Protein AF-M6KET4-F1 (afdb_monomer_lite)

Sequence (802 aa):
MKNKERMIWIGIVSFLSFALIFPIETVKGISKTGESYLQIFHEVLSTIHSDYVESVDEEKLYQGAIRGLISSLGDPHSRFMDKDDFSQLQEETRGSFGGLGMEVSFADGAIVVISPIEDTPAMKAGILPQDRIIEIDGKNTHDLSLSDSIKLMRGKVGTSVSIKLERKNQKEPMVLTLVREMIKIRYVRSSFLEKEKLGYIKLNQFMGKENTLSEFKKELNSLKEKGAEGLILDLRMNPGGLLDLAIALSDLFLKPDLDIVSVRGRGGELVRVFRSTAANDKFINLPLVVLINEGSASASEIFAGAMQDHGRGKILGTVSFGKGSVQNIYSLSHNTGIALTIQKYYTPSGKSIHGKGIQPDVIVKPIEPTEDDRFYIRKMAEKKMLETFLLKNPNYSEANFVLLEKYLSEKGIKLSADVARFLYKSKTRQEGQNSILDLELDPQLRKAIEILSPNKDGEKNLKPMIGMGIETSCDETSIGIVRDGKDLLSLKIFSQIDLHKPYGGIVPEIASRAHLEKINLLLEDAMEESEIQFKDLSYVAVTSSPGLTGSLMVGAQMARCIHMVYETPILPVCHLQSHFAVLHLEGVPTEFPVLGLLLSGGNSAIYILHEFGKMELLGDTMDDALGEAFDKVAGLLELPYPGGPHIEVRAKEYKPSPNEKPILPALLRNLPQEEVSFSFSGLKTAVMVLLEKQKELSKERICWNFQNSAFDLVERNLKRAVSKTGIKRIFAAGGVLANFTLQNRLYTWAEKNSVELFAPKKKIYCTDNGAMVASLGYYLFQKGYQRDIDFTVSPSRQEIFS

pLDDT: mean 87.06, std 11.71, range [35.69, 98.69]

Radius of gyration: 40.56 Å; chains: 1; bounding box: 107×69×144 Å

Foldseek 3Di:
DPPVVVVVVVVVVVVVVVVVPDPPPPPPDDDPVRVVVVVVVVVVVVCCCPPPPDHDDVVVVVQVVVQVVQVVVVDLQKGWFDQVRLVVVVVVLVAKFKFQAFDWDDDPLFIFTLFHFPPGQCVVQVPGGGKGWQDKQNHGRSVPRPSVVRVSRGDDAQDKMWTWTDDPPDPDIDITITGIHIDGHDQWDWDAPLVLLAIEIEGQELGPQVVNLVVVLVRVVVSVVSRRQAYEYELERYAYDDLVSLLVVLLQQDDWFAWLKWKAFPPRHTDDTRTRHNDPNHPNNHAYEYEYEQSRHDSSLSNQLQCVVVVSYFYEEYFYNLHFFDWDWAQDPPSIIMTDGGIGMAGSVRHTSHPGGDGTPYYDYADDWDPLQVVLVVVCVVVVVLVVLCVVVLADDPVSLVVQVVSCVVVVRDHDSLVSSVVNCVRSDDPPPDPVDDCPRGPRVVVRSCVNRVDDDDDDDDLWAWEWFFFQQFFKGWIWIATLLAATLFIDIDGCQVVCQVVLDGDLVSSLVVNLVCNVVNVVVRCVSSVDDLLSHQAYFYAQDAGRQSRSVSRLVVRLVSCVVRVHFYHHAHQLLLQLLLLSNVVDDQDDFAWEQEAAQAWGFIWTDRHLQAIGTQETEPDGGPQVLQSLQCVVVVHGPVRLVVLLVLLVVDDDDPPDDQQADAPPPVPDLLHQYDYRPVLSVSSNVCCVVPVPDDSNSSSNSSVVSRLVSVLSNVVSVCVNPVHQEYRYAALSVLRPVSVVVVVVSSVVVVGHYGYDPDNVSRYGTRSSSRSSVSRCVVVVDGDDSPDHGHNDGDRGDD

Structure (mmCIF, N/CA/C/O backbone):
data_AF-M6KET4-F1
#
_entry.id   AF-M6KET4-F1
#
loop_
_atom_site.group_PDB
_atom_site.id
_atom_site.type_symbol
_atom_site.label_atom_id
_atom_site.label_alt_id
_atom_site.label_comp_id
_atom_site.label_asym_id
_atom_site.label_entity_id
_atom_site.label_seq_id
_atom_site.pdbx_PDB_ins_code
_atom_site.Cartn_x
_atom_site.Cartn_y
_atom_site.Cartn_z
_atom_site.occupancy
_atom_site.B_iso_or_equiv
_atom_site.auth_seq_id
_atom_site.auth_comp_id
_atom_site.auth_asym_id
_atom_site.auth_atom_id
_atom_site.pdbx_PDB_model_num
ATOM 1 N N . MET A 1 1 ? -30.740 31.648 -94.426 1.00 52.59 1 MET A N 1
ATOM 2 C CA . MET A 1 1 ? -29.963 32.202 -93.301 1.00 52.59 1 MET A CA 1
ATOM 3 C C . MET A 1 1 ? -28.579 32.614 -93.790 1.00 52.59 1 MET A C 1
ATOM 5 O O . MET A 1 1 ? -27.906 31.814 -94.433 1.00 52.59 1 MET A O 1
ATOM 9 N N . LYS A 1 2 ? -28.215 33.891 -93.607 1.00 66.75 2 LYS A N 1
ATOM 10 C CA . LYS A 1 2 ? -26.945 34.497 -94.069 1.00 66.75 2 LYS A CA 1
ATOM 11 C C . LYS A 1 2 ? -25.786 33.944 -93.224 1.00 66.75 2 LYS A C 1
ATOM 13 O O . LYS A 1 2 ? -25.993 33.613 -92.063 1.00 66.75 2 LYS A O 1
ATOM 18 N N . ASN A 1 3 ? -24.561 33.897 -93.763 1.00 63.78 3 ASN A N 1
ATOM 19 C CA . ASN A 1 3 ? -23.356 33.314 -93.129 1.00 63.78 3 ASN A CA 1
ATOM 20 C C . ASN A 1 3 ? -23.105 33.698 -91.650 1.00 63.78 3 ASN A C 1
ATOM 22 O O . ASN A 1 3 ? -22.461 32.939 -90.931 1.00 63.78 3 ASN A O 1
ATOM 26 N N . LYS A 1 4 ? -23.647 34.826 -91.168 1.00 64.88 4 LYS A N 1
ATOM 27 C CA . LYS A 1 4 ? -23.599 35.219 -89.749 1.00 64.88 4 LYS A CA 1
ATOM 28 C C . LYS A 1 4 ? -24.397 34.296 -88.823 1.00 64.88 4 LYS A C 1
ATOM 30 O O . LYS A 1 4 ? -23.928 33.995 -87.734 1.00 64.88 4 LYS A O 1
ATOM 35 N N . GLU A 1 5 ? -25.553 33.799 -89.249 1.00 68.88 5 GLU A N 1
ATOM 36 C CA . GLU A 1 5 ? -26.356 32.900 -88.414 1.00 68.88 5 GLU A CA 1
ATOM 37 C C . GLU A 1 5 ? -25.710 31.513 -88.312 1.00 68.88 5 GLU A C 1
ATOM 39 O O . GLU A 1 5 ? -25.786 30.866 -87.274 1.00 68.88 5 GLU A O 1
ATOM 44 N N . ARG A 1 6 ? -24.985 31.083 -89.352 1.00 73.94 6 ARG A N 1
ATOM 45 C CA . ARG A 1 6 ? -24.261 29.803 -89.356 1.00 73.94 6 ARG A CA 1
ATOM 46 C C . ARG A 1 6 ? -23.119 29.780 -88.333 1.00 73.94 6 ARG A C 1
ATOM 48 O O . ARG A 1 6 ? -22.927 28.768 -87.673 1.00 73.94 6 ARG A O 1
ATOM 55 N N . MET A 1 7 ? -22.419 30.901 -88.151 1.00 70.44 7 MET A N 1
ATOM 56 C CA . MET A 1 7 ? -21.366 31.034 -87.133 1.00 70.44 7 MET A CA 1
ATOM 57 C C . MET A 1 7 ? -21.923 31.022 -85.705 1.00 70.44 7 MET A C 1
ATOM 59 O O . MET A 1 7 ? -21.308 30.438 -84.817 1.00 70.44 7 MET A O 1
ATOM 63 N N . ILE A 1 8 ? -23.108 31.605 -85.492 1.00 74.38 8 ILE A N 1
ATOM 64 C CA . ILE A 1 8 ? -23.798 31.572 -84.194 1.00 74.38 8 ILE A CA 1
ATOM 65 C C . ILE A 1 8 ? -24.231 30.139 -83.863 1.00 74.38 8 ILE A C 1
ATOM 67 O O . ILE A 1 8 ? -23.988 29.667 -82.756 1.00 74.38 8 ILE A O 1
ATOM 71 N N . TRP A 1 9 ? -24.781 29.410 -84.838 1.00 73.12 9 TRP A N 1
ATOM 72 C CA . TRP A 1 9 ? -25.149 28.006 -84.647 1.00 73.12 9 TRP A CA 1
ATOM 73 C C . TRP A 1 9 ? -23.941 27.098 -84.397 1.00 73.12 9 TRP A C 1
ATOM 75 O O . TRP A 1 9 ? -24.015 26.232 -83.531 1.00 73.12 9 TRP A O 1
ATOM 85 N N . ILE A 1 10 ? -22.807 27.320 -85.071 1.00 76.25 10 ILE A N 1
ATOM 86 C CA . ILE A 1 10 ? -21.575 26.554 -84.814 1.00 76.25 10 ILE A CA 1
ATOM 87 C C . ILE A 1 10 ? -21.027 26.845 -83.408 1.00 76.25 10 ILE A C 1
ATOM 89 O O . ILE A 1 10 ? -20.610 25.916 -82.719 1.00 76.25 10 ILE A O 1
ATOM 93 N N . GLY A 1 11 ? -21.086 28.099 -82.944 1.00 69.94 11 GLY A N 1
ATOM 94 C CA . GLY A 1 11 ? -20.704 28.463 -81.576 1.00 69.94 11 GLY A CA 1
ATOM 95 C C . GLY A 1 11 ? -21.596 27.816 -80.511 1.00 69.94 11 GLY A C 1
ATOM 96 O O . GLY A 1 11 ? -21.086 27.255 -79.545 1.00 69.94 11 GLY A O 1
ATOM 97 N N . ILE A 1 12 ? -22.917 27.821 -80.719 1.00 71.56 12 ILE A N 1
ATOM 98 C CA . ILE A 1 12 ? -23.893 27.219 -79.795 1.00 71.56 12 ILE A CA 1
ATOM 99 C C . ILE A 1 12 ? -23.745 25.695 -79.744 1.00 71.56 12 ILE A C 1
ATOM 101 O O . ILE A 1 12 ? -23.739 25.119 -78.658 1.00 71.56 12 ILE A O 1
ATOM 105 N N . VAL A 1 13 ? -23.565 25.037 -80.894 1.00 72.38 13 VAL A N 1
ATOM 106 C CA . VAL A 1 13 ? -23.363 23.581 -80.949 1.00 72.38 13 VAL A CA 1
ATOM 107 C C . VAL A 1 13 ? -22.037 23.192 -80.299 1.00 72.38 13 VAL A C 1
ATOM 109 O O . VAL A 1 13 ? -22.013 22.236 -79.533 1.00 72.38 13 VAL A O 1
ATOM 112 N N . SER A 1 14 ? -20.969 23.971 -80.510 1.00 64.75 14 SER A N 1
ATOM 113 C CA . SER A 1 14 ? -19.662 23.717 -79.887 1.00 64.75 14 SER A CA 1
ATOM 114 C C . SER A 1 14 ? -19.709 23.882 -78.362 1.00 64.75 14 SER A C 1
ATOM 116 O O . SER A 1 14 ? -19.143 23.066 -77.635 1.00 64.75 14 SER A O 1
ATOM 118 N N . PHE A 1 15 ? -20.439 24.889 -77.866 1.00 63.06 15 PHE A N 1
ATOM 119 C CA . PHE A 1 15 ? -20.631 25.124 -76.432 1.00 63.06 15 PHE A CA 1
ATOM 120 C C . PHE A 1 15 ? -21.498 24.036 -75.774 1.00 63.06 15 PHE A C 1
ATOM 122 O O . PHE A 1 15 ? -21.152 23.540 -74.703 1.00 63.06 15 PHE A O 1
ATOM 129 N N . LEU A 1 16 ? -22.567 23.585 -76.443 1.00 57.22 16 LEU A N 1
ATOM 130 C CA . LEU A 1 16 ? -23.399 22.467 -75.977 1.00 57.22 16 LEU A CA 1
ATOM 131 C C . LEU A 1 16 ? -22.639 21.136 -75.978 1.00 57.22 16 LEU A C 1
ATOM 133 O O . LEU A 1 16 ? -22.784 20.357 -75.039 1.00 57.22 16 LEU A O 1
ATOM 137 N N . SER A 1 17 ? -21.777 20.891 -76.969 1.00 55.44 17 SER A N 1
ATOM 138 C CA . SER A 1 17 ? -20.935 19.691 -76.984 1.00 55.44 17 SER A CA 1
ATOM 139 C C . SER A 1 17 ? -19.850 19.700 -75.905 1.00 55.44 17 SER A C 1
ATOM 141 O O . SER A 1 17 ? -19.474 18.631 -75.443 1.00 55.44 17 SER A O 1
ATOM 143 N N . PHE A 1 18 ? -19.378 20.870 -75.455 1.00 52.78 18 PHE A N 1
ATOM 144 C CA . PHE A 1 18 ? -18.393 20.961 -74.369 1.00 52.78 18 PHE A CA 1
ATOM 145 C C . PHE A 1 18 ? -19.043 20.857 -72.977 1.00 52.78 18 PHE A C 1
ATOM 147 O O . PHE A 1 18 ? -18.455 20.279 -72.067 1.00 52.78 18 PHE A O 1
ATOM 154 N N . ALA A 1 19 ? -20.283 21.338 -72.818 1.00 51.25 19 ALA A N 1
ATOM 155 C CA . ALA A 1 19 ? -21.056 21.193 -71.580 1.00 51.25 19 ALA A CA 1
ATOM 156 C C . ALA A 1 19 ? -21.488 19.737 -71.293 1.00 51.25 19 ALA A C 1
ATOM 158 O O . ALA A 1 19 ? -21.724 19.384 -70.141 1.00 51.25 19 ALA A O 1
ATOM 159 N N . LEU A 1 20 ? -21.538 18.879 -72.319 1.00 48.88 20 LEU A N 1
ATOM 160 C CA . LEU A 1 20 ? -21.868 17.451 -72.207 1.00 48.88 20 LEU A CA 1
ATOM 161 C C . LEU A 1 20 ? -20.671 16.545 -71.841 1.00 48.88 20 LEU A C 1
ATOM 163 O O . LEU A 1 20 ? -20.852 15.335 -71.737 1.00 48.88 20 LEU A O 1
ATOM 167 N N . ILE A 1 21 ? -19.465 17.099 -71.631 1.00 50.00 21 ILE A N 1
ATOM 168 C CA . ILE A 1 21 ? -18.239 16.336 -71.294 1.00 50.00 21 ILE A CA 1
ATOM 169 C C . ILE A 1 21 ? -17.756 16.633 -69.858 1.00 50.00 21 ILE A C 1
ATOM 171 O O . ILE A 1 21 ? -16.625 16.326 -69.492 1.00 50.00 21 ILE A O 1
ATOM 175 N N . PHE A 1 22 ? -18.609 17.174 -68.985 1.00 46.31 22 PHE A N 1
ATOM 176 C CA . PHE A 1 22 ? -18.379 16.975 -67.553 1.00 46.31 22 PHE A CA 1
ATOM 177 C C . PHE A 1 22 ? -18.862 15.568 -67.194 1.0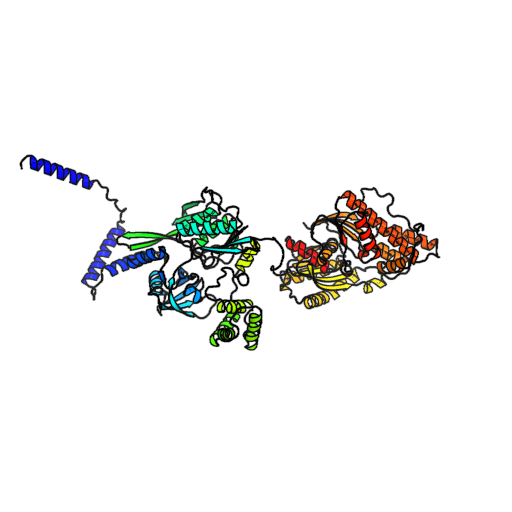0 46.31 22 PHE A C 1
ATOM 179 O O . PHE A 1 22 ? -20.048 15.285 -67.383 1.00 46.31 22 PHE A O 1
ATOM 186 N N . PRO A 1 23 ? -17.994 14.666 -66.696 1.00 42.94 23 PRO A N 1
ATOM 187 C CA . PRO A 1 23 ? -18.477 13.430 -66.118 1.00 42.94 23 PRO A CA 1
ATOM 188 C C . PRO A 1 23 ? -19.333 13.824 -64.915 1.00 42.94 23 PRO A C 1
ATOM 190 O O . PRO A 1 23 ? -18.824 14.294 -63.900 1.00 42.94 23 PRO A O 1
ATOM 193 N N . ILE A 1 24 ? -20.649 13.666 -65.044 1.00 46.22 24 ILE A N 1
ATOM 194 C CA . ILE A 1 24 ? -21.508 13.499 -63.880 1.00 46.22 24 ILE A CA 1
ATOM 195 C C . ILE A 1 24 ? -20.891 12.313 -63.146 1.00 46.22 24 ILE A C 1
ATOM 197 O O . ILE A 1 24 ? -20.792 11.230 -63.728 1.00 46.22 24 ILE A O 1
ATOM 201 N N . GLU A 1 25 ? -20.415 12.517 -61.918 1.00 38.88 25 GLU A N 1
ATOM 202 C CA . GLU A 1 25 ? -20.085 11.399 -61.043 1.00 38.88 25 GLU A CA 1
ATOM 203 C C . GLU A 1 25 ? -21.353 10.555 -60.912 1.00 38.88 25 GLU A C 1
ATOM 205 O O . GLU A 1 25 ? -22.282 10.872 -60.172 1.00 38.88 25 GLU A O 1
ATOM 210 N N . THR A 1 26 ? -21.432 9.497 -61.712 1.00 39.31 26 THR A N 1
ATOM 211 C CA . THR A 1 26 ? -22.488 8.507 -61.618 1.00 39.31 26 THR A CA 1
ATOM 212 C C . THR A 1 26 ? -22.345 7.856 -60.255 1.00 39.31 26 THR A C 1
ATOM 214 O O . THR A 1 26 ? -21.396 7.101 -60.021 1.00 39.31 26 THR A O 1
ATOM 217 N N . VAL A 1 27 ? -23.284 8.159 -59.357 1.00 43.97 27 VAL A N 1
ATOM 218 C CA . VAL A 1 27 ? -23.534 7.381 -58.144 1.00 43.97 27 VAL A CA 1
ATOM 219 C C . VAL A 1 27 ? -23.528 5.911 -58.557 1.00 43.97 27 VAL A C 1
ATOM 221 O O . VAL A 1 27 ? -24.296 5.506 -59.431 1.00 43.97 27 VAL A O 1
ATOM 224 N N . LYS A 1 28 ? -22.598 5.122 -58.008 1.00 43.88 28 LYS A N 1
ATOM 225 C CA . LYS A 1 28 ? -22.464 3.701 -58.345 1.00 43.88 28 LYS A CA 1
ATOM 226 C C . LYS A 1 28 ? -23.812 2.994 -58.142 1.00 43.88 28 LYS A C 1
ATOM 228 O O . LYS A 1 28 ? -24.283 2.890 -57.017 1.00 43.88 28 LYS A O 1
ATOM 233 N N . GLY A 1 29 ? -24.367 2.536 -59.267 1.00 44.34 29 GLY A N 1
ATOM 234 C CA . GLY A 1 29 ? -25.505 1.638 -59.493 1.00 44.34 29 GLY A CA 1
ATOM 235 C C . GLY A 1 29 ? -26.381 1.243 -58.305 1.00 44.34 29 GLY A C 1
ATOM 236 O O . GLY A 1 29 ? -25.998 0.410 -57.485 1.00 44.34 29 GLY A O 1
ATOM 237 N N . ILE A 1 30 ? -27.622 1.731 -58.323 1.00 54.31 30 ILE A N 1
ATOM 238 C CA . ILE A 1 30 ? -28.759 1.070 -57.675 1.00 54.31 30 ILE A CA 1
ATOM 239 C C . ILE A 1 30 ? -28.875 -0.336 -58.297 1.00 54.31 30 ILE A C 1
ATOM 241 O O . ILE A 1 30 ? -28.807 -0.495 -59.513 1.00 54.31 30 ILE A O 1
ATOM 245 N N . SER A 1 31 ? -28.968 -1.385 -57.478 1.00 65.62 31 SER A N 1
ATOM 246 C CA . SER A 1 31 ? -29.134 -2.762 -57.970 1.00 65.62 31 SER A CA 1
ATOM 247 C C . SER A 1 31 ? -30.500 -2.943 -58.660 1.00 65.62 31 SER A C 1
ATOM 249 O O . SER A 1 31 ? -31.429 -2.197 -58.361 1.00 65.62 31 SER A O 1
ATOM 251 N N . LYS A 1 32 ? -30.688 -3.973 -59.509 1.00 69.44 32 LYS A N 1
ATOM 252 C CA . LYS A 1 32 ? -32.025 -4.327 -60.063 1.00 69.44 32 LYS A CA 1
ATOM 253 C C . LYS A 1 32 ? -33.103 -4.438 -58.976 1.00 69.44 32 LYS A C 1
ATOM 255 O O . LYS A 1 32 ? -34.259 -4.093 -59.190 1.00 69.44 32 LYS A O 1
ATOM 260 N N . THR A 1 33 ? -32.709 -4.913 -57.798 1.00 72.94 33 THR A N 1
ATOM 261 C CA . THR A 1 33 ? -33.556 -4.960 -56.606 1.00 72.94 33 THR A CA 1
ATOM 262 C C . THR A 1 33 ? -33.934 -3.555 -56.135 1.00 72.94 33 THR A C 1
ATOM 264 O O . THR A 1 33 ? -35.101 -3.300 -55.864 1.00 72.94 33 THR A O 1
ATOM 267 N N . GLY A 1 34 ? -32.977 -2.626 -56.073 1.00 75.44 34 GLY A N 1
ATOM 268 C CA . GLY A 1 34 ? -33.228 -1.242 -55.674 1.00 75.44 34 GLY A CA 1
ATOM 269 C C . GLY A 1 34 ? -34.176 -0.491 -56.616 1.00 75.44 34 GLY A C 1
ATOM 270 O O . GLY A 1 34 ? -35.038 0.230 -56.128 1.00 75.44 34 GLY A O 1
ATOM 271 N N . GLU A 1 35 ? -34.089 -0.705 -57.933 1.00 78.81 35 GLU A N 1
ATOM 272 C CA . GLU A 1 35 ? -35.026 -0.100 -58.900 1.00 78.81 35 GLU A CA 1
ATOM 273 C C . GLU A 1 35 ? -36.472 -0.569 -58.667 1.00 78.81 35 GLU A C 1
ATOM 275 O O . GLU A 1 35 ? -37.385 0.251 -58.591 1.00 78.81 35 GLU A O 1
ATOM 280 N N . SER A 1 36 ? -36.679 -1.877 -58.467 1.00 82.25 36 SER A N 1
ATOM 281 C CA . SER A 1 36 ? -38.009 -2.435 -58.188 1.00 82.25 36 SER A CA 1
ATOM 282 C C . SER A 1 36 ? -38.608 -1.896 -56.887 1.00 82.25 36 SER A C 1
ATOM 284 O O . SER A 1 36 ? -39.797 -1.588 -56.849 1.00 82.25 36 SER A O 1
ATOM 286 N N . TYR A 1 37 ? -37.810 -1.762 -55.824 1.00 85.62 37 TYR A N 1
ATOM 287 C CA . TYR A 1 37 ? -38.304 -1.226 -54.552 1.00 85.62 37 TYR A CA 1
ATOM 288 C C . TYR A 1 37 ? -38.550 0.282 -54.590 1.00 85.62 37 TYR A C 1
ATOM 290 O O . TYR A 1 37 ? -39.447 0.746 -53.894 1.00 85.62 37 TYR A O 1
ATOM 298 N N . LEU A 1 38 ? -37.821 1.045 -55.409 1.00 86.69 38 LEU A N 1
ATOM 299 C CA . LEU A 1 38 ? -38.132 2.459 -55.631 1.00 86.69 38 LEU A CA 1
ATOM 300 C C . LEU A 1 38 ? -39.470 2.630 -56.351 1.00 86.69 38 LEU A C 1
ATOM 302 O O . LEU A 1 38 ? -40.255 3.493 -55.966 1.00 86.69 38 LEU A O 1
ATOM 306 N N . GLN A 1 39 ? -39.766 1.783 -57.341 1.00 86.56 39 GLN A N 1
ATOM 307 C CA . GLN A 1 39 ? -41.075 1.793 -57.993 1.00 86.56 39 GLN A CA 1
ATOM 308 C C . GLN A 1 39 ? -42.196 1.475 -56.992 1.00 86.56 39 GLN A C 1
ATOM 310 O O . GLN A 1 39 ? -43.147 2.244 -56.887 1.00 86.56 39 GLN A O 1
ATOM 315 N N . ILE A 1 40 ? -42.048 0.404 -56.203 1.00 89.88 40 ILE A N 1
ATOM 316 C CA . ILE A 1 40 ? -43.018 0.044 -55.154 1.00 89.88 40 ILE A CA 1
ATOM 317 C C . ILE A 1 40 ? -43.178 1.188 -54.145 1.00 89.88 40 ILE A C 1
ATOM 319 O O . ILE A 1 40 ? -44.291 1.520 -53.753 1.00 89.88 40 ILE A O 1
ATOM 323 N N . PHE A 1 41 ? -42.080 1.823 -53.734 1.00 90.19 41 PHE A N 1
ATOM 324 C CA . PHE A 1 41 ? -42.114 2.956 -52.814 1.00 90.19 41 PHE A CA 1
ATOM 325 C C . PHE A 1 41 ? -42.920 4.136 -53.380 1.00 90.19 41 PHE A C 1
ATOM 327 O O . PHE A 1 41 ? -43.738 4.710 -52.663 1.00 90.19 41 PHE A O 1
ATOM 334 N N . HIS A 1 42 ? -42.753 4.461 -54.666 1.00 88.75 42 HIS A N 1
ATOM 335 C CA . HIS A 1 42 ? -43.552 5.489 -55.337 1.00 88.75 42 HIS A CA 1
ATOM 336 C C . HIS A 1 42 ? -45.032 5.108 -55.461 1.00 88.75 42 HIS A C 1
ATOM 338 O O . HIS A 1 42 ? -45.889 5.955 -55.217 1.00 88.75 42 HIS A O 1
ATOM 344 N N . GLU A 1 43 ? -45.346 3.854 -55.797 1.00 90.50 43 GLU A N 1
ATOM 345 C CA . GLU A 1 43 ? -46.728 3.354 -55.852 1.00 90.50 43 GLU A CA 1
ATOM 346 C C . GLU A 1 43 ? -47.412 3.464 -54.480 1.00 90.50 43 GLU A C 1
ATOM 348 O O . GLU A 1 43 ? -48.538 3.959 -54.381 1.00 90.50 43 GLU A O 1
ATOM 353 N N . VAL A 1 44 ? -46.708 3.095 -53.404 1.00 91.50 44 VAL A N 1
ATOM 354 C CA . VAL A 1 44 ? -47.197 3.222 -52.023 1.00 91.50 44 VAL A CA 1
ATOM 355 C C . VAL A 1 44 ? -47.413 4.685 -51.643 1.00 91.50 44 VAL A C 1
ATOM 357 O O . VAL A 1 44 ? -48.486 5.023 -51.147 1.00 91.50 44 VAL A O 1
ATOM 360 N N . LEU A 1 45 ? -46.441 5.568 -51.898 1.00 88.25 45 LEU A N 1
ATOM 361 C CA . LEU A 1 45 ? -46.588 6.998 -51.607 1.00 88.25 45 LEU A CA 1
ATOM 362 C C . LEU A 1 45 ? -47.757 7.621 -52.373 1.00 88.25 45 LEU A C 1
ATOM 364 O O . LEU A 1 45 ? -48.535 8.363 -51.777 1.00 88.25 45 LEU A O 1
ATOM 368 N N . SER A 1 46 ? -47.910 7.296 -53.661 1.00 87.69 46 SER A N 1
ATOM 369 C CA . SER A 1 46 ? -49.017 7.793 -54.485 1.00 87.69 46 SER A CA 1
ATOM 370 C C . SER A 1 46 ? -50.368 7.329 -53.947 1.00 87.69 46 SER A C 1
ATOM 372 O O . SER A 1 46 ? -51.292 8.133 -53.878 1.00 87.69 46 SER A O 1
ATOM 374 N N . THR A 1 47 ? -50.471 6.060 -53.543 1.00 91.69 47 THR A N 1
ATOM 375 C CA . THR A 1 47 ? -51.702 5.489 -52.973 1.00 91.69 47 THR A CA 1
ATOM 376 C C . THR A 1 47 ? -52.041 6.138 -51.629 1.00 91.69 47 THR A C 1
ATOM 378 O O . THR A 1 47 ? -53.192 6.472 -51.375 1.00 91.69 47 THR A O 1
ATOM 381 N N . ILE A 1 48 ? -51.044 6.388 -50.768 1.00 89.94 48 ILE A N 1
ATOM 382 C CA . ILE A 1 48 ? -51.250 7.123 -49.509 1.00 89.94 48 ILE A CA 1
ATOM 383 C C . ILE A 1 48 ? -51.747 8.545 -49.795 1.00 89.94 48 ILE A C 1
ATOM 385 O O . ILE A 1 48 ? -52.666 9.013 -49.133 1.00 89.94 48 ILE A O 1
ATOM 389 N N . HIS A 1 49 ? -51.171 9.229 -50.783 1.00 84.12 49 HIS A N 1
ATOM 390 C CA . HIS A 1 49 ? -51.572 10.593 -51.124 1.00 84.12 49 HIS A CA 1
ATOM 391 C C . HIS A 1 49 ? -52.995 10.682 -51.690 1.00 84.12 49 HIS A C 1
ATOM 393 O O . HIS A 1 49 ? -53.669 11.686 -51.464 1.00 84.12 49 HIS A O 1
ATOM 399 N N . SER A 1 50 ? -53.441 9.670 -52.442 1.00 85.75 50 SER A N 1
ATOM 400 C CA . SER A 1 50 ? -54.772 9.664 -53.054 1.00 85.75 50 SER A CA 1
ATOM 401 C C . SER A 1 50 ? -55.867 9.151 -52.119 1.00 85.75 50 SER A C 1
ATOM 403 O O . SER A 1 50 ? -56.972 9.691 -52.145 1.00 85.75 50 SER A O 1
ATOM 405 N N . ASP A 1 51 ? -55.565 8.138 -51.299 1.00 90.38 51 ASP A N 1
ATOM 406 C CA . ASP A 1 51 ? -56.592 7.317 -50.644 1.00 90.38 51 ASP A CA 1
ATOM 407 C C . ASP A 1 51 ? -56.553 7.377 -49.104 1.00 90.38 51 ASP A C 1
ATOM 409 O O . ASP A 1 51 ? -57.469 6.866 -48.452 1.00 90.38 51 ASP A O 1
ATOM 413 N N . TYR A 1 52 ? -55.522 7.973 -48.484 1.00 91.12 52 TYR A N 1
ATOM 414 C CA . TYR A 1 52 ? -55.481 8.111 -47.024 1.00 91.12 52 TYR A CA 1
ATOM 415 C C . TYR A 1 52 ? -56.559 9.087 -46.532 1.00 91.12 52 TYR A C 1
ATOM 417 O O . TYR A 1 52 ? -56.820 10.128 -47.128 1.00 91.12 52 TYR A O 1
ATOM 425 N N . VAL A 1 53 ? -57.196 8.738 -45.414 1.00 88.94 53 VAL A N 1
ATOM 426 C CA . VAL A 1 53 ? -58.400 9.409 -44.891 1.00 88.94 53 VAL A CA 1
ATOM 427 C C . VAL A 1 53 ? -58.167 10.861 -44.437 1.00 88.94 53 VAL A C 1
ATOM 429 O O . VAL A 1 53 ? -59.121 11.627 -44.313 1.00 88.94 53 VAL A O 1
ATOM 432 N N . GLU A 1 54 ? -56.911 11.260 -44.219 1.00 87.62 54 GLU A N 1
ATOM 433 C CA . GLU A 1 54 ? -56.510 12.606 -43.794 1.00 87.62 54 GLU A CA 1
ATOM 434 C C . GLU A 1 54 ? -55.462 13.211 -44.741 1.00 87.62 54 GLU A C 1
ATOM 436 O O . GLU A 1 54 ? -54.775 12.508 -45.478 1.00 87.62 54 GLU A O 1
ATOM 441 N N . SER A 1 55 ? -55.289 14.536 -44.704 1.00 82.00 55 SER A N 1
ATOM 442 C CA . SER A 1 55 ? -54.213 15.195 -45.450 1.00 82.00 55 SER A CA 1
ATOM 443 C C . SER A 1 55 ? -52.844 14.783 -44.906 1.00 82.00 55 SER A C 1
ATOM 445 O O . SER A 1 55 ? -52.573 14.966 -43.716 1.00 82.00 55 SER A O 1
ATOM 447 N N . VAL A 1 56 ? -51.970 14.282 -45.777 1.00 85.69 56 VAL A N 1
ATOM 448 C CA . VAL A 1 56 ? -50.624 13.835 -45.401 1.00 85.69 56 VAL A CA 1
ATOM 449 C C . VAL A 1 56 ? -49.575 14.928 -45.589 1.00 85.69 56 VAL A C 1
ATOM 451 O O . VAL A 1 56 ? -49.600 15.692 -46.549 1.00 85.69 56 VAL A O 1
ATOM 454 N N . ASP A 1 57 ? -48.624 14.978 -44.662 1.00 87.25 57 ASP A N 1
ATOM 455 C CA . ASP A 1 57 ? -47.428 15.813 -44.749 1.00 87.25 57 ASP A CA 1
ATOM 456 C C . ASP A 1 57 ? -46.311 14.995 -45.412 1.00 87.25 57 ASP A C 1
ATOM 458 O O . ASP A 1 57 ? -45.776 14.052 -44.819 1.00 87.25 57 ASP A O 1
ATOM 462 N N . GLU A 1 58 ? -45.998 15.326 -46.666 1.00 83.06 58 GLU A N 1
ATOM 463 C CA . GLU A 1 58 ? -45.043 14.571 -47.481 1.00 83.06 58 GLU A CA 1
ATOM 464 C C . GLU A 1 58 ? -43.641 14.549 -46.850 1.00 83.06 58 GLU A C 1
ATOM 466 O O . GLU A 1 58 ? -42.964 13.519 -46.875 1.00 83.06 58 GLU A O 1
ATOM 471 N N . GLU A 1 59 ? -43.227 15.641 -46.196 1.00 83.31 59 GLU A N 1
ATOM 472 C CA . GLU A 1 59 ? -41.928 15.721 -45.525 1.00 83.31 59 GLU A CA 1
ATOM 473 C C . GLU A 1 59 ? -41.847 14.705 -44.379 1.00 83.31 59 GLU A C 1
ATOM 475 O O . GLU A 1 59 ? -40.863 13.966 -44.265 1.00 83.31 59 GLU A O 1
ATOM 480 N N . LYS A 1 60 ? -42.910 14.587 -43.573 1.00 82.94 60 LYS A N 1
ATOM 481 C CA . LYS A 1 60 ? -42.979 13.589 -42.493 1.00 82.94 60 LYS A CA 1
ATOM 482 C C . LYS A 1 60 ? -42.969 12.158 -43.016 1.00 82.94 60 LYS A C 1
ATOM 484 O O . LYS A 1 60 ? -42.354 11.302 -42.378 1.00 82.94 60 LYS A O 1
ATOM 489 N N . LEU A 1 61 ? -43.609 11.889 -44.157 1.00 87.19 61 LEU A N 1
ATOM 490 C CA . LEU A 1 61 ? -43.593 10.561 -44.776 1.00 87.19 61 LEU A CA 1
ATOM 491 C C . LEU A 1 61 ? -42.179 10.170 -45.227 1.00 87.19 61 LEU A C 1
ATOM 493 O O . LEU A 1 61 ? -41.715 9.081 -44.880 1.00 87.19 61 LEU A O 1
ATOM 497 N N . TYR A 1 62 ? -41.454 11.059 -45.917 1.00 88.69 62 TYR A N 1
ATOM 498 C CA . TYR A 1 62 ? -40.066 10.787 -46.312 1.00 88.69 62 TYR A CA 1
ATOM 499 C C . TYR A 1 62 ? -39.136 10.653 -45.105 1.00 88.69 62 TYR A C 1
ATOM 501 O O . TYR A 1 62 ? -38.342 9.714 -45.050 1.00 88.69 62 TYR A O 1
ATOM 509 N N . GLN A 1 63 ? -39.241 11.539 -44.110 1.00 83.88 63 GLN A N 1
ATOM 510 C CA . GLN A 1 63 ? -38.446 11.426 -42.884 1.00 83.88 63 GLN A CA 1
ATOM 511 C C . GLN A 1 63 ? -38.732 10.109 -42.148 1.00 83.88 63 GLN A C 1
ATOM 513 O O . GLN A 1 63 ? -37.800 9.449 -41.685 1.00 83.88 63 GLN A O 1
ATOM 518 N N . GLY A 1 64 ? -40.001 9.698 -42.068 1.00 84.06 64 GLY A N 1
ATOM 519 C CA . GLY A 1 64 ? -40.416 8.416 -41.498 1.00 84.06 64 GLY A CA 1
ATOM 520 C C . GLY A 1 64 ? -39.824 7.224 -42.251 1.00 84.06 64 GLY A C 1
ATOM 521 O O . GLY A 1 64 ? -39.263 6.325 -41.625 1.00 84.06 64 GLY A O 1
ATOM 522 N N . ALA A 1 65 ? -39.858 7.251 -43.586 1.00 89.25 65 ALA A N 1
ATOM 523 C CA . ALA A 1 65 ? -39.254 6.220 -44.427 1.00 89.25 65 ALA A CA 1
ATOM 524 C C . ALA A 1 65 ? -37.729 6.135 -44.242 1.00 89.25 65 ALA A C 1
ATOM 526 O O . ALA A 1 65 ? -37.189 5.043 -44.071 1.00 89.25 65 ALA A O 1
ATOM 527 N N . ILE A 1 66 ? -37.031 7.277 -44.206 1.00 88.12 66 ILE A N 1
ATOM 528 C CA . ILE A 1 66 ? -35.579 7.340 -43.978 1.00 88.12 66 ILE A CA 1
ATOM 529 C C . ILE A 1 66 ? -35.224 6.814 -42.581 1.00 88.12 66 ILE A C 1
ATOM 531 O O . ILE A 1 66 ? -34.286 6.028 -42.436 1.00 88.12 66 ILE A O 1
ATOM 535 N N . ARG A 1 67 ? -35.977 7.205 -41.543 1.00 83.81 67 ARG A N 1
ATOM 536 C CA . ARG A 1 67 ? -35.783 6.680 -40.182 1.00 83.81 67 ARG A CA 1
ATOM 537 C C . ARG A 1 67 ? -36.000 5.168 -40.145 1.00 83.81 67 ARG A C 1
ATOM 539 O O . ARG A 1 67 ? -35.140 4.467 -39.626 1.00 83.81 67 ARG A O 1
ATOM 546 N N . GLY A 1 68 ? -37.069 4.664 -40.764 1.00 84.00 68 GLY A N 1
ATOM 547 C CA . GLY A 1 68 ? -37.340 3.229 -40.881 1.00 84.00 68 GLY A CA 1
ATOM 548 C C . GLY A 1 68 ? -36.229 2.463 -41.607 1.00 84.00 68 GLY A C 1
ATOM 549 O O . GLY A 1 68 ? -35.815 1.397 -41.147 1.00 84.00 68 GLY A O 1
ATOM 550 N N . LEU A 1 69 ? -35.678 3.035 -42.685 1.00 88.38 69 LEU A N 1
ATOM 551 C CA . LEU A 1 69 ? -34.530 2.476 -43.401 1.00 88.38 69 LEU A CA 1
ATOM 552 C C . LEU A 1 69 ? -33.314 2.329 -42.478 1.00 88.38 69 LEU A C 1
ATOM 554 O O . LEU A 1 69 ? -32.671 1.284 -42.473 1.00 88.38 69 LEU A O 1
ATOM 558 N N . ILE A 1 70 ? -33.008 3.337 -41.664 1.00 83.75 70 ILE A N 1
ATOM 559 C CA . ILE A 1 70 ? -31.874 3.271 -40.734 1.00 83.75 70 ILE A CA 1
ATOM 560 C C . ILE A 1 70 ? -32.155 2.311 -39.580 1.00 83.75 70 ILE A C 1
ATOM 562 O O . ILE A 1 70 ? -31.287 1.515 -39.233 1.00 83.75 70 ILE A O 1
ATOM 566 N N . SER A 1 71 ? -33.366 2.320 -39.020 1.00 78.44 71 SER A N 1
ATOM 567 C CA . SER A 1 71 ? -33.769 1.369 -37.979 1.00 78.44 71 SER A CA 1
ATOM 568 C C . SER A 1 71 ? -33.659 -0.084 -38.450 1.00 78.44 71 SER A C 1
ATOM 570 O O . SER A 1 71 ? -33.328 -0.957 -37.651 1.00 78.44 71 SER A O 1
ATOM 572 N N . SER A 1 72 ? -33.850 -0.348 -39.749 1.00 81.94 72 SER A N 1
ATOM 573 C CA . SER A 1 72 ? -33.677 -1.686 -40.332 1.00 81.94 72 SER A CA 1
ATOM 574 C C . SER A 1 72 ? -32.243 -2.230 -40.242 1.00 81.94 72 SER A C 1
ATOM 576 O O . SER A 1 72 ? -32.045 -3.440 -40.341 1.00 81.94 72 SER A O 1
ATOM 578 N N . LEU A 1 73 ? -31.242 -1.373 -39.988 1.00 79.50 73 LEU A N 1
ATOM 579 C CA . LEU A 1 73 ? -29.865 -1.804 -39.726 1.00 79.50 73 LEU A CA 1
ATOM 580 C C . LEU A 1 73 ? -29.736 -2.580 -38.406 1.00 79.50 73 LEU A C 1
ATOM 582 O O . LEU A 1 73 ? -28.728 -3.256 -38.201 1.00 79.50 73 LEU A O 1
ATOM 586 N N . GLY A 1 74 ? -30.715 -2.460 -37.501 1.00 70.44 74 GLY A N 1
ATOM 587 C CA . GLY A 1 74 ? -30.661 -3.050 -36.162 1.00 70.44 74 GLY A CA 1
ATOM 588 C C . GLY A 1 74 ? -29.560 -2.458 -35.274 1.00 70.44 74 GLY A C 1
ATOM 589 O O . GLY A 1 74 ? -29.269 -3.009 -34.215 1.00 70.44 74 GLY A O 1
ATOM 590 N N . ASP A 1 75 ? -28.935 -1.357 -35.703 1.00 73.00 75 ASP A N 1
ATOM 591 C CA . ASP A 1 75 ? -27.910 -0.646 -34.950 1.00 73.00 75 ASP A CA 1
ATOM 592 C C . ASP A 1 75 ? -28.547 0.512 -34.163 1.00 73.00 75 ASP A C 1
ATOM 594 O O . ASP A 1 75 ? -28.944 1.509 -34.771 1.00 73.00 75 ASP A O 1
ATOM 598 N N . PRO A 1 76 ? -28.609 0.439 -32.822 1.00 67.25 76 PRO A N 1
ATOM 599 C CA . PRO A 1 76 ? -29.210 1.488 -31.996 1.00 67.25 76 PRO A CA 1
ATOM 600 C C . PRO A 1 76 ? -28.413 2.803 -31.991 1.00 67.25 76 PRO A C 1
ATOM 602 O O . PRO A 1 76 ? -28.857 3.807 -31.432 1.00 67.25 76 PRO A O 1
ATOM 605 N N . HIS A 1 77 ? -27.218 2.805 -32.580 1.00 71.44 77 HIS A N 1
ATOM 606 C CA . HIS A 1 77 ? -26.323 3.952 -32.647 1.00 71.44 77 HIS A CA 1
ATOM 607 C C . HIS A 1 77 ? -26.397 4.721 -33.971 1.00 71.44 77 HIS A C 1
ATOM 609 O O . HIS A 1 77 ? -25.909 5.852 -34.037 1.00 71.44 77 HIS A O 1
ATOM 615 N N . SER A 1 78 ? -27.003 4.135 -35.008 1.00 79.19 78 SER A N 1
ATOM 616 C CA . SER A 1 78 ? -27.164 4.775 -36.312 1.00 79.19 78 SER A CA 1
ATOM 617 C C . SER A 1 78 ? -28.474 5.560 -36.375 1.00 79.19 78 SER A C 1
ATOM 619 O O . SER A 1 78 ? -29.526 5.055 -35.989 1.00 79.19 78 SER A O 1
ATOM 621 N N . ARG A 1 79 ? -28.433 6.808 -36.861 1.00 82.50 79 ARG A N 1
ATOM 622 C CA . ARG A 1 79 ? -29.622 7.680 -36.924 1.00 82.50 79 ARG A CA 1
ATOM 623 C C . ARG A 1 79 ? -29.566 8.714 -38.043 1.00 82.50 79 ARG A C 1
ATOM 625 O O . ARG A 1 79 ? -28.496 9.235 -38.363 1.00 82.50 79 ARG A O 1
ATOM 632 N N . PHE A 1 80 ? -30.739 9.051 -38.576 1.00 85.25 80 PHE A N 1
ATOM 633 C CA . PHE A 1 80 ? -30.939 10.235 -39.412 1.00 85.25 80 PHE A CA 1
ATOM 634 C C . PHE A 1 80 ? -31.137 11.459 -38.524 1.00 85.25 80 PHE A C 1
ATOM 636 O O . PHE A 1 80 ? -31.827 11.383 -37.509 1.00 85.25 80 PHE A O 1
ATOM 643 N N . MET A 1 81 ? -30.541 12.573 -38.926 1.00 85.00 81 MET A N 1
ATOM 644 C CA . MET A 1 81 ? -30.676 13.875 -38.292 1.00 85.00 81 MET A CA 1
ATOM 645 C C . MET A 1 81 ? -31.324 14.808 -39.306 1.00 85.00 81 MET A C 1
ATOM 647 O O . MET A 1 81 ? -30.752 15.082 -40.366 1.00 85.00 81 MET A O 1
ATOM 651 N N . ASP A 1 82 ? -32.525 15.268 -38.973 1.00 84.94 82 ASP A N 1
ATOM 652 C CA . ASP A 1 82 ? -33.191 16.323 -39.723 1.00 84.94 82 ASP A CA 1
ATOM 653 C C . ASP A 1 82 ? -32.462 17.669 -39.540 1.00 84.94 82 ASP A C 1
ATOM 655 O O . ASP A 1 82 ? -31.407 17.760 -38.902 1.00 84.94 82 ASP A O 1
ATOM 659 N N . LYS A 1 83 ? -32.996 18.726 -40.155 1.00 84.69 83 LYS A N 1
ATOM 660 C CA . LYS A 1 83 ? -32.368 20.050 -40.155 1.00 84.69 83 LYS A CA 1
ATOM 661 C C . LYS A 1 83 ? -32.148 20.602 -38.746 1.00 84.69 83 LYS A C 1
ATOM 663 O O . LYS A 1 83 ? -31.115 21.233 -38.495 1.00 84.69 83 LYS A O 1
ATOM 668 N N . ASP A 1 84 ? -33.101 20.379 -37.851 1.00 79.94 84 ASP A N 1
ATOM 669 C CA . ASP A 1 84 ? -33.046 20.892 -36.487 1.00 79.94 84 ASP A CA 1
ATOM 670 C C . ASP A 1 84 ? -32.050 20.071 -35.660 1.00 79.94 84 ASP A C 1
ATOM 672 O O . ASP A 1 84 ? -31.176 20.642 -35.001 1.00 79.94 84 ASP A O 1
ATOM 676 N N . ASP A 1 85 ? -32.092 18.742 -35.789 1.00 76.75 85 ASP A N 1
ATOM 677 C CA . ASP A 1 85 ? -31.174 17.816 -35.117 1.00 76.75 85 ASP A CA 1
ATOM 678 C C . ASP A 1 85 ? -29.716 18.051 -35.517 1.00 76.75 85 ASP A C 1
ATOM 680 O O . ASP A 1 85 ? -28.810 18.071 -34.678 1.00 76.75 85 ASP A O 1
ATOM 684 N N . PHE A 1 86 ? -29.475 18.257 -36.811 1.00 80.62 86 PHE A N 1
ATOM 685 C CA . PHE A 1 86 ? -28.136 18.477 -37.336 1.00 80.62 86 PHE A CA 1
ATOM 686 C C . PHE A 1 86 ? -27.584 19.855 -36.946 1.00 80.62 86 PHE A C 1
ATOM 688 O O . PHE A 1 86 ? -26.409 19.973 -36.595 1.00 80.62 86 PHE A O 1
ATOM 695 N N . SER A 1 87 ? -28.431 20.891 -36.930 1.00 78.06 87 SER A N 1
ATOM 696 C CA . SER A 1 87 ? -28.049 22.225 -36.440 1.00 78.06 87 SER A CA 1
ATOM 697 C C . SER A 1 87 ? -27.705 22.193 -34.951 1.00 78.06 87 SER A C 1
ATOM 699 O O . SER A 1 87 ? -26.701 22.765 -34.530 1.00 78.06 87 SER A O 1
ATOM 701 N N . GLN A 1 88 ? -28.487 21.463 -34.154 1.00 71.44 88 GLN A N 1
ATOM 702 C CA . GLN A 1 88 ? -28.239 21.297 -32.726 1.00 71.44 88 GLN A CA 1
ATOM 703 C C . GLN A 1 88 ? -26.913 20.577 -32.446 1.00 71.44 88 GLN A C 1
ATOM 705 O O . GLN A 1 88 ? -26.150 21.011 -31.582 1.00 71.44 88 GLN A O 1
ATOM 710 N N . LEU A 1 89 ? -26.586 19.528 -33.205 1.00 70.88 89 LEU A N 1
ATOM 711 C CA . LEU A 1 89 ? -25.291 18.847 -33.108 1.00 70.88 89 LEU A CA 1
ATOM 712 C C . LEU A 1 89 ? -24.109 19.796 -33.405 1.00 70.88 89 LEU A C 1
ATOM 714 O O . LEU A 1 89 ? -23.054 19.733 -32.763 1.00 70.88 89 LEU A O 1
ATOM 718 N N . GLN A 1 90 ? -24.276 20.709 -34.364 1.00 69.50 90 GLN A N 1
ATOM 719 C CA . GLN A 1 90 ? -23.267 21.729 -34.660 1.00 69.50 90 GLN A CA 1
ATOM 720 C C . GLN A 1 90 ? -23.111 22.740 -33.512 1.00 69.50 90 GLN A C 1
ATOM 722 O O . GLN A 1 90 ? -21.988 23.153 -33.218 1.00 69.50 90 GLN A O 1
ATOM 727 N N . GLU A 1 91 ? -24.198 23.123 -32.838 1.00 68.06 91 GLU A N 1
ATOM 728 C CA . GLU A 1 91 ? -24.156 23.986 -31.648 1.00 68.06 91 GLU A CA 1
ATOM 729 C C . GLU A 1 91 ? -23.492 23.301 -30.443 1.00 68.06 91 GLU A C 1
ATOM 731 O O . GLU A 1 91 ? -22.681 23.925 -29.758 1.00 68.06 91 GLU A O 1
ATOM 736 N N . GLU A 1 92 ? -23.745 22.008 -30.220 1.00 64.44 92 GLU A N 1
ATOM 737 C CA . GLU A 1 92 ? -23.050 21.206 -29.198 1.00 64.44 92 GLU A CA 1
ATOM 738 C C . GLU A 1 92 ? -21.535 21.213 -29.413 1.00 64.44 92 GLU A C 1
ATOM 740 O O . GLU A 1 92 ? -20.761 21.414 -28.476 1.00 64.44 92 GLU A O 1
ATOM 745 N N . THR A 1 93 ? -21.107 21.081 -30.670 1.00 62.53 93 THR A N 1
ATOM 746 C CA . THR A 1 93 ? -19.689 21.126 -31.052 1.00 62.53 93 THR A CA 1
ATOM 747 C C . THR A 1 93 ? -19.047 22.488 -30.736 1.00 62.53 93 THR A C 1
ATOM 749 O O . THR A 1 93 ? -17.833 22.569 -30.547 1.00 62.53 93 THR A O 1
ATOM 752 N N . ARG A 1 94 ? -19.849 23.559 -30.607 1.00 63.94 94 ARG A N 1
ATOM 753 C CA . ARG A 1 94 ? -19.404 24.906 -30.198 1.00 63.94 94 ARG A CA 1
ATOM 754 C C . ARG A 1 94 ? -19.331 25.095 -28.673 1.00 63.94 94 ARG A C 1
ATOM 756 O O . ARG A 1 94 ? -18.857 26.138 -28.229 1.00 63.94 94 ARG A O 1
ATOM 763 N N . GLY A 1 95 ? -19.724 24.097 -27.874 1.00 58.72 95 GLY A N 1
ATOM 764 C CA . GLY A 1 95 ? -19.414 24.017 -26.439 1.00 58.72 95 GLY A CA 1
ATOM 765 C C . GLY A 1 95 ? -20.424 24.652 -25.475 1.00 58.72 95 GLY A C 1
ATOM 766 O O . GLY A 1 95 ? -20.117 24.788 -24.290 1.00 58.72 95 GLY A O 1
ATOM 767 N N . SER A 1 96 ? -21.621 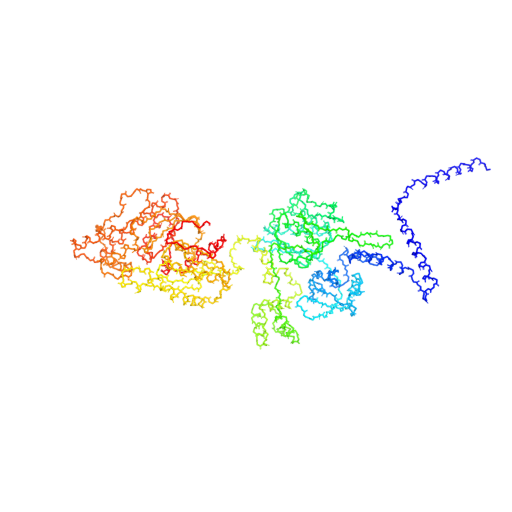25.032 -25.936 1.00 65.44 96 SER A N 1
ATOM 768 C CA . SER A 1 96 ? -22.695 25.509 -25.053 1.00 65.44 96 SER A CA 1
ATOM 769 C C . SER A 1 96 ? -24.068 25.080 -25.549 1.00 65.44 96 SER A C 1
ATOM 771 O O . SER A 1 96 ? -24.428 25.375 -26.686 1.00 65.44 96 SER A O 1
ATOM 773 N N . PHE A 1 97 ? -24.857 24.444 -24.684 1.00 72.25 97 PHE A N 1
ATOM 774 C CA . PHE A 1 97 ? -26.239 24.071 -24.984 1.00 72.25 97 PHE A CA 1
ATOM 775 C C . PHE A 1 97 ? -27.113 24.080 -23.721 1.00 72.25 97 PHE A C 1
ATOM 777 O O . PHE A 1 97 ? -26.616 23.938 -22.604 1.00 72.25 97 PHE A O 1
ATOM 784 N N . GLY A 1 98 ? -28.424 24.270 -23.891 1.00 77.38 98 GLY A N 1
ATOM 785 C CA . GLY A 1 98 ? -29.403 24.168 -22.804 1.00 77.38 98 GLY A CA 1
ATOM 786 C C . GLY A 1 98 ? -29.814 22.716 -22.558 1.00 77.38 98 GLY A C 1
ATOM 787 O O . GLY A 1 98 ? -30.211 22.022 -23.496 1.00 77.38 98 GLY A O 1
ATOM 788 N N . GLY A 1 99 ? -29.733 22.245 -21.314 1.00 86.44 99 GLY A N 1
ATOM 789 C CA . GLY A 1 99 ? -30.096 20.869 -20.977 1.00 86.44 99 GLY A CA 1
ATOM 790 C C . GLY A 1 99 ? -29.792 20.496 -19.531 1.00 86.44 99 GLY A C 1
ATOM 791 O O . GLY A 1 99 ? -29.735 21.353 -18.652 1.00 86.44 99 GLY A O 1
ATOM 792 N N . LEU A 1 100 ? -29.617 19.196 -19.292 1.00 90.00 100 LEU A N 1
ATOM 793 C CA . LEU A 1 100 ? -29.387 18.636 -17.954 1.00 90.00 100 LEU A CA 1
ATOM 794 C C . LEU A 1 100 ? -27.912 18.410 -17.629 1.00 90.00 100 LEU A C 1
ATOM 796 O O . LEU A 1 100 ? -27.568 18.270 -16.461 1.00 90.00 100 LEU A O 1
ATOM 800 N N . GLY A 1 101 ? -27.057 18.393 -18.655 1.00 88.38 101 GLY A N 1
ATOM 801 C CA . GLY A 1 101 ? -25.622 18.183 -18.505 1.00 88.38 101 GLY A CA 1
ATOM 802 C C . GLY A 1 101 ? -25.250 16.732 -18.214 1.00 88.38 101 GLY A C 1
ATOM 803 O O . GLY A 1 101 ? -24.577 16.450 -17.235 1.00 88.38 101 GLY A O 1
ATOM 804 N N . MET A 1 102 ? -25.675 15.792 -19.053 1.00 90.38 102 MET A N 1
ATOM 805 C CA . MET A 1 102 ? -25.219 14.403 -18.981 1.00 90.38 102 MET A CA 1
ATOM 806 C C . MET A 1 102 ? -25.054 13.819 -20.379 1.00 90.38 102 MET A C 1
ATOM 808 O O . MET A 1 102 ? -25.790 14.190 -21.293 1.00 90.38 102 MET A O 1
ATOM 812 N N . GLU A 1 103 ? -24.117 12.890 -20.517 1.00 88.00 103 GLU A N 1
ATOM 813 C CA . GLU A 1 103 ? -23.969 12.042 -21.692 1.00 88.00 103 GLU A CA 1
ATOM 814 C C . GLU A 1 103 ? -24.755 10.742 -21.486 1.00 88.00 103 GLU A C 1
ATOM 816 O O . GLU A 1 103 ? -24.620 10.072 -20.457 1.00 88.00 103 GLU A O 1
ATOM 821 N N . VAL A 1 104 ? -25.530 10.353 -22.496 1.00 89.12 104 VAL A N 1
ATOM 822 C CA . VAL A 1 104 ? -26.318 9.116 -22.517 1.00 89.12 104 VAL A CA 1
ATOM 823 C C . VAL A 1 104 ? -25.989 8.279 -23.749 1.00 89.12 104 VAL A C 1
ATOM 825 O O . VAL A 1 104 ? -25.536 8.787 -24.774 1.00 89.12 104 VAL A O 1
ATOM 828 N N . SER A 1 105 ? -26.244 6.979 -23.669 1.00 84.81 105 SER A N 1
ATOM 829 C CA . SER A 1 105 ? -26.194 6.067 -24.809 1.00 84.81 105 SER A CA 1
ATOM 830 C C . SER A 1 105 ? -27.288 5.024 -24.694 1.00 84.81 105 SER A C 1
ATOM 832 O O . SER A 1 105 ? -27.771 4.737 -23.606 1.00 84.81 105 SER A O 1
ATOM 834 N N . PHE A 1 106 ? -27.665 4.425 -25.817 1.00 82.12 106 PHE A N 1
ATOM 835 C CA . PHE A 1 106 ? -28.482 3.221 -25.791 1.00 82.12 106 PHE A CA 1
ATOM 836 C C . PHE A 1 106 ? -27.580 2.010 -25.515 1.00 82.12 106 PHE A C 1
ATOM 838 O O . PHE A 1 106 ? -26.594 1.816 -26.227 1.00 82.12 106 PHE A O 1
ATOM 845 N N . ALA A 1 107 ? -27.872 1.246 -24.466 1.00 77.75 107 ALA A N 1
ATOM 846 C CA . ALA A 1 107 ? -27.159 0.025 -24.089 1.00 77.75 107 ALA A CA 1
ATOM 847 C C . ALA A 1 107 ? -28.108 -0.908 -23.319 1.00 77.75 107 ALA A C 1
ATOM 849 O O . ALA A 1 107 ? -28.994 -0.441 -22.606 1.00 77.75 107 ALA A O 1
ATOM 850 N N . ASP A 1 108 ? -27.963 -2.225 -23.494 1.00 71.50 108 ASP A N 1
ATOM 851 C CA . ASP A 1 108 ? -28.784 -3.244 -22.814 1.00 71.50 108 ASP A CA 1
ATOM 852 C C . ASP A 1 108 ? -30.305 -2.991 -22.903 1.00 71.50 108 ASP A C 1
ATOM 854 O O . ASP A 1 108 ? -31.061 -3.140 -21.938 1.00 71.50 108 ASP A O 1
ATOM 858 N N . GLY A 1 109 ? -30.756 -2.555 -24.085 1.00 76.44 109 GLY A N 1
ATOM 859 C CA . GLY A 1 109 ? -32.168 -2.305 -24.386 1.00 76.44 109 GLY A CA 1
ATOM 860 C C . GLY A 1 109 ? -32.776 -1.077 -23.699 1.00 76.44 109 GLY A C 1
ATOM 861 O O . GLY A 1 109 ? -33.997 -0.944 -23.709 1.00 76.44 109 GLY A O 1
ATOM 862 N N . ALA A 1 110 ? -31.965 -0.203 -23.098 1.00 84.56 110 ALA A N 1
ATOM 863 C CA . ALA A 1 110 ? -32.421 1.006 -22.420 1.00 84.56 110 ALA A CA 1
ATOM 864 C C . ALA A 1 110 ? -31.494 2.200 -22.688 1.00 84.56 110 ALA A C 1
ATOM 866 O O . ALA A 1 110 ? -30.383 2.068 -23.205 1.00 84.56 110 ALA A O 1
ATOM 867 N N . ILE A 1 111 ? -31.951 3.390 -22.301 1.00 90.19 111 ILE A N 1
ATOM 868 C CA . ILE A 1 111 ? -31.110 4.586 -22.272 1.00 90.19 111 ILE A CA 1
ATOM 869 C C . ILE A 1 111 ? -30.301 4.556 -20.986 1.00 90.19 111 ILE A C 1
ATOM 871 O O . ILE A 1 111 ? -30.854 4.621 -19.893 1.00 90.19 111 ILE A O 1
ATOM 875 N N . VAL A 1 112 ? -28.988 4.457 -21.128 1.00 91.12 112 VAL A N 1
ATOM 876 C CA . VAL A 1 112 ? -28.034 4.360 -20.031 1.00 91.12 112 VAL A CA 1
ATOM 877 C C . VAL A 1 112 ? -27.226 5.646 -19.959 1.00 91.12 112 VAL A C 1
ATOM 879 O O . VAL A 1 112 ? -26.720 6.145 -20.968 1.00 91.12 112 VAL A O 1
ATOM 882 N N . VAL A 1 113 ? -27.087 6.187 -18.756 1.00 93.12 113 VAL A N 1
ATOM 883 C CA . VAL A 1 113 ? -26.205 7.320 -18.493 1.00 93.12 113 VAL A CA 1
ATOM 884 C C . VAL A 1 113 ? -24.760 6.846 -18.598 1.00 93.12 113 VAL A C 1
ATOM 886 O O . VAL A 1 113 ? -24.328 5.967 -17.854 1.00 93.12 113 VAL A O 1
ATOM 889 N N . ILE A 1 114 ? -24.000 7.445 -19.515 1.00 89.69 114 ILE A N 1
ATOM 890 C CA . ILE A 1 114 ? -22.548 7.255 -19.566 1.00 89.69 114 ILE A CA 1
ATOM 891 C C . ILE A 1 114 ? -21.940 8.065 -18.434 1.00 89.69 114 ILE A C 1
ATOM 893 O O . ILE A 1 114 ? -21.294 7.518 -17.549 1.00 89.69 114 ILE A O 1
ATOM 897 N N . SER A 1 115 ? -22.161 9.380 -18.441 1.00 91.12 115 SER A N 1
ATOM 898 C CA . SER A 1 115 ? -21.602 10.238 -17.408 1.00 91.12 115 SER A CA 1
ATOM 899 C C . SER A 1 115 ? -22.364 11.557 -17.263 1.00 91.12 115 SER A C 1
ATOM 901 O O . SER A 1 115 ? -22.558 12.252 -18.262 1.00 91.12 115 SER A O 1
ATOM 903 N N . PRO A 1 116 ? -22.788 11.953 -16.050 1.00 90.50 116 PRO A N 1
ATOM 904 C CA . PRO A 1 116 ? -23.148 13.337 -15.770 1.00 90.50 116 PRO A CA 1
ATOM 905 C C . PRO A 1 116 ? -21.919 14.250 -15.868 1.00 90.50 116 PRO A C 1
ATOM 907 O O . PRO A 1 116 ? -20.821 13.910 -15.432 1.00 90.50 116 PRO A O 1
ATOM 910 N N . ILE A 1 117 ? -22.124 15.447 -16.401 1.00 85.81 117 ILE A N 1
ATOM 911 C CA . ILE A 1 117 ? -21.096 16.475 -16.537 1.00 85.81 117 ILE A CA 1
ATOM 912 C C . ILE A 1 117 ? -20.948 17.204 -15.195 1.00 85.81 117 ILE A C 1
ATOM 914 O O . ILE A 1 117 ? -21.933 17.493 -14.513 1.00 85.81 117 ILE A O 1
ATOM 918 N N . GLU A 1 118 ? -19.711 17.511 -14.812 1.00 80.44 118 GLU A N 1
ATOM 919 C CA . GLU A 1 118 ? -19.390 18.234 -13.576 1.00 80.44 118 GLU A CA 1
ATOM 920 C C . GLU A 1 118 ? -20.126 19.588 -13.480 1.00 80.44 118 GLU A C 1
ATOM 922 O O . GLU A 1 118 ? -20.301 20.282 -14.479 1.00 80.44 118 GLU A O 1
ATOM 927 N N . ASP A 1 119 ? -20.558 19.960 -12.269 1.00 77.88 119 ASP A N 1
ATOM 928 C CA . ASP A 1 119 ? -21.262 21.216 -11.948 1.00 77.88 119 ASP A CA 1
ATOM 929 C C . ASP A 1 119 ? -22.613 21.446 -12.665 1.00 77.88 119 ASP A C 1
ATOM 931 O O . ASP A 1 119 ? -23.164 22.547 -12.624 1.00 77.88 119 ASP A O 1
ATOM 935 N N . THR A 1 120 ? -23.205 20.407 -13.260 1.00 86.94 120 THR A N 1
ATOM 936 C CA . THR A 1 120 ? -24.494 20.490 -13.975 1.00 86.94 120 THR A CA 1
ATOM 937 C C . THR A 1 120 ? -25.687 19.967 -13.161 1.00 86.94 120 THR A C 1
ATOM 939 O O . THR A 1 120 ? -25.486 19.261 -12.164 1.00 86.94 120 THR A O 1
ATOM 942 N N . PRO A 1 121 ? -26.943 20.256 -13.577 1.00 90.62 121 PRO A N 1
ATOM 943 C CA . PRO A 1 121 ? -28.140 19.726 -12.921 1.00 90.62 121 PRO A CA 1
ATOM 944 C C . PRO A 1 121 ? -28.117 18.210 -12.708 1.00 90.62 121 PRO A C 1
ATOM 946 O O . PRO A 1 121 ? -28.505 17.747 -11.639 1.00 90.62 121 PRO A O 1
ATOM 949 N N . ALA A 1 122 ? -27.634 17.436 -13.685 1.00 90.56 122 ALA A N 1
ATOM 950 C CA . ALA A 1 122 ? -27.567 15.979 -13.601 1.00 90.56 122 ALA A CA 1
ATOM 951 C C . ALA A 1 122 ? -26.686 15.492 -12.443 1.00 90.56 122 ALA A C 1
ATOM 953 O O . ALA A 1 122 ? -27.117 14.667 -11.637 1.00 90.56 122 ALA A O 1
ATOM 954 N N . MET A 1 123 ? -25.470 16.038 -12.331 1.00 84.62 123 MET A N 1
ATOM 955 C CA . MET A 1 123 ? -24.539 15.694 -11.254 1.00 84.62 123 MET A CA 1
ATOM 956 C C . MET A 1 123 ? -25.090 16.130 -9.892 1.00 84.62 123 MET A C 1
ATOM 958 O O . MET A 1 123 ? -25.071 15.356 -8.937 1.00 84.62 123 MET A O 1
ATOM 962 N N . LYS A 1 124 ? -25.637 17.352 -9.807 1.00 82.50 124 LYS A N 1
ATOM 963 C CA . LYS A 1 124 ? -26.243 17.892 -8.575 1.00 82.50 124 LYS A CA 1
ATOM 964 C C . LYS A 1 124 ? -27.447 17.066 -8.110 1.00 82.50 124 LYS A C 1
ATOM 966 O O . LYS A 1 124 ? -27.669 16.935 -6.910 1.00 82.50 124 LYS A O 1
ATOM 971 N N . ALA A 1 125 ? -28.197 16.486 -9.048 1.00 83.25 125 ALA A N 1
ATOM 972 C CA . ALA A 1 125 ? -29.311 15.584 -8.767 1.00 83.25 125 ALA A CA 1
ATOM 973 C C . ALA A 1 125 ? -28.865 14.173 -8.326 1.00 83.25 125 ALA A C 1
ATOM 975 O O . ALA A 1 125 ? -29.710 13.360 -7.959 1.00 83.25 125 ALA A O 1
ATOM 976 N N . GLY A 1 126 ? -27.559 13.877 -8.334 1.00 82.56 126 GLY A N 1
ATOM 977 C CA . GLY A 1 126 ? -27.009 12.595 -7.892 1.00 82.56 126 GLY A CA 1
ATOM 978 C C . GLY A 1 126 ? -27.163 11.464 -8.908 1.00 82.56 126 GLY A C 1
ATOM 979 O O . GLY A 1 126 ? -27.170 10.294 -8.514 1.00 82.56 126 GLY A O 1
ATOM 980 N N . ILE A 1 127 ? -27.307 11.795 -10.195 1.00 88.50 127 ILE A N 1
ATOM 981 C CA . ILE A 1 127 ? -27.256 10.823 -11.295 1.00 88.50 127 ILE A CA 1
ATOM 982 C C . ILE A 1 127 ? -25.840 10.243 -11.365 1.00 88.50 127 ILE A C 1
ATOM 984 O O . ILE A 1 127 ? -24.867 10.964 -11.160 1.00 88.50 127 ILE A O 1
ATOM 988 N N . LEU A 1 128 ? -25.721 8.944 -11.630 1.00 89.12 128 LEU A N 1
ATOM 989 C CA . LEU A 1 128 ? -24.455 8.216 -11.689 1.00 89.12 128 LEU A CA 1
ATOM 990 C C . LEU A 1 128 ? -24.287 7.512 -13.046 1.00 89.12 128 LEU A C 1
ATOM 992 O O . LEU A 1 128 ? -25.271 7.294 -13.758 1.00 89.12 128 LEU A O 1
ATOM 996 N N . PRO A 1 129 ? -23.051 7.136 -13.423 1.00 89.75 129 PRO A N 1
ATOM 997 C CA . PRO A 1 129 ? -22.827 6.245 -14.554 1.00 89.75 129 PRO A CA 1
ATOM 998 C C . PRO A 1 129 ? -23.610 4.940 -14.385 1.00 89.75 129 PRO A C 1
ATOM 1000 O O . PRO A 1 129 ? -23.765 4.443 -13.270 1.00 89.75 129 PRO A O 1
ATOM 1003 N N . GLN A 1 130 ? -24.063 4.374 -15.500 1.00 89.75 130 GLN A N 1
ATOM 1004 C CA . GLN A 1 130 ? -24.892 3.163 -15.581 1.00 89.75 130 GLN A CA 1
ATOM 1005 C C . GLN A 1 130 ? -26.332 3.279 -15.058 1.00 89.75 130 GLN A C 1
ATOM 1007 O O . GLN A 1 130 ? -27.060 2.284 -15.083 1.00 89.75 130 GLN A O 1
ATOM 1012 N N . ASP A 1 131 ? -26.793 4.460 -14.642 1.00 92.12 131 ASP A N 1
ATOM 1013 C CA . ASP A 1 131 ? -28.222 4.666 -14.399 1.00 92.12 131 ASP A CA 1
ATOM 1014 C C . ASP A 1 131 ? -29.021 4.434 -15.689 1.00 92.12 131 ASP A C 1
ATOM 1016 O O . ASP A 1 131 ? -28.685 4.975 -16.746 1.00 92.12 131 ASP A O 1
ATOM 1020 N N . ARG A 1 132 ? -30.097 3.647 -15.606 1.00 93.56 132 ARG A N 1
ATOM 1021 C CA . ARG A 1 132 ? -31.012 3.388 -16.725 1.00 93.56 132 ARG A CA 1
ATOM 1022 C C . ARG A 1 132 ? -32.187 4.347 -16.633 1.00 93.56 132 ARG A C 1
ATOM 1024 O O . ARG A 1 132 ? -32.950 4.291 -15.674 1.00 93.56 132 ARG A O 1
ATOM 1031 N N . ILE A 1 133 ? -32.357 5.219 -17.617 1.00 94.19 133 ILE A N 1
ATOM 1032 C CA . ILE A 1 133 ? -33.504 6.124 -17.695 1.00 94.19 133 ILE A CA 1
ATOM 1033 C C . ILE A 1 133 ? -34.682 5.346 -18.278 1.00 94.19 133 ILE A C 1
ATOM 1035 O O . ILE A 1 133 ? -34.624 4.929 -19.435 1.00 94.19 133 ILE A O 1
ATOM 1039 N N . ILE A 1 134 ? -35.740 5.168 -17.485 1.00 93.25 134 ILE A N 1
ATOM 1040 C CA . ILE A 1 134 ? -36.938 4.400 -17.863 1.00 93.25 134 ILE A CA 1
ATOM 1041 C C . ILE A 1 134 ? -38.128 5.292 -18.238 1.00 93.25 134 ILE A C 1
ATOM 1043 O O . ILE A 1 134 ? -38.955 4.886 -19.049 1.00 93.25 134 ILE A O 1
ATOM 1047 N N . GLU A 1 135 ? -38.216 6.516 -17.699 1.00 94.25 135 GLU A N 1
ATOM 1048 C CA . GLU A 1 135 ? -39.232 7.497 -18.110 1.00 94.25 135 GLU A CA 1
ATOM 1049 C C . GLU A 1 135 ? -38.670 8.926 -18.140 1.00 94.25 135 GLU A C 1
ATOM 1051 O O . GLU A 1 135 ? -37.860 9.302 -17.286 1.00 94.25 135 GLU A O 1
ATOM 1056 N N . ILE A 1 136 ? -39.142 9.734 -19.096 1.00 94.75 136 ILE A N 1
ATOM 1057 C CA . ILE A 1 136 ? -38.881 11.180 -19.189 1.00 94.75 136 ILE A CA 1
ATOM 1058 C C . ILE A 1 136 ? -40.228 11.898 -19.334 1.00 94.75 136 ILE A C 1
ATOM 1060 O O . ILE A 1 136 ? -40.968 11.635 -20.280 1.00 94.75 136 ILE A O 1
ATOM 1064 N N . ASP A 1 137 ? -40.572 12.774 -18.386 1.00 91.88 137 ASP A N 1
ATOM 1065 C CA . ASP A 1 137 ? -41.883 13.444 -18.287 1.00 91.88 137 ASP A CA 1
ATOM 1066 C C . ASP A 1 137 ? -43.073 12.466 -18.415 1.00 91.88 137 ASP A C 1
ATOM 1068 O O . ASP A 1 137 ? -44.059 12.724 -19.104 1.00 91.88 137 ASP A O 1
ATOM 1072 N N . GLY A 1 138 ? -42.958 11.300 -17.765 1.00 88.06 138 GLY A N 1
ATOM 1073 C CA . GLY A 1 138 ? -43.978 10.244 -17.764 1.00 88.06 138 GLY A CA 1
ATOM 1074 C C . GLY A 1 138 ? -44.067 9.419 -19.054 1.00 88.06 138 GLY A C 1
ATOM 1075 O O . GLY A 1 138 ? -44.902 8.520 -19.136 1.00 88.06 138 GLY A O 1
ATOM 1076 N N . LYS A 1 139 ? -43.222 9.686 -20.059 1.00 90.75 139 LYS A N 1
ATOM 1077 C CA . LYS A 1 139 ? -43.118 8.871 -21.279 1.00 90.75 139 LYS A CA 1
ATOM 1078 C C . LYS A 1 139 ? -42.082 7.770 -21.095 1.00 90.75 139 LYS A C 1
ATOM 1080 O O . LYS A 1 139 ? -40.951 8.067 -20.717 1.00 90.75 139 LYS A O 1
ATOM 1085 N N . ASN A 1 140 ? -42.456 6.529 -21.398 1.00 90.69 140 ASN A N 1
ATOM 1086 C CA . ASN A 1 140 ? -41.561 5.378 -21.321 1.00 90.69 140 ASN A CA 1
ATOM 1087 C C . ASN A 1 140 ? -40.453 5.485 -22.378 1.00 90.69 140 ASN A C 1
ATOM 1089 O O . ASN A 1 140 ? -40.733 5.722 -23.552 1.00 90.69 140 ASN A O 1
ATOM 1093 N N . THR A 1 141 ? -39.196 5.316 -21.972 1.00 88.06 141 THR A N 1
ATOM 1094 C CA . THR A 1 141 ? -38.050 5.393 -22.887 1.00 88.06 141 THR A CA 1
ATOM 1095 C C . THR A 1 141 ? -37.906 4.176 -23.795 1.00 88.06 141 THR A C 1
ATOM 1097 O O . THR A 1 141 ? -37.228 4.287 -24.812 1.00 88.06 141 THR A O 1
ATOM 1100 N N . HIS A 1 142 ? -38.559 3.046 -23.497 1.00 83.19 142 HIS A N 1
ATOM 1101 C CA . HIS A 1 142 ? -38.597 1.891 -24.402 1.00 83.19 142 HIS A CA 1
ATOM 1102 C C . HIS A 1 142 ? -39.264 2.206 -25.745 1.00 83.19 142 HIS A C 1
ATOM 1104 O O . HIS A 1 142 ? -38.873 1.636 -26.761 1.00 83.19 142 HIS A O 1
ATOM 1110 N N . ASP A 1 143 ? -40.226 3.131 -25.753 1.00 79.50 143 ASP A N 1
ATOM 1111 C CA . ASP A 1 143 ? -40.965 3.526 -26.956 1.00 79.50 143 ASP A CA 1
ATOM 1112 C C . ASP A 1 143 ? -40.281 4.678 -27.714 1.00 79.50 143 ASP A C 1
ATOM 1114 O O . ASP A 1 143 ? -40.788 5.151 -28.732 1.00 79.50 143 ASP A O 1
ATOM 1118 N N . LEU A 1 144 ? -39.142 5.169 -27.212 1.00 78.81 144 LEU A N 1
ATOM 1119 C CA . LEU A 1 144 ? -38.463 6.352 -27.727 1.00 78.81 144 LEU A CA 1
ATOM 1120 C C . LEU A 1 144 ? -37.114 5.997 -28.345 1.00 78.81 144 LEU A C 1
ATOM 1122 O O . LEU A 1 144 ? -36.333 5.212 -27.807 1.00 78.81 144 LEU A O 1
ATOM 1126 N N . SER A 1 145 ? -36.780 6.667 -29.448 1.00 76.12 145 SER A N 1
ATOM 1127 C CA . SER A 1 145 ? -35.405 6.653 -29.942 1.00 76.12 145 SER A CA 1
ATOM 1128 C C . SER A 1 145 ? -34.476 7.425 -28.991 1.00 76.12 145 SER A C 1
ATOM 1130 O O . SER A 1 145 ? -34.907 8.281 -28.205 1.00 76.12 145 SER A O 1
ATOM 1132 N N . LEU A 1 146 ? -33.164 7.180 -29.096 1.00 77.88 146 LEU A N 1
ATOM 1133 C CA . LEU A 1 146 ? -32.157 7.967 -28.375 1.00 77.88 146 LEU A CA 1
ATOM 1134 C C . LEU A 1 146 ? -32.280 9.466 -28.704 1.00 77.88 146 LEU A C 1
ATOM 1136 O O . LEU A 1 146 ? -32.188 10.305 -27.811 1.00 77.88 146 LEU A O 1
ATOM 1140 N N . SER A 1 147 ? -32.530 9.807 -29.973 1.00 74.75 147 SER A N 1
ATOM 1141 C CA . SER A 1 147 ? -32.771 11.186 -30.420 1.00 74.75 147 SER A CA 1
ATOM 1142 C C . SER A 1 147 ? -33.987 11.817 -29.747 1.00 74.75 147 SER A C 1
ATOM 1144 O O . SER A 1 147 ? -33.872 12.922 -29.222 1.00 74.75 147 SER A O 1
ATOM 1146 N N . ASP A 1 148 ? -35.124 11.122 -29.709 1.00 81.44 148 ASP A N 1
ATOM 1147 C CA . ASP A 1 148 ? -36.356 11.671 -29.124 1.00 81.44 148 ASP A CA 1
ATOM 1148 C C . ASP A 1 148 ? -36.205 11.890 -27.621 1.00 81.44 148 ASP A C 1
ATOM 1150 O O . ASP A 1 148 ? -36.629 12.907 -27.074 1.00 81.44 148 ASP A O 1
ATOM 1154 N N . SER A 1 149 ? -35.510 10.976 -26.953 1.00 86.56 149 SER A N 1
ATOM 1155 C CA . SER A 1 149 ? -35.222 11.095 -25.528 1.00 86.56 149 SER A CA 1
ATOM 1156 C C . SER A 1 149 ? -34.292 12.269 -25.223 1.00 86.56 149 SER A C 1
ATOM 1158 O O . SER A 1 149 ? -34.519 13.005 -24.263 1.00 86.56 149 SER A O 1
ATOM 1160 N N . ILE A 1 150 ? -33.283 12.515 -26.070 1.00 84.38 150 ILE A N 1
ATOM 1161 C CA . ILE A 1 150 ? -32.436 13.713 -25.972 1.00 84.38 150 ILE A CA 1
ATOM 1162 C C . ILE A 1 150 ? -33.274 14.985 -26.161 1.00 84.38 150 ILE A C 1
ATOM 1164 O O . ILE A 1 150 ? -33.103 15.928 -25.386 1.00 84.38 150 ILE A O 1
ATOM 1168 N N . LYS A 1 151 ? -34.215 15.014 -27.119 1.00 83.50 151 LYS A N 1
ATOM 1169 C CA . LYS A 1 151 ? -35.132 16.155 -27.317 1.00 83.50 151 LYS A CA 1
ATOM 1170 C C . LYS A 1 151 ? -35.961 16.445 -26.067 1.00 83.50 151 LYS A C 1
ATOM 1172 O O . LYS A 1 151 ? -36.097 17.609 -25.706 1.00 83.50 151 LYS A O 1
ATOM 1177 N N . LEU A 1 152 ? -36.458 15.408 -25.387 1.00 88.50 152 LEU A N 1
ATOM 1178 C CA . LEU A 1 152 ? -37.216 15.560 -24.140 1.00 88.50 152 LEU A CA 1
ATOM 1179 C C . LEU A 1 152 ? -36.346 16.044 -22.974 1.00 88.50 152 LEU A C 1
ATOM 1181 O O . LEU A 1 152 ? -36.788 16.871 -22.183 1.00 88.50 152 LEU A O 1
ATOM 1185 N N . MET A 1 153 ? -35.101 15.579 -22.855 1.00 89.38 153 MET A N 1
ATOM 1186 C CA . MET A 1 153 ? -34.185 16.055 -21.807 1.00 89.38 153 MET A CA 1
ATOM 1187 C C . MET A 1 153 ? -33.731 17.502 -22.046 1.00 89.38 153 MET A C 1
ATOM 1189 O O . MET A 1 153 ? -33.469 18.253 -21.103 1.00 89.38 153 MET A O 1
ATOM 1193 N N . ARG A 1 154 ? -33.674 17.929 -23.308 1.00 85.25 154 ARG A N 1
ATOM 1194 C CA . ARG A 1 154 ? -33.383 19.309 -23.712 1.00 85.25 154 ARG A CA 1
ATOM 1195 C C . ARG A 1 154 ? -34.620 20.197 -23.628 1.00 85.25 154 ARG A C 1
ATOM 1197 O O . ARG A 1 154 ? -35.736 19.737 -23.417 1.00 85.25 154 ARG A O 1
ATOM 1204 N N . GLY A 1 155 ? -34.404 21.506 -23.709 1.00 82.50 155 GLY A N 1
ATOM 1205 C CA . GLY A 1 155 ? -35.479 22.490 -23.629 1.00 82.50 155 GLY A CA 1
ATOM 1206 C C . GLY A 1 155 ? -34.999 23.859 -23.168 1.00 82.50 155 GLY A C 1
ATOM 1207 O O . GLY A 1 155 ? -33.808 24.089 -22.946 1.00 82.50 155 GLY A O 1
ATOM 1208 N N . LYS A 1 156 ? -35.951 24.782 -23.016 1.00 82.88 156 LYS A N 1
ATOM 1209 C CA . LYS A 1 156 ? -35.674 26.158 -22.597 1.00 82.88 156 LYS A CA 1
ATOM 1210 C C . LYS A 1 156 ? -35.069 26.176 -21.189 1.00 82.88 156 LYS A C 1
ATOM 1212 O O . LYS A 1 156 ? -35.607 25.556 -20.272 1.00 82.88 156 LYS A O 1
ATOM 1217 N N . VAL A 1 157 ? -33.974 26.915 -21.018 1.00 88.50 157 VAL A N 1
ATOM 1218 C CA . VAL A 1 157 ? -33.331 27.130 -19.712 1.00 88.50 157 VAL A CA 1
ATOM 1219 C C . VAL A 1 157 ? -34.358 27.647 -18.695 1.00 88.50 157 VAL A C 1
ATOM 1221 O O . VAL A 1 157 ? -35.179 28.505 -19.022 1.00 88.50 157 VAL A O 1
ATOM 1224 N N . GLY A 1 158 ? -34.331 27.096 -17.481 1.00 88.94 158 GLY A N 1
ATOM 1225 C CA . GLY A 1 158 ? -35.259 27.399 -16.388 1.00 88.94 158 GLY A CA 1
ATOM 1226 C C . GLY A 1 158 ? -36.523 26.532 -16.347 1.00 88.94 158 GLY A C 1
ATOM 1227 O O . GLY A 1 158 ? -37.254 26.585 -15.364 1.00 88.94 158 GLY A O 1
ATOM 1228 N N . THR A 1 159 ? -36.789 25.715 -17.371 1.00 92.31 159 THR A N 1
ATOM 1229 C CA . THR A 1 159 ? -37.897 24.739 -17.338 1.00 92.31 159 THR A CA 1
ATOM 1230 C C . THR A 1 159 ? -37.479 23.448 -16.636 1.00 92.31 159 THR A C 1
ATOM 1232 O O . THR A 1 159 ? -36.308 23.070 -16.690 1.00 92.31 159 THR A O 1
ATOM 1235 N N . SER A 1 160 ? -38.424 22.755 -16.000 1.00 92.38 160 SER A N 1
ATOM 1236 C CA . SER A 1 160 ? -38.180 21.469 -15.340 1.00 92.38 160 SER A CA 1
ATOM 1237 C C . SER A 1 160 ? -38.463 20.267 -16.247 1.00 92.38 160 SER A C 1
ATOM 1239 O O . SER A 1 160 ? -39.179 20.376 -17.244 1.00 92.38 160 SER A O 1
ATOM 1241 N N . VAL A 1 161 ? -37.878 19.124 -15.897 1.00 93.69 161 VAL A N 1
ATOM 1242 C CA . VAL A 1 161 ? -38.130 17.806 -16.495 1.00 93.69 161 VAL A CA 1
ATOM 1243 C C . VAL A 1 161 ? -38.045 16.735 -15.420 1.00 93.69 161 VAL A C 1
ATOM 1245 O O . VAL A 1 161 ? -37.177 16.790 -14.543 1.00 93.69 161 VAL A O 1
ATOM 1248 N N . SER A 1 162 ? -38.962 15.777 -15.473 1.00 94.81 162 SER A N 1
ATOM 1249 C CA . SER A 1 162 ? -38.978 14.613 -14.597 1.00 94.81 162 SER A CA 1
ATOM 1250 C C . SER A 1 162 ? -38.258 13.448 -15.268 1.00 94.81 162 SER A C 1
ATOM 1252 O O . SER A 1 162 ? -38.583 13.081 -16.394 1.00 94.81 162 SER A O 1
ATOM 1254 N N . ILE A 1 163 ? -37.278 12.866 -14.582 1.00 94.69 163 ILE A N 1
ATOM 1255 C CA . ILE A 1 163 ? -36.545 11.678 -15.021 1.00 94.69 163 ILE A CA 1
ATOM 1256 C C . ILE A 1 163 ? -36.757 10.577 -13.996 1.00 94.69 163 ILE A C 1
ATOM 1258 O O . ILE A 1 163 ? -36.418 10.739 -12.823 1.00 94.69 163 ILE A O 1
ATOM 1262 N N . LYS A 1 164 ? -37.275 9.438 -14.449 1.00 94.00 164 LYS A N 1
ATOM 1263 C CA . LYS A 1 164 ? -37.340 8.215 -13.654 1.00 94.00 164 LYS A CA 1
ATOM 1264 C C . LYS A 1 164 ? -36.212 7.290 -14.074 1.00 94.00 164 LYS A C 1
ATOM 1266 O O . LYS A 1 164 ? -36.082 6.978 -15.259 1.00 94.00 164 LYS A O 1
ATOM 1271 N N . LEU A 1 165 ? -35.413 6.847 -13.111 1.00 93.06 165 LEU A N 1
ATOM 1272 C CA . LEU A 1 165 ? -34.254 6.003 -13.370 1.00 93.06 165 LEU A CA 1
ATOM 1273 C C . LEU A 1 165 ? -34.211 4.763 -12.478 1.00 93.06 165 LEU A C 1
ATOM 1275 O O . LEU A 1 165 ? -34.651 4.778 -11.328 1.00 93.06 165 LEU A O 1
ATOM 1279 N N . GLU A 1 166 ? -33.656 3.694 -13.031 1.00 92.12 166 GLU A N 1
ATOM 1280 C CA . GLU A 1 166 ? -33.327 2.445 -12.360 1.00 92.12 166 GLU A CA 1
ATOM 1281 C C . GLU A 1 166 ? -31.808 2.374 -12.173 1.00 92.12 166 GLU A C 1
ATOM 1283 O O . GLU A 1 166 ? -31.037 2.568 -13.115 1.00 92.12 166 GLU A O 1
ATOM 1288 N N . ARG A 1 167 ? -31.376 2.097 -10.941 1.00 88.62 167 ARG A N 1
ATOM 1289 C CA . ARG A 1 167 ? -29.964 2.011 -10.570 1.00 88.62 167 ARG A CA 1
ATOM 1290 C C . ARG A 1 167 ? -29.637 0.599 -10.113 1.00 88.62 167 ARG A C 1
ATOM 1292 O O . ARG A 1 167 ? -30.366 0.008 -9.316 1.00 88.62 167 ARG A O 1
ATOM 1299 N N . LYS A 1 168 ? -28.499 0.077 -10.568 1.00 80.00 168 LYS A N 1
ATOM 1300 C CA . LYS A 1 168 ? -27.985 -1.223 -10.127 1.00 80.00 168 LYS A CA 1
ATOM 1301 C C . LYS A 1 168 ? -27.855 -1.256 -8.597 1.00 80.00 168 LYS A C 1
ATOM 1303 O O . LYS A 1 168 ? -27.379 -0.298 -7.992 1.00 80.00 168 LYS A O 1
ATOM 1308 N N . ASN A 1 169 ? -28.269 -2.362 -7.978 1.00 71.50 169 ASN A N 1
ATOM 1309 C CA . ASN A 1 169 ? -28.310 -2.547 -6.517 1.00 71.50 169 ASN A CA 1
ATOM 1310 C C . ASN A 1 169 ? -29.305 -1.623 -5.783 1.00 71.50 169 ASN A C 1
ATOM 1312 O O . ASN A 1 169 ? -29.156 -1.363 -4.590 1.00 71.50 169 ASN A O 1
ATOM 1316 N N . GLN A 1 170 ? -30.335 -1.127 -6.476 1.00 76.44 170 GLN A N 1
ATOM 1317 C CA . GLN A 1 170 ? -31.452 -0.416 -5.863 1.00 76.44 170 GLN A CA 1
ATOM 1318 C C . GLN A 1 170 ? -32.781 -1.019 -6.328 1.00 76.44 170 GLN A C 1
ATOM 1320 O O . GLN A 1 170 ? -33.072 -1.052 -7.516 1.00 76.44 170 GLN A O 1
ATOM 1325 N N . LYS A 1 171 ? -33.595 -1.502 -5.377 1.00 73.88 171 LYS A N 1
ATOM 1326 C CA . LYS A 1 171 ? -34.835 -2.247 -5.675 1.00 73.88 171 LYS A CA 1
ATOM 1327 C C . LYS A 1 171 ? -35.950 -1.407 -6.304 1.00 73.88 171 LYS A C 1
ATOM 1329 O O . LYS A 1 171 ? -36.795 -1.960 -6.994 1.00 73.88 171 LYS A O 1
ATOM 1334 N N . GLU A 1 172 ? -35.975 -0.103 -6.044 1.00 84.19 172 GLU A N 1
ATOM 1335 C CA . GLU A 1 172 ? -37.044 0.789 -6.505 1.00 84.19 172 GLU A CA 1
ATOM 1336 C C . GLU A 1 172 ? -36.484 1.905 -7.396 1.00 84.19 172 GLU A C 1
ATOM 1338 O O . GLU A 1 172 ? -35.494 2.542 -7.000 1.00 84.19 172 GLU A O 1
ATOM 1343 N N . PRO A 1 173 ? -37.117 2.177 -8.555 1.00 87.75 173 PRO A N 1
ATOM 1344 C CA . PRO A 1 173 ? -36.775 3.317 -9.394 1.00 87.75 173 PRO A CA 1
ATOM 1345 C C . PRO A 1 173 ? -36.915 4.644 -8.646 1.00 87.75 173 PRO A C 1
ATOM 1347 O O . PRO A 1 173 ? -37.825 4.820 -7.835 1.00 87.75 173 PRO A O 1
ATOM 1350 N N . MET A 1 174 ? -36.044 5.603 -8.949 1.00 88.12 174 MET A N 1
ATOM 1351 C CA . MET A 1 174 ? -36.098 6.949 -8.377 1.00 88.12 174 MET A CA 1
ATOM 1352 C C . MET A 1 174 ? -36.602 7.957 -9.404 1.00 88.12 174 MET A C 1
ATOM 1354 O O . MET A 1 174 ? -36.231 7.893 -10.573 1.00 88.12 174 MET A O 1
ATOM 1358 N N . VAL A 1 175 ? -37.433 8.897 -8.955 1.00 90.44 175 VAL A N 1
ATOM 1359 C CA . VAL A 1 175 ? -37.916 10.017 -9.768 1.00 90.44 175 VAL A CA 1
ATOM 1360 C C . VAL A 1 175 ? -37.181 11.277 -9.335 1.00 90.44 175 VAL A C 1
ATOM 1362 O O . VAL A 1 175 ? -37.257 11.682 -8.176 1.00 90.44 175 VAL A O 1
ATOM 1365 N N . LEU A 1 176 ? -36.477 11.901 -10.271 1.00 90.12 176 LEU A N 1
ATOM 1366 C CA . LEU A 1 176 ? -35.740 13.142 -10.080 1.00 90.12 176 LEU A CA 1
ATOM 1367 C C . LEU A 1 176 ? -36.388 14.239 -10.921 1.00 90.12 176 LEU A C 1
ATOM 1369 O O . LEU A 1 176 ? -36.704 14.029 -12.087 1.00 90.12 176 LEU A O 1
ATOM 1373 N N . THR A 1 177 ? -36.579 15.421 -10.339 1.00 92.00 177 THR A N 1
ATOM 1374 C CA . THR A 1 177 ? -37.001 16.611 -11.092 1.00 92.00 177 THR A CA 1
ATOM 1375 C C . THR A 1 177 ? -35.804 17.531 -11.242 1.00 92.00 177 THR A C 1
ATOM 1377 O O . THR A 1 177 ? -35.260 18.000 -10.244 1.00 92.00 177 THR A O 1
ATOM 1380 N N . LEU A 1 178 ? -35.390 17.776 -12.482 1.00 92.31 178 LEU A N 1
ATOM 1381 C CA . LEU A 1 178 ? -34.231 18.600 -12.804 1.00 92.31 178 LEU A CA 1
ATOM 1382 C C . LEU A 1 178 ? -34.677 19.877 -13.506 1.00 92.31 178 LEU A C 1
ATOM 1384 O O . LEU A 1 178 ? -35.627 19.862 -14.285 1.00 92.31 178 LEU A O 1
ATOM 1388 N N . VAL A 1 179 ? -33.971 20.977 -13.256 1.00 92.06 179 VAL A N 1
ATOM 1389 C CA . VAL A 1 179 ? -34.170 22.247 -13.963 1.00 92.06 179 VAL A CA 1
ATOM 1390 C C . VAL A 1 179 ? -33.107 22.366 -15.046 1.00 92.06 179 VAL A C 1
ATOM 1392 O O . VAL A 1 179 ? -31.926 22.152 -14.787 1.00 92.06 179 VAL A O 1
ATOM 1395 N N . ARG A 1 180 ? -33.522 22.686 -16.273 1.00 92.19 180 ARG A N 1
ATOM 1396 C CA . ARG A 1 180 ? -32.611 22.841 -17.409 1.00 92.19 180 ARG A CA 1
ATOM 1397 C C . ARG A 1 180 ? -31.763 24.093 -17.238 1.00 92.19 180 ARG A C 1
ATOM 1399 O O . ARG A 1 180 ? -32.297 25.188 -17.058 1.00 92.19 180 ARG A O 1
ATOM 1406 N N . GLU A 1 181 ? -30.455 23.944 -17.382 1.00 90.56 181 GLU A N 1
ATOM 1407 C CA . GLU A 1 181 ? -29.481 25.029 -17.265 1.00 90.56 181 GLU A CA 1
ATOM 1408 C C . GLU A 1 181 ? -28.681 25.185 -18.563 1.00 90.56 181 GLU A C 1
ATOM 1410 O O . GLU A 1 181 ? -28.678 24.312 -19.435 1.00 90.56 181 GLU A O 1
ATOM 1415 N N . MET A 1 182 ? -28.014 26.331 -18.714 1.00 85.31 182 MET A N 1
ATOM 1416 C CA . MET A 1 182 ? -27.020 26.508 -19.769 1.00 85.31 182 MET A CA 1
ATOM 1417 C C . MET A 1 182 ? -25.742 25.781 -19.358 1.00 85.31 182 MET A C 1
ATOM 1419 O O . MET A 1 182 ? -25.060 26.201 -18.425 1.00 85.31 182 MET A O 1
ATOM 1423 N N . ILE A 1 183 ? -25.406 24.712 -20.073 1.00 82.38 183 ILE A N 1
ATOM 1424 C CA . ILE A 1 183 ? -24.237 23.897 -19.764 1.00 82.38 183 ILE A CA 1
ATOM 1425 C C . ILE A 1 183 ? -22.997 24.550 -20.375 1.00 82.38 183 ILE A C 1
ATOM 1427 O O . ILE A 1 183 ? -22.939 24.785 -21.583 1.00 82.38 183 ILE A O 1
ATOM 1431 N N . LYS A 1 184 ? -22.007 24.848 -19.530 1.00 78.00 184 LYS A N 1
ATOM 1432 C CA . LYS A 1 184 ? -20.681 25.332 -19.930 1.00 78.00 184 LYS A CA 1
ATOM 1433 C C . LYS A 1 184 ? -19.629 24.386 -19.379 1.00 78.00 184 LYS A C 1
ATOM 1435 O O . LYS A 1 184 ? -19.464 24.288 -18.167 1.00 78.00 184 LYS A O 1
ATOM 1440 N N . ILE A 1 185 ? -18.914 23.709 -20.268 1.00 74.19 185 ILE A N 1
ATOM 1441 C CA . ILE A 1 185 ? -17.931 22.700 -19.880 1.00 74.19 185 ILE A CA 1
ATOM 1442 C C . ILE A 1 185 ? -16.561 23.363 -19.758 1.00 74.19 185 ILE A C 1
ATOM 1444 O O . ILE A 1 185 ? -16.084 24.006 -20.693 1.00 74.19 185 ILE A O 1
ATOM 1448 N N . ARG A 1 186 ? -15.912 23.199 -18.603 1.00 81.62 186 ARG A N 1
ATOM 1449 C CA . ARG A 1 186 ? -14.478 23.476 -18.446 1.00 81.62 186 ARG A CA 1
ATOM 1450 C C . ARG A 1 186 ? -13.724 22.191 -18.752 1.00 81.62 186 ARG A C 1
ATOM 1452 O O . ARG A 1 186 ? -13.851 21.228 -17.997 1.00 81.62 186 ARG A O 1
ATOM 1459 N N . TYR A 1 187 ? -12.998 22.164 -19.867 1.00 86.38 187 TYR A N 1
ATOM 1460 C CA . TYR A 1 187 ? -12.396 20.929 -20.369 1.00 86.38 187 TYR A CA 1
ATOM 1461 C C . TYR A 1 187 ? -11.188 20.482 -19.548 1.00 86.38 187 TYR A C 1
ATOM 1463 O O . TYR A 1 187 ? -11.107 19.303 -19.213 1.00 86.38 187 TYR A O 1
ATOM 1471 N N . VAL A 1 188 ? -10.285 21.402 -19.196 1.00 90.94 188 VAL A N 1
ATOM 1472 C CA . VAL A 1 188 ? -9.055 21.101 -18.453 1.00 90.94 188 VAL A CA 1
ATOM 1473 C C . VAL A 1 188 ? -9.074 21.831 -17.117 1.00 90.94 188 VAL A C 1
ATOM 1475 O O . VAL A 1 188 ? -9.359 23.023 -17.040 1.00 90.94 188 VAL A O 1
ATOM 1478 N N . ARG A 1 189 ? -8.763 21.112 -16.041 1.00 90.94 189 ARG A N 1
ATOM 1479 C CA . ARG A 1 189 ? -8.499 21.692 -14.722 1.00 90.94 189 ARG A CA 1
ATOM 1480 C C . ARG A 1 189 ? -7.227 21.075 -14.171 1.00 90.94 189 ARG A C 1
ATOM 1482 O O . ARG A 1 189 ? -7.039 19.868 -14.292 1.00 90.94 189 ARG A O 1
ATOM 1489 N N . SER A 1 190 ? -6.379 21.881 -13.549 1.00 93.19 190 SER A N 1
ATOM 1490 C CA . SER A 1 190 ? -5.106 21.428 -12.996 1.00 93.19 190 SER A CA 1
ATOM 1491 C C . SER A 1 190 ? -4.991 21.773 -11.512 1.00 93.19 190 SER A C 1
ATOM 1493 O O . SER A 1 190 ? -5.634 22.699 -11.013 1.00 93.19 190 SER A O 1
ATOM 1495 N N . SER A 1 191 ? -4.180 21.005 -10.793 1.00 93.31 191 SER A N 1
ATOM 1496 C CA . SER A 1 191 ? -3.755 21.313 -9.431 1.00 93.31 191 SER A CA 1
ATOM 1497 C C . SER A 1 191 ? -2.350 20.770 -9.203 1.00 93.31 191 SER A C 1
ATOM 1499 O O . SER A 1 191 ? -1.976 19.752 -9.785 1.00 93.31 191 SER A O 1
ATOM 1501 N N . PHE A 1 192 ? -1.572 21.440 -8.355 1.00 92.12 192 PHE A N 1
ATOM 1502 C CA . PHE A 1 192 ? -0.250 20.973 -7.948 1.00 92.12 192 PHE A CA 1
ATOM 1503 C C . PHE A 1 192 ? -0.307 20.451 -6.512 1.00 92.12 192 PHE A C 1
ATOM 1505 O O . PHE A 1 192 ? -0.755 21.154 -5.609 1.00 92.12 192 PHE A O 1
ATOM 1512 N N . LEU A 1 193 ? 0.110 19.204 -6.324 1.00 88.56 193 LEU A N 1
ATOM 1513 C CA . LEU A 1 193 ? 0.280 18.562 -5.027 1.00 88.56 193 LEU A CA 1
ATOM 1514 C C . LEU A 1 193 ? 1.702 18.866 -4.547 1.00 88.56 193 LEU A C 1
ATOM 1516 O O . LEU A 1 193 ? 2.640 18.149 -4.887 1.00 88.56 193 LEU A O 1
ATOM 1520 N N . GLU A 1 194 ? 1.867 19.977 -3.826 1.00 84.50 194 GLU A N 1
ATOM 1521 C CA . GLU A 1 194 ? 3.186 20.504 -3.439 1.00 84.50 194 GLU A CA 1
ATOM 1522 C C . GLU A 1 194 ? 4.006 19.519 -2.599 1.00 84.50 194 GLU A C 1
ATOM 1524 O O . GLU A 1 194 ? 5.205 19.374 -2.832 1.00 84.50 194 GLU A O 1
ATOM 1529 N N . LYS A 1 195 ? 3.367 18.823 -1.648 1.00 82.62 195 LYS A N 1
ATOM 1530 C CA . LYS A 1 195 ? 4.046 17.892 -0.732 1.00 82.62 195 LYS A CA 1
ATOM 1531 C C . LYS A 1 195 ? 4.605 16.683 -1.473 1.00 82.62 195 LYS A C 1
ATOM 1533 O O . LYS A 1 195 ? 5.747 16.297 -1.267 1.00 82.62 195 LYS A O 1
ATOM 1538 N N . GLU A 1 196 ? 3.800 16.108 -2.355 1.00 85.19 196 GLU A N 1
ATOM 1539 C CA . GLU A 1 196 ? 4.132 14.903 -3.108 1.00 85.19 196 GLU A CA 1
ATOM 1540 C C . GLU A 1 196 ? 4.879 15.216 -4.410 1.00 85.19 196 GLU A C 1
ATOM 1542 O O . GLU A 1 196 ? 5.344 14.299 -5.086 1.00 85.19 196 GLU A O 1
ATOM 1547 N N . LYS A 1 197 ? 4.980 16.507 -4.760 1.00 91.56 197 LYS A N 1
ATOM 1548 C CA . LYS A 1 197 ? 5.487 17.032 -6.032 1.00 91.56 197 LYS A CA 1
ATOM 1549 C C . LYS A 1 197 ? 4.813 16.390 -7.240 1.00 91.56 197 LYS A C 1
ATOM 1551 O O . LYS A 1 197 ? 5.465 16.039 -8.222 1.00 91.56 197 LYS A O 1
ATOM 1556 N N . LEU A 1 198 ? 3.493 16.246 -7.197 1.00 94.31 198 LEU A N 1
ATOM 1557 C CA . LEU A 1 198 ? 2.723 15.655 -8.290 1.00 94.31 198 LEU A CA 1
ATOM 1558 C C . LEU A 1 198 ? 1.855 16.700 -8.986 1.00 94.31 198 LEU A C 1
ATOM 1560 O O . LEU A 1 198 ? 1.204 17.538 -8.363 1.00 94.31 198 LEU A O 1
ATOM 1564 N N . GLY A 1 199 ? 1.819 16.630 -10.310 1.00 95.31 199 GLY A N 1
ATOM 1565 C CA . GLY A 1 199 ? 0.814 17.310 -11.105 1.00 95.31 199 GLY A CA 1
ATOM 1566 C C . GLY A 1 199 ? -0.482 16.509 -11.105 1.00 95.31 199 GLY A C 1
ATOM 1567 O O . GLY A 1 199 ? -0.461 15.289 -11.251 1.00 95.31 199 GLY A O 1
ATOM 1568 N N . TYR A 1 200 ? -1.615 17.187 -10.991 1.00 96.62 200 TYR A N 1
ATOM 1569 C CA . TYR A 1 200 ? -2.929 16.602 -11.210 1.00 96.62 200 TYR A CA 1
ATOM 1570 C C . TYR A 1 200 ? -3.628 17.362 -12.332 1.00 96.62 200 TYR A C 1
ATOM 1572 O O . TYR A 1 200 ? -3.727 18.588 -12.276 1.00 96.62 200 TYR A O 1
ATOM 1580 N N . ILE A 1 201 ? -4.134 16.646 -13.334 1.00 96.56 201 ILE A N 1
ATOM 1581 C CA . ILE A 1 201 ? -4.989 17.212 -14.378 1.00 96.56 201 ILE A CA 1
ATOM 1582 C C . ILE A 1 201 ? -6.276 16.400 -14.443 1.00 96.56 201 ILE A C 1
ATOM 1584 O O . ILE A 1 201 ? -6.236 15.194 -14.658 1.00 96.56 201 ILE A O 1
ATOM 1588 N N . LYS A 1 202 ? -7.421 17.071 -14.320 1.00 94.62 202 LYS A N 1
ATOM 1589 C CA . LYS A 1 202 ? -8.725 16.516 -14.681 1.00 94.62 202 LYS A CA 1
ATOM 1590 C C . LYS A 1 202 ? -9.071 16.975 -16.088 1.00 94.62 202 LYS A C 1
ATOM 1592 O O . LYS A 1 202 ? -9.163 18.178 -16.343 1.00 94.62 202 LYS A O 1
ATOM 1597 N N . LEU A 1 203 ? -9.260 16.015 -16.987 1.00 94.44 203 LEU A N 1
ATOM 1598 C CA . LEU A 1 203 ? -9.776 16.267 -18.326 1.00 94.44 203 LEU A CA 1
ATOM 1599 C C . LEU A 1 203 ? -11.234 15.814 -18.347 1.00 94.44 203 LEU A C 1
ATOM 1601 O O . LEU A 1 203 ? -11.509 14.618 -18.315 1.00 94.44 203 LEU A O 1
ATOM 1605 N N . ASN A 1 204 ? -12.159 16.769 -18.399 1.00 88.12 204 ASN A N 1
ATOM 1606 C CA . ASN A 1 204 ? -13.594 16.498 -18.323 1.00 88.12 204 ASN A CA 1
ATOM 1607 C C . ASN A 1 204 ? -14.162 15.955 -19.642 1.00 88.12 204 ASN A C 1
ATOM 1609 O O . ASN A 1 204 ? -15.104 15.167 -19.621 1.00 88.12 204 ASN A O 1
ATOM 1613 N N . GLN A 1 205 ? -13.602 16.355 -20.791 1.00 88.56 205 GLN A N 1
ATOM 1614 C CA . GLN A 1 205 ? -14.042 15.866 -22.100 1.00 88.56 205 GLN A CA 1
ATOM 1615 C C . GLN A 1 205 ? -12.996 16.109 -23.196 1.00 88.56 205 GLN A C 1
ATOM 1617 O O . GLN A 1 205 ? -12.265 17.098 -23.160 1.00 88.56 205 GLN A O 1
ATOM 1622 N N . PHE A 1 206 ? -12.963 15.244 -24.212 1.00 89.00 206 PHE A N 1
ATOM 1623 C CA . PHE A 1 206 ? -12.129 15.393 -25.408 1.00 89.00 206 PHE A CA 1
ATOM 1624 C C . PHE A 1 206 ? -12.844 16.228 -26.489 1.00 89.00 206 PHE A C 1
ATOM 1626 O O . PHE A 1 206 ? -13.139 15.732 -27.574 1.00 89.00 206 PHE A O 1
ATOM 1633 N N . MET A 1 207 ? -13.129 17.504 -26.235 1.00 84.12 207 MET A N 1
ATOM 1634 C CA . MET A 1 207 ? -13.721 18.419 -27.232 1.00 84.12 207 MET A CA 1
ATOM 1635 C C . MET A 1 207 ? -12.815 19.623 -27.505 1.00 84.12 207 MET A C 1
ATOM 1637 O O . MET A 1 207 ? -11.750 19.726 -26.916 1.00 84.12 207 MET A O 1
ATOM 1641 N N . GLY A 1 208 ? -13.185 20.496 -28.451 1.00 75.94 208 GLY A N 1
ATOM 1642 C CA . GLY A 1 208 ? -12.468 21.759 -28.683 1.00 75.94 208 GLY A CA 1
ATOM 1643 C C . GLY A 1 208 ? -10.986 21.598 -29.044 1.00 75.94 208 GLY A C 1
ATOM 1644 O O . GLY A 1 208 ? -10.160 22.327 -28.503 1.00 75.94 208 GLY A O 1
ATOM 1645 N N . LYS A 1 209 ? -10.659 20.645 -29.937 1.00 73.81 209 LYS A N 1
ATOM 1646 C CA . LYS A 1 209 ? -9.304 20.123 -30.235 1.00 73.81 209 LYS A CA 1
ATOM 1647 C C . LYS A 1 209 ? -8.160 21.125 -30.044 1.00 73.81 209 LYS A C 1
ATOM 1649 O O . LYS A 1 209 ? -7.280 20.869 -29.230 1.00 73.81 209 LYS A O 1
ATOM 1654 N N . GLU A 1 210 ? -8.151 22.230 -30.788 1.00 76.56 210 GLU A N 1
ATOM 1655 C CA . GLU A 1 210 ? -7.046 23.202 -30.756 1.00 76.56 210 GLU A CA 1
ATOM 1656 C C . GLU A 1 210 ? -6.911 23.889 -29.391 1.00 76.56 210 GLU A C 1
ATOM 1658 O O . GLU A 1 210 ? -5.817 23.935 -28.825 1.00 76.56 210 GLU A O 1
ATOM 1663 N N . ASN A 1 211 ? -8.029 24.345 -28.822 1.00 84.50 211 ASN A N 1
ATOM 1664 C CA . ASN A 1 211 ? -8.052 25.037 -27.535 1.00 84.50 211 ASN A CA 1
ATOM 1665 C C . ASN A 1 211 ? -7.687 24.091 -26.389 1.00 84.50 211 ASN A C 1
ATOM 1667 O O . ASN A 1 211 ? -6.810 24.409 -25.592 1.00 84.50 211 ASN A O 1
ATOM 1671 N N . THR A 1 212 ? -8.297 22.906 -26.339 1.00 89.44 212 THR A N 1
ATOM 1672 C CA . THR A 1 212 ? -8.085 21.941 -25.253 1.00 89.44 212 THR A CA 1
ATOM 1673 C C . THR A 1 212 ? -6.687 21.336 -25.287 1.00 89.44 212 THR A C 1
ATOM 1675 O O . THR A 1 212 ? -6.078 21.171 -24.234 1.00 89.44 212 THR A O 1
ATOM 1678 N N . LEU A 1 213 ? -6.127 21.051 -26.469 1.00 91.00 213 LEU A N 1
ATOM 1679 C CA . LEU A 1 213 ? -4.747 20.569 -26.575 1.00 91.00 213 LEU A CA 1
ATOM 1680 C C . LEU A 1 213 ? -3.742 21.632 -26.112 1.00 91.00 213 LEU A C 1
ATOM 1682 O O . LEU A 1 213 ? -2.790 21.310 -25.400 1.00 91.00 213 LEU A O 1
ATOM 1686 N N . SER A 1 214 ? -3.952 22.888 -26.514 1.00 91.25 214 SER A N 1
ATOM 1687 C CA . SER A 1 214 ? -3.101 24.014 -26.115 1.00 91.25 214 SER A CA 1
ATOM 1688 C C . SER A 1 214 ? -3.183 24.277 -24.609 1.00 91.25 214 SER A C 1
ATOM 1690 O O . SER A 1 214 ? -2.154 24.383 -23.940 1.00 91.25 214 SER A O 1
ATOM 1692 N N . GLU A 1 215 ? -4.397 24.288 -24.054 1.00 93.31 215 GLU A N 1
ATOM 1693 C CA . GLU A 1 215 ? -4.650 24.438 -22.620 1.00 93.31 215 GLU A CA 1
ATOM 1694 C C . GLU A 1 215 ? -4.021 23.293 -21.816 1.00 93.31 215 GLU A C 1
ATOM 1696 O O . GLU A 1 215 ? -3.276 23.548 -20.876 1.00 93.31 215 GLU A O 1
ATOM 1701 N N . PHE A 1 216 ? -4.209 22.037 -22.234 1.00 95.69 216 PHE A N 1
ATOM 1702 C CA . PHE A 1 216 ? -3.608 20.877 -21.573 1.00 95.69 216 PHE A CA 1
ATOM 1703 C C . PHE A 1 216 ? -2.078 20.963 -21.532 1.00 95.69 216 PHE A C 1
ATOM 1705 O O . PHE A 1 216 ? -1.471 20.750 -20.482 1.00 95.69 216 PHE A O 1
ATOM 1712 N N . LYS A 1 217 ? -1.439 21.311 -22.659 1.00 94.25 217 LYS A N 1
ATOM 1713 C CA . LYS A 1 217 ? 0.019 21.504 -22.723 1.00 94.25 217 LYS A CA 1
ATOM 1714 C C . LYS A 1 217 ? 0.482 22.634 -21.809 1.00 94.25 217 LYS A C 1
ATOM 1716 O O . LYS A 1 217 ? 1.488 22.480 -21.119 1.00 94.25 217 LYS A O 1
ATOM 1721 N N . LYS A 1 218 ? -0.237 23.759 -21.806 1.00 95.25 218 LYS A N 1
ATOM 1722 C CA . LYS A 1 218 ? 0.066 24.916 -20.958 1.00 95.25 218 LYS A CA 1
ATOM 1723 C C . LYS A 1 218 ? 0.001 24.547 -19.476 1.00 95.25 218 LYS A C 1
ATOM 1725 O O . LYS A 1 218 ? 0.951 24.823 -18.749 1.00 95.25 218 LYS A O 1
ATOM 1730 N N . GLU A 1 219 ? -1.074 23.890 -19.048 1.00 95.25 219 GLU A N 1
ATOM 1731 C CA . GLU A 1 219 ? -1.245 23.454 -17.661 1.00 95.25 219 GLU A CA 1
ATOM 1732 C C . GLU A 1 219 ? -0.175 22.434 -17.256 1.00 95.25 219 GLU A C 1
ATOM 1734 O O . GLU A 1 219 ? 0.449 22.576 -16.207 1.00 95.25 219 GLU A O 1
ATOM 1739 N N . LEU A 1 220 ? 0.126 21.454 -18.114 1.00 95.38 220 LEU A N 1
ATOM 1740 C CA . LEU A 1 220 ? 1.167 20.464 -17.840 1.00 95.38 220 LEU A CA 1
ATOM 1741 C C . LEU A 1 220 ? 2.565 21.092 -17.726 1.00 95.38 220 LEU A C 1
ATOM 1743 O O . LEU A 1 220 ? 3.330 20.737 -16.828 1.00 95.38 220 LEU A O 1
ATOM 1747 N N . ASN A 1 221 ? 2.900 22.044 -18.598 1.00 95.19 221 ASN A N 1
ATOM 1748 C CA . ASN A 1 221 ? 4.158 22.783 -18.500 1.00 95.19 221 ASN A CA 1
ATOM 1749 C C . ASN A 1 221 ? 4.220 23.622 -17.220 1.00 95.19 221 ASN A C 1
ATOM 1751 O O . ASN A 1 221 ? 5.231 23.573 -16.526 1.00 95.19 221 ASN A O 1
ATOM 1755 N N . SER A 1 222 ? 3.130 24.299 -16.845 1.00 95.75 222 SER A N 1
ATOM 1756 C CA . SER A 1 222 ? 3.070 25.053 -15.588 1.00 95.75 222 SER A CA 1
ATOM 1757 C C . SER A 1 222 ? 3.267 24.156 -14.360 1.00 95.75 222 SER A C 1
ATOM 1759 O O . SER A 1 222 ? 3.987 24.525 -13.435 1.00 95.75 222 SER A O 1
ATOM 1761 N N . LEU A 1 223 ? 2.683 22.952 -14.344 1.00 94.75 223 LEU A N 1
ATOM 1762 C CA . LEU A 1 223 ? 2.897 21.984 -13.262 1.00 94.75 223 LEU A CA 1
ATOM 1763 C C . LEU A 1 223 ? 4.363 21.533 -13.182 1.00 94.75 223 LEU A C 1
ATOM 1765 O O . LEU A 1 223 ? 4.915 21.434 -12.089 1.00 94.75 223 LEU A O 1
ATOM 1769 N N . LYS A 1 224 ? 5.020 21.311 -14.326 1.00 92.81 224 LYS A N 1
ATOM 1770 C CA . LYS A 1 224 ? 6.454 20.986 -14.364 1.00 92.81 224 LYS A CA 1
ATOM 1771 C C . LYS A 1 224 ? 7.326 22.134 -13.864 1.00 92.81 224 LYS A C 1
ATOM 1773 O O . LYS A 1 224 ? 8.262 21.883 -13.115 1.00 92.81 224 LYS A O 1
ATOM 1778 N N . GLU A 1 225 ? 7.016 23.373 -14.240 1.00 94.00 225 GLU A N 1
ATOM 1779 C CA . GLU A 1 225 ? 7.717 24.568 -13.744 1.00 94.00 225 GLU A CA 1
ATOM 1780 C C . GLU A 1 225 ? 7.583 24.722 -12.223 1.00 94.00 225 GLU A C 1
ATOM 1782 O O . GLU A 1 225 ? 8.530 25.139 -11.562 1.00 94.00 225 GLU A O 1
ATOM 1787 N N . LYS A 1 226 ? 6.442 24.313 -11.651 1.00 92.56 226 LYS A N 1
ATOM 1788 C CA . LYS A 1 226 ? 6.223 24.246 -10.196 1.00 92.56 226 LYS A CA 1
ATOM 1789 C C . LYS A 1 226 ? 6.953 23.083 -9.509 1.00 92.56 226 LYS A C 1
ATOM 1791 O O . LYS A 1 226 ? 6.936 23.006 -8.285 1.00 92.56 226 LYS A O 1
ATOM 1796 N N . GLY A 1 227 ? 7.609 22.203 -10.266 1.00 92.19 227 GLY A N 1
ATOM 1797 C CA . GLY A 1 227 ? 8.398 21.090 -9.740 1.00 92.19 227 GLY A CA 1
ATOM 1798 C C . GLY A 1 227 ? 7.686 19.739 -9.733 1.00 92.19 227 GLY A C 1
ATOM 1799 O O . GLY A 1 227 ? 8.096 18.865 -8.976 1.00 92.19 227 GLY A O 1
ATOM 1800 N N . ALA A 1 228 ? 6.640 19.543 -10.545 1.00 92.50 228 ALA A N 1
ATOM 1801 C CA . ALA A 1 228 ? 5.984 18.242 -10.662 1.00 92.50 228 ALA A CA 1
ATOM 1802 C C . ALA A 1 228 ? 6.927 17.160 -11.219 1.00 92.50 228 ALA A C 1
ATOM 1804 O O . ALA A 1 228 ? 7.425 17.259 -12.343 1.00 92.50 228 ALA A O 1
ATOM 1805 N N . GLU A 1 229 ? 7.116 16.098 -10.440 1.00 93.75 229 GLU A N 1
ATOM 1806 C CA . GLU A 1 229 ? 7.937 14.928 -10.757 1.00 93.75 229 GLU A CA 1
ATOM 1807 C C . GLU A 1 229 ? 7.113 13.783 -11.379 1.00 93.75 229 GLU A C 1
ATOM 1809 O O . GLU A 1 229 ? 7.690 12.859 -11.944 1.00 93.75 229 GLU A O 1
ATOM 1814 N N . GLY A 1 230 ? 5.777 13.857 -11.339 1.00 95.12 230 GLY A N 1
ATOM 1815 C CA . GLY A 1 230 ? 4.841 12.900 -11.942 1.00 95.12 230 GLY A CA 1
ATOM 1816 C C . GLY A 1 230 ? 3.472 13.528 -12.232 1.00 95.12 230 GLY A C 1
ATOM 1817 O O . GLY A 1 230 ? 3.202 14.652 -11.806 1.00 95.12 230 GLY A O 1
ATOM 1818 N N . LEU A 1 231 ? 2.610 12.824 -12.974 1.00 97.44 231 LEU A N 1
ATOM 1819 C CA . LEU A 1 231 ? 1.276 13.289 -13.371 1.00 97.44 231 LEU A CA 1
ATOM 1820 C C . LEU A 1 231 ? 0.185 12.259 -13.054 1.00 97.44 231 LEU A C 1
ATOM 1822 O O . LEU A 1 231 ? 0.234 11.121 -13.520 1.00 97.44 231 LEU A O 1
ATOM 1826 N N . ILE A 1 232 ? -0.853 12.705 -12.351 1.00 98.06 232 ILE A N 1
ATOM 1827 C CA . ILE A 1 232 ? -2.143 12.021 -12.245 1.00 98.06 232 ILE A CA 1
ATOM 1828 C C . ILE A 1 232 ? -3.089 12.655 -13.265 1.00 98.06 232 ILE A C 1
ATOM 1830 O O . ILE A 1 232 ? -3.412 13.840 -13.165 1.00 98.06 232 ILE A O 1
ATOM 1834 N N . LEU A 1 233 ? -3.529 11.872 -14.249 1.00 98.12 233 LEU A N 1
ATOM 1835 C CA . LEU A 1 233 ? -4.535 12.281 -15.224 1.00 98.12 233 LEU A CA 1
ATOM 1836 C C . LEU A 1 233 ? -5.886 11.657 -14.862 1.00 98.12 233 LEU A C 1
ATOM 1838 O O . LEU A 1 233 ? -6.089 10.457 -15.030 1.00 98.12 233 LEU A O 1
ATOM 1842 N N . ASP A 1 234 ? -6.816 12.470 -14.374 1.00 97.31 234 ASP A N 1
ATOM 1843 C CA . ASP A 1 234 ? -8.166 12.034 -14.032 1.00 97.31 234 ASP A CA 1
ATOM 1844 C C . ASP A 1 234 ? -9.091 12.080 -15.256 1.00 97.31 234 ASP A C 1
ATOM 1846 O O . ASP A 1 234 ? -9.454 13.161 -15.731 1.00 97.31 234 ASP A O 1
ATOM 1850 N N . LEU A 1 235 ? -9.465 10.895 -15.751 1.00 97.06 235 LEU A N 1
ATOM 1851 C CA . LEU A 1 235 ? -10.463 10.674 -16.803 1.00 97.06 235 LEU A CA 1
ATOM 1852 C C . LEU A 1 235 ? -11.752 10.045 -16.250 1.00 97.06 235 LEU A C 1
ATOM 1854 O O . LEU A 1 235 ? -12.602 9.594 -17.028 1.00 97.06 235 LEU A O 1
ATOM 1858 N N . ARG A 1 236 ? -11.926 9.980 -14.924 1.00 94.50 236 ARG A N 1
ATOM 1859 C CA . ARG A 1 236 ? -13.188 9.539 -14.319 1.00 94.50 236 ARG A CA 1
ATOM 1860 C C . ARG A 1 236 ? -14.282 10.510 -14.718 1.00 94.50 236 ARG A C 1
ATOM 1862 O O . ARG A 1 236 ? -14.089 11.726 -14.663 1.00 94.50 236 ARG A O 1
ATOM 1869 N N . MET A 1 237 ? -15.442 9.963 -15.070 1.00 91.00 237 MET A N 1
ATOM 1870 C CA . MET A 1 237 ? -16.591 10.734 -15.550 1.00 91.00 237 MET A CA 1
ATOM 1871 C C . MET A 1 237 ? -16.331 11.488 -16.868 1.00 91.00 237 MET A C 1
ATOM 1873 O O . MET A 1 237 ? -16.987 12.484 -17.153 1.00 91.00 237 MET A O 1
ATOM 1877 N N . ASN A 1 238 ? -15.365 11.037 -17.676 1.00 93.25 238 ASN A N 1
ATOM 1878 C CA . ASN A 1 238 ? -15.106 11.609 -18.995 1.00 93.25 238 ASN A CA 1
ATOM 1879 C C . ASN A 1 238 ? -15.752 10.742 -20.096 1.00 93.25 238 ASN A C 1
ATOM 1881 O O . ASN A 1 238 ? -15.191 9.692 -20.447 1.00 93.25 238 ASN A O 1
ATOM 1885 N N . PRO A 1 239 ? -16.859 11.194 -20.720 1.00 90.12 239 PRO A N 1
ATOM 1886 C CA . PRO A 1 239 ? -17.597 10.422 -21.725 1.00 90.12 239 PRO A CA 1
ATOM 1887 C C . PRO A 1 239 ? -16.856 10.250 -23.066 1.00 90.12 239 PRO A C 1
ATOM 1889 O O . PRO A 1 239 ? -17.385 9.648 -24.005 1.00 90.12 239 PRO A O 1
ATOM 1892 N N . GLY A 1 240 ? -15.645 10.793 -23.182 1.00 88.62 240 GLY A N 1
ATOM 1893 C CA . GLY A 1 240 ? -14.817 10.749 -24.372 1.00 88.62 240 GLY A CA 1
ATOM 1894 C C . GLY A 1 240 ? -14.933 12.030 -25.188 1.00 88.62 240 GLY A C 1
ATOM 1895 O O . GLY A 1 240 ? -14.804 13.129 -24.653 1.00 88.62 240 GLY A O 1
ATOM 1896 N N . GLY A 1 241 ? -15.118 11.897 -26.502 1.00 85.00 241 GLY A N 1
ATOM 1897 C CA . GLY A 1 241 ? -15.166 13.014 -27.445 1.00 85.00 241 GLY A CA 1
ATOM 1898 C C . GLY A 1 241 ? -14.443 12.700 -28.755 1.00 85.00 241 GLY A C 1
ATOM 1899 O O . GLY A 1 241 ? -14.514 11.582 -29.263 1.00 85.00 241 GLY A O 1
ATOM 1900 N N . LEU A 1 242 ? -13.757 13.696 -29.310 1.00 83.81 242 LEU A N 1
ATOM 1901 C CA . LEU A 1 242 ? -13.079 13.651 -30.601 1.00 83.81 242 LEU A CA 1
ATOM 1902 C C . LEU A 1 242 ? -11.900 12.665 -30.590 1.00 83.81 242 LEU A C 1
ATOM 1904 O O . LEU A 1 242 ? -10.924 12.854 -29.860 1.00 83.81 242 LEU A O 1
ATOM 1908 N N . LEU A 1 243 ? -11.952 11.672 -31.485 1.00 84.62 243 LEU A N 1
ATOM 1909 C CA . LEU A 1 243 ? -10.876 10.699 -31.727 1.00 84.62 243 LEU A CA 1
ATOM 1910 C C . LEU A 1 243 ? -9.521 11.383 -31.957 1.00 84.62 243 LEU A C 1
ATOM 1912 O O . LEU A 1 243 ? -8.513 11.026 -31.356 1.00 84.62 243 LEU A O 1
ATOM 1916 N N . ASP A 1 244 ? -9.520 12.401 -32.807 1.00 85.31 244 ASP A N 1
ATOM 1917 C CA . ASP A 1 244 ? -8.342 13.184 -33.160 1.00 85.31 244 ASP A CA 1
ATOM 1918 C C . ASP A 1 244 ? -7.639 13.815 -31.953 1.00 85.31 244 ASP A C 1
ATOM 1920 O O . ASP A 1 244 ? -6.412 13.928 -31.938 1.00 85.31 244 ASP A O 1
ATOM 1924 N N . LEU A 1 245 ? -8.407 14.255 -30.952 1.00 89.69 245 LEU A N 1
ATOM 1925 C CA . LEU A 1 245 ? -7.845 14.836 -29.738 1.00 89.69 245 LEU A CA 1
ATOM 1926 C C . LEU A 1 245 ? -7.293 13.748 -28.812 1.00 89.69 245 LEU A C 1
ATOM 1928 O O . LEU A 1 245 ? -6.239 13.960 -28.219 1.00 89.69 245 LEU A O 1
ATOM 1932 N N . ALA A 1 246 ? -7.938 12.577 -28.728 1.00 93.38 246 ALA A N 1
ATOM 1933 C CA . ALA A 1 246 ? -7.363 11.430 -28.021 1.00 93.38 246 ALA A CA 1
ATOM 1934 C C . ALA A 1 246 ? -6.017 11.024 -28.621 1.00 93.38 246 ALA A C 1
ATOM 1936 O O . ALA A 1 246 ? -5.050 10.883 -27.881 1.00 93.38 246 ALA A O 1
ATOM 1937 N N . ILE A 1 247 ? -5.926 10.934 -29.952 1.00 93.69 247 ILE A N 1
ATOM 1938 C CA . ILE A 1 247 ? -4.667 10.647 -30.650 1.00 93.69 247 ILE A CA 1
ATOM 1939 C C . ILE A 1 247 ? -3.617 11.709 -30.317 1.00 93.69 247 ILE A C 1
ATOM 1941 O O . ILE A 1 247 ? -2.505 11.364 -29.925 1.00 93.69 247 ILE A O 1
ATOM 1945 N N . ALA A 1 248 ? -3.968 12.993 -30.428 1.00 93.44 248 ALA A N 1
ATOM 1946 C CA . ALA A 1 248 ? -3.037 14.086 -30.166 1.00 93.44 248 ALA A CA 1
ATOM 1947 C C . ALA A 1 248 ? -2.543 14.118 -28.709 1.00 93.44 248 ALA A C 1
ATOM 1949 O O . ALA A 1 248 ? -1.366 14.379 -28.478 1.00 93.44 248 ALA A O 1
ATOM 1950 N N . LEU A 1 249 ? -3.410 13.840 -27.729 1.00 95.69 249 LEU A N 1
ATOM 1951 C CA . LEU A 1 249 ? -3.026 13.771 -26.317 1.00 95.69 249 LEU A CA 1
ATOM 1952 C C . LEU A 1 249 ? -2.211 12.511 -26.008 1.00 95.69 249 LEU A C 1
ATOM 1954 O O . LEU A 1 249 ? -1.218 12.607 -25.293 1.00 95.69 249 LEU A O 1
ATOM 1958 N N . SER A 1 250 ? -2.566 11.348 -26.565 1.00 96.69 250 SER A N 1
ATOM 1959 C CA . SER A 1 250 ? -1.766 10.122 -26.430 1.00 96.69 250 SER A CA 1
ATOM 1960 C C . SER A 1 250 ? -0.367 10.288 -27.025 1.00 96.69 250 SER A C 1
ATOM 1962 O O . SER A 1 250 ? 0.610 9.824 -26.436 1.00 96.69 250 SER A O 1
ATOM 1964 N N . ASP A 1 251 ? -0.250 11.002 -28.148 1.00 95.81 251 ASP A N 1
ATOM 1965 C CA . ASP A 1 251 ? 1.029 11.288 -28.798 1.00 95.81 251 ASP A CA 1
ATOM 1966 C C . ASP A 1 251 ? 2.014 12.032 -27.881 1.00 95.81 251 ASP A C 1
ATOM 1968 O O . ASP A 1 251 ? 3.221 11.796 -27.949 1.00 95.81 251 ASP A O 1
ATOM 1972 N N . LEU A 1 252 ? 1.514 12.870 -26.962 1.00 95.56 252 LEU A N 1
ATOM 1973 C CA . LEU A 1 252 ? 2.350 13.598 -26.002 1.00 95.56 252 LEU A CA 1
ATOM 1974 C C . LEU A 1 252 ? 3.108 12.676 -25.046 1.00 95.56 252 LEU A C 1
ATOM 1976 O O . LEU A 1 252 ? 4.162 13.061 -24.545 1.00 95.56 252 LEU A O 1
ATOM 1980 N N . PHE A 1 253 ? 2.591 11.480 -24.771 1.00 96.62 253 PHE A N 1
ATOM 1981 C CA . PHE A 1 253 ? 3.155 10.578 -23.768 1.00 96.62 253 PHE A CA 1
ATOM 1982 C C . PHE A 1 253 ? 3.882 9.375 -24.372 1.00 96.62 253 PHE A C 1
ATOM 1984 O O . PHE A 1 253 ? 4.634 8.719 -23.656 1.00 96.62 253 PHE A O 1
ATOM 1991 N N . LEU A 1 254 ? 3.718 9.091 -25.665 1.00 96.19 254 LEU A N 1
ATOM 1992 C CA . LEU A 1 254 ? 4.293 7.909 -26.311 1.00 96.19 254 LEU A CA 1
ATOM 1993 C C . LEU A 1 254 ? 5.558 8.234 -27.108 1.00 96.19 254 LEU A C 1
ATOM 1995 O O . LEU A 1 254 ? 5.667 9.287 -27.742 1.00 96.19 254 LEU A O 1
ATOM 1999 N N . LYS A 1 255 ? 6.508 7.291 -27.122 1.00 93.81 255 LYS A N 1
ATOM 2000 C CA . LYS A 1 255 ? 7.664 7.342 -28.033 1.00 93.81 255 LYS A CA 1
ATOM 2001 C C . LYS A 1 255 ? 7.181 7.340 -29.492 1.00 93.81 255 LYS A C 1
ATOM 2003 O O . LYS A 1 255 ? 6.074 6.859 -29.727 1.00 93.81 255 LYS A O 1
ATOM 2008 N N . PRO A 1 256 ? 7.951 7.884 -30.449 1.00 93.25 256 PRO A N 1
ATOM 2009 C CA . PRO A 1 256 ? 7.566 7.890 -31.861 1.00 93.25 256 PRO A CA 1
ATOM 2010 C C . PRO A 1 256 ? 7.297 6.484 -32.410 1.00 93.25 256 PRO A C 1
ATOM 2012 O O . PRO A 1 256 ? 7.928 5.526 -31.970 1.00 93.25 256 PRO A O 1
ATOM 2015 N N . ASP A 1 257 ? 6.394 6.402 -33.388 1.00 93.12 257 ASP A N 1
ATOM 2016 C CA . ASP A 1 257 ? 6.066 5.194 -34.160 1.00 93.12 257 ASP A CA 1
ATOM 2017 C C . ASP A 1 257 ? 5.440 4.037 -33.351 1.00 93.12 257 ASP A C 1
ATOM 2019 O O . ASP A 1 257 ? 5.527 2.868 -33.717 1.00 93.12 257 ASP A O 1
ATOM 2023 N N . LEU A 1 258 ? 4.767 4.365 -32.245 1.00 96.00 258 LEU A N 1
ATOM 2024 C CA . LEU A 1 258 ? 3.955 3.428 -31.469 1.00 96.00 258 LEU A CA 1
ATOM 2025 C C . LEU A 1 258 ? 2.479 3.542 -31.862 1.00 96.00 258 LEU A C 1
ATOM 2027 O O . LEU A 1 258 ? 1.942 4.643 -31.996 1.00 96.00 258 LEU A O 1
ATOM 2031 N N . ASP A 1 259 ? 1.804 2.402 -32.003 1.00 96.88 259 ASP A N 1
ATOM 2032 C CA . ASP A 1 259 ? 0.365 2.338 -32.280 1.00 96.88 259 ASP A CA 1
ATOM 2033 C C . ASP A 1 259 ? -0.436 2.950 -31.119 1.00 96.88 259 ASP A C 1
ATOM 2035 O O . ASP A 1 259 ? -0.249 2.581 -29.967 1.00 96.88 259 ASP A O 1
ATOM 2039 N N . ILE A 1 260 ? -1.352 3.871 -31.403 1.00 96.25 260 ILE A N 1
ATOM 2040 C CA . ILE A 1 260 ? -2.249 4.474 -30.404 1.00 96.25 260 ILE A CA 1
ATOM 2041 C C . ILE A 1 260 ? -3.586 3.736 -30.405 1.00 96.25 260 ILE A C 1
ATOM 2043 O O . ILE A 1 260 ? -4.074 3.285 -29.374 1.00 96.25 260 ILE A O 1
ATOM 2047 N N . VAL A 1 261 ? -4.185 3.605 -31.585 1.00 94.75 261 VAL A N 1
ATOM 2048 C CA . VAL A 1 261 ? -5.471 2.936 -31.779 1.00 94.75 261 VAL A CA 1
ATOM 2049 C C . VAL A 1 261 ? -5.547 2.410 -33.199 1.00 94.75 261 VAL A C 1
ATOM 2051 O O . VAL A 1 261 ? -5.056 3.038 -34.141 1.00 94.75 261 VAL A O 1
ATOM 2054 N N . SER A 1 262 ? -6.186 1.257 -33.359 1.00 91.69 262 SER A N 1
ATOM 2055 C CA . SER A 1 262 ? -6.533 0.727 -34.671 1.00 91.69 262 SER A CA 1
ATOM 2056 C C . SER A 1 262 ? -8.040 0.678 -34.854 1.00 91.69 262 SER A C 1
ATOM 2058 O O . SER A 1 262 ? -8.811 0.520 -33.906 1.00 91.69 262 SER A O 1
ATOM 2060 N N . VAL A 1 263 ? -8.460 0.846 -36.099 1.00 87.69 263 VAL A N 1
ATOM 2061 C CA . VAL A 1 263 ? -9.859 0.874 -36.492 1.00 87.69 263 VAL A CA 1
ATOM 2062 C C . VAL A 1 263 ? -10.105 -0.271 -37.454 1.00 87.69 263 VAL A C 1
ATOM 2064 O O . VAL A 1 263 ? -9.407 -0.397 -38.464 1.00 87.69 263 VAL A O 1
ATOM 2067 N N . ARG A 1 264 ? -11.075 -1.128 -37.126 1.00 85.69 264 ARG A N 1
ATOM 2068 C CA . ARG A 1 264 ? -11.406 -2.310 -37.931 1.00 85.69 264 ARG A CA 1
ATOM 2069 C C . ARG A 1 264 ? -12.865 -2.287 -38.369 1.00 85.69 264 ARG A C 1
ATOM 2071 O O . ARG A 1 264 ? -13.746 -1.903 -37.596 1.00 85.69 264 ARG A O 1
ATOM 2078 N N . GLY A 1 265 ? -13.090 -2.663 -39.623 1.00 78.69 265 GLY A N 1
ATOM 2079 C CA . GLY A 1 265 ? -14.392 -2.674 -40.283 1.00 78.69 265 GLY A CA 1
ATOM 2080 C C . GLY A 1 265 ? -15.108 -4.022 -40.176 1.00 78.69 265 GLY A C 1
ATOM 2081 O O . GLY A 1 265 ? -14.772 -4.885 -39.358 1.00 78.69 265 GLY A O 1
ATOM 2082 N N . ARG A 1 266 ? -16.122 -4.209 -41.027 1.00 70.31 266 ARG A N 1
ATOM 2083 C CA . ARG A 1 266 ? -16.892 -5.458 -41.131 1.00 70.31 266 ARG A CA 1
ATOM 2084 C C . ARG A 1 266 ? -15.958 -6.636 -41.447 1.00 70.31 266 ARG A C 1
ATOM 2086 O O . ARG A 1 266 ? -15.106 -6.533 -42.315 1.00 70.31 266 ARG A O 1
ATOM 2093 N N . GLY A 1 267 ? -16.113 -7.754 -40.733 1.00 66.50 267 GLY A N 1
ATOM 2094 C CA . GLY A 1 267 ? -15.239 -8.929 -40.881 1.00 66.50 267 GLY A CA 1
ATOM 2095 C C . GLY A 1 267 ? -13.895 -8.834 -40.145 1.00 66.50 267 GLY A C 1
ATOM 2096 O O . GLY A 1 267 ? -13.092 -9.754 -40.244 1.00 66.50 267 GLY A O 1
ATOM 2097 N N . GLY A 1 268 ? -13.650 -7.758 -39.384 1.00 69.44 268 GLY A N 1
ATOM 2098 C CA . GLY A 1 268 ? -12.405 -7.570 -38.630 1.00 69.44 268 GLY A CA 1
ATOM 2099 C C . GLY A 1 268 ? -11.239 -7.045 -39.470 1.00 69.44 268 GLY A C 1
ATOM 2100 O O . GLY A 1 268 ? -10.120 -6.972 -38.962 1.00 69.44 268 GLY A O 1
ATOM 2101 N N . GLU A 1 269 ? -11.498 -6.660 -40.721 1.00 80.19 269 GLU A N 1
ATOM 2102 C CA . GLU A 1 269 ? -10.508 -6.079 -41.624 1.00 80.19 269 GLU A CA 1
ATOM 2103 C C . GLU A 1 269 ? -9.925 -4.793 -41.030 1.00 80.19 269 GLU A C 1
ATOM 2105 O O . GLU A 1 269 ? -10.655 -3.901 -40.584 1.00 80.19 269 GLU A O 1
ATOM 2110 N N . LEU A 1 270 ? -8.595 -4.712 -41.001 1.00 83.56 270 LEU A N 1
ATOM 2111 C CA . LEU A 1 270 ? -7.880 -3.540 -40.520 1.00 83.56 270 LEU A CA 1
ATOM 2112 C C . LEU A 1 270 ? -8.048 -2.393 -41.518 1.00 83.56 270 LEU A C 1
ATOM 2114 O O . LEU A 1 270 ? -7.526 -2.455 -42.624 1.00 83.56 270 LEU A O 1
ATOM 2118 N N . VAL A 1 271 ? -8.739 -1.331 -41.107 1.00 85.50 271 VAL A N 1
ATOM 2119 C CA . VAL A 1 271 ? -8.966 -0.153 -41.954 1.00 85.50 271 VAL A CA 1
ATOM 2120 C C . VAL A 1 271 ? -7.822 0.838 -41.800 1.00 85.50 271 VAL A C 1
ATOM 2122 O O . VAL A 1 271 ? -7.286 1.343 -42.783 1.00 85.50 271 VAL A O 1
ATOM 2125 N N . ARG A 1 272 ? -7.459 1.158 -40.553 1.00 87.62 272 ARG A N 1
ATOM 2126 C CA . ARG A 1 272 ? -6.443 2.172 -40.261 1.00 87.62 272 ARG A CA 1
ATOM 2127 C C . ARG A 1 272 ? -5.795 1.941 -38.905 1.00 87.62 272 ARG A C 1
ATOM 2129 O O . ARG A 1 272 ? -6.461 1.534 -37.956 1.00 87.62 272 ARG A O 1
ATOM 2136 N N . VAL A 1 273 ? -4.511 2.269 -38.810 1.00 92.31 273 VAL A N 1
ATOM 2137 C CA . VAL A 1 273 ? -3.764 2.369 -37.551 1.00 92.31 273 VAL A CA 1
ATOM 2138 C C . VAL A 1 273 ? -3.307 3.812 -37.387 1.00 92.31 273 VAL A C 1
ATOM 2140 O O . VAL A 1 273 ? -2.804 4.416 -38.335 1.00 92.31 273 VAL A O 1
ATOM 2143 N N . PHE A 1 274 ? -3.505 4.369 -36.200 1.00 94.06 274 PHE A N 1
ATOM 2144 C CA . PHE A 1 274 ? -3.001 5.684 -35.826 1.00 94.06 274 PHE A CA 1
ATOM 2145 C C . PHE A 1 274 ? -1.767 5.504 -34.951 1.00 94.06 274 PHE A C 1
ATOM 2147 O O . PHE A 1 274 ? -1.804 4.708 -34.015 1.00 94.06 274 PHE A O 1
ATOM 2154 N N . ARG A 1 275 ? -0.690 6.231 -35.257 1.00 95.88 275 ARG A N 1
ATOM 2155 C CA . ARG A 1 275 ? 0.604 6.124 -34.571 1.00 95.88 275 ARG A CA 1
ATOM 2156 C C . ARG A 1 275 ? 1.050 7.452 -33.989 1.00 95.88 275 ARG A C 1
ATOM 2158 O O . ARG A 1 275 ? 0.670 8.511 -34.490 1.00 95.88 275 ARG A O 1
ATOM 2165 N N . SER A 1 276 ? 1.872 7.373 -32.953 1.00 94.69 276 SER A N 1
ATOM 2166 C CA . SER A 1 276 ? 2.566 8.515 -32.375 1.00 94.69 276 SER A CA 1
ATOM 2167 C C . SER A 1 276 ? 3.631 9.075 -33.331 1.00 94.69 276 SER A C 1
ATOM 2169 O O . SER A 1 276 ? 4.304 8.351 -34.065 1.00 94.69 276 SER A O 1
ATOM 2171 N N . THR A 1 277 ? 3.800 10.392 -33.319 1.00 92.75 277 THR A N 1
ATOM 2172 C CA . THR A 1 277 ? 4.681 11.151 -34.211 1.00 92.75 277 THR A CA 1
ATOM 2173 C C . THR A 1 277 ? 6.079 11.362 -33.615 1.00 92.75 277 THR A C 1
ATOM 2175 O O . THR A 1 277 ? 6.340 11.032 -32.458 1.00 92.75 277 THR A O 1
ATOM 2178 N N . ALA A 1 278 ? 7.001 11.942 -34.387 1.00 84.06 278 ALA A N 1
ATOM 2179 C CA . ALA A 1 278 ? 8.345 12.315 -33.932 1.00 84.06 278 ALA A CA 1
ATOM 2180 C C . ALA A 1 278 ? 8.435 13.750 -33.361 1.00 84.06 278 ALA A C 1
ATOM 2182 O O . ALA A 1 278 ? 9.498 14.361 -33.405 1.00 84.06 278 ALA A O 1
ATOM 2183 N N . ALA A 1 279 ? 7.331 14.320 -32.861 1.00 82.00 279 ALA A N 1
ATOM 2184 C CA . ALA A 1 279 ? 7.325 15.675 -32.304 1.00 82.00 279 ALA A CA 1
ATOM 2185 C C . ALA A 1 279 ? 8.281 15.835 -31.099 1.00 82.00 279 ALA A C 1
ATOM 2187 O O . ALA A 1 279 ? 8.404 14.928 -30.277 1.00 82.00 279 ALA A O 1
ATOM 2188 N N . ASN A 1 280 ? 8.911 17.012 -30.974 1.00 68.56 280 ASN A N 1
ATOM 2189 C CA . ASN A 1 280 ? 9.906 17.305 -29.928 1.00 68.56 280 ASN A CA 1
ATOM 2190 C C . ASN A 1 280 ? 9.286 17.570 -28.539 1.00 68.56 280 ASN A C 1
ATOM 2192 O O . ASN A 1 280 ? 9.905 17.264 -27.522 1.00 68.56 280 ASN A O 1
ATOM 2196 N N . ASP A 1 281 ? 8.054 18.084 -28.477 1.00 79.06 281 ASP A N 1
ATOM 2197 C CA . ASP A 1 281 ? 7.399 18.508 -27.227 1.00 79.06 281 ASP A CA 1
ATOM 2198 C C . ASP A 1 281 ? 6.633 17.360 -26.549 1.00 79.06 281 ASP A C 1
ATOM 2200 O O . ASP A 1 281 ? 5.416 17.430 -26.339 1.00 79.06 281 ASP A O 1
ATOM 2204 N N . LYS A 1 282 ? 7.338 16.266 -26.245 1.00 87.12 282 LYS A N 1
ATOM 2205 C CA . LYS A 1 282 ? 6.760 15.075 -25.611 1.00 87.12 282 LYS A CA 1
ATOM 2206 C C . LYS A 1 282 ? 7.160 14.935 -24.146 1.00 87.12 282 LYS A C 1
ATOM 2208 O O . LYS A 1 282 ? 8.276 15.236 -23.737 1.00 87.12 282 LYS A O 1
ATOM 2213 N N . PHE A 1 283 ? 6.257 14.375 -23.352 1.00 91.31 283 PHE A N 1
ATOM 2214 C CA . PHE A 1 283 ? 6.400 14.126 -21.920 1.00 91.31 283 PHE A CA 1
ATOM 2215 C C . PHE A 1 283 ? 6.669 12.646 -21.635 1.00 91.31 283 PHE A C 1
ATOM 2217 O O . PHE A 1 283 ? 6.175 12.102 -20.655 1.00 91.31 283 PHE A O 1
ATOM 2224 N N . ILE A 1 284 ? 7.439 11.962 -22.485 1.00 90.56 284 ILE A N 1
ATOM 2225 C CA . ILE A 1 284 ? 7.664 10.505 -22.405 1.00 90.56 284 ILE A CA 1
ATOM 2226 C C . ILE A 1 284 ? 8.316 10.035 -21.094 1.00 90.56 284 ILE A C 1
ATOM 2228 O O . ILE A 1 284 ? 8.086 8.903 -20.688 1.00 90.56 284 ILE A O 1
ATOM 2232 N N . ASN A 1 285 ? 9.078 10.901 -20.419 1.00 89.00 285 ASN A N 1
ATOM 2233 C CA . ASN A 1 285 ? 9.809 10.562 -19.192 1.00 89.00 285 ASN A CA 1
ATOM 2234 C C . ASN A 1 285 ? 9.051 10.914 -17.903 1.00 89.00 285 ASN A C 1
ATOM 2236 O O . ASN A 1 285 ? 9.565 10.656 -16.823 1.00 89.00 285 ASN A O 1
ATOM 2240 N N . LEU A 1 286 ? 7.864 11.527 -17.993 1.00 92.38 286 LEU A N 1
ATOM 2241 C CA . LEU A 1 286 ? 7.079 11.912 -16.819 1.00 92.38 286 LEU A CA 1
ATOM 2242 C C . LEU A 1 286 ? 6.253 10.709 -16.319 1.00 92.38 286 LEU A C 1
ATOM 2244 O O . LEU A 1 286 ? 5.386 10.247 -17.065 1.00 92.38 286 LEU A O 1
ATOM 2248 N N . PRO A 1 287 ? 6.464 10.184 -15.103 1.00 95.25 287 PRO A N 1
ATOM 2249 C CA . PRO A 1 287 ? 5.612 9.151 -14.512 1.00 95.25 287 PRO A CA 1
ATOM 2250 C C . PRO A 1 287 ? 4.118 9.498 -14.621 1.00 95.25 287 PRO A C 1
ATOM 2252 O O . PRO A 1 287 ? 3.737 10.646 -14.395 1.00 95.25 287 PRO A O 1
ATOM 2255 N N . LEU A 1 288 ? 3.282 8.528 -15.010 1.00 97.38 288 LEU A N 1
ATOM 2256 C CA . LEU A 1 288 ? 1.864 8.746 -15.322 1.00 97.38 288 LEU A CA 1
ATOM 2257 C C . LEU A 1 288 ? 0.970 7.684 -14.669 1.00 97.38 288 LEU A C 1
ATOM 2259 O O . LEU A 1 288 ? 1.160 6.486 -14.892 1.00 97.38 288 LEU A O 1
ATOM 2263 N N . VAL A 1 289 ? -0.049 8.134 -13.937 1.00 98.31 289 VAL A N 1
ATOM 2264 C CA . VAL A 1 289 ? -1.218 7.326 -13.550 1.00 98.31 289 VAL A CA 1
ATOM 2265 C C . VAL A 1 289 ? -2.461 7.940 -14.182 1.00 98.31 289 VAL A C 1
ATOM 2267 O O . VAL A 1 289 ? -2.638 9.157 -14.148 1.00 98.31 289 VAL A O 1
ATOM 2270 N N . VAL A 1 290 ? -3.323 7.102 -14.753 1.00 98.44 290 VAL A N 1
ATOM 2271 C CA . VAL A 1 290 ? -4.590 7.517 -15.364 1.00 98.44 290 VAL A CA 1
ATOM 2272 C C . VAL A 1 290 ? -5.741 6.953 -14.542 1.00 98.44 290 VAL A C 1
ATOM 2274 O O . VAL A 1 290 ? -5.838 5.736 -14.380 1.00 98.44 290 VAL A O 1
ATOM 2277 N N . LEU A 1 291 ? -6.614 7.821 -14.032 1.00 98.25 291 LEU A N 1
ATOM 2278 C CA . LEU A 1 291 ? -7.811 7.405 -13.299 1.00 98.25 291 LEU A CA 1
ATOM 2279 C C . LEU A 1 291 ? -8.971 7.202 -14.264 1.00 98.25 291 LEU A C 1
ATOM 2281 O O . LEU A 1 291 ? -9.274 8.097 -15.053 1.00 98.25 291 LEU A O 1
ATOM 2285 N N . ILE A 1 292 ? -9.640 6.057 -14.171 1.00 98.00 292 ILE A N 1
ATOM 2286 C CA . ILE A 1 292 ? -10.840 5.739 -14.951 1.00 98.00 292 ILE A CA 1
ATOM 2287 C C . ILE A 1 292 ? -11.945 5.174 -14.058 1.00 98.00 292 ILE A C 1
ATOM 2289 O O . ILE A 1 292 ? -11.690 4.650 -12.972 1.00 98.00 292 ILE A O 1
ATOM 2293 N N . ASN A 1 293 ? -13.187 5.297 -14.517 1.00 95.31 293 ASN A N 1
ATOM 2294 C CA . ASN A 1 293 ? -14.335 4.636 -13.910 1.00 95.31 293 ASN A CA 1
ATOM 2295 C C . ASN A 1 293 ? -15.395 4.285 -14.960 1.00 95.31 293 ASN A C 1
ATOM 2297 O O . ASN A 1 293 ? -15.191 4.497 -16.153 1.00 95.31 293 ASN A O 1
ATOM 2301 N N . GLU A 1 294 ? -16.558 3.822 -14.515 1.00 93.00 294 GLU A N 1
ATOM 2302 C CA . GLU A 1 294 ? -17.695 3.430 -15.351 1.00 93.00 294 GLU A CA 1
ATOM 2303 C C . GLU A 1 294 ? -18.212 4.564 -16.256 1.00 93.00 294 GLU A C 1
ATOM 2305 O O . GLU A 1 294 ? -18.894 4.291 -17.241 1.00 93.00 294 GLU A O 1
ATOM 2310 N N . GLY A 1 295 ? -17.892 5.827 -15.944 1.00 92.25 295 GLY A N 1
ATOM 2311 C CA . GLY A 1 295 ? -18.214 6.991 -16.773 1.00 92.25 295 GLY A CA 1
ATOM 2312 C C . GLY A 1 295 ? -17.121 7.396 -17.765 1.00 92.25 295 GLY A C 1
ATOM 2313 O O . GLY A 1 295 ? -17.327 8.321 -18.549 1.00 92.25 295 GLY A O 1
ATOM 2314 N N . SER A 1 296 ? -15.966 6.728 -17.747 1.00 95.94 296 SER A N 1
ATOM 2315 C CA . SER A 1 296 ? -14.911 6.882 -18.747 1.00 95.94 296 SER A CA 1
ATOM 2316 C C . SER A 1 296 ? -15.300 6.126 -20.021 1.00 95.94 296 SER A C 1
ATOM 2318 O O . SER A 1 296 ? -15.511 4.916 -19.977 1.00 95.94 296 SER A O 1
ATOM 2320 N N . ALA A 1 297 ? -15.394 6.805 -21.165 1.00 92.38 297 ALA A N 1
ATOM 2321 C CA . ALA A 1 297 ? -15.860 6.185 -22.410 1.00 92.38 297 ALA A CA 1
ATOM 2322 C C . ALA A 1 297 ? -15.115 6.685 -23.664 1.00 92.38 297 ALA A C 1
ATOM 2324 O O . ALA A 1 297 ? -14.522 7.763 -23.669 1.00 92.38 297 ALA A O 1
ATOM 2325 N N . SER A 1 298 ? -15.164 5.907 -24.751 1.00 92.25 298 SER A N 1
ATOM 2326 C CA . SER A 1 298 ? -14.707 6.274 -26.100 1.00 92.25 298 SER A CA 1
ATOM 2327 C C . SER A 1 298 ? -13.270 6.823 -26.130 1.00 92.25 298 SER A C 1
ATOM 2329 O O . SER A 1 298 ? -12.327 6.082 -25.868 1.00 92.25 298 SER A O 1
ATOM 2331 N N . ALA A 1 299 ? -13.068 8.110 -26.423 1.00 92.75 299 ALA A N 1
ATOM 2332 C CA . ALA A 1 299 ? -11.757 8.765 -26.454 1.00 92.75 299 ALA A CA 1
ATOM 2333 C C . ALA A 1 299 ? -10.933 8.554 -25.163 1.00 92.75 299 ALA A C 1
ATOM 2335 O O . ALA A 1 299 ? -9.723 8.337 -25.244 1.00 92.75 299 ALA A O 1
ATOM 2336 N N . SER A 1 300 ? -11.583 8.525 -23.992 1.00 95.94 300 SER A N 1
ATOM 2337 C CA . SER A 1 300 ? -10.938 8.215 -22.706 1.00 95.94 300 SER A CA 1
ATOM 2338 C C . SER A 1 300 ? -10.385 6.789 -22.674 1.00 95.94 300 SER A C 1
ATOM 2340 O O . SER A 1 300 ? -9.288 6.552 -22.174 1.00 95.94 300 SER A O 1
ATOM 2342 N N . GLU A 1 301 ? -11.125 5.840 -23.247 1.00 96.31 301 GLU A N 1
ATOM 2343 C CA . GLU A 1 301 ? -10.759 4.421 -23.322 1.00 96.31 301 GLU A CA 1
ATOM 2344 C C . GLU A 1 301 ? -9.643 4.185 -24.338 1.00 96.31 301 GLU A C 1
ATOM 2346 O O . GLU A 1 301 ? -8.757 3.369 -24.106 1.00 96.31 301 GLU A O 1
ATOM 2351 N N . ILE A 1 302 ? -9.646 4.944 -25.438 1.00 96.25 302 ILE A N 1
ATOM 2352 C CA . ILE A 1 302 ? -8.554 4.956 -26.415 1.00 96.25 302 ILE A CA 1
ATOM 2353 C C . ILE A 1 302 ? -7.263 5.436 -25.753 1.00 96.25 302 ILE A C 1
ATOM 2355 O O . ILE A 1 302 ? -6.238 4.765 -25.859 1.00 96.25 302 ILE A O 1
ATOM 2359 N N . PHE A 1 303 ? -7.314 6.564 -25.035 1.00 97.75 303 PHE A N 1
ATOM 2360 C CA . PHE A 1 303 ? -6.149 7.085 -24.328 1.00 97.75 303 PHE A CA 1
ATOM 2361 C C . PHE A 1 303 ? -5.647 6.089 -23.274 1.00 97.75 303 PHE A C 1
ATOM 2363 O O . PHE A 1 303 ? -4.462 5.754 -23.267 1.00 97.75 303 PHE A O 1
ATOM 2370 N N . ALA A 1 304 ? -6.540 5.587 -22.412 1.00 97.94 304 ALA A N 1
ATOM 2371 C CA . ALA A 1 304 ? -6.192 4.637 -21.358 1.00 97.94 304 ALA A CA 1
ATOM 2372 C C . ALA A 1 304 ? -5.611 3.335 -21.931 1.00 97.94 304 ALA A C 1
ATOM 2374 O O . ALA A 1 304 ? -4.546 2.905 -21.499 1.00 97.94 304 ALA A O 1
ATOM 2375 N N . GLY A 1 305 ? -6.245 2.753 -22.953 1.00 97.06 305 GLY A N 1
ATOM 2376 C CA . GLY A 1 305 ? -5.761 1.542 -23.616 1.00 97.06 305 GLY A CA 1
ATOM 2377 C C . GLY A 1 305 ? -4.394 1.728 -24.277 1.00 97.06 305 GLY A C 1
ATOM 2378 O O . GLY A 1 305 ? -3.541 0.851 -24.166 1.00 97.06 305 GLY A O 1
ATOM 2379 N N . ALA A 1 306 ? -4.143 2.883 -24.905 1.00 97.56 306 ALA A N 1
ATOM 2380 C CA . ALA A 1 306 ? -2.838 3.198 -25.482 1.00 97.56 306 ALA A CA 1
ATOM 2381 C C . ALA A 1 306 ? -1.743 3.328 -24.411 1.00 97.56 306 ALA A C 1
ATOM 2383 O O . ALA A 1 306 ? -0.642 2.811 -24.588 1.00 97.56 306 ALA A O 1
ATOM 2384 N N . MET A 1 307 ? -2.031 3.997 -23.287 1.00 98.06 307 MET A N 1
ATOM 2385 C CA . MET A 1 307 ? -1.065 4.108 -22.188 1.00 98.06 307 MET A CA 1
ATOM 2386 C C . MET A 1 307 ? -0.795 2.754 -21.525 1.00 98.06 307 MET A C 1
ATOM 2388 O O . MET A 1 307 ? 0.357 2.461 -21.201 1.00 98.06 307 MET A O 1
ATOM 2392 N N . GLN A 1 308 ? -1.839 1.939 -21.349 1.00 97.50 308 GLN A N 1
ATOM 2393 C CA . GLN A 1 308 ? -1.764 0.625 -20.716 1.00 97.50 308 GLN A CA 1
ATOM 2394 C C . GLN A 1 308 ? -0.952 -0.367 -21.547 1.00 97.50 308 GLN A C 1
ATOM 2396 O O . GLN A 1 308 ? 0.007 -0.949 -21.047 1.00 97.50 308 GLN A O 1
ATOM 2401 N N . ASP A 1 309 ? -1.309 -0.544 -22.822 1.00 97.25 309 ASP A N 1
ATOM 2402 C CA . ASP A 1 309 ? -0.718 -1.584 -23.671 1.00 97.25 309 ASP A CA 1
ATOM 2403 C C . ASP A 1 309 ? 0.773 -1.333 -23.957 1.00 97.25 309 ASP A C 1
ATOM 2405 O O . ASP A 1 309 ? 1.529 -2.281 -24.157 1.00 97.25 309 ASP A O 1
ATOM 2409 N N . HIS A 1 310 ? 1.218 -0.072 -23.915 1.00 96.06 310 HIS A N 1
ATOM 2410 C CA . HIS A 1 310 ? 2.637 0.296 -24.030 1.00 96.06 310 HIS A CA 1
ATOM 2411 C C . HIS A 1 310 ? 3.377 0.351 -22.688 1.00 96.06 310 HIS A C 1
ATOM 2413 O O . HIS A 1 310 ? 4.545 0.742 -22.653 1.00 96.06 310 HIS A O 1
ATOM 2419 N N . GLY A 1 311 ? 2.713 0.028 -21.572 1.00 93.81 311 GLY A N 1
ATOM 2420 C CA . GLY A 1 311 ? 3.283 0.154 -20.228 1.00 93.81 311 GLY A CA 1
ATOM 2421 C C . GLY A 1 311 ? 3.699 1.588 -19.876 1.00 93.81 311 GLY A C 1
ATOM 2422 O O . GLY A 1 311 ? 4.576 1.791 -19.037 1.00 93.81 311 GLY A O 1
ATOM 2423 N N . ARG A 1 312 ? 3.111 2.593 -20.540 1.00 95.19 312 ARG A N 1
ATOM 2424 C CA . ARG A 1 312 ? 3.491 4.002 -20.403 1.00 95.19 312 ARG A CA 1
ATOM 2425 C C . ARG A 1 312 ? 2.962 4.615 -19.112 1.00 95.19 312 ARG A C 1
ATOM 2427 O O . ARG A 1 312 ? 3.628 5.470 -18.532 1.00 95.19 312 ARG A O 1
ATOM 2434 N N . GLY A 1 313 ? 1.783 4.209 -18.665 1.00 94.00 313 GLY A N 1
ATOM 2435 C CA . GLY A 1 313 ? 1.201 4.655 -17.405 1.00 94.00 313 GLY A CA 1
ATOM 2436 C C . GLY A 1 313 ? 0.321 3.571 -16.808 1.00 94.00 313 GLY A C 1
ATOM 2437 O O . GLY A 1 313 ? -0.169 2.709 -17.534 1.00 94.00 313 GLY A O 1
ATOM 2438 N N . LYS A 1 314 ? 0.134 3.609 -15.487 1.00 95.81 314 LYS A N 1
ATOM 2439 C CA . LYS A 1 314 ? -0.772 2.684 -14.798 1.00 95.81 314 LYS A CA 1
ATOM 2440 C C . LYS A 1 314 ? -2.200 3.201 -14.880 1.00 95.81 314 LYS A C 1
ATOM 2442 O O . LYS A 1 314 ? -2.454 4.365 -14.571 1.00 95.81 314 LYS A O 1
ATOM 2447 N N . ILE A 1 315 ? -3.124 2.332 -15.261 1.00 98.19 315 ILE A N 1
ATOM 2448 C CA . ILE A 1 315 ? -4.556 2.617 -15.255 1.00 98.19 315 ILE A CA 1
ATOM 2449 C C . ILE A 1 315 ? -5.128 2.200 -13.901 1.00 98.19 315 ILE A C 1
ATOM 2451 O O . ILE A 1 315 ? -4.949 1.061 -13.472 1.00 98.19 315 ILE A O 1
ATOM 2455 N N . LEU A 1 316 ? -5.811 3.112 -13.216 1.00 97.75 316 LEU A N 1
ATOM 2456 C CA . LEU A 1 316 ? -6.321 2.899 -11.864 1.00 97.75 316 LEU A CA 1
ATOM 2457 C C . LEU A 1 316 ? -7.805 3.256 -11.768 1.00 97.75 316 LEU A C 1
ATOM 2459 O O . LEU A 1 316 ? -8.244 4.252 -12.336 1.00 97.75 316 LEU A O 1
ATOM 2463 N N . GLY A 1 317 ? -8.565 2.473 -11.001 1.00 96.31 317 GLY A N 1
ATOM 2464 C CA . GLY A 1 317 ? -9.960 2.773 -10.670 1.00 96.31 317 GLY A CA 1
ATOM 2465 C C . GLY A 1 317 ? -10.885 1.585 -10.900 1.00 96.31 317 GLY A C 1
ATOM 2466 O O . GLY A 1 317 ? -10.619 0.494 -10.393 1.00 96.31 317 GLY A O 1
ATOM 2467 N N . THR A 1 318 ? -11.971 1.788 -11.641 1.00 94.88 318 THR A N 1
ATOM 2468 C CA . THR A 1 318 ? -12.952 0.748 -12.005 1.00 94.88 318 THR A CA 1
ATOM 2469 C C . THR A 1 318 ? -13.018 0.565 -13.524 1.00 94.88 318 THR A C 1
ATOM 2471 O O . THR A 1 318 ? -12.379 1.298 -14.277 1.00 94.88 318 THR A O 1
ATOM 2474 N N . VAL A 1 319 ? -13.723 -0.472 -13.988 1.00 95.06 319 VAL A N 1
ATOM 2475 C CA . VAL A 1 319 ? -13.830 -0.782 -15.424 1.00 95.06 319 VAL A CA 1
ATOM 2476 C C . VAL A 1 319 ? -14.549 0.355 -16.149 1.00 95.06 319 VAL A C 1
ATOM 2478 O O . VAL A 1 319 ? -15.566 0.852 -15.665 1.00 95.06 319 VAL A O 1
ATOM 2481 N N . SER A 1 320 ? -14.019 0.766 -17.303 1.00 95.88 320 SER A N 1
ATOM 2482 C CA . SER A 1 320 ? -14.627 1.818 -18.123 1.00 95.88 320 SER A CA 1
ATOM 2483 C C . SER A 1 320 ? -15.890 1.349 -18.858 1.00 95.88 320 SER A C 1
ATOM 2485 O O . SER A 1 320 ? -16.207 0.162 -18.885 1.00 95.88 320 SER A O 1
ATOM 2487 N N . PHE A 1 321 ? -16.631 2.279 -19.464 1.00 93.00 321 PHE A N 1
ATOM 2488 C CA . PHE A 1 321 ? -17.972 2.017 -20.002 1.00 93.00 321 PHE A CA 1
ATOM 2489 C C . PHE A 1 321 ? -18.028 0.956 -21.121 1.00 93.00 321 PHE A C 1
ATOM 2491 O O . PHE A 1 321 ? -18.963 0.163 -21.182 1.00 93.00 321 PHE A O 1
ATOM 2498 N N . GLY A 1 322 ? -17.065 0.952 -22.047 1.00 89.00 322 GLY A N 1
ATOM 2499 C CA . GLY A 1 322 ? -17.035 0.070 -23.217 1.00 89.00 322 GLY A CA 1
ATOM 2500 C C . GLY A 1 322 ? -17.632 0.659 -24.499 1.00 89.00 322 GLY A C 1
ATOM 2501 O O . GLY A 1 322 ? -18.139 -0.089 -25.342 1.00 89.00 322 GLY A O 1
ATOM 2502 N N . LYS A 1 323 ? -17.558 1.983 -24.710 1.00 85.25 323 LYS A N 1
ATOM 2503 C CA . LYS A 1 323 ? -18.082 2.668 -25.914 1.00 85.25 323 LYS A CA 1
ATOM 2504 C C . LYS A 1 323 ? -17.031 2.665 -27.030 1.00 85.25 323 LYS A C 1
ATOM 2506 O O . LYS A 1 323 ? -16.443 3.684 -27.372 1.00 85.25 323 LYS A O 1
ATOM 2511 N N . GLY A 1 324 ? -16.797 1.494 -27.621 1.00 73.69 324 GLY A N 1
ATOM 2512 C CA . GLY A 1 324 ? -15.755 1.282 -28.639 1.00 73.69 324 GLY A CA 1
ATOM 2513 C C . GLY A 1 324 ? -16.200 1.353 -30.106 1.00 73.69 324 GLY A C 1
ATOM 2514 O O . GLY A 1 324 ? -15.517 0.788 -30.958 1.00 73.69 324 GLY A O 1
ATOM 2515 N N . SER A 1 325 ? -17.349 1.953 -30.422 1.00 75.88 325 SER A N 1
ATOM 2516 C CA . SER A 1 325 ? -17.868 2.061 -31.795 1.00 75.88 325 SER A CA 1
ATOM 2517 C C . SER A 1 325 ? -17.494 3.396 -32.442 1.00 75.88 325 SER A C 1
ATOM 2519 O O . SER A 1 325 ? -17.631 4.453 -31.826 1.00 75.88 325 SER A O 1
ATOM 2521 N N . VAL A 1 326 ? -17.079 3.358 -33.707 1.00 70.62 326 VAL A N 1
ATOM 2522 C CA . VAL A 1 326 ? -16.843 4.551 -34.525 1.00 70.62 326 VAL A CA 1
ATOM 2523 C C . VAL A 1 326 ? -18.150 4.944 -35.191 1.00 70.62 326 VAL A C 1
ATOM 2525 O O . VAL A 1 326 ? -18.605 4.258 -36.109 1.00 70.62 326 VAL A O 1
ATOM 2528 N N . GLN A 1 327 ? -18.734 6.051 -34.742 1.00 71.31 327 GLN A N 1
ATOM 2529 C CA . GLN A 1 327 ? -19.800 6.717 -35.478 1.00 71.31 327 GLN A CA 1
ATOM 2530 C C . GLN A 1 327 ? -19.176 7.759 -36.396 1.00 71.31 327 GLN A C 1
ATOM 2532 O O . GLN A 1 327 ? -18.442 8.632 -35.932 1.00 71.31 327 GLN A O 1
ATOM 2537 N N . ASN A 1 328 ? -19.458 7.664 -37.690 1.00 69.56 328 ASN A N 1
ATOM 2538 C CA . ASN A 1 328 ? -19.117 8.718 -38.629 1.00 69.56 328 ASN A CA 1
ATOM 2539 C C . ASN A 1 328 ? -20.365 9.540 -38.941 1.00 69.56 328 ASN A C 1
ATOM 2541 O O . ASN A 1 328 ? -21.436 8.977 -39.175 1.00 69.56 328 ASN A O 1
ATOM 2545 N N . ILE A 1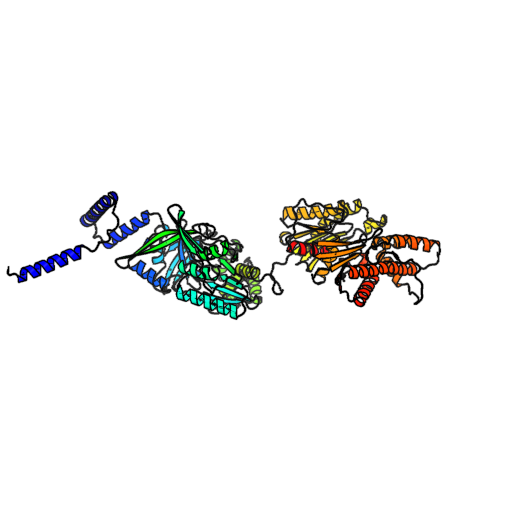 329 ? -20.217 10.862 -38.926 1.00 75.06 329 ILE A N 1
ATOM 2546 C CA . ILE A 1 329 ? -21.285 11.796 -39.269 1.00 75.06 329 ILE A CA 1
ATOM 2547 C C . ILE A 1 329 ? -21.076 12.215 -40.717 1.00 75.06 329 ILE A C 1
ATOM 2549 O O . ILE A 1 329 ? -20.071 12.837 -41.057 1.00 75.06 329 ILE A O 1
ATOM 2553 N N . TYR A 1 330 ? -22.040 11.886 -41.565 1.00 77.62 330 TYR A N 1
ATOM 2554 C CA . TYR A 1 330 ? -22.068 12.325 -42.949 1.00 77.62 330 TYR A CA 1
ATOM 2555 C C . TYR A 1 330 ? -23.038 13.492 -43.064 1.00 77.62 330 TYR A C 1
ATOM 2557 O O . TYR A 1 330 ? -24.238 13.335 -42.828 1.00 77.62 330 TYR A O 1
ATOM 2565 N N . SER A 1 331 ? -22.513 14.660 -43.426 1.00 80.25 331 SER A N 1
ATOM 2566 C CA . SER A 1 331 ? -23.333 15.802 -43.820 1.00 80.25 331 SER A CA 1
ATOM 2567 C C . SER A 1 331 ? -24.046 15.471 -45.127 1.00 80.25 331 SER A C 1
ATOM 2569 O O . SER A 1 331 ? -23.412 15.071 -46.104 1.00 80.25 331 SER A O 1
ATOM 2571 N N . LEU A 1 332 ? -25.359 15.646 -45.142 1.00 85.12 332 LEU A N 1
ATOM 2572 C CA . LEU A 1 332 ? -26.200 15.471 -46.315 1.00 85.12 332 LEU A CA 1
ATOM 2573 C C . LEU A 1 332 ? -26.691 16.841 -46.802 1.00 85.12 332 LEU A C 1
ATOM 2575 O O . LEU A 1 332 ? -26.453 17.887 -46.191 1.00 85.12 332 LEU A O 1
ATOM 2579 N N . SER A 1 333 ? -27.369 16.842 -47.947 1.00 81.19 333 SER A N 1
ATOM 2580 C CA . SER A 1 333 ? -27.988 18.054 -48.490 1.00 81.19 333 SER A CA 1
ATOM 2581 C C . SER A 1 333 ? -29.000 18.677 -47.510 1.00 81.19 333 SER A C 1
ATOM 2583 O O . SER A 1 333 ? -29.496 18.015 -46.599 1.00 81.19 333 SER A O 1
ATOM 2585 N N . HIS A 1 334 ? -29.320 19.960 -47.704 1.00 81.81 334 HIS A N 1
ATOM 2586 C CA . HIS A 1 334 ? -30.351 20.672 -46.930 1.00 81.81 334 HIS A CA 1
ATOM 2587 C C . HIS A 1 334 ? -30.086 20.747 -45.415 1.00 81.81 334 HIS A C 1
ATOM 2589 O O . HI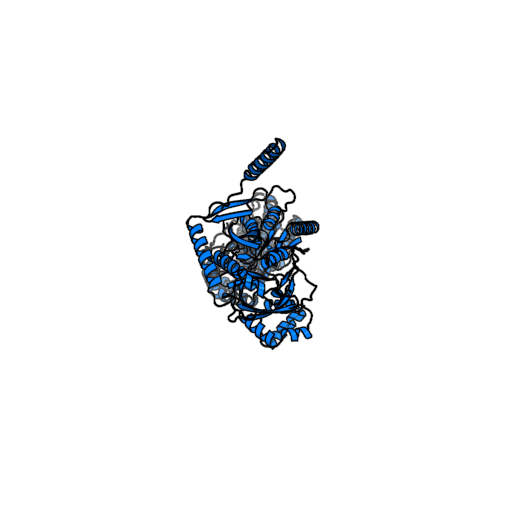S A 1 334 ? -31.021 20.846 -44.625 1.00 81.81 334 HIS A O 1
ATOM 2595 N N . ASN A 1 335 ? -28.808 20.746 -45.014 1.00 81.88 335 ASN A N 1
ATOM 2596 C CA . ASN A 1 335 ? -28.385 20.798 -43.611 1.00 81.88 335 ASN A CA 1
ATOM 2597 C C . ASN A 1 335 ? -28.946 19.632 -42.776 1.00 81.88 335 ASN A C 1
ATOM 2599 O O . ASN A 1 335 ? -29.290 19.811 -41.616 1.00 81.88 335 ASN A O 1
ATOM 2603 N N . THR A 1 336 ? -29.052 18.452 -43.386 1.00 85.38 336 THR A N 1
ATOM 2604 C CA . THR A 1 336 ? -29.380 17.190 -42.710 1.00 85.38 336 THR A CA 1
ATOM 2605 C C . THR A 1 336 ? -28.114 16.349 -42.558 1.00 85.38 336 THR A C 1
ATOM 2607 O O . THR A 1 336 ? -27.072 16.664 -43.139 1.00 85.38 336 THR A O 1
ATOM 2610 N N . GLY A 1 337 ? -28.171 15.262 -41.794 1.00 85.62 337 GLY A N 1
ATOM 2611 C CA . GLY A 1 337 ? -27.028 14.363 -41.668 1.00 85.62 337 GLY A CA 1
ATOM 2612 C C . GLY A 1 337 ? -27.411 12.948 -41.273 1.00 85.62 337 GLY A C 1
ATOM 2613 O O . GLY A 1 337 ? -28.533 12.676 -40.856 1.00 85.62 337 GLY A O 1
ATOM 2614 N N . ILE A 1 338 ? -26.458 12.030 -41.381 1.00 85.06 338 ILE A N 1
ATOM 2615 C CA . ILE A 1 338 ? -26.603 10.667 -40.870 1.00 85.06 338 ILE A CA 1
ATOM 2616 C C . ILE A 1 338 ? -25.397 10.312 -40.006 1.00 85.06 338 ILE A C 1
ATOM 2618 O O . ILE A 1 338 ? -24.253 10.533 -40.401 1.00 85.06 338 ILE A O 1
ATOM 2622 N N . ALA A 1 339 ? -25.656 9.782 -38.814 1.00 79.12 339 ALA A N 1
ATOM 2623 C CA . ALA A 1 339 ? -24.640 9.162 -37.975 1.00 79.12 339 ALA A CA 1
ATOM 2624 C C . ALA A 1 339 ? -24.695 7.653 -38.222 1.00 79.12 339 ALA A C 1
ATOM 2626 O O . ALA A 1 339 ? -25.755 7.054 -38.049 1.00 79.12 339 ALA A O 1
ATOM 2627 N N . LEU A 1 340 ? -23.584 7.056 -38.654 1.00 78.31 340 LEU A N 1
ATOM 2628 C CA . LEU A 1 340 ? -23.491 5.622 -38.937 1.00 78.31 340 LEU A CA 1
ATOM 2629 C C . LEU A 1 340 ? -22.363 4.975 -38.150 1.00 78.31 340 LEU A C 1
ATOM 2631 O O . LEU A 1 340 ? -21.222 5.443 -38.198 1.00 78.31 340 LEU A O 1
ATOM 2635 N N . THR A 1 341 ? -22.658 3.849 -37.503 1.00 76.44 341 THR A N 1
ATOM 2636 C CA . THR A 1 341 ? -21.626 3.001 -36.902 1.00 76.44 341 THR A CA 1
ATOM 2637 C C . THR A 1 341 ? -20.942 2.181 -37.983 1.00 76.44 341 THR A C 1
ATOM 2639 O O . THR A 1 341 ? -21.493 1.205 -38.487 1.00 76.44 341 THR A O 1
ATOM 2642 N N . ILE A 1 342 ? -19.723 2.565 -38.346 1.00 75.00 342 ILE A N 1
ATOM 2643 C CA . ILE A 1 342 ? -19.019 1.940 -39.474 1.00 75.00 342 ILE A CA 1
ATOM 2644 C C . ILE A 1 342 ? -17.903 0.992 -39.035 1.00 75.00 342 ILE A C 1
ATOM 2646 O O . ILE A 1 342 ? -17.567 0.059 -39.765 1.00 75.00 342 ILE A O 1
ATOM 2650 N N . GLN A 1 343 ? -17.302 1.222 -37.865 1.00 80.88 343 GLN A N 1
ATOM 2651 C CA . GLN A 1 343 ? -16.076 0.546 -37.431 1.00 80.88 343 GLN A CA 1
ATOM 2652 C C . GLN A 1 343 ? -16.036 0.377 -35.902 1.00 80.88 343 GLN A C 1
ATOM 2654 O O . GLN A 1 343 ? -16.835 0.966 -35.172 1.00 80.88 343 GLN A O 1
ATOM 2659 N N . LYS A 1 344 ? -15.080 -0.414 -35.404 1.00 84.50 344 LYS A N 1
ATOM 2660 C CA . LYS A 1 344 ? -14.778 -0.558 -33.969 1.00 84.50 344 LYS A CA 1
ATOM 2661 C C . LYS A 1 344 ? -13.339 -0.143 -33.670 1.00 84.50 344 LYS A C 1
ATOM 2663 O O . LYS A 1 344 ? -12.445 -0.382 -34.486 1.00 84.50 344 LYS A O 1
ATOM 2668 N N . TYR A 1 345 ? -13.132 0.449 -32.497 1.00 87.50 345 TYR A N 1
ATOM 2669 C CA . TYR A 1 345 ? -11.815 0.781 -31.963 1.00 87.50 345 TYR A CA 1
ATOM 2670 C C . TYR A 1 345 ? -11.185 -0.422 -31.264 1.00 87.50 345 TYR A C 1
ATOM 2672 O O . TYR A 1 345 ? -11.832 -1.128 -30.482 1.00 87.50 345 TYR A O 1
ATOM 2680 N N . TYR A 1 346 ? -9.897 -0.610 -31.528 1.00 90.56 346 TYR A N 1
ATOM 2681 C CA . TYR A 1 346 ? -9.065 -1.635 -30.922 1.00 90.56 346 TYR A CA 1
ATOM 2682 C C . TYR A 1 346 ? -7.819 -0.995 -30.319 1.00 90.56 346 TYR A C 1
ATOM 2684 O O . TYR A 1 346 ? -7.180 -0.148 -30.953 1.00 90.56 346 TYR A O 1
ATOM 2692 N N . THR A 1 347 ? -7.474 -1.422 -29.107 1.00 94.19 347 THR A N 1
ATOM 2693 C CA . THR A 1 347 ? -6.245 -1.005 -28.424 1.00 94.19 347 THR A CA 1
ATOM 2694 C C . THR A 1 347 ? -5.004 -1.542 -29.161 1.00 94.19 347 THR A C 1
ATOM 2696 O O . THR A 1 347 ? -5.144 -2.418 -30.026 1.00 94.19 347 THR A O 1
ATOM 2699 N N . PRO A 1 348 ? -3.785 -1.060 -28.851 1.00 95.50 348 PRO A N 1
ATOM 2700 C CA . PRO A 1 348 ? -2.556 -1.534 -29.499 1.00 95.50 348 PRO A CA 1
ATOM 2701 C C . PRO A 1 348 ? -2.328 -3.052 -29.400 1.00 95.50 348 PRO A C 1
ATOM 2703 O O . PRO A 1 348 ? -1.866 -3.667 -30.356 1.00 95.50 348 PRO A O 1
ATOM 2706 N N . SER A 1 349 ? -2.738 -3.693 -28.301 1.00 92.56 349 SER A N 1
ATOM 2707 C CA . SER A 1 349 ? -2.695 -5.157 -28.137 1.00 92.56 349 SER A CA 1
ATOM 2708 C C . SER A 1 349 ? -3.765 -5.913 -28.942 1.00 92.56 349 SER A C 1
ATOM 2710 O O . SER A 1 349 ? -3.830 -7.141 -28.900 1.00 92.56 349 SER A O 1
ATOM 2712 N N . GLY A 1 350 ? -4.622 -5.205 -29.685 1.00 89.25 350 GLY A N 1
ATOM 2713 C CA . GLY A 1 350 ? -5.680 -5.787 -30.508 1.00 89.25 350 GLY A CA 1
ATOM 2714 C C . GLY A 1 350 ? -6.961 -6.130 -29.744 1.00 89.25 350 GLY A C 1
ATOM 2715 O O . GLY A 1 350 ? -7.803 -6.857 -30.276 1.00 89.25 350 GLY A O 1
ATOM 2716 N N . LYS A 1 351 ? -7.149 -5.615 -28.521 1.00 89.50 351 LYS A N 1
ATOM 2717 C CA . LYS A 1 351 ? -8.382 -5.812 -27.743 1.00 89.50 351 LYS A CA 1
ATOM 2718 C C . LYS A 1 351 ? -9.473 -4.854 -28.222 1.00 89.50 351 LYS A C 1
ATOM 2720 O O . LYS A 1 351 ? -9.234 -3.664 -28.398 1.00 89.50 351 LYS A O 1
ATOM 2725 N N . SER A 1 352 ? -10.688 -5.369 -28.415 1.00 88.00 352 SER A N 1
ATOM 2726 C CA . SER A 1 352 ? -11.869 -4.543 -28.708 1.00 88.00 352 SER A CA 1
ATOM 2727 C C . SER A 1 352 ? -12.334 -3.824 -27.444 1.00 88.00 352 SER A C 1
ATOM 2729 O O . SER A 1 352 ? -12.612 -4.490 -26.449 1.00 88.00 352 SER A O 1
ATOM 2731 N N . ILE A 1 353 ? -12.506 -2.503 -27.522 1.00 87.50 353 ILE A N 1
ATOM 2732 C CA . ILE A 1 353 ? -13.072 -1.685 -26.431 1.00 87.50 353 ILE A CA 1
ATOM 2733 C C . ILE A 1 353 ? -14.589 -1.911 -26.315 1.00 87.50 353 ILE A C 1
ATOM 2735 O O . ILE A 1 353 ? -15.158 -1.917 -25.225 1.00 87.50 353 ILE A O 1
ATOM 2739 N N . HIS A 1 354 ? -15.256 -2.126 -27.453 1.00 85.12 354 HIS A N 1
ATOM 2740 C CA . HIS A 1 354 ? -16.714 -2.190 -27.534 1.00 85.12 354 HIS A CA 1
ATOM 2741 C C . HIS A 1 354 ? -17.302 -3.326 -26.682 1.00 85.12 354 HIS A C 1
ATOM 2743 O O . HIS A 1 354 ? -16.945 -4.490 -26.882 1.00 85.12 354 HIS A O 1
ATOM 2749 N N . GLY A 1 355 ? -18.198 -2.969 -25.755 1.00 79.94 355 GLY A N 1
ATOM 2750 C CA . GLY A 1 355 ? -18.902 -3.882 -24.847 1.00 79.94 355 GLY A CA 1
ATOM 2751 C C . GLY A 1 355 ? -18.046 -4.480 -23.725 1.00 79.94 355 GLY A C 1
ATOM 2752 O O . GLY A 1 355 ? -18.541 -5.311 -22.973 1.00 79.94 355 GLY A O 1
ATOM 2753 N N . LYS A 1 356 ? -16.764 -4.103 -23.628 1.00 86.62 356 LYS A N 1
ATOM 2754 C CA . LYS A 1 356 ? -15.827 -4.626 -22.617 1.00 86.62 356 LYS A CA 1
ATOM 2755 C C . LYS A 1 356 ? -15.226 -3.541 -21.732 1.00 86.62 356 LYS A C 1
ATOM 2757 O O . LYS A 1 356 ? -15.001 -3.788 -20.555 1.00 86.62 356 LYS A O 1
ATOM 2762 N N . GLY A 1 357 ? -14.941 -2.379 -22.315 1.00 91.44 357 GLY A N 1
ATOM 2763 C CA . GLY A 1 357 ? -14.179 -1.325 -21.657 1.00 91.44 357 GLY A CA 1
ATOM 2764 C C . GLY A 1 357 ? -12.700 -1.670 -21.482 1.00 91.44 357 GLY A C 1
ATOM 2765 O O . GLY A 1 357 ? -12.189 -2.661 -22.009 1.00 91.44 357 GLY A O 1
ATOM 2766 N N . ILE A 1 358 ? -12.007 -0.806 -20.752 1.00 96.69 358 ILE A N 1
ATOM 2767 C CA . ILE A 1 358 ? -10.625 -0.937 -20.312 1.00 96.69 358 ILE A CA 1
ATOM 2768 C C . ILE A 1 358 ? -10.655 -1.410 -18.864 1.00 96.69 358 ILE A C 1
ATOM 2770 O O . ILE A 1 358 ? -11.212 -0.753 -17.982 1.00 96.69 358 ILE A O 1
ATOM 2774 N N . GLN A 1 359 ? -10.041 -2.565 -18.627 1.00 96.19 359 GLN A N 1
ATOM 2775 C CA . GLN A 1 359 ? -9.806 -3.081 -17.286 1.00 96.19 359 GLN A CA 1
ATOM 2776 C C . GLN A 1 359 ? -8.620 -2.316 -16.673 1.00 96.19 359 GLN A C 1
ATOM 2778 O O . GLN A 1 359 ? -7.551 -2.317 -17.286 1.00 96.19 359 GLN A O 1
ATOM 2783 N N . PRO A 1 360 ? -8.755 -1.681 -15.496 1.00 96.38 360 PRO A N 1
ATOM 2784 C CA . PRO A 1 360 ? -7.632 -0.998 -14.859 1.00 96.38 360 PRO A CA 1
ATOM 2785 C C . PRO A 1 360 ? -6.562 -1.995 -14.385 1.00 96.38 360 PRO A C 1
ATOM 2787 O O . PRO A 1 360 ? -6.881 -3.119 -13.996 1.00 96.38 360 PRO A O 1
ATOM 2790 N N . ASP A 1 361 ? -5.299 -1.560 -14.372 1.00 94.62 361 ASP A N 1
ATOM 2791 C CA . ASP A 1 361 ? -4.167 -2.316 -13.815 1.00 94.62 361 ASP A CA 1
ATOM 2792 C C . ASP A 1 361 ? -4.264 -2.433 -12.289 1.00 94.62 361 ASP A C 1
ATOM 2794 O O . ASP A 1 361 ? -3.829 -3.422 -11.703 1.00 94.62 361 ASP A O 1
ATOM 2798 N N . VAL A 1 362 ? -4.819 -1.402 -11.642 1.00 92.94 362 VAL A N 1
ATOM 2799 C CA . VAL A 1 362 ? -5.027 -1.340 -10.193 1.00 92.94 362 VAL A CA 1
ATOM 2800 C C . VAL A 1 362 ? -6.497 -1.040 -9.924 1.00 92.94 362 VAL A C 1
ATOM 2802 O O . VAL A 1 362 ? -6.970 0.078 -10.137 1.00 92.94 362 VAL A O 1
ATOM 2805 N N . ILE A 1 363 ? -7.233 -2.049 -9.458 1.00 94.88 363 ILE A N 1
ATOM 2806 C CA . ILE A 1 363 ? -8.656 -1.905 -9.145 1.00 94.88 363 ILE A CA 1
ATOM 2807 C C . ILE A 1 363 ? -8.800 -1.244 -7.775 1.00 94.88 363 ILE A C 1
ATOM 2809 O O . ILE A 1 363 ? -8.386 -1.800 -6.760 1.00 94.88 363 ILE A O 1
ATOM 2813 N N . VAL A 1 364 ? -9.431 -0.074 -7.744 1.00 89.81 364 VAL A N 1
ATOM 2814 C CA . VAL A 1 364 ? -9.786 0.637 -6.511 1.00 89.81 364 VAL A CA 1
ATOM 2815 C C . VAL A 1 364 ? -11.207 1.146 -6.673 1.00 89.81 364 VAL A C 1
ATOM 2817 O O . VAL A 1 364 ? -11.485 1.937 -7.573 1.00 89.81 364 VAL A O 1
ATOM 2820 N N . LYS A 1 365 ? -12.118 0.687 -5.815 1.00 86.94 365 LYS A N 1
ATOM 2821 C CA . LYS A 1 365 ? -13.518 1.123 -5.843 1.00 86.94 365 LYS A CA 1
ATOM 2822 C C . LYS A 1 365 ? -13.678 2.477 -5.137 1.00 86.94 365 LYS A C 1
ATOM 2824 O O . LYS A 1 365 ? -12.931 2.746 -4.192 1.00 86.94 365 LYS A O 1
ATOM 2829 N N . PRO A 1 366 ? -14.622 3.329 -5.573 1.00 81.38 366 PRO A N 1
ATOM 2830 C CA . PRO A 1 366 ? -15.003 4.505 -4.800 1.00 81.38 366 PRO A CA 1
ATOM 2831 C C . PRO A 1 366 ? -15.654 4.091 -3.471 1.00 81.38 366 PRO A C 1
ATOM 2833 O O . PRO A 1 366 ? -16.051 2.940 -3.283 1.00 81.38 366 PRO A O 1
ATOM 2836 N N . ILE A 1 367 ? -15.773 5.043 -2.545 1.00 78.31 367 ILE A N 1
ATOM 2837 C CA . ILE A 1 367 ? -16.558 4.848 -1.323 1.00 78.31 367 ILE A CA 1
ATOM 2838 C C . ILE A 1 367 ? -18.030 4.783 -1.735 1.00 78.31 367 ILE A C 1
ATOM 2840 O O . ILE A 1 367 ? -18.604 5.785 -2.163 1.00 78.31 367 ILE A O 1
ATOM 2844 N N . GLU A 1 368 ? -18.638 3.605 -1.623 1.00 72.81 368 GLU A N 1
ATOM 2845 C CA . GLU A 1 368 ? -20.053 3.400 -1.921 1.00 72.81 368 GLU A CA 1
ATOM 2846 C C . GLU A 1 368 ? -20.834 3.061 -0.649 1.00 72.81 368 GLU A C 1
ATOM 2848 O O . GLU A 1 368 ? -20.413 2.183 0.106 1.00 72.81 368 GLU A O 1
ATOM 2853 N N . PRO A 1 369 ? -22.003 3.690 -0.425 1.00 73.31 369 PRO A N 1
ATOM 2854 C CA . PRO A 1 369 ? -22.890 3.303 0.662 1.00 73.31 369 PRO A CA 1
ATOM 2855 C C . PRO A 1 369 ? -23.328 1.838 0.535 1.00 73.31 369 PRO A C 1
ATOM 2857 O O . PRO A 1 369 ? -23.793 1.404 -0.527 1.00 73.31 369 PRO A O 1
ATOM 2860 N N . THR A 1 370 ? -23.243 1.083 1.626 1.00 76.94 370 THR A N 1
ATOM 2861 C CA . THR A 1 370 ? -23.837 -0.261 1.731 1.00 76.94 370 THR A CA 1
ATOM 2862 C C . THR A 1 370 ? -25.372 -0.207 1.654 1.00 76.94 370 THR A C 1
ATOM 2864 O O . THR A 1 370 ? -25.966 0.872 1.687 1.00 76.94 370 THR A O 1
ATOM 2867 N N . GLU A 1 371 ? -26.058 -1.351 1.526 1.00 71.81 371 GLU A N 1
ATOM 2868 C CA . GLU A 1 371 ? -27.533 -1.368 1.586 1.00 71.81 371 GLU A CA 1
ATOM 2869 C C . GLU A 1 371 ? -28.056 -0.805 2.919 1.00 71.81 371 GLU A C 1
ATOM 2871 O O . GLU A 1 371 ? -29.001 -0.009 2.921 1.00 71.81 371 GLU A O 1
ATOM 2876 N N . ASP A 1 372 ? -27.382 -1.126 4.026 1.00 76.56 372 ASP A N 1
ATOM 2877 C CA . ASP A 1 372 ? -27.679 -0.580 5.352 1.00 76.56 372 ASP A CA 1
ATOM 2878 C C . ASP A 1 372 ? -27.455 0.935 5.393 1.00 76.56 372 ASP A C 1
ATOM 2880 O O . ASP A 1 372 ? -28.328 1.682 5.848 1.00 76.56 372 ASP A O 1
ATOM 2884 N N . ASP A 1 373 ? -26.340 1.421 4.835 1.00 80.75 373 ASP A N 1
ATOM 2885 C CA . ASP A 1 373 ? -26.091 2.860 4.740 1.00 80.75 373 ASP A CA 1
ATOM 2886 C C . ASP A 1 373 ? -27.195 3.558 3.940 1.00 80.75 373 ASP A C 1
ATOM 2888 O O . ASP A 1 373 ? -27.696 4.602 4.351 1.00 80.75 373 ASP A O 1
ATOM 2892 N N . ARG A 1 374 ? -27.635 2.977 2.816 1.00 78.56 374 ARG A N 1
ATOM 2893 C CA . ARG A 1 374 ? -28.710 3.540 1.977 1.00 78.56 374 ARG A CA 1
ATOM 2894 C C . ARG A 1 374 ? -30.039 3.602 2.719 1.00 78.56 374 ARG A C 1
ATOM 2896 O O . ARG A 1 374 ? -30.761 4.592 2.575 1.00 78.56 374 ARG A O 1
ATOM 2903 N N . PHE A 1 375 ? -30.364 2.588 3.517 1.00 79.44 375 PHE A N 1
ATOM 2904 C CA . PHE A 1 375 ? -31.542 2.610 4.382 1.00 79.44 375 PHE A CA 1
ATOM 2905 C C . PHE A 1 375 ? -31.478 3.779 5.375 1.00 79.44 375 PHE A C 1
ATOM 2907 O O . PHE A 1 375 ? -32.428 4.561 5.491 1.00 79.44 375 PHE A O 1
ATOM 2914 N N . TYR A 1 376 ? -30.336 3.952 6.044 1.00 83.44 376 TYR A N 1
ATOM 2915 C CA . TYR A 1 376 ? -30.138 5.041 6.995 1.00 83.44 376 TYR A CA 1
ATOM 2916 C C . TYR A 1 376 ? -30.107 6.422 6.332 1.00 83.44 376 TYR A C 1
ATOM 2918 O O . TYR A 1 376 ? -30.700 7.352 6.877 1.00 83.44 376 TYR A O 1
ATOM 2926 N N . ILE A 1 377 ? -29.531 6.552 5.135 1.00 81.75 377 ILE A N 1
ATOM 2927 C CA . ILE A 1 377 ? -29.567 7.780 4.327 1.00 81.75 377 ILE A CA 1
ATOM 2928 C C . ILE A 1 377 ? -31.011 8.200 4.038 1.00 81.75 377 ILE A C 1
ATOM 2930 O O . ILE A 1 377 ? -31.359 9.363 4.242 1.00 81.75 377 ILE A O 1
ATOM 2934 N N . ARG A 1 378 ? -31.876 7.267 3.613 1.00 78.81 378 ARG A N 1
ATOM 2935 C CA . ARG A 1 378 ? -33.302 7.554 3.361 1.00 78.81 378 ARG A CA 1
ATOM 2936 C C . ARG A 1 378 ? -34.005 8.027 4.629 1.00 78.81 378 ARG A C 1
ATOM 2938 O O . ARG A 1 378 ? -34.630 9.084 4.631 1.00 78.81 378 ARG A O 1
ATOM 2945 N N . LYS A 1 379 ? -33.814 7.303 5.733 1.00 82.00 379 LYS A N 1
ATOM 2946 C CA . LYS A 1 379 ? -34.382 7.646 7.044 1.00 82.00 379 LYS A CA 1
ATOM 2947 C C . LYS A 1 379 ? -33.909 9.017 7.548 1.00 82.00 379 LYS A C 1
ATOM 2949 O O . LYS A 1 379 ? -34.681 9.747 8.172 1.00 82.00 379 LYS A O 1
ATOM 2954 N N . MET A 1 380 ? -32.650 9.372 7.283 1.00 88.00 380 MET A N 1
ATOM 2955 C CA . MET A 1 380 ? -32.093 10.692 7.585 1.00 88.00 380 MET A CA 1
ATOM 2956 C C . MET A 1 380 ? -32.728 11.789 6.727 1.00 88.00 380 MET A C 1
ATOM 2958 O O . MET A 1 380 ? -33.069 12.843 7.266 1.00 88.00 380 MET A O 1
ATOM 2962 N N . ALA A 1 381 ? -32.908 11.542 5.427 1.00 80.38 381 ALA A N 1
ATOM 2963 C CA . ALA A 1 381 ? -33.495 12.491 4.482 1.00 80.38 381 ALA A CA 1
ATOM 2964 C C . ALA A 1 381 ? -34.978 12.775 4.779 1.00 80.38 381 ALA A C 1
ATOM 2966 O O . ALA A 1 381 ? -35.374 13.937 4.847 1.00 80.38 381 ALA A O 1
ATOM 2967 N N . GLU A 1 382 ? -35.787 11.742 5.049 1.00 79.25 382 GLU A N 1
ATOM 2968 C CA . GLU A 1 382 ? -37.205 11.880 5.433 1.00 79.25 382 GLU A CA 1
ATOM 2969 C C . GLU A 1 382 ? -37.392 12.796 6.647 1.00 79.25 382 GLU A C 1
ATOM 2971 O O . GLU A 1 382 ? -38.323 13.598 6.719 1.00 79.25 382 GLU A O 1
ATOM 2976 N N . LYS A 1 383 ? -36.470 12.692 7.607 1.00 86.69 383 LYS A N 1
ATOM 2977 C CA . LYS A 1 383 ? -36.489 13.458 8.853 1.00 86.69 383 LYS A CA 1
ATOM 2978 C C . LYS A 1 383 ? -35.672 14.749 8.787 1.00 86.69 383 LYS A C 1
ATOM 2980 O O . LYS A 1 383 ? -35.535 15.410 9.816 1.00 86.69 383 LYS A O 1
ATOM 2985 N N . LYS A 1 384 ? -35.119 15.099 7.618 1.00 86.69 384 LYS A N 1
ATOM 2986 C CA . LYS A 1 384 ? -34.239 16.262 7.403 1.00 86.69 384 LYS A CA 1
ATOM 2987 C C . LYS A 1 384 ? -33.135 16.382 8.465 1.00 86.69 384 LYS A C 1
ATOM 2989 O O . LYS A 1 384 ? -32.860 17.462 8.998 1.00 86.69 384 LYS A O 1
ATOM 2994 N N . MET A 1 385 ? -32.569 15.243 8.871 1.00 86.81 385 MET A N 1
ATOM 2995 C CA . MET A 1 385 ? -31.676 15.154 10.035 1.00 86.81 385 MET A CA 1
ATOM 2996 C C . MET A 1 385 ? -30.357 15.875 9.788 1.00 86.81 385 MET A C 1
ATOM 2998 O O . MET A 1 385 ? -29.862 16.575 10.669 1.00 86.81 385 MET A O 1
ATOM 3002 N N . LEU A 1 386 ? -29.810 15.726 8.580 1.00 84.75 386 LEU A N 1
ATOM 3003 C CA . LEU A 1 386 ? -28.556 16.361 8.198 1.00 84.75 386 LEU A CA 1
ATOM 3004 C C . LEU A 1 386 ? -28.736 17.878 8.070 1.00 84.75 386 LEU A C 1
ATOM 3006 O O . LEU A 1 386 ? -27.929 18.628 8.603 1.00 84.75 386 LEU A O 1
ATOM 3010 N N . GLU A 1 387 ? -29.837 18.341 7.473 1.00 85.31 387 GLU A N 1
ATOM 3011 C CA . GLU A 1 387 ? -30.185 19.764 7.403 1.00 85.31 387 GLU A CA 1
ATOM 3012 C C . GLU A 1 387 ? -30.358 20.371 8.803 1.00 85.31 387 GLU A C 1
ATOM 3014 O O . GLU A 1 387 ? -29.847 21.452 9.086 1.00 85.31 387 GLU A O 1
ATOM 3019 N N . THR A 1 388 ? -31.024 19.651 9.708 1.00 87.38 388 THR A N 1
ATOM 3020 C CA . THR A 1 388 ? -31.216 20.087 11.100 1.00 87.38 388 THR A CA 1
ATOM 3021 C C . THR A 1 388 ? -29.887 20.202 11.847 1.00 87.38 388 THR A C 1
ATOM 3023 O O . THR A 1 388 ? -29.694 21.134 12.630 1.00 87.38 388 THR A O 1
ATOM 3026 N N . PHE A 1 389 ? -28.964 19.268 11.610 1.00 89.31 389 PHE A N 1
ATOM 3027 C CA . PHE A 1 389 ? -27.621 19.310 12.181 1.00 89.31 389 PHE A CA 1
ATOM 3028 C C . PHE A 1 389 ? -26.809 20.495 11.633 1.00 89.31 389 PHE A C 1
ATOM 3030 O O . PHE A 1 389 ? -26.188 21.227 12.407 1.00 89.31 389 PHE A O 1
ATOM 3037 N N . LEU A 1 390 ? -26.880 20.728 10.318 1.00 86.81 390 LEU A N 1
ATOM 3038 C CA . LEU A 1 390 ? -26.170 21.804 9.620 1.00 86.81 390 LEU A CA 1
ATOM 3039 C C . LEU A 1 390 ? -26.588 23.205 10.081 1.00 86.81 390 LEU A C 1
ATOM 3041 O O . LEU A 1 390 ? -25.751 24.100 10.119 1.00 86.81 390 LEU A O 1
ATOM 3045 N N . LEU A 1 391 ? -27.843 23.399 10.504 1.00 87.12 391 LEU A N 1
ATOM 3046 C CA . LEU A 1 391 ? -28.299 24.676 11.075 1.00 87.12 391 LEU A CA 1
ATOM 3047 C C . LEU A 1 391 ? -27.507 25.094 12.324 1.00 87.12 391 LEU A C 1
ATOM 3049 O O . LEU A 1 391 ? -27.363 26.285 12.586 1.00 87.12 391 LEU A O 1
ATOM 3053 N N . LYS A 1 392 ? -27.016 24.124 13.106 1.00 87.06 392 LYS A N 1
ATOM 3054 C CA . LYS A 1 392 ? -26.212 24.372 14.314 1.00 87.06 392 LYS A CA 1
ATOM 3055 C C . LYS A 1 392 ? -24.712 24.260 14.052 1.00 87.06 392 LYS A C 1
ATOM 3057 O O . LYS A 1 392 ? -23.935 24.922 14.730 1.00 87.06 392 LYS A O 1
ATOM 3062 N N . ASN A 1 393 ? -24.322 23.445 13.073 1.00 86.56 393 ASN A N 1
ATOM 3063 C CA . ASN A 1 393 ? -22.934 23.165 12.715 1.00 86.56 393 ASN A CA 1
ATOM 3064 C C . ASN A 1 393 ? -22.744 23.350 11.196 1.00 86.56 393 ASN A C 1
ATOM 3066 O O . ASN A 1 393 ? -22.708 22.368 10.458 1.00 86.56 393 ASN A O 1
ATOM 3070 N N . PRO A 1 394 ? -22.656 24.597 10.700 1.00 80.50 394 PRO A N 1
ATOM 3071 C CA . PRO A 1 394 ? -22.661 24.872 9.260 1.00 80.50 394 PRO A CA 1
ATOM 3072 C C . PRO A 1 394 ? -21.332 24.556 8.558 1.00 80.50 394 PRO A C 1
ATOM 3074 O O . PRO A 1 394 ? -21.291 24.483 7.333 1.00 80.50 394 PRO A O 1
ATOM 3077 N N . ASN A 1 395 ? -20.246 24.370 9.316 1.00 81.25 395 ASN A N 1
ATOM 3078 C CA . ASN A 1 395 ? -18.895 24.202 8.780 1.00 81.25 395 ASN A CA 1
ATOM 3079 C C . ASN A 1 395 ? -18.363 22.786 9.026 1.00 81.25 395 ASN A C 1
ATOM 3081 O O . ASN A 1 395 ? -18.444 22.269 10.145 1.00 81.25 395 ASN A O 1
ATOM 3085 N N . TYR A 1 396 ? -17.738 22.193 8.009 1.00 80.06 396 TYR A N 1
ATOM 3086 C CA . TYR A 1 396 ? -17.027 20.923 8.156 1.00 80.06 396 TYR A CA 1
ATOM 3087 C C . TYR A 1 396 ? -15.770 21.088 9.018 1.00 80.06 396 TYR A C 1
ATOM 3089 O O . TYR A 1 396 ? -14.934 21.949 8.750 1.00 80.06 396 TYR A O 1
ATOM 3097 N N . SER A 1 397 ? -15.631 20.252 10.043 1.00 81.44 397 SER A N 1
ATOM 3098 C CA . SER A 1 397 ? -14.420 20.084 10.851 1.00 81.44 397 SER A CA 1
ATOM 3099 C C . SER A 1 397 ? -14.475 18.719 11.537 1.00 81.44 397 SER A C 1
ATOM 3101 O O . SER A 1 397 ? -15.572 18.208 11.765 1.00 81.44 397 SER A O 1
ATOM 3103 N N . GLU A 1 398 ? -13.330 18.145 11.915 1.00 80.38 398 GLU A N 1
ATOM 3104 C CA . GLU A 1 398 ? -13.312 16.873 12.660 1.00 80.38 398 GLU A CA 1
ATOM 3105 C C . GLU A 1 398 ? -14.087 16.969 13.980 1.00 80.38 398 GLU A C 1
ATOM 3107 O O . GLU A 1 398 ? -14.854 16.074 14.323 1.00 80.38 398 GLU A O 1
ATOM 3112 N N . ALA A 1 399 ? -13.990 18.102 14.683 1.00 81.88 399 ALA A N 1
ATOM 3113 C CA . ALA A 1 399 ? -14.771 18.337 15.896 1.00 81.88 399 ALA A CA 1
ATOM 3114 C C . ALA A 1 399 ? -16.287 18.276 15.629 1.00 81.88 399 ALA A C 1
ATOM 3116 O O . ALA A 1 399 ? -17.030 17.656 16.390 1.00 81.88 399 ALA A O 1
ATOM 3117 N N . ASN A 1 400 ? -16.751 18.870 14.526 1.00 85.94 400 ASN A N 1
ATOM 3118 C CA . ASN A 1 400 ? -18.162 18.823 14.148 1.00 85.94 400 ASN A CA 1
ATOM 3119 C C . ASN A 1 400 ? -18.569 17.455 13.589 1.00 85.94 400 ASN A C 1
ATOM 3121 O O . ASN A 1 400 ? -19.722 17.061 13.744 1.00 85.94 400 ASN A O 1
ATOM 3125 N N . PHE A 1 401 ? -17.648 16.713 12.975 1.00 84.88 401 PHE A N 1
ATOM 3126 C CA . PHE A 1 401 ? -17.913 15.355 12.518 1.00 84.88 401 PHE A CA 1
ATOM 3127 C C . PHE A 1 401 ? -18.144 14.399 13.698 1.00 84.88 401 PHE A C 1
ATOM 3129 O O . PHE A 1 401 ? -19.144 13.688 13.706 1.00 84.88 401 PHE A O 1
ATOM 3136 N N . VAL A 1 402 ? -17.336 14.479 14.761 1.00 87.94 402 VAL A N 1
ATOM 3137 C CA . VAL A 1 402 ? -17.571 13.717 16.005 1.00 87.94 402 VAL A CA 1
ATOM 3138 C C . VAL A 1 402 ? -18.939 14.057 16.622 1.00 87.94 402 VAL A C 1
ATOM 3140 O O . VAL A 1 402 ? -19.651 13.179 17.119 1.00 87.94 402 VAL A O 1
ATOM 3143 N N . LEU A 1 403 ? -19.363 15.327 16.556 1.00 89.31 403 LEU A N 1
ATOM 3144 C CA . LEU A 1 403 ? -20.710 15.734 16.979 1.00 89.31 403 LEU A CA 1
ATOM 3145 C C . LEU A 1 403 ? -21.810 15.143 16.087 1.00 89.31 403 LEU A C 1
ATOM 3147 O O . LEU A 1 403 ? -22.873 14.786 16.600 1.00 89.31 403 LEU A O 1
ATOM 3151 N N . LEU A 1 404 ? -21.571 15.031 14.778 1.00 87.00 404 LEU A N 1
ATOM 3152 C CA . LEU A 1 404 ? -22.495 14.389 13.846 1.00 87.00 404 LEU A CA 1
ATOM 3153 C C . LEU A 1 404 ? -22.624 12.897 14.156 1.00 87.00 404 LEU A C 1
ATOM 3155 O O . LEU A 1 404 ? -23.745 12.413 14.269 1.00 87.00 404 LEU A O 1
ATOM 3159 N N . GLU A 1 405 ? -21.517 12.180 14.353 1.00 88.19 405 GLU A N 1
ATOM 3160 C CA . GLU A 1 405 ? -21.539 10.754 14.707 1.00 88.19 405 GLU A CA 1
ATOM 3161 C C . GLU A 1 405 ? -22.331 10.509 15.992 1.00 88.19 405 GLU A C 1
ATOM 3163 O O . GLU A 1 405 ? -23.206 9.639 16.038 1.00 88.19 405 GLU A O 1
ATOM 3168 N N . LYS A 1 406 ? -22.109 11.344 17.014 1.00 89.69 406 LYS A N 1
ATOM 3169 C CA . LYS A 1 406 ? -22.881 11.292 18.256 1.00 89.69 406 LYS A CA 1
ATOM 3170 C C . LYS A 1 406 ? -24.371 11.560 18.017 1.00 89.69 406 LYS A C 1
ATOM 3172 O O . LYS A 1 406 ? -25.208 10.793 18.487 1.00 89.69 406 LYS A O 1
ATOM 3177 N N . TYR A 1 407 ? -24.708 12.603 17.256 1.00 90.75 407 TYR A N 1
ATOM 3178 C CA . TYR A 1 407 ? -26.093 12.948 16.920 1.00 90.75 407 TYR A CA 1
ATOM 3179 C C . TYR A 1 407 ? -26.810 11.823 16.156 1.00 90.75 407 TYR A C 1
ATOM 3181 O O . TYR A 1 407 ? -27.966 11.512 16.449 1.00 90.75 407 TYR A O 1
ATOM 3189 N N . LEU A 1 408 ? -26.133 11.189 15.196 1.00 89.88 408 LEU A N 1
ATOM 3190 C CA . LEU A 1 408 ? -26.670 10.066 14.428 1.00 89.88 408 LEU A CA 1
ATOM 3191 C C . LEU A 1 408 ? -26.860 8.824 15.312 1.00 89.88 408 LEU A C 1
ATOM 3193 O O . LEU A 1 408 ? -27.931 8.209 15.272 1.00 89.88 408 LEU A O 1
ATOM 3197 N N . SER A 1 409 ? -25.887 8.518 16.174 1.00 88.75 409 SER A N 1
ATOM 3198 C CA . SER A 1 409 ? -25.949 7.403 17.126 1.00 88.75 409 SER A CA 1
ATOM 3199 C C . SER A 1 409 ? -27.108 7.549 18.123 1.00 88.75 409 SER A C 1
ATOM 3201 O O . SER A 1 409 ? -27.923 6.634 18.262 1.00 88.75 409 SER A O 1
ATOM 3203 N N . GLU A 1 410 ? -27.291 8.734 18.721 1.00 90.38 410 GLU A N 1
ATOM 3204 C CA . GLU A 1 410 ? -28.415 9.042 19.629 1.00 90.38 410 GLU A CA 1
ATOM 3205 C C . GLU A 1 410 ? -29.792 8.886 18.960 1.00 90.38 410 GLU A C 1
ATOM 3207 O O . GLU A 1 410 ? -30.806 8.653 19.621 1.00 90.38 410 GLU A O 1
ATOM 3212 N N . LYS A 1 411 ? -29.849 9.012 17.631 1.00 88.44 411 LYS A N 1
ATOM 3213 C CA . LYS A 1 411 ? -31.068 8.846 16.830 1.00 88.44 411 LYS A CA 1
ATOM 3214 C C . LYS A 1 411 ? -31.212 7.446 16.227 1.00 88.44 411 LYS A C 1
ATOM 3216 O O . LYS A 1 411 ? -32.151 7.208 15.459 1.00 88.44 411 LYS A O 1
ATOM 3221 N N . GLY A 1 412 ? -30.324 6.519 16.591 1.00 87.81 412 GLY A N 1
ATOM 3222 C CA . GLY A 1 412 ? -30.332 5.136 16.124 1.00 87.81 412 GLY A CA 1
ATOM 3223 C C . GLY A 1 412 ? -30.034 5.000 14.630 1.00 87.81 412 GLY A C 1
ATOM 3224 O O . GLY A 1 412 ? -30.587 4.109 13.979 1.00 87.81 412 GLY A O 1
ATOM 3225 N N . ILE A 1 413 ? -29.231 5.908 14.072 1.00 88.69 413 ILE A N 1
ATOM 3226 C CA . ILE A 1 413 ? -28.709 5.841 12.705 1.00 88.69 413 ILE A CA 1
ATOM 3227 C C . ILE A 1 413 ? -27.321 5.195 12.769 1.00 88.69 413 ILE A C 1
ATOM 3229 O O . ILE A 1 413 ? -26.429 5.723 13.427 1.00 88.69 413 ILE A O 1
ATOM 3233 N N . LYS A 1 414 ? -27.139 4.059 12.086 1.00 86.69 414 LYS A N 1
ATOM 3234 C CA . LYS A 1 414 ? -25.867 3.321 12.030 1.00 86.69 414 LYS A CA 1
ATOM 3235 C C . LYS A 1 414 ? -25.255 3.449 10.637 1.00 86.69 414 LYS A C 1
ATOM 3237 O O . LYS A 1 414 ? -25.265 2.504 9.861 1.00 86.69 414 LYS A O 1
ATOM 3242 N N . LEU A 1 415 ? -24.806 4.656 10.317 1.00 84.06 415 LEU A N 1
ATOM 3243 C CA . LEU A 1 415 ? -24.139 4.956 9.054 1.00 84.06 415 LEU A CA 1
ATOM 3244 C C . LEU A 1 415 ? -22.630 4.725 9.213 1.00 84.06 415 LEU A C 1
ATOM 3246 O O . LEU A 1 415 ? -22.075 5.078 10.253 1.00 84.06 415 LEU A O 1
ATOM 3250 N N . SER A 1 416 ? -21.964 4.160 8.209 1.00 84.38 416 SER A N 1
ATOM 3251 C CA . SER A 1 416 ? -20.503 4.051 8.211 1.00 84.38 416 SER A CA 1
ATOM 3252 C C . SER A 1 416 ? -19.846 5.437 8.266 1.00 84.38 416 SER A C 1
ATOM 3254 O O . SER A 1 416 ? -20.344 6.401 7.676 1.00 84.38 416 SER A O 1
ATOM 3256 N N . ALA A 1 417 ? -18.723 5.550 8.983 1.00 80.62 417 ALA A N 1
ATOM 3257 C CA . ALA A 1 417 ? -18.054 6.832 9.217 1.00 80.62 417 ALA A CA 1
ATOM 3258 C C . ALA A 1 417 ? -17.654 7.526 7.904 1.00 80.62 417 ALA A C 1
ATOM 3260 O O . ALA A 1 417 ? -17.877 8.723 7.746 1.00 80.62 417 ALA A O 1
ATOM 3261 N N . ASP A 1 418 ? -17.150 6.772 6.925 1.00 77.00 418 ASP A N 1
ATOM 3262 C CA . ASP A 1 418 ? -16.766 7.304 5.614 1.00 77.00 418 ASP A CA 1
ATOM 3263 C C . ASP A 1 418 ? -17.965 7.865 4.835 1.00 77.00 418 ASP A C 1
ATOM 3265 O O . ASP A 1 418 ? -17.876 8.936 4.231 1.00 77.00 418 ASP A O 1
ATOM 3269 N N . VAL A 1 419 ? -19.120 7.191 4.896 1.00 80.31 419 VAL A N 1
ATOM 3270 C CA . VAL A 1 419 ? -20.357 7.662 4.258 1.00 80.31 419 VAL A CA 1
ATOM 3271 C C . VAL A 1 419 ? -20.926 8.867 5.010 1.00 80.31 419 VAL A C 1
ATOM 3273 O O . VAL A 1 419 ? -21.365 9.829 4.383 1.00 80.31 419 VAL A O 1
ATOM 3276 N N . ALA A 1 420 ? -20.869 8.874 6.343 1.00 83.44 420 ALA A N 1
ATOM 3277 C CA . ALA A 1 420 ? -21.268 10.019 7.155 1.00 83.44 420 ALA A CA 1
ATOM 3278 C C . ALA A 1 420 ? -20.400 11.254 6.862 1.00 83.44 420 ALA A C 1
ATOM 3280 O O . ALA A 1 420 ? -20.944 12.344 6.649 1.00 83.44 420 ALA A O 1
ATOM 3281 N N . ARG A 1 421 ? -19.070 11.084 6.781 1.00 82.94 421 ARG A N 1
ATOM 3282 C CA . ARG A 1 421 ? -18.123 12.142 6.391 1.00 82.94 421 ARG A CA 1
ATOM 3283 C C . ARG A 1 421 ? -18.442 12.659 5.005 1.00 82.94 421 ARG A C 1
ATOM 3285 O O . ARG A 1 421 ? -18.563 13.868 4.822 1.00 82.94 421 ARG A O 1
ATOM 3292 N N . PHE A 1 422 ? -18.638 11.754 4.049 1.00 78.19 422 PHE A N 1
ATOM 3293 C CA . PHE A 1 422 ? -18.995 12.108 2.682 1.00 78.19 422 PHE A CA 1
ATOM 3294 C C . PHE A 1 422 ? -20.269 12.950 2.618 1.00 78.19 422 PHE A C 1
ATOM 3296 O O . PHE A 1 422 ? -20.257 14.035 2.034 1.00 78.19 422 PHE A O 1
ATOM 3303 N N . LEU A 1 423 ? -21.351 12.515 3.267 1.00 78.44 423 LEU A N 1
ATOM 3304 C CA . LEU A 1 423 ? -22.610 13.259 3.283 1.00 78.44 423 LEU A CA 1
ATOM 3305 C C . LEU A 1 423 ? -22.452 14.629 3.941 1.00 78.44 423 LEU A C 1
ATOM 3307 O O . LEU A 1 423 ? -22.933 15.622 3.395 1.00 78.44 423 LEU A O 1
ATOM 3311 N N . TYR A 1 424 ? -21.750 14.703 5.072 1.00 82.06 424 TYR A N 1
ATOM 3312 C CA . TYR A 1 424 ? -21.534 15.963 5.773 1.00 82.06 424 TYR A CA 1
ATOM 3313 C C . TYR A 1 424 ? -20.722 16.939 4.925 1.00 82.06 424 TYR A C 1
ATOM 3315 O O . TYR A 1 424 ? -21.206 18.026 4.608 1.00 82.06 424 TYR A O 1
ATOM 3323 N N . LYS A 1 425 ? -19.549 16.500 4.456 1.00 77.44 425 LYS A N 1
ATOM 3324 C CA . LYS A 1 425 ? -18.647 17.283 3.608 1.00 77.44 425 LYS A CA 1
ATOM 3325 C C . LYS A 1 425 ? -19.343 17.741 2.329 1.00 77.44 425 LYS A C 1
ATOM 3327 O O . LYS A 1 425 ? -19.203 18.900 1.946 1.00 77.44 425 LYS A O 1
ATOM 3332 N N . SER A 1 426 ? -20.141 16.874 1.698 1.00 70.75 426 SER A N 1
ATOM 3333 C CA . SER A 1 426 ? -20.887 17.203 0.475 1.00 70.75 426 SER A CA 1
ATOM 3334 C C . SER A 1 426 ? -21.899 18.338 0.667 1.00 70.75 426 SER A C 1
ATOM 3336 O O . SER A 1 426 ? -22.079 19.143 -0.242 1.00 70.75 426 SER A O 1
ATOM 3338 N N . LYS A 1 427 ? -22.527 18.445 1.846 1.00 73.00 427 LYS A N 1
ATOM 3339 C CA . LYS A 1 427 ? -23.540 19.469 2.154 1.00 73.00 427 LYS A CA 1
ATOM 3340 C C . LYS A 1 427 ? -22.957 20.766 2.709 1.00 73.00 427 LYS A C 1
ATOM 3342 O O . LYS A 1 427 ? -23.595 21.806 2.592 1.00 73.00 427 LYS A O 1
ATOM 3347 N N . THR A 1 428 ? -21.771 20.713 3.309 1.00 71.56 428 THR A N 1
ATOM 3348 C CA . THR A 1 428 ? -21.054 21.887 3.836 1.00 71.56 428 THR A CA 1
ATOM 3349 C C . THR A 1 428 ? -20.136 22.554 2.813 1.00 71.56 428 THR A C 1
ATOM 3351 O O . THR A 1 428 ? -19.617 23.636 3.080 1.00 71.56 428 THR A O 1
ATOM 3354 N N . ARG A 1 429 ? -19.876 21.915 1.663 1.00 63.88 429 ARG A N 1
ATOM 3355 C CA . ARG A 1 429 ? -19.093 22.521 0.577 1.00 63.88 429 ARG A CA 1
ATOM 3356 C C . ARG A 1 429 ? -19.815 23.780 0.081 1.00 63.88 429 ARG A C 1
ATOM 3358 O O . ARG A 1 429 ? -20.904 23.691 -0.476 1.00 63.88 429 ARG A O 1
ATOM 3365 N N . GLN A 1 430 ? -19.211 24.949 0.293 1.00 49.56 430 GLN A N 1
ATOM 3366 C CA . GLN A 1 430 ? -19.706 26.215 -0.252 1.00 49.56 430 GLN A CA 1
ATOM 3367 C C . GLN A 1 430 ? -19.429 26.290 -1.759 1.00 49.56 430 GLN A C 1
ATOM 3369 O O . GLN A 1 430 ? -18.334 25.938 -2.209 1.00 49.56 430 GLN A O 1
ATOM 3374 N N . GLU A 1 431 ? -20.393 26.794 -2.537 1.00 41.84 431 GLU A N 1
ATOM 3375 C CA . GLU A 1 431 ? -20.190 27.119 -3.954 1.00 41.84 431 GLU A CA 1
ATOM 3376 C C . GLU A 1 431 ? -19.009 28.098 -4.093 1.00 41.84 431 GLU A C 1
ATOM 3378 O O . GLU A 1 431 ? -19.077 29.242 -3.649 1.00 41.84 431 GLU A O 1
ATOM 3383 N N . GLY A 1 432 ? -17.900 27.637 -4.683 1.00 41.47 432 GLY A N 1
ATOM 3384 C CA . GLY A 1 432 ? -16.714 28.458 -4.965 1.00 41.47 432 GLY A CA 1
ATOM 3385 C C . GLY A 1 432 ? -15.425 28.063 -4.232 1.00 41.47 432 GLY A C 1
ATOM 3386 O O . GLY A 1 432 ? -14.351 28.432 -4.701 1.00 41.47 432 GLY A O 1
ATOM 3387 N N . GLN A 1 433 ? -15.479 27.254 -3.165 1.00 42.44 433 GLN A N 1
ATOM 3388 C CA . GLN A 1 433 ? -14.288 26.676 -2.507 1.00 42.44 433 GLN A CA 1
ATOM 3389 C C . GLN A 1 433 ? -13.968 25.273 -3.057 1.00 42.44 433 GLN A C 1
ATOM 3391 O O . GLN A 1 433 ? -13.876 24.289 -2.326 1.00 42.44 433 GLN A O 1
ATOM 3396 N N . ASN A 1 434 ? -13.822 25.152 -4.376 1.00 47.41 434 ASN A N 1
ATOM 3397 C CA . ASN A 1 434 ? -13.556 23.866 -5.023 1.00 47.41 434 ASN A CA 1
ATOM 3398 C C . ASN A 1 434 ? -12.047 23.594 -5.104 1.00 47.41 434 ASN A C 1
ATOM 3400 O O . ASN A 1 434 ? -11.428 23.826 -6.144 1.00 47.41 434 ASN A O 1
ATOM 3404 N N . SER A 1 435 ? -11.465 23.028 -4.040 1.00 55.88 435 SER A N 1
ATOM 3405 C CA . SER A 1 435 ? -10.297 22.164 -4.247 1.00 55.88 435 SER A CA 1
ATOM 3406 C C . SER A 1 435 ? -10.749 21.018 -5.151 1.00 55.88 435 SER A C 1
ATOM 3408 O O . SER A 1 435 ? -11.672 20.283 -4.809 1.00 55.88 435 SER A O 1
ATOM 3410 N N . ILE A 1 436 ? -10.127 20.880 -6.324 1.00 63.75 436 ILE A N 1
ATOM 3411 C CA . ILE A 1 436 ? -10.377 19.760 -7.252 1.00 63.75 436 ILE A CA 1
ATOM 3412 C C . ILE A 1 436 ? -10.018 18.416 -6.590 1.00 63.75 436 ILE A C 1
ATOM 3414 O O . ILE A 1 436 ? -10.485 17.360 -7.008 1.00 63.75 436 ILE A O 1
ATOM 3418 N N . LEU A 1 437 ? -9.188 18.466 -5.548 1.00 73.62 437 LEU A N 1
ATOM 3419 C CA . LEU A 1 437 ? -8.621 17.324 -4.857 1.00 73.62 437 LEU A CA 1
ATOM 3420 C C . LEU A 1 437 ? -9.357 17.093 -3.534 1.00 73.62 437 LEU A C 1
ATOM 3422 O O . LEU A 1 437 ? -9.403 17.989 -2.685 1.00 73.62 437 LEU A O 1
ATOM 3426 N N . ASP A 1 438 ? -9.874 15.879 -3.341 1.00 72.25 438 ASP A N 1
ATOM 3427 C CA . ASP A 1 438 ? -10.367 15.394 -2.050 1.00 72.25 438 ASP A CA 1
ATOM 3428 C C . ASP A 1 438 ? -9.505 14.220 -1.572 1.00 72.25 438 ASP A C 1
ATOM 3430 O O . ASP A 1 438 ? -9.863 13.057 -1.720 1.00 72.25 438 ASP A O 1
ATOM 3434 N N . LEU A 1 439 ? -8.339 14.531 -1.004 1.00 74.00 439 LEU A N 1
ATOM 3435 C CA . LEU A 1 439 ? -7.389 13.519 -0.521 1.00 74.00 439 LEU A CA 1
ATOM 3436 C C . LEU A 1 439 ? -7.936 12.664 0.632 1.00 74.00 439 LEU A C 1
ATOM 3438 O O . LEU A 1 439 ? -7.390 11.606 0.920 1.00 74.00 439 LEU A O 1
ATOM 3442 N N . GLU A 1 440 ? -8.999 13.109 1.295 1.00 70.81 440 GLU A N 1
ATOM 3443 C CA . GLU A 1 440 ? -9.591 12.419 2.439 1.00 70.81 440 GLU A CA 1
ATOM 3444 C C . GLU A 1 440 ? -10.551 11.316 1.974 1.00 70.81 440 GLU A C 1
ATOM 3446 O O . GLU A 1 440 ? -10.453 10.170 2.412 1.00 70.81 440 GLU A O 1
ATOM 3451 N N . LEU A 1 441 ? -11.441 11.642 1.032 1.00 72.38 441 LEU A N 1
ATOM 3452 C CA . LEU A 1 441 ? -12.545 10.767 0.622 1.00 72.38 441 LEU A CA 1
ATOM 3453 C C . LEU A 1 441 ? -12.371 10.137 -0.762 1.00 72.38 441 LEU A C 1
ATOM 3455 O O . LEU A 1 441 ? -13.227 9.367 -1.192 1.00 72.38 441 LEU A O 1
ATOM 3459 N N . ASP A 1 442 ? -11.273 10.425 -1.461 1.00 84.38 442 ASP A N 1
ATOM 3460 C CA . ASP A 1 442 ? -10.967 9.825 -2.759 1.00 84.38 442 ASP A CA 1
ATOM 3461 C C . ASP A 1 442 ? -9.900 8.717 -2.610 1.00 84.38 442 ASP A C 1
ATOM 3463 O O . ASP A 1 442 ? -8.694 8.990 -2.650 1.00 84.38 442 ASP A O 1
ATOM 3467 N N . PRO A 1 443 ? -10.301 7.445 -2.395 1.00 85.00 443 PRO A N 1
ATOM 3468 C CA . PRO A 1 443 ? -9.356 6.333 -2.277 1.00 85.00 443 PRO A CA 1
ATOM 3469 C C . PRO A 1 443 ? -8.570 6.088 -3.573 1.00 85.00 443 PRO A C 1
ATOM 3471 O O . PRO A 1 443 ? -7.425 5.640 -3.517 1.00 85.00 443 PRO A O 1
ATOM 3474 N N . GLN A 1 444 ? -9.149 6.403 -4.736 1.00 91.50 444 GLN A N 1
ATOM 3475 C CA . GLN A 1 444 ? -8.492 6.228 -6.031 1.00 91.50 444 GLN A CA 1
ATOM 3476 C C . GLN A 1 444 ? -7.369 7.254 -6.213 1.00 91.50 444 GLN A C 1
ATOM 3478 O O . GLN A 1 444 ? -6.256 6.884 -6.580 1.00 91.50 444 GLN A O 1
ATOM 3483 N N . LEU A 1 445 ? -7.626 8.525 -5.886 1.00 90.69 445 LEU A N 1
ATOM 3484 C CA . LEU A 1 445 ? -6.607 9.576 -5.903 1.00 90.69 445 LEU A CA 1
ATOM 3485 C C . LEU A 1 445 ? -5.472 9.279 -4.915 1.00 90.69 445 LEU A C 1
ATOM 3487 O O . LEU A 1 445 ? -4.305 9.385 -5.286 1.00 90.69 445 LEU A O 1
ATOM 3491 N N . ARG A 1 446 ? -5.790 8.840 -3.689 1.00 88.88 446 ARG A N 1
ATOM 3492 C CA . ARG A 1 446 ? -4.773 8.427 -2.706 1.00 88.88 446 ARG A CA 1
ATOM 3493 C C . ARG A 1 446 ? -3.882 7.306 -3.234 1.00 88.88 446 ARG A C 1
ATOM 3495 O O . ARG A 1 446 ? -2.661 7.405 -3.151 1.00 88.88 446 ARG A O 1
ATOM 3502 N N . LYS A 1 447 ? -4.476 6.266 -3.826 1.00 87.12 447 LYS A N 1
ATOM 3503 C CA . LYS A 1 447 ? -3.703 5.154 -4.390 1.00 87.12 447 LYS A CA 1
ATOM 3504 C C . LYS A 1 447 ? -2.864 5.581 -5.599 1.00 87.12 447 LYS A C 1
ATOM 3506 O O . LYS A 1 447 ? -1.768 5.071 -5.796 1.00 87.12 447 LYS A O 1
ATOM 3511 N N . ALA A 1 448 ? -3.340 6.535 -6.394 1.00 91.62 448 ALA A N 1
ATOM 3512 C CA . ALA A 1 448 ? -2.579 7.089 -7.510 1.00 91.62 448 ALA A CA 1
ATOM 3513 C C . ALA A 1 448 ? -1.345 7.878 -7.056 1.00 91.62 448 ALA A C 1
ATOM 3515 O O . ALA A 1 448 ? -0.278 7.737 -7.651 1.00 91.62 448 ALA A O 1
ATOM 3516 N N . ILE A 1 449 ? -1.485 8.654 -5.979 1.00 89.94 449 ILE A N 1
ATOM 3517 C CA . ILE A 1 449 ? -0.370 9.338 -5.317 1.00 89.94 449 ILE A CA 1
ATOM 3518 C C . ILE A 1 449 ? 0.648 8.316 -4.802 1.00 89.94 449 ILE A C 1
ATOM 3520 O O . ILE A 1 449 ? 1.835 8.454 -5.076 1.00 89.94 449 ILE A O 1
ATOM 3524 N N . GLU A 1 450 ? 0.187 7.253 -4.138 1.00 83.94 450 GLU A N 1
ATOM 3525 C CA . GLU A 1 450 ? 1.046 6.170 -3.638 1.00 83.94 450 GLU A CA 1
ATOM 3526 C C . GLU A 1 450 ? 1.881 5.518 -4.758 1.00 83.94 450 GLU A C 1
ATOM 3528 O O . GLU A 1 450 ? 3.064 5.244 -4.574 1.00 83.94 450 GLU A O 1
ATOM 3533 N N . ILE A 1 451 ? 1.288 5.304 -5.940 1.00 85.12 451 ILE A N 1
ATOM 3534 C CA . ILE A 1 451 ? 1.977 4.702 -7.096 1.00 85.12 451 ILE A CA 1
ATOM 3535 C C . ILE A 1 451 ? 3.047 5.630 -7.685 1.00 85.12 451 ILE A C 1
ATOM 3537 O O . ILE A 1 451 ? 4.079 5.142 -8.146 1.00 85.12 451 ILE A O 1
ATOM 3541 N N . LEU A 1 452 ? 2.797 6.943 -7.732 1.00 84.62 452 LEU A N 1
ATOM 3542 C CA . LEU A 1 452 ? 3.701 7.914 -8.367 1.00 84.62 452 LEU A CA 1
ATOM 3543 C C . LEU A 1 452 ? 4.760 8.487 -7.430 1.00 84.62 452 LEU A C 1
ATOM 3545 O O . LEU A 1 452 ? 5.809 8.913 -7.909 1.00 84.62 452 LEU A O 1
ATOM 3549 N N . SER A 1 453 ? 4.514 8.443 -6.125 1.00 75.62 453 SER A N 1
ATOM 3550 C CA . SER A 1 453 ? 5.467 8.841 -5.094 1.00 75.62 453 SER A CA 1
ATOM 3551 C C . SER A 1 453 ? 5.824 7.652 -4.192 1.00 75.62 453 SER A C 1
ATOM 3553 O O . SER A 1 453 ? 5.605 7.722 -2.979 1.00 75.62 453 SER A O 1
ATOM 3555 N N . PRO A 1 454 ? 6.382 6.548 -4.738 1.00 51.19 454 PRO A N 1
ATOM 3556 C CA . PRO A 1 454 ? 6.850 5.445 -3.918 1.00 51.19 454 PRO A CA 1
ATOM 3557 C C . PRO A 1 454 ? 8.091 5.922 -3.154 1.00 51.19 454 PRO A C 1
ATOM 3559 O O . PRO A 1 454 ? 9.187 5.994 -3.703 1.00 51.19 454 PRO A O 1
ATOM 3562 N N . ASN A 1 455 ? 7.903 6.272 -1.882 1.00 51.72 455 ASN A N 1
ATOM 3563 C CA . ASN A 1 455 ? 8.955 6.627 -0.928 1.00 51.72 455 ASN A CA 1
ATOM 3564 C C . ASN A 1 455 ? 9.808 7.858 -1.299 1.00 51.72 455 ASN A C 1
ATOM 3566 O O . ASN A 1 455 ? 11.006 7.745 -1.563 1.00 51.72 455 ASN A O 1
ATOM 3570 N N . LYS A 1 456 ? 9.218 9.055 -1.205 1.00 44.19 456 LYS A N 1
ATOM 3571 C CA . LYS A 1 456 ? 9.966 10.288 -0.907 1.00 44.19 456 LYS A CA 1
ATOM 3572 C C . LYS A 1 456 ? 9.356 10.942 0.330 1.00 44.19 456 LYS A C 1
ATOM 3574 O O . LYS A 1 456 ? 8.279 11.514 0.260 1.00 44.19 456 LYS A O 1
ATOM 3579 N N . ASP A 1 457 ? 10.081 10.779 1.428 1.00 37.69 457 ASP A N 1
ATOM 3580 C CA . ASP A 1 457 ? 9.888 11.345 2.762 1.00 37.69 457 ASP A CA 1
ATOM 3581 C C . ASP A 1 457 ? 8.654 10.880 3.552 1.00 37.69 457 ASP A C 1
ATOM 3583 O O . ASP A 1 457 ? 7.499 10.948 3.139 1.00 37.69 457 ASP A O 1
ATOM 3587 N N . GLY A 1 458 ? 8.951 10.309 4.720 1.00 39.44 458 GLY A N 1
ATOM 3588 C CA . GLY A 1 458 ? 8.001 9.615 5.567 1.00 39.44 458 GLY A CA 1
ATOM 3589 C C . GLY A 1 458 ? 7.109 10.553 6.368 1.00 39.44 458 GLY A C 1
ATOM 3590 O O . GLY A 1 458 ? 7.598 11.423 7.069 1.00 39.44 458 GLY A O 1
ATOM 3591 N N . GLU A 1 459 ? 5.804 10.304 6.304 1.00 35.78 459 GLU A N 1
ATOM 3592 C CA . GLU A 1 459 ? 4.898 10.161 7.450 1.00 35.78 459 GLU A CA 1
ATOM 3593 C C . GLU A 1 459 ? 3.491 9.791 6.934 1.00 35.78 459 GLU A C 1
ATOM 3595 O O . GLU A 1 459 ? 2.770 10.610 6.379 1.00 35.78 459 GLU A O 1
ATOM 3600 N N . LYS A 1 460 ? 3.137 8.511 7.126 1.00 41.50 460 LYS A N 1
ATOM 3601 C CA . LYS A 1 460 ? 1.792 7.924 7.323 1.00 41.50 460 LYS A CA 1
ATOM 3602 C C . LYS A 1 460 ? 0.634 8.310 6.377 1.00 41.50 460 LYS A C 1
ATOM 3604 O O . LYS A 1 460 ? -0.015 9.334 6.546 1.00 41.50 460 LYS A O 1
ATOM 3609 N N . ASN A 1 461 ? 0.234 7.342 5.539 1.00 35.69 461 ASN A N 1
ATOM 3610 C CA . ASN A 1 461 ? -1.102 6.704 5.606 1.00 35.69 461 ASN A CA 1
ATOM 3611 C C . ASN A 1 461 ? -1.213 5.468 4.677 1.00 35.69 461 ASN A C 1
ATOM 3613 O O . ASN A 1 461 ? -2.177 5.304 3.930 1.00 35.69 461 ASN A O 1
ATOM 3617 N N . LEU A 1 462 ? -0.231 4.561 4.741 1.00 47.16 462 LEU A N 1
ATOM 3618 C CA . LEU A 1 462 ? -0.500 3.150 4.446 1.00 47.16 462 LEU A CA 1
ATOM 3619 C C . LEU A 1 462 ? -1.310 2.594 5.623 1.00 47.16 462 LEU A C 1
ATOM 3621 O O . LEU A 1 462 ? -1.070 2.996 6.766 1.00 47.16 462 LEU A O 1
ATOM 3625 N N . LYS A 1 463 ? -2.271 1.693 5.370 1.00 57.75 463 LYS A N 1
ATOM 3626 C CA . LYS A 1 463 ? -2.874 0.916 6.464 1.00 57.75 463 LYS A CA 1
ATOM 3627 C C . LYS A 1 463 ? -1.702 0.282 7.235 1.00 57.75 463 LYS A C 1
ATOM 3629 O O . LYS A 1 463 ? -0.876 -0.352 6.576 1.00 57.75 463 LYS A O 1
ATOM 3634 N N . PRO A 1 464 ? -1.590 0.492 8.558 1.00 75.38 464 PRO A N 1
ATOM 3635 C CA . PRO A 1 464 ? -0.477 -0.043 9.333 1.00 75.38 464 PRO A CA 1
ATOM 3636 C C . PRO A 1 464 ? -0.357 -1.547 9.082 1.00 75.38 464 PRO A C 1
ATOM 3638 O O . PRO A 1 464 ? -1.355 -2.263 9.193 1.00 75.38 464 PRO A O 1
ATOM 3641 N N . MET A 1 465 ? 0.837 -2.017 8.718 1.00 91.44 465 MET A N 1
ATOM 3642 C CA . MET A 1 465 ? 1.095 -3.442 8.537 1.00 91.44 465 MET A CA 1
ATOM 3643 C C . MET A 1 465 ? 1.254 -4.065 9.912 1.00 91.44 465 MET A C 1
ATOM 3645 O O . MET A 1 465 ? 2.254 -3.846 10.597 1.00 91.44 465 MET A O 1
ATOM 3649 N N . ILE A 1 466 ? 0.254 -4.830 10.325 1.00 97.12 466 ILE A N 1
ATOM 3650 C CA . ILE A 1 466 ? 0.274 -5.526 11.606 1.00 97.12 466 ILE A CA 1
ATOM 3651 C C . ILE A 1 466 ? 0.740 -6.953 11.360 1.00 97.12 466 ILE A C 1
ATOM 3653 O O . ILE A 1 466 ? 0.177 -7.660 10.529 1.00 97.12 466 ILE A O 1
ATOM 3657 N N . GLY A 1 467 ? 1.782 -7.367 12.066 1.00 97.62 467 GLY A N 1
ATOM 3658 C CA . GLY A 1 467 ? 2.337 -8.705 11.968 1.00 97.62 467 GLY A CA 1
ATOM 3659 C C . GLY A 1 467 ? 2.367 -9.419 13.296 1.00 97.62 467 GLY A C 1
ATOM 3660 O O . GLY A 1 467 ? 2.638 -8.803 14.327 1.00 97.62 467 GLY A O 1
ATOM 3661 N N . MET A 1 468 ? 2.147 -10.727 13.246 1.00 98.56 468 MET A N 1
ATOM 3662 C CA . MET A 1 468 ? 2.322 -11.624 14.382 1.00 98.56 468 MET A CA 1
ATOM 3663 C C . MET A 1 468 ? 3.631 -12.395 14.233 1.00 98.56 468 MET A C 1
ATOM 3665 O O . MET A 1 468 ? 3.940 -12.873 13.148 1.00 98.56 468 MET A O 1
ATOM 3669 N N . GLY A 1 469 ? 4.383 -12.536 15.317 1.00 98.56 469 GLY A N 1
ATOM 3670 C CA . GLY A 1 469 ? 5.575 -13.366 15.416 1.00 98.56 469 GLY A CA 1
ATOM 3671 C C . GLY A 1 469 ? 5.379 -14.465 16.447 1.00 98.56 469 GLY A C 1
ATOM 3672 O O . GLY A 1 469 ? 4.986 -14.183 17.578 1.00 98.56 469 GLY A O 1
ATOM 3673 N N . ILE A 1 470 ? 5.666 -15.702 16.050 1.00 98.69 470 ILE A N 1
ATOM 3674 C CA . ILE A 1 470 ? 5.550 -16.905 16.873 1.00 98.69 470 ILE A CA 1
ATOM 3675 C C . ILE A 1 470 ? 6.953 -17.468 17.114 1.00 98.69 470 ILE A C 1
ATOM 3677 O O . ILE A 1 470 ? 7.610 -17.923 16.175 1.00 98.69 470 ILE A O 1
ATOM 3681 N N . GLU A 1 471 ? 7.399 -17.445 18.369 1.00 98.38 471 GLU A N 1
ATOM 3682 C CA . GLU A 1 471 ? 8.683 -18.003 18.803 1.00 98.38 471 GLU A CA 1
ATOM 3683 C C . GLU A 1 471 ? 8.449 -19.212 19.717 1.00 98.38 471 GLU A C 1
ATOM 3685 O O . GLU A 1 471 ? 7.805 -19.097 20.764 1.00 98.38 471 GLU A O 1
ATOM 3690 N N . THR A 1 472 ? 8.948 -20.370 19.282 1.00 98.00 472 THR A N 1
ATOM 3691 C CA . THR A 1 472 ? 8.901 -21.659 19.991 1.00 98.00 472 THR A CA 1
ATOM 3692 C C . THR A 1 472 ? 10.142 -22.501 19.666 1.00 98.00 472 THR A C 1
ATOM 3694 O O . THR A 1 472 ? 10.055 -23.716 19.514 1.00 98.00 472 THR A O 1
ATOM 3697 N N . SER A 1 473 ? 11.305 -21.880 19.461 1.00 96.12 473 SER A N 1
ATOM 3698 C CA . SER A 1 473 ? 12.539 -22.574 19.070 1.00 96.12 473 SER A CA 1
ATOM 3699 C C . SER A 1 473 ? 13.087 -23.495 20.159 1.00 96.12 473 SER A C 1
ATOM 3701 O O . SER A 1 473 ? 13.652 -24.542 19.834 1.00 96.12 473 SER A O 1
ATOM 3703 N N . CYS A 1 474 ? 12.946 -23.110 21.429 1.00 93.44 474 CYS A N 1
ATOM 3704 C CA . CYS A 1 474 ? 13.641 -23.734 22.549 1.00 93.44 474 CYS A CA 1
ATOM 3705 C C . CYS A 1 474 ? 12.742 -23.889 23.783 1.00 93.44 474 CYS A C 1
ATOM 3707 O O . CYS A 1 474 ? 11.975 -24.848 23.829 1.00 93.44 474 CYS A O 1
ATOM 3709 N N . ASP A 1 475 ? 12.845 -22.991 24.769 1.00 92.62 475 ASP A N 1
ATOM 3710 C CA . ASP A 1 475 ? 12.156 -23.058 26.064 1.00 92.62 475 ASP A CA 1
ATOM 3711 C C . ASP A 1 475 ? 11.326 -21.802 26.398 1.00 92.62 475 ASP A C 1
ATOM 3713 O O . ASP A 1 475 ? 10.652 -21.740 27.429 1.00 92.62 475 ASP A O 1
ATOM 3717 N N . GLU A 1 476 ? 11.257 -20.836 25.483 1.00 95.12 476 GLU A N 1
ATOM 3718 C CA . GLU A 1 476 ? 10.295 -19.735 25.511 1.00 95.12 476 GLU A CA 1
ATOM 3719 C C . GLU A 1 476 ? 9.143 -19.983 24.537 1.00 95.12 476 GLU A C 1
ATOM 3721 O O . GLU A 1 476 ? 9.337 -20.203 23.344 1.00 95.12 476 GLU A O 1
ATOM 3726 N N . THR A 1 477 ? 7.910 -19.905 25.039 1.00 98.19 477 THR A N 1
ATOM 3727 C CA . THR A 1 477 ? 6.728 -19.754 24.178 1.00 98.19 477 THR A CA 1
ATOM 3728 C C . THR A 1 477 ? 6.419 -18.278 24.100 1.00 98.19 477 THR A C 1
ATOM 3730 O O . THR A 1 477 ? 6.155 -17.667 25.137 1.00 98.19 477 THR A O 1
ATOM 3733 N N . SER A 1 478 ? 6.445 -17.685 22.910 1.00 98.44 478 SER A N 1
ATOM 3734 C CA . SER A 1 478 ? 6.164 -16.261 22.792 1.00 98.44 478 SER A CA 1
ATOM 3735 C C . SER A 1 478 ? 5.390 -15.889 21.538 1.00 98.44 478 SER A C 1
ATOM 3737 O O . SER A 1 478 ? 5.672 -16.366 20.441 1.00 98.44 478 SER A O 1
ATOM 3739 N N . ILE A 1 479 ? 4.431 -14.984 21.734 1.00 98.69 479 ILE A N 1
ATOM 3740 C CA . ILE A 1 479 ? 3.666 -14.324 20.681 1.00 98.69 479 ILE A CA 1
ATOM 3741 C C . ILE A 1 479 ? 3.952 -12.827 20.777 1.00 98.69 479 ILE A C 1
ATOM 3743 O O . ILE A 1 479 ? 3.755 -12.215 21.828 1.00 98.69 479 ILE A O 1
ATOM 3747 N N . GLY A 1 480 ? 4.444 -12.242 19.689 1.00 98.25 480 GLY A N 1
ATOM 3748 C CA . GLY A 1 480 ? 4.651 -10.803 19.563 1.00 98.25 480 GLY A CA 1
ATOM 3749 C C . GLY A 1 480 ? 3.801 -10.238 18.439 1.00 98.25 480 GLY A C 1
ATOM 3750 O O . GLY A 1 480 ? 3.710 -10.842 17.376 1.00 98.25 480 GLY A O 1
ATOM 3751 N N . ILE A 1 481 ? 3.197 -9.077 18.655 1.00 98.50 481 ILE A N 1
ATOM 3752 C CA . ILE A 1 481 ? 2.430 -8.362 17.637 1.00 98.50 481 ILE A CA 1
ATOM 3753 C C . ILE A 1 481 ? 3.073 -7.000 17.444 1.00 98.50 481 ILE A C 1
ATOM 3755 O O . ILE A 1 481 ? 3.200 -6.221 18.392 1.00 98.50 481 ILE A O 1
ATOM 3759 N N . VAL A 1 482 ? 3.483 -6.716 16.212 1.00 97.50 482 VAL A N 1
ATOM 3760 C CA . VAL A 1 482 ? 4.169 -5.473 15.854 1.00 97.50 482 VAL A CA 1
ATOM 3761 C C . VAL A 1 482 ? 3.435 -4.759 14.733 1.00 97.50 482 VAL A C 1
ATOM 3763 O O . VAL A 1 482 ? 2.864 -5.381 13.838 1.00 97.50 482 VAL A O 1
ATOM 3766 N N . ARG A 1 483 ? 3.489 -3.434 14.763 1.00 94.75 483 ARG A N 1
ATOM 3767 C CA . ARG A 1 483 ? 3.027 -2.548 13.704 1.00 94.75 483 ARG A CA 1
ATOM 3768 C C . ARG A 1 483 ? 4.233 -1.969 12.976 1.00 94.75 483 ARG A C 1
ATOM 3770 O O . ARG A 1 483 ? 5.164 -1.457 13.597 1.00 94.75 483 ARG A O 1
ATOM 3777 N N . ASP A 1 484 ? 4.214 -2.095 11.654 1.00 90.75 484 ASP A N 1
ATOM 3778 C CA . ASP A 1 484 ? 5.224 -1.578 10.726 1.00 90.75 484 ASP A CA 1
ATOM 3779 C C . ASP A 1 484 ? 6.667 -1.998 11.079 1.00 90.75 484 ASP A C 1
ATOM 3781 O O . ASP A 1 484 ? 7.623 -1.265 10.825 1.00 90.75 484 ASP A O 1
ATOM 3785 N N . GLY A 1 485 ? 6.817 -3.161 11.732 1.00 89.62 485 GLY A N 1
ATOM 3786 C CA . GLY A 1 485 ? 8.097 -3.698 12.212 1.00 89.62 485 GLY A CA 1
ATOM 3787 C C . GLY A 1 485 ? 8.833 -2.817 13.228 1.00 89.62 485 GLY A C 1
ATOM 3788 O O . GLY A 1 485 ? 10.021 -3.031 13.466 1.00 89.62 485 GLY A O 1
ATOM 3789 N N . LYS A 1 486 ? 8.162 -1.808 13.797 1.00 88.81 486 LYS A N 1
ATOM 3790 C CA . LYS A 1 486 ? 8.774 -0.767 14.641 1.00 88.81 486 LYS A CA 1
ATOM 3791 C C . LYS A 1 486 ? 8.042 -0.568 15.962 1.00 88.81 486 LYS A C 1
ATOM 3793 O O . LYS A 1 486 ? 8.685 -0.394 16.991 1.00 88.81 486 LYS A O 1
ATOM 3798 N N . ASP A 1 487 ? 6.716 -0.639 15.945 1.00 90.88 487 ASP A N 1
ATOM 3799 C CA . ASP A 1 487 ? 5.890 -0.403 17.125 1.00 90.88 487 ASP A CA 1
ATOM 3800 C C . ASP A 1 487 ? 5.434 -1.739 17.718 1.00 90.88 487 ASP A C 1
ATOM 3802 O O . ASP A 1 487 ? 4.764 -2.526 17.051 1.00 90.88 487 ASP A O 1
ATOM 3806 N N . LEU A 1 488 ? 5.772 -2.008 18.979 1.00 95.94 488 LEU A N 1
ATOM 3807 C CA . LEU A 1 488 ? 5.285 -3.192 19.686 1.00 95.94 488 LEU A CA 1
ATOM 3808 C C . LEU A 1 488 ? 3.857 -2.948 20.196 1.00 95.94 488 LEU A C 1
ATOM 3810 O O . LEU A 1 488 ? 3.656 -2.046 21.007 1.00 95.94 488 LEU A O 1
ATOM 3814 N N . LEU A 1 489 ? 2.890 -3.751 19.745 1.00 96.06 489 LEU A N 1
ATOM 3815 C CA . LEU A 1 489 ? 1.496 -3.687 20.204 1.00 96.06 489 LEU A CA 1
ATOM 3816 C C . LEU A 1 489 ? 1.234 -4.641 21.370 1.00 96.06 489 LEU A C 1
ATOM 3818 O O . LEU A 1 489 ? 0.573 -4.269 22.329 1.00 96.06 489 LEU A O 1
ATOM 3822 N N . SER A 1 490 ? 1.770 -5.858 21.296 1.00 98.12 490 SER A N 1
ATOM 3823 C CA . SER A 1 490 ? 1.687 -6.844 22.374 1.00 98.12 490 SER A CA 1
ATOM 3824 C C . SER A 1 490 ? 2.906 -7.761 22.350 1.00 98.12 490 SER A C 1
ATOM 3826 O O . SER A 1 490 ? 3.459 -8.054 21.286 1.00 98.12 490 SER A O 1
ATOM 3828 N N . LEU A 1 491 ? 3.335 -8.211 23.528 1.00 97.81 491 LEU A N 1
ATOM 3829 C CA . LEU A 1 491 ? 4.362 -9.234 23.676 1.00 97.81 491 LEU A CA 1
ATOM 3830 C C . LEU A 1 491 ? 4.044 -10.126 24.868 1.00 97.81 491 LEU A C 1
ATOM 3832 O O . LEU A 1 491 ? 4.188 -9.712 26.018 1.00 97.81 491 LEU A O 1
ATOM 3836 N N . LYS A 1 492 ? 3.673 -11.373 24.588 1.00 98.06 492 LYS A N 1
ATOM 3837 C CA . LYS A 1 492 ? 3.460 -12.404 25.603 1.00 98.06 492 LYS A CA 1
ATOM 3838 C C . LYS A 1 492 ? 4.617 -13.385 25.570 1.00 98.06 492 LYS A C 1
ATOM 3840 O O . LYS A 1 492 ? 5.017 -13.846 24.500 1.00 98.06 492 LYS A O 1
ATOM 3845 N N . ILE A 1 493 ? 5.171 -13.685 26.739 1.00 97.00 493 ILE A N 1
ATOM 3846 C CA . ILE A 1 493 ? 6.280 -14.626 26.904 1.00 97.00 493 ILE A CA 1
ATOM 3847 C C . ILE A 1 493 ? 5.953 -15.537 28.079 1.00 97.00 493 ILE A C 1
ATOM 3849 O O . ILE A 1 493 ? 5.662 -15.067 29.177 1.00 97.00 493 ILE A O 1
ATOM 3853 N N . PHE A 1 494 ? 6.044 -16.839 27.847 1.00 97.00 494 PHE A N 1
ATOM 3854 C CA . PHE A 1 494 ? 6.061 -17.859 28.879 1.00 97.00 494 PHE A CA 1
ATOM 3855 C C . PHE A 1 494 ? 7.415 -18.558 28.823 1.00 97.00 494 PHE A C 1
ATOM 3857 O O . PHE A 1 494 ? 7.703 -19.285 27.872 1.00 97.00 494 PHE A O 1
ATOM 3864 N N . SER A 1 495 ? 8.241 -18.303 29.835 1.00 94.00 495 SER A N 1
ATOM 3865 C CA . SER A 1 495 ? 9.540 -18.954 29.992 1.00 94.00 495 SER A CA 1
ATOM 3866 C C . SER A 1 495 ? 9.383 -20.245 30.791 1.00 94.00 495 SER A C 1
ATOM 3868 O O . SER A 1 495 ? 8.707 -20.272 31.822 1.00 94.00 495 SER A O 1
ATOM 3870 N N . GLN A 1 496 ? 10.013 -21.317 30.318 1.00 92.94 496 GLN A N 1
ATOM 3871 C CA . GLN A 1 496 ? 9.949 -22.642 30.935 1.00 92.94 496 GLN A CA 1
ATOM 3872 C C . GLN A 1 496 ? 11.101 -22.906 31.918 1.00 92.94 496 GLN A C 1
ATOM 3874 O O . GLN A 1 496 ? 11.251 -24.039 32.375 1.00 92.94 496 GLN A O 1
ATOM 3879 N N . ILE A 1 497 ? 11.908 -21.896 32.272 1.00 87.69 497 ILE A N 1
ATOM 3880 C CA . ILE A 1 497 ? 13.098 -22.052 33.132 1.00 87.69 497 ILE A CA 1
ATOM 3881 C C . ILE A 1 497 ? 12.797 -22.863 34.405 1.00 87.69 497 ILE A C 1
ATOM 3883 O O . ILE A 1 497 ? 13.551 -23.775 34.745 1.00 87.69 497 ILE A O 1
ATOM 3887 N N . ASP A 1 498 ? 11.679 -22.596 35.086 1.00 88.94 498 ASP A N 1
ATOM 3888 C CA . ASP A 1 498 ? 11.307 -23.311 36.317 1.00 88.94 498 ASP A CA 1
ATOM 3889 C C . ASP A 1 498 ? 11.007 -24.804 36.093 1.00 88.94 498 ASP A C 1
ATOM 3891 O O . ASP A 1 498 ? 11.235 -25.616 36.991 1.00 88.94 498 ASP A O 1
ATOM 3895 N N . LEU A 1 499 ? 10.548 -25.185 34.894 1.00 91.12 499 LEU A N 1
ATOM 3896 C CA . LEU A 1 499 ? 10.290 -26.580 34.519 1.00 91.12 499 LEU A CA 1
ATOM 3897 C C . LEU A 1 499 ? 11.590 -27.354 34.274 1.00 91.12 499 LEU A C 1
ATOM 3899 O O . LEU A 1 499 ? 11.659 -28.553 34.550 1.00 91.12 499 LEU A O 1
ATOM 3903 N N . HIS A 1 500 ? 12.622 -26.668 33.778 1.00 87.88 500 HIS A N 1
ATOM 3904 C CA . HIS A 1 500 ? 13.915 -27.261 33.420 1.00 87.88 500 HIS A CA 1
ATOM 3905 C C . HIS A 1 500 ? 14.936 -27.210 34.566 1.00 87.88 500 HIS A C 1
ATOM 3907 O O . HIS A 1 500 ? 15.853 -28.032 34.625 1.00 87.88 500 HIS A O 1
ATOM 3913 N N . LYS A 1 501 ? 14.747 -26.305 35.535 1.00 83.94 501 LYS A N 1
ATOM 3914 C CA . LYS A 1 501 ? 15.616 -26.122 36.709 1.00 83.94 501 LYS A CA 1
ATOM 3915 C C . LYS A 1 501 ? 15.959 -27.419 37.467 1.00 83.94 501 LYS A C 1
ATOM 3917 O O . LYS A 1 501 ? 17.128 -27.563 37.826 1.00 83.94 501 LYS A O 1
ATOM 3922 N N . PRO A 1 502 ? 15.038 -28.381 37.695 1.00 87.50 502 PRO A N 1
ATOM 3923 C CA . PRO A 1 502 ? 15.368 -29.643 38.369 1.00 87.50 502 PRO A CA 1
ATOM 3924 C C . PRO A 1 502 ? 16.343 -30.542 37.593 1.00 87.50 502 PRO A C 1
ATOM 3926 O O . PRO A 1 502 ? 16.996 -31.389 38.197 1.00 87.50 502 PRO A O 1
ATOM 3929 N N . TYR A 1 503 ? 16.441 -30.367 36.273 1.00 85.00 503 TYR A N 1
ATOM 3930 C CA . TYR A 1 503 ? 17.263 -31.192 35.383 1.00 85.00 503 TYR A CA 1
ATOM 3931 C C . TYR A 1 503 ? 18.617 -30.552 35.054 1.00 85.00 503 TYR A C 1
ATOM 3933 O O . TYR A 1 503 ? 19.482 -31.211 34.482 1.00 85.00 503 TYR A O 1
ATOM 3941 N N . GLY A 1 504 ? 18.817 -29.278 35.417 1.00 74.81 504 GLY A N 1
ATOM 3942 C CA . GLY A 1 504 ? 20.054 -28.542 35.142 1.00 74.81 504 GLY A CA 1
ATOM 3943 C C . GLY A 1 504 ? 20.284 -28.233 33.657 1.00 74.81 504 GLY A C 1
ATOM 3944 O O . GLY A 1 504 ? 21.417 -27.958 33.269 1.00 74.81 504 GLY A O 1
ATOM 3945 N N . GLY A 1 505 ? 19.234 -28.301 32.834 1.00 79.75 505 GLY A N 1
ATOM 3946 C CA . GLY A 1 505 ? 19.271 -28.046 31.396 1.00 79.75 505 GLY A CA 1
ATOM 3947 C C . GLY A 1 505 ? 17.921 -28.322 30.731 1.00 79.75 505 GLY A C 1
ATOM 3948 O O . GLY A 1 505 ? 17.026 -28.905 31.344 1.00 79.75 505 GLY A O 1
ATOM 3949 N N . ILE A 1 506 ? 17.778 -27.895 29.476 1.00 87.25 506 ILE A N 1
ATOM 3950 C CA . ILE A 1 506 ? 16.522 -27.993 28.720 1.00 87.25 506 ILE A CA 1
ATOM 3951 C C . ILE A 1 506 ? 16.241 -29.447 28.327 1.00 87.25 506 ILE A C 1
ATOM 3953 O O . ILE A 1 506 ? 17.056 -30.099 27.672 1.00 87.25 506 ILE A O 1
ATOM 3957 N N . VAL A 1 507 ? 15.058 -29.948 28.691 1.00 92.75 507 VAL A N 1
ATOM 3958 C CA . VAL A 1 507 ? 14.579 -31.287 28.317 1.00 92.75 507 VAL A CA 1
ATOM 3959 C C . VAL A 1 507 ? 13.618 -31.172 27.120 1.00 92.75 507 VAL A C 1
ATOM 3961 O O . VAL A 1 507 ? 12.514 -30.649 27.296 1.00 92.75 507 VAL A O 1
ATOM 3964 N N . PRO A 1 508 ? 13.962 -31.689 25.918 1.00 92.69 508 PRO A N 1
ATOM 3965 C CA . PRO A 1 508 ? 13.197 -31.416 24.692 1.00 92.69 508 PRO A CA 1
ATOM 3966 C C . PRO A 1 508 ? 11.714 -31.809 24.728 1.00 92.69 508 PRO A C 1
ATOM 3968 O O . PRO A 1 508 ? 10.863 -31.089 24.204 1.00 92.69 508 PRO A O 1
ATOM 3971 N N . GLU A 1 509 ? 11.390 -32.936 25.365 1.00 93.19 509 GLU A N 1
ATOM 3972 C CA . GLU A 1 509 ? 10.006 -33.411 25.488 1.00 93.19 509 GLU A CA 1
ATOM 3973 C C . GLU A 1 509 ? 9.175 -32.517 26.420 1.00 93.19 509 GLU A C 1
ATOM 3975 O O . GLU A 1 509 ? 8.026 -32.201 26.117 1.00 93.19 509 GLU A O 1
ATOM 3980 N N . ILE A 1 510 ? 9.762 -32.071 27.537 1.00 95.19 510 ILE A N 1
ATOM 3981 C CA . ILE A 1 510 ? 9.105 -31.139 28.466 1.00 95.19 510 ILE A CA 1
ATOM 3982 C C . ILE A 1 510 ? 8.852 -29.811 27.752 1.00 95.19 510 ILE A C 1
ATOM 3984 O O . ILE A 1 510 ? 7.757 -29.262 27.861 1.00 95.19 510 ILE A O 1
ATOM 3988 N N . ALA A 1 511 ? 9.829 -29.343 26.971 1.00 94.75 511 ALA A N 1
ATOM 3989 C CA . ALA A 1 511 ? 9.702 -28.095 26.239 1.00 94.75 511 ALA A CA 1
ATOM 3990 C C . ALA A 1 511 ? 8.581 -28.138 25.197 1.00 94.75 511 ALA A C 1
ATOM 3992 O O . ALA A 1 511 ? 7.689 -27.288 25.196 1.00 94.75 511 ALA A O 1
ATOM 3993 N N . SER A 1 512 ? 8.560 -29.191 24.377 1.00 95.31 512 SER A N 1
ATOM 3994 C CA . SER A 1 512 ? 7.537 -29.387 23.343 1.00 95.31 512 SER A CA 1
ATOM 3995 C C . SER A 1 512 ? 6.119 -29.413 23.933 1.00 95.31 512 SER A C 1
ATOM 3997 O O . SER A 1 512 ? 5.213 -28.769 23.401 1.00 95.31 512 SER A O 1
ATOM 3999 N N . ARG A 1 513 ? 5.918 -30.102 25.068 1.00 96.12 513 ARG A N 1
ATOM 4000 C CA . ARG A 1 513 ? 4.618 -30.148 25.764 1.00 96.12 513 ARG A CA 1
ATOM 4001 C C . ARG A 1 513 ? 4.216 -28.800 26.342 1.00 96.12 513 ARG A C 1
ATOM 4003 O O . ARG A 1 513 ? 3.072 -28.389 26.178 1.00 96.12 513 ARG A O 1
ATOM 4010 N N . ALA A 1 514 ? 5.152 -28.098 26.973 1.00 96.44 514 ALA A N 1
ATOM 4011 C CA . ALA A 1 514 ? 4.880 -26.791 27.550 1.00 96.44 514 ALA A CA 1
ATOM 4012 C C . ALA A 1 514 ? 4.478 -25.763 26.476 1.00 96.44 514 ALA A C 1
ATOM 4014 O O . ALA A 1 514 ? 3.541 -24.999 26.700 1.00 96.44 514 ALA A O 1
ATOM 4015 N N . HIS A 1 515 ? 5.101 -25.781 25.288 1.00 98.12 515 HIS A N 1
ATOM 4016 C CA . HIS A 1 515 ? 4.639 -24.958 24.163 1.00 98.12 515 HIS A CA 1
ATOM 4017 C C . HIS A 1 515 ? 3.197 -25.286 23.777 1.00 98.12 515 HIS A C 1
ATOM 4019 O O . HIS A 1 515 ? 2.381 -24.378 23.641 1.00 98.12 515 HIS A O 1
ATOM 4025 N N . LEU A 1 516 ? 2.868 -26.574 23.634 1.00 96.50 516 LEU A N 1
ATOM 4026 C CA . LEU A 1 516 ? 1.530 -27.017 23.242 1.00 96.50 516 LEU A CA 1
ATOM 4027 C C . LEU A 1 516 ? 0.453 -26.575 24.248 1.00 96.50 516 LEU A C 1
ATOM 4029 O O . LEU A 1 516 ? -0.623 -26.139 23.846 1.00 96.50 516 LEU A O 1
ATOM 4033 N N . GLU A 1 517 ? 0.751 -26.648 25.546 1.00 96.75 517 GLU A N 1
ATOM 4034 C CA . GLU A 1 517 ? -0.165 -26.236 26.617 1.00 96.75 517 GLU A CA 1
ATOM 4035 C C . GLU A 1 517 ? -0.381 -24.719 26.681 1.00 96.75 517 GLU A C 1
ATOM 4037 O O . GLU A 1 517 ? -1.439 -24.263 27.117 1.00 96.75 517 GLU A O 1
ATOM 4042 N N . LYS A 1 518 ? 0.623 -23.925 26.290 1.00 97.31 518 LYS A N 1
ATOM 4043 C CA . LYS A 1 518 ? 0.632 -22.476 26.527 1.00 97.31 518 LYS A CA 1
ATOM 4044 C C . LYS A 1 518 ? 0.334 -21.641 25.293 1.00 97.31 518 LYS A C 1
ATOM 4046 O O . LYS A 1 518 ? -0.246 -20.571 25.437 1.00 97.31 518 LYS A O 1
ATOM 4051 N N . ILE A 1 519 ? 0.667 -22.110 24.092 1.00 97.69 519 ILE A N 1
ATOM 4052 C CA . ILE A 1 519 ? 0.629 -21.285 22.876 1.00 97.69 519 ILE A CA 1
ATOM 4053 C C . ILE A 1 519 ? -0.747 -20.660 22.593 1.00 97.69 519 ILE A C 1
ATOM 4055 O O . ILE A 1 519 ? -0.805 -19.496 22.211 1.00 97.69 519 ILE A O 1
ATOM 4059 N N . ASN A 1 520 ? -1.847 -21.382 22.839 1.00 97.44 520 ASN A N 1
ATOM 4060 C CA . ASN A 1 520 ? -3.203 -20.856 22.634 1.00 97.44 520 ASN A CA 1
ATOM 4061 C C . ASN A 1 520 ? -3.553 -19.741 23.630 1.00 97.44 520 ASN A C 1
ATOM 4063 O O . ASN A 1 520 ? -4.125 -18.735 23.229 1.00 97.44 520 ASN A O 1
ATOM 4067 N N . LEU A 1 521 ? -3.169 -19.901 24.901 1.00 97.50 521 LEU A N 1
ATOM 4068 C CA . LEU A 1 521 ? -3.411 -18.898 25.943 1.00 97.50 521 LEU A CA 1
ATOM 4069 C C . LEU A 1 521 ? -2.635 -17.613 25.643 1.00 97.50 521 LEU A C 1
ATOM 4071 O O . LEU A 1 521 ? -3.192 -16.526 25.688 1.00 97.50 521 LEU A O 1
ATOM 4075 N N . LEU A 1 522 ? -1.359 -17.740 25.255 1.00 97.88 522 LEU A N 1
ATOM 4076 C CA . LEU A 1 522 ? -0.558 -16.575 24.877 1.00 97.88 522 LEU A CA 1
ATOM 4077 C C . LEU A 1 522 ? -1.079 -15.890 23.614 1.00 97.88 522 LEU A C 1
ATOM 4079 O O . LEU A 1 522 ? -0.961 -14.674 23.504 1.00 97.88 522 LEU A O 1
ATOM 4083 N N . LEU A 1 523 ? -1.602 -16.656 22.655 1.00 97.94 523 LEU A N 1
ATOM 4084 C CA . LEU A 1 523 ? -2.218 -16.098 21.457 1.00 97.94 523 LEU A CA 1
ATOM 4085 C C . LEU A 1 523 ? -3.454 -15.271 21.821 1.00 97.94 523 LEU A C 1
ATOM 4087 O O . LEU A 1 523 ? -3.572 -14.143 21.355 1.00 97.94 523 LEU A O 1
ATOM 4091 N N . GLU A 1 524 ? -4.342 -15.813 22.654 1.00 97.12 524 GLU A N 1
ATOM 4092 C CA . GLU A 1 524 ? -5.539 -15.114 23.132 1.00 97.12 524 GLU A CA 1
ATOM 4093 C C . GLU A 1 524 ? -5.164 -13.822 23.871 1.00 97.12 524 GLU A C 1
ATOM 4095 O O . GLU A 1 524 ? -5.578 -12.740 23.452 1.00 97.12 524 GLU A O 1
ATOM 4100 N N . ASP A 1 525 ? -4.267 -13.915 24.858 1.00 97.62 525 ASP A N 1
ATOM 4101 C CA . ASP A 1 525 ? -3.780 -12.770 25.633 1.00 97.62 525 ASP A CA 1
ATOM 4102 C C . ASP A 1 525 ? -3.108 -11.701 24.748 1.00 97.62 525 ASP A C 1
ATOM 4104 O O . ASP A 1 525 ? -3.207 -10.501 25.019 1.00 97.62 525 ASP A O 1
ATOM 4108 N N . ALA A 1 526 ? -2.372 -12.113 23.706 1.00 97.81 526 ALA A N 1
ATOM 4109 C CA . ALA A 1 526 ? -1.696 -11.188 22.797 1.00 97.81 526 ALA A CA 1
ATOM 4110 C C . ALA A 1 526 ? -2.686 -10.456 21.883 1.00 97.81 526 ALA A C 1
ATOM 4112 O O . ALA A 1 526 ? -2.565 -9.248 21.653 1.00 97.81 526 ALA A O 1
ATOM 4113 N N . MET A 1 527 ? -3.675 -11.181 21.358 1.00 97.00 527 MET A N 1
ATOM 4114 C CA . MET A 1 527 ? -4.723 -10.615 20.510 1.00 97.00 527 MET A CA 1
ATOM 4115 C C . MET A 1 527 ? -5.613 -9.649 21.300 1.00 97.00 527 MET A C 1
ATOM 4117 O O . MET A 1 527 ? -5.945 -8.583 20.785 1.00 97.00 527 MET A O 1
ATOM 4121 N N . GLU A 1 528 ? -5.936 -9.977 22.555 1.00 96.38 528 GLU A N 1
ATOM 4122 C CA . GLU A 1 528 ? -6.696 -9.095 23.444 1.00 96.38 528 GLU A CA 1
ATOM 4123 C C . GLU A 1 528 ? -5.916 -7.814 23.779 1.00 96.38 528 GLU A C 1
ATOM 4125 O O . GLU A 1 528 ? -6.431 -6.720 23.567 1.00 96.38 528 GLU A O 1
ATOM 4130 N N . GLU A 1 529 ? -4.654 -7.921 24.219 1.00 96.25 529 GLU A N 1
ATOM 4131 C CA . GLU A 1 529 ? -3.833 -6.748 24.576 1.00 96.25 529 GLU A CA 1
ATOM 4132 C C . GLU A 1 529 ? -3.570 -5.813 23.388 1.00 96.25 529 GLU A C 1
ATOM 4134 O O . GLU A 1 529 ? -3.484 -4.599 23.560 1.00 96.25 529 GLU A O 1
ATOM 4139 N N . SER A 1 530 ? -3.420 -6.365 22.183 1.00 94.56 530 SER A N 1
ATOM 4140 C CA . SER A 1 530 ? -3.175 -5.561 20.980 1.00 94.56 530 SER A CA 1
ATOM 4141 C C . SER A 1 530 ? -4.439 -4.934 20.384 1.00 94.56 530 SER A C 1
ATOM 4143 O O . SER A 1 530 ? -4.316 -4.093 19.490 1.00 94.56 530 SER A O 1
ATOM 4145 N N . GLU A 1 531 ? -5.625 -5.325 20.862 1.00 94.94 531 GLU A N 1
ATOM 4146 C CA . GLU A 1 531 ? -6.936 -4.884 20.370 1.00 94.94 531 GLU A CA 1
ATOM 4147 C C . GLU A 1 531 ? -7.148 -5.121 18.859 1.00 94.94 531 GLU A C 1
ATOM 4149 O O . GLU A 1 531 ? -7.869 -4.377 18.189 1.00 94.94 531 GLU A O 1
ATOM 4154 N N . ILE A 1 532 ? -6.527 -6.163 18.291 1.00 92.44 532 ILE A N 1
ATOM 4155 C CA . ILE A 1 532 ? -6.662 -6.506 16.865 1.00 92.44 532 ILE A CA 1
ATOM 4156 C C . ILE A 1 532 ? -7.528 -7.749 16.656 1.00 92.44 532 ILE A C 1
ATOM 4158 O O . ILE A 1 532 ? -7.768 -8.542 17.564 1.00 92.44 532 ILE A O 1
ATOM 4162 N N . GLN A 1 533 ? -7.985 -7.956 15.424 1.00 93.88 533 GLN A N 1
ATOM 4163 C CA . GLN A 1 533 ? -8.605 -9.206 14.987 1.00 93.88 533 GLN A CA 1
ATOM 4164 C C . GLN A 1 533 ? -7.685 -9.931 13.997 1.00 93.88 533 GLN A C 1
ATOM 4166 O O . GLN A 1 533 ? -6.844 -9.312 13.351 1.00 93.88 533 GLN A O 1
ATOM 4171 N N . PHE A 1 534 ? -7.861 -11.243 13.806 1.00 93.19 534 PHE A N 1
ATOM 4172 C CA . PHE A 1 534 ? -7.019 -12.017 12.874 1.00 93.19 534 PHE A CA 1
ATOM 4173 C C . PHE A 1 534 ? -7.025 -11.459 11.440 1.00 93.19 534 PHE A C 1
ATOM 4175 O O . PHE A 1 534 ? -5.996 -11.456 10.777 1.00 93.19 534 PHE A O 1
ATOM 4182 N N . LYS A 1 535 ? -8.155 -10.900 10.988 1.00 90.06 535 LYS A N 1
ATOM 4183 C CA . LYS A 1 535 ? -8.294 -10.227 9.680 1.00 90.06 535 LYS A CA 1
ATOM 4184 C C . LYS A 1 535 ? -7.449 -8.953 9.522 1.00 90.06 535 LYS A C 1
ATOM 4186 O O . LYS A 1 535 ? -7.331 -8.431 8.415 1.00 90.06 535 LYS A O 1
ATOM 4191 N N . ASP A 1 536 ? -6.941 -8.404 10.623 1.00 92.06 536 ASP A N 1
ATOM 4192 C CA . ASP A 1 536 ? -6.095 -7.210 10.617 1.00 92.06 536 ASP A CA 1
ATOM 4193 C C . ASP A 1 536 ? -4.614 -7.566 10.437 1.00 92.06 536 ASP A C 1
ATOM 4195 O O . ASP A 1 536 ? -3.818 -6.693 10.083 1.00 92.06 536 ASP A O 1
ATOM 4199 N N . LEU A 1 537 ? -4.251 -8.843 10.621 1.00 96.06 537 LEU A N 1
ATOM 4200 C CA . LEU A 1 537 ? -2.906 -9.339 10.366 1.00 96.06 537 LEU A CA 1
ATOM 4201 C C . LEU A 1 537 ? -2.597 -9.278 8.870 1.00 96.06 537 LEU A C 1
ATOM 4203 O O . LEU A 1 537 ? -3.300 -9.833 8.030 1.00 96.06 537 LEU A O 1
ATOM 4207 N N . SER A 1 538 ? -1.496 -8.612 8.549 1.00 96.38 538 SER A N 1
ATOM 4208 C CA . SER A 1 538 ? -0.908 -8.585 7.211 1.00 96.38 538 SER A CA 1
ATOM 4209 C C . SER A 1 538 ? -0.053 -9.823 6.951 1.00 96.38 538 SER A C 1
ATOM 4211 O O . SER A 1 538 ? 0.072 -10.241 5.806 1.00 96.38 538 SER A O 1
ATOM 4213 N N . TYR A 1 539 ? 0.534 -10.400 8.005 1.00 97.62 539 TYR A N 1
ATOM 4214 C CA . TYR A 1 539 ? 1.364 -11.597 7.927 1.00 97.62 539 TYR A CA 1
ATOM 4215 C C . TYR A 1 539 ? 1.494 -12.312 9.284 1.00 97.62 539 TYR A C 1
ATOM 4217 O O . TYR A 1 539 ? 1.322 -11.703 10.345 1.00 97.62 539 TYR A O 1
ATOM 4225 N N . VAL A 1 540 ? 1.861 -13.596 9.238 1.00 98.25 540 VAL A N 1
ATOM 4226 C CA . VAL A 1 540 ? 2.278 -14.398 10.396 1.00 98.25 540 VAL A CA 1
ATOM 4227 C C . VAL A 1 540 ? 3.697 -14.901 10.167 1.00 98.25 540 VAL A C 1
ATOM 4229 O O . VAL A 1 540 ? 3.947 -15.741 9.305 1.00 98.25 540 VAL A O 1
ATOM 4232 N N . ALA A 1 541 ? 4.633 -14.390 10.955 1.00 98.31 541 ALA A N 1
ATOM 4233 C CA . ALA A 1 541 ? 6.005 -14.855 11.005 1.00 98.31 541 ALA A CA 1
ATOM 4234 C C . ALA A 1 541 ? 6.170 -15.924 12.087 1.00 98.31 541 ALA A C 1
ATOM 4236 O O . ALA A 1 541 ? 5.647 -15.799 13.194 1.00 98.31 541 ALA A O 1
ATOM 4237 N N . VAL A 1 542 ? 6.913 -16.979 11.779 1.00 98.31 542 VAL A N 1
ATOM 4238 C CA . VAL A 1 542 ? 7.126 -18.104 12.689 1.00 98.31 542 VAL A CA 1
ATOM 4239 C C . VAL A 1 542 ? 8.559 -18.586 12.603 1.00 98.31 542 VAL A C 1
ATOM 4241 O O . VAL A 1 542 ? 9.099 -18.762 11.510 1.00 98.31 542 VAL A O 1
ATOM 4244 N N . THR A 1 543 ? 9.185 -18.813 13.752 1.00 97.81 543 THR A N 1
ATOM 4245 C CA . THR A 1 543 ? 10.531 -19.378 13.790 1.00 97.81 543 THR A CA 1
ATOM 4246 C C . THR A 1 543 ? 10.523 -20.795 13.225 1.00 97.81 543 THR A C 1
ATOM 4248 O O . THR A 1 543 ? 9.830 -21.677 13.729 1.00 97.81 543 THR A O 1
ATOM 4251 N N . SER A 1 544 ? 11.296 -21.024 12.162 1.00 95.56 544 SER A N 1
ATOM 4252 C CA . SER A 1 544 ? 11.374 -22.325 11.488 1.00 95.56 544 SER A CA 1
ATOM 4253 C C . SER A 1 544 ? 12.729 -23.006 11.632 1.00 95.56 544 SER A C 1
ATOM 4255 O O . SER A 1 544 ? 12.827 -24.209 11.390 1.00 95.56 544 SER A O 1
ATOM 4257 N N . SER A 1 545 ? 13.777 -22.260 11.989 1.00 94.00 545 SER A N 1
ATOM 4258 C CA . SER A 1 545 ? 15.126 -22.793 12.195 1.00 94.00 545 SER A CA 1
ATOM 4259 C C . SER A 1 545 ? 16.067 -21.778 12.849 1.00 94.00 545 SER A C 1
ATOM 4261 O O . SER A 1 545 ? 15.834 -20.578 12.713 1.00 94.00 545 SER A O 1
ATOM 4263 N N . PRO A 1 546 ? 17.185 -22.219 13.451 1.00 93.75 546 PRO A N 1
ATOM 4264 C CA . PRO A 1 546 ? 17.356 -23.520 14.104 1.00 93.75 546 PRO A CA 1
ATOM 4265 C C . PRO A 1 546 ? 16.497 -23.629 15.379 1.00 93.75 546 PRO A C 1
ATOM 4267 O O . PRO A 1 546 ? 15.926 -22.642 15.836 1.00 93.75 546 PRO A O 1
ATOM 4270 N N . GLY A 1 547 ? 16.432 -24.820 15.976 1.00 93.06 547 GLY A N 1
ATOM 4271 C CA . GLY A 1 547 ? 15.715 -25.051 17.234 1.00 93.06 547 GLY A CA 1
ATOM 4272 C C . GLY A 1 547 ? 15.434 -26.529 17.505 1.00 93.06 547 GLY A C 1
ATOM 4273 O O . GLY A 1 547 ? 15.823 -27.408 16.738 1.00 93.06 547 GLY A O 1
ATOM 4274 N N . LEU A 1 548 ? 14.741 -26.823 18.599 1.00 94.69 548 LEU A N 1
ATOM 4275 C CA . LEU A 1 548 ? 14.265 -28.169 18.900 1.00 94.69 548 LEU A CA 1
ATOM 4276 C C . LEU A 1 548 ? 13.104 -28.509 17.961 1.00 94.69 548 LEU A C 1
ATOM 4278 O O . LEU A 1 548 ? 12.090 -27.817 17.955 1.00 94.69 548 LEU A O 1
ATOM 4282 N N . THR A 1 549 ? 13.223 -29.589 17.182 1.00 94.88 549 THR A N 1
ATOM 4283 C CA . THR A 1 549 ? 12.221 -29.952 16.161 1.00 94.88 549 THR A CA 1
ATOM 4284 C C . THR A 1 549 ? 10.801 -30.027 16.726 1.00 94.88 549 THR A C 1
ATOM 4286 O O . THR A 1 549 ? 9.882 -29.485 16.119 1.00 94.88 549 THR A O 1
ATOM 4289 N N . GLY A 1 550 ? 10.621 -30.656 17.894 1.00 95.44 550 GLY A N 1
ATOM 4290 C CA . GLY A 1 550 ? 9.314 -30.757 18.552 1.00 95.44 550 GLY A CA 1
ATOM 4291 C C . GLY A 1 550 ? 8.725 -29.388 18.902 1.00 95.44 550 GLY A C 1
ATOM 4292 O O . GLY A 1 550 ? 7.573 -29.122 18.572 1.00 95.44 550 GLY A O 1
ATOM 4293 N N . SER A 1 551 ? 9.536 -28.493 19.470 1.00 97.44 551 SER A N 1
ATOM 4294 C CA . SER A 1 551 ? 9.139 -27.126 19.814 1.00 97.44 551 SER A CA 1
ATOM 4295 C C . SER A 1 551 ? 8.818 -26.281 18.572 1.00 97.44 551 SER A C 1
ATOM 4297 O O . SER A 1 551 ? 7.753 -25.665 18.502 1.00 97.44 551 SER A O 1
ATOM 4299 N N . LEU A 1 552 ? 9.673 -26.315 17.540 1.00 97.75 552 LEU A N 1
ATOM 4300 C CA . LEU A 1 552 ? 9.460 -25.593 16.276 1.00 97.75 552 LEU A CA 1
ATOM 4301 C C . LEU A 1 552 ? 8.163 -26.023 15.581 1.00 97.75 552 LEU A C 1
ATOM 4303 O O . LEU A 1 552 ? 7.442 -25.195 15.022 1.00 97.75 552 LEU A O 1
ATOM 4307 N N . MET A 1 553 ? 7.844 -27.321 15.624 1.00 97.12 553 MET A N 1
ATOM 4308 C CA . MET A 1 553 ? 6.609 -27.840 15.042 1.00 97.12 553 MET A CA 1
ATOM 4309 C C . MET A 1 553 ? 5.368 -27.215 15.682 1.00 97.12 553 MET A C 1
ATOM 4311 O O . MET A 1 553 ? 4.418 -26.942 14.955 1.00 97.12 553 MET A O 1
ATOM 4315 N N . VAL A 1 554 ? 5.360 -26.947 16.992 1.00 98.06 554 VAL A N 1
ATOM 4316 C CA . VAL A 1 554 ? 4.198 -26.341 17.667 1.00 98.06 554 VAL A CA 1
ATOM 4317 C C . VAL A 1 554 ? 3.888 -24.957 17.089 1.00 98.06 554 VAL A C 1
ATOM 4319 O O . VAL A 1 554 ? 2.757 -24.710 16.666 1.00 98.06 554 VAL A O 1
ATOM 4322 N N . GLY A 1 555 ? 4.893 -24.081 16.996 1.00 97.88 555 GLY A N 1
ATOM 4323 C CA . GLY A 1 555 ? 4.735 -22.759 16.388 1.00 97.88 555 GLY A CA 1
ATOM 4324 C C . GLY A 1 555 ? 4.348 -22.839 14.910 1.00 97.88 555 GLY A C 1
ATOM 4325 O O . GLY A 1 555 ? 3.441 -22.136 14.462 1.00 97.88 555 GLY A O 1
ATOM 4326 N N . ALA A 1 556 ? 4.973 -23.748 14.155 1.00 97.69 556 ALA A N 1
ATOM 4327 C CA . ALA A 1 556 ? 4.665 -23.945 12.741 1.00 97.69 556 ALA A CA 1
ATOM 4328 C C . ALA A 1 556 ? 3.212 -24.385 12.506 1.00 97.69 556 ALA A C 1
ATOM 4330 O O . ALA A 1 556 ? 2.563 -23.864 11.600 1.00 97.69 556 ALA A O 1
ATOM 4331 N N . GLN A 1 557 ? 2.672 -25.297 13.326 1.00 97.81 557 GLN A N 1
ATOM 4332 C CA . GLN A 1 557 ? 1.265 -25.695 13.214 1.00 97.81 557 GLN A CA 1
ATOM 4333 C C . GLN A 1 557 ? 0.320 -24.536 13.528 1.00 97.81 557 GLN A C 1
ATOM 4335 O O . GLN A 1 557 ? -0.666 -24.358 12.818 1.00 97.81 557 GLN A O 1
ATOM 4340 N N . MET A 1 558 ? 0.639 -23.705 14.524 1.00 97.38 558 MET A N 1
ATOM 4341 C CA . MET A 1 558 ? -0.151 -22.508 14.817 1.00 97.38 558 MET A CA 1
ATOM 4342 C C . MET A 1 558 ? -0.208 -21.558 13.610 1.00 97.38 558 MET A C 1
ATOM 4344 O O . MET A 1 558 ? -1.293 -21.153 13.193 1.00 97.38 558 MET A O 1
ATOM 4348 N N . ALA A 1 559 ? 0.941 -21.255 12.997 1.00 97.81 559 ALA A N 1
ATOM 4349 C CA . ALA A 1 559 ? 0.998 -20.394 11.815 1.00 97.81 559 ALA A CA 1
ATOM 4350 C C . ALA A 1 559 ? 0.169 -20.953 10.645 1.00 97.81 559 ALA A C 1
ATOM 4352 O O . ALA A 1 559 ? -0.565 -20.213 9.988 1.00 97.81 559 ALA A O 1
ATOM 4353 N N . ARG A 1 560 ? 0.234 -22.273 10.420 1.00 97.81 560 ARG A N 1
ATOM 4354 C CA . ARG A 1 560 ? -0.565 -22.965 9.398 1.00 97.81 560 ARG A CA 1
ATOM 4355 C C . ARG A 1 560 ? -2.060 -22.871 9.682 1.00 97.81 560 ARG A C 1
ATOM 4357 O O . ARG A 1 560 ? -2.818 -22.585 8.764 1.00 97.81 560 ARG A O 1
ATOM 4364 N N . CYS A 1 561 ? -2.484 -23.055 10.932 1.00 96.81 561 CYS A N 1
ATOM 4365 C CA . CYS A 1 561 ? -3.885 -22.897 11.322 1.00 96.81 561 CYS A CA 1
ATOM 4366 C C . CYS A 1 561 ? -4.395 -21.479 11.030 1.00 96.81 561 CYS A C 1
ATOM 4368 O O . CYS A 1 561 ? -5.465 -21.330 10.444 1.00 96.81 561 CYS A O 1
ATOM 4370 N N . ILE A 1 562 ? -3.623 -20.443 11.380 1.00 96.56 562 ILE A N 1
ATOM 4371 C CA . ILE A 1 562 ? -4.006 -19.049 11.107 1.00 96.56 562 ILE A CA 1
ATOM 4372 C C . ILE A 1 562 ? -4.130 -18.817 9.596 1.00 96.56 562 ILE A C 1
ATOM 4374 O O . ILE A 1 562 ? -5.137 -18.281 9.139 1.00 96.56 562 ILE A O 1
ATOM 4378 N N . HIS A 1 563 ? -3.159 -19.284 8.811 1.00 96.00 563 HIS A N 1
ATOM 4379 C CA . HIS A 1 563 ? -3.202 -19.188 7.354 1.00 96.00 563 HIS A CA 1
ATOM 4380 C C . HIS A 1 563 ? -4.402 -19.916 6.739 1.00 96.00 563 HIS A C 1
ATOM 4382 O O . HIS A 1 563 ? -5.089 -19.350 5.899 1.00 96.00 563 HIS A O 1
ATOM 4388 N N . MET A 1 564 ? -4.702 -21.145 7.169 1.00 96.62 564 MET A N 1
ATOM 4389 C CA . MET A 1 564 ? -5.836 -21.913 6.636 1.00 96.62 564 MET A CA 1
ATOM 4390 C C . MET A 1 564 ? -7.184 -21.233 6.873 1.00 96.62 564 MET A C 1
ATOM 4392 O O . MET A 1 564 ? -8.097 -21.401 6.071 1.00 96.62 564 MET A O 1
ATOM 4396 N N . VAL A 1 565 ? -7.328 -20.517 7.990 1.00 96.38 565 VAL A N 1
ATOM 4397 C CA . VAL A 1 565 ? -8.597 -19.885 8.374 1.00 96.38 565 VAL A CA 1
ATOM 4398 C C . VAL A 1 565 ? -8.728 -18.477 7.794 1.00 96.38 565 VAL A C 1
ATOM 4400 O O . VAL A 1 565 ? -9.824 -18.087 7.397 1.00 96.38 565 VAL A O 1
ATOM 4403 N N . TYR A 1 566 ? -7.636 -17.713 7.751 1.00 94.19 566 TYR A N 1
ATOM 4404 C CA . TYR A 1 566 ? -7.661 -16.279 7.436 1.00 94.19 566 TYR A CA 1
ATOM 4405 C C . TYR A 1 566 ? -6.895 -15.899 6.166 1.00 94.19 566 TYR A C 1
ATOM 4407 O O . TYR A 1 566 ? -6.796 -14.714 5.857 1.00 94.19 566 TYR A O 1
ATOM 4415 N N . GLU A 1 567 ? -6.328 -16.877 5.454 1.00 94.31 567 GLU A N 1
ATOM 4416 C CA . GLU A 1 567 ? -5.482 -16.691 4.264 1.00 94.31 567 GLU A CA 1
ATOM 4417 C C . GLU A 1 567 ? -4.296 -15.737 4.506 1.00 94.31 567 GLU A C 1
ATOM 4419 O O . GLU A 1 567 ? -3.735 -15.149 3.582 1.00 94.31 567 GLU A O 1
ATOM 4424 N N . THR A 1 568 ? -3.884 -15.578 5.769 1.00 96.00 568 THR A N 1
ATOM 4425 C CA . THR A 1 568 ? -2.786 -14.688 6.149 1.00 96.00 568 THR A CA 1
ATOM 4426 C C . THR A 1 568 ? -1.448 -15.273 5.681 1.00 96.00 568 THR A C 1
ATOM 4428 O O . THR A 1 568 ? -1.164 -16.431 5.997 1.00 96.00 568 THR A O 1
ATOM 4431 N N . PRO A 1 569 ? -0.599 -14.520 4.956 1.00 96.62 569 PRO A N 1
ATOM 4432 C CA . PRO A 1 569 ? 0.708 -14.994 4.498 1.00 96.62 569 PRO A CA 1
ATOM 4433 C C . PRO A 1 569 ? 1.593 -15.532 5.629 1.00 96.62 569 PRO A C 1
ATOM 4435 O O . PRO A 1 569 ? 1.719 -14.892 6.677 1.00 96.62 569 PRO A O 1
ATOM 4438 N N . ILE A 1 570 ? 2.235 -16.684 5.401 1.00 97.31 570 ILE A N 1
ATOM 4439 C CA . ILE A 1 570 ? 3.176 -17.301 6.347 1.00 97.31 570 ILE A CA 1
ATOM 4440 C C . ILE A 1 570 ? 4.608 -16.917 5.977 1.00 97.31 570 ILE A C 1
ATOM 4442 O O . ILE A 1 570 ? 5.036 -17.077 4.831 1.00 97.31 570 ILE A O 1
ATOM 4446 N N . LEU A 1 571 ? 5.376 -16.474 6.972 1.00 96.75 571 LEU A N 1
ATOM 4447 C CA . LEU A 1 571 ? 6.806 -16.219 6.850 1.00 96.75 571 LEU A CA 1
ATOM 4448 C C . LEU A 1 571 ? 7.589 -17.098 7.828 1.00 96.75 571 LEU A C 1
ATOM 4450 O O . LEU A 1 571 ? 7.724 -16.756 9.001 1.00 96.75 571 LEU A O 1
ATOM 4454 N N . PRO A 1 572 ? 8.143 -18.221 7.358 1.00 95.62 572 PRO A N 1
ATOM 4455 C CA . PRO A 1 572 ? 9.115 -18.988 8.122 1.00 95.62 572 PRO A CA 1
ATOM 4456 C C . PRO A 1 572 ? 10.410 -18.179 8.231 1.00 95.62 572 PRO A C 1
ATOM 4458 O O . PRO A 1 572 ? 10.975 -17.797 7.202 1.00 95.62 572 PRO A O 1
ATOM 4461 N N . VAL A 1 573 ? 10.862 -17.896 9.452 1.00 95.06 573 VAL A N 1
ATOM 4462 C CA . VAL A 1 573 ? 12.030 -17.042 9.712 1.00 95.06 573 VAL A CA 1
ATOM 4463 C C . VAL A 1 573 ? 13.130 -17.760 10.490 1.00 95.06 573 VAL A C 1
ATOM 4465 O O . VAL A 1 573 ? 12.902 -18.751 11.189 1.00 95.06 573 VAL A O 1
ATOM 4468 N N . CYS A 1 574 ? 14.352 -17.234 10.372 1.00 94.44 574 CYS A N 1
ATOM 4469 C CA . CYS A 1 574 ? 15.527 -17.761 11.053 1.00 94.44 574 CYS A CA 1
ATOM 4470 C C . CYS A 1 574 ? 15.634 -17.122 12.434 1.00 94.44 574 CYS A C 1
ATOM 4472 O O . CYS A 1 574 ? 15.836 -15.913 12.543 1.00 94.44 574 CYS A O 1
ATOM 4474 N N . HIS A 1 575 ? 15.576 -17.950 13.471 1.00 95.06 575 HIS A N 1
ATOM 4475 C CA . HIS A 1 575 ? 15.715 -17.581 14.874 1.00 95.06 575 HIS A CA 1
ATOM 4476 C C . HIS A 1 575 ? 16.924 -16.665 15.122 1.00 95.06 575 HIS A C 1
ATOM 4478 O O . HIS A 1 575 ? 16.817 -15.615 15.752 1.00 95.06 575 HIS A O 1
ATOM 4484 N N . LEU A 1 576 ? 18.083 -17.027 14.562 1.00 94.00 576 LEU A N 1
ATOM 4485 C CA . LEU A 1 576 ? 19.331 -16.282 14.753 1.00 94.00 576 LEU A CA 1
ATOM 4486 C C . LEU A 1 576 ? 19.275 -14.892 14.113 1.00 94.00 576 LEU A C 1
ATOM 4488 O O . LEU A 1 576 ? 19.832 -13.943 14.655 1.00 94.00 576 LEU A O 1
ATOM 4492 N N . GLN A 1 577 ? 18.597 -14.765 12.970 1.00 94.00 577 GLN A N 1
ATOM 4493 C CA . GLN A 1 577 ? 18.430 -13.477 12.307 1.00 94.00 577 GLN A CA 1
ATOM 4494 C C . GLN A 1 577 ? 17.391 -12.605 13.030 1.00 94.00 577 GLN A C 1
ATOM 4496 O O . GLN A 1 577 ? 17.560 -11.384 13.080 1.00 94.00 577 GLN A O 1
ATOM 4501 N N . SER A 1 578 ? 16.362 -13.218 13.631 1.00 95.56 578 SER A N 1
ATOM 4502 C CA . SER A 1 578 ? 15.338 -12.521 14.421 1.00 95.56 578 SER A CA 1
ATOM 4503 C C . SER A 1 578 ? 15.971 -11.712 15.548 1.00 95.56 578 SER A C 1
ATOM 4505 O O . SER A 1 578 ? 15.652 -10.534 15.702 1.00 95.56 578 SER A O 1
ATOM 4507 N N . HIS A 1 579 ? 16.955 -12.287 16.247 1.00 95.69 579 HIS A N 1
ATOM 4508 C CA . HIS A 1 579 ? 17.715 -11.620 17.314 1.00 95.69 579 HIS A CA 1
ATOM 4509 C C . HIS A 1 579 ? 18.280 -10.249 16.903 1.00 95.69 579 HIS A C 1
ATOM 4511 O O . HIS A 1 579 ? 18.328 -9.338 17.723 1.00 95.69 579 HIS A O 1
ATOM 4517 N N . PHE A 1 580 ? 18.649 -10.044 15.635 1.00 96.00 580 PHE A N 1
ATOM 4518 C CA . PHE A 1 580 ? 19.100 -8.734 15.144 1.00 96.00 580 PHE A CA 1
ATOM 4519 C C . PHE A 1 580 ? 17.946 -7.799 14.752 1.00 96.00 580 PHE A C 1
ATOM 4521 O O . PHE A 1 580 ? 18.061 -6.579 14.879 1.00 96.00 580 PHE A O 1
ATOM 4528 N N . ALA A 1 581 ? 16.819 -8.344 14.285 1.00 95.44 581 ALA A N 1
ATOM 4529 C CA . ALA A 1 581 ? 15.663 -7.562 13.846 1.00 95.44 581 ALA A CA 1
ATOM 4530 C C . ALA A 1 581 ? 14.987 -6.788 14.986 1.00 95.44 581 ALA A C 1
ATOM 4532 O O . ALA A 1 581 ? 14.426 -5.715 14.753 1.00 95.44 581 ALA A O 1
ATOM 4533 N N . VAL A 1 582 ? 15.095 -7.275 16.224 1.00 94.56 582 VAL A N 1
ATOM 4534 C CA . VAL A 1 582 ? 14.506 -6.640 17.414 1.00 94.56 582 VAL A CA 1
ATOM 4535 C C . VAL A 1 582 ? 15.028 -5.222 17.679 1.00 94.56 582 VAL A C 1
ATOM 4537 O O . VAL A 1 582 ? 14.296 -4.393 18.212 1.00 94.56 582 VAL A O 1
ATOM 4540 N N . LEU A 1 583 ? 16.249 -4.900 17.233 1.00 94.75 583 LEU A N 1
ATOM 4541 C CA . LEU A 1 583 ? 16.849 -3.565 17.364 1.00 94.75 583 LEU A CA 1
ATOM 4542 C C . LEU A 1 583 ? 16.010 -2.467 16.690 1.00 94.75 583 LEU A C 1
ATOM 4544 O O . LEU A 1 583 ? 16.012 -1.316 17.127 1.00 94.75 583 LEU A O 1
ATOM 4548 N N . HIS A 1 584 ? 15.244 -2.817 15.659 1.00 93.62 584 HIS A N 1
ATOM 4549 C CA . HIS A 1 584 ? 14.399 -1.862 14.944 1.00 93.62 584 HIS A CA 1
ATOM 4550 C C . HIS A 1 584 ? 13.186 -1.414 15.766 1.00 93.62 584 HIS A C 1
ATOM 4552 O O . HIS A 1 584 ? 12.716 -0.293 15.582 1.00 93.62 584 HIS A O 1
ATOM 4558 N N . LEU A 1 585 ? 12.750 -2.222 16.741 1.00 91.69 585 LEU A N 1
ATOM 4559 C CA . LEU A 1 585 ? 11.741 -1.820 17.729 1.00 91.69 585 LEU A CA 1
ATOM 4560 C C . LEU A 1 585 ? 12.266 -0.751 18.701 1.00 91.69 585 LEU A C 1
ATOM 4562 O O . LEU A 1 585 ? 11.500 -0.155 19.455 1.00 91.69 585 LEU A O 1
ATOM 4566 N N . GLU A 1 586 ? 13.580 -0.518 18.716 1.00 90.38 586 GLU A N 1
ATOM 4567 C CA . GLU A 1 586 ? 14.230 0.549 19.481 1.00 90.38 586 GLU A CA 1
ATOM 4568 C C . GLU A 1 586 ? 14.691 1.714 18.591 1.00 90.38 586 GLU A C 1
ATOM 4570 O O . GLU A 1 586 ? 15.429 2.590 19.047 1.00 90.38 586 GLU A O 1
ATOM 4575 N N . GLY A 1 587 ? 14.243 1.744 17.331 1.00 87.25 587 GLY A N 1
ATOM 4576 C CA . GLY A 1 587 ? 14.522 2.826 16.389 1.00 87.25 587 GLY A CA 1
ATOM 4577 C C . GLY A 1 587 ? 15.910 2.773 15.749 1.00 87.25 587 GLY A C 1
ATOM 4578 O O . GLY A 1 587 ? 16.347 3.777 15.189 1.00 87.25 587 GLY A O 1
ATOM 4579 N N . VAL A 1 588 ? 16.613 1.637 15.820 1.00 88.69 588 VAL A N 1
ATOM 4580 C CA . VAL A 1 588 ? 17.881 1.461 15.098 1.00 88.69 588 VAL A CA 1
ATOM 4581 C C . VAL A 1 588 ? 17.620 1.506 13.582 1.00 88.69 588 VAL A C 1
ATOM 4583 O O . VAL A 1 588 ? 16.694 0.837 13.116 1.00 88.69 588 VAL A O 1
ATOM 4586 N N . PRO A 1 589 ? 18.390 2.288 12.798 1.00 82.69 589 PRO A N 1
ATOM 4587 C CA . PRO A 1 589 ? 18.206 2.371 11.351 1.00 82.69 589 PRO A CA 1
ATOM 4588 C C . PRO A 1 589 ? 18.511 1.057 10.615 1.00 82.69 589 PRO A C 1
ATOM 4590 O O . PRO A 1 589 ? 19.524 0.403 10.871 1.00 82.69 589 PRO A O 1
ATOM 4593 N N . THR A 1 590 ? 17.682 0.724 9.622 1.00 83.06 590 THR A N 1
ATOM 4594 C CA . THR A 1 590 ? 17.939 -0.341 8.638 1.00 83.06 590 THR A CA 1
ATOM 4595 C C . THR A 1 590 ? 18.977 0.116 7.613 1.00 83.06 590 THR A C 1
ATOM 4597 O O . THR A 1 590 ? 18.623 0.486 6.493 1.00 83.06 590 THR A O 1
ATOM 4600 N N . GLU A 1 591 ? 20.262 0.096 7.958 1.00 90.00 591 GLU A N 1
ATOM 4601 C CA . GLU A 1 591 ? 21.320 0.295 6.961 1.00 90.00 591 GLU A CA 1
ATOM 4602 C C . GLU A 1 591 ? 22.407 -0.781 7.061 1.00 90.00 591 GLU A C 1
ATOM 4604 O O . GLU A 1 591 ? 23.069 -0.949 8.087 1.00 90.00 591 GLU A O 1
ATOM 4609 N N . PHE A 1 592 ? 22.552 -1.508 5.954 1.00 92.56 592 PHE A N 1
ATOM 4610 C CA . PHE A 1 592 ? 23.410 -2.670 5.754 1.00 92.56 592 PHE A CA 1
ATOM 4611 C C . PHE A 1 592 ? 24.566 -2.328 4.788 1.00 92.56 592 PHE A C 1
ATOM 4613 O O . PHE A 1 592 ? 24.438 -1.379 4.013 1.00 92.56 592 PHE A O 1
ATOM 4620 N N . PRO A 1 593 ? 25.679 -3.089 4.767 1.00 95.56 593 PRO A N 1
ATOM 4621 C CA . PRO A 1 593 ? 25.951 -4.292 5.554 1.00 95.56 593 PRO A CA 1
ATOM 4622 C C . PRO A 1 593 ? 26.343 -3.991 7.005 1.00 95.56 593 PRO A C 1
ATOM 4624 O O . PRO A 1 593 ? 26.942 -2.957 7.299 1.00 95.56 593 PRO A O 1
ATOM 4627 N N . VAL A 1 594 ? 26.042 -4.928 7.906 1.00 97.25 594 VAL A N 1
ATOM 4628 C CA . VAL A 1 594 ? 26.429 -4.863 9.327 1.00 97.25 594 VAL A CA 1
ATOM 4629 C C . VAL A 1 594 ? 27.061 -6.172 9.785 1.00 97.25 594 VAL A C 1
ATOM 4631 O O . VAL A 1 594 ? 26.773 -7.235 9.235 1.00 97.25 594 VAL A O 1
ATOM 4634 N N . LEU A 1 595 ? 27.905 -6.112 10.813 1.00 97.88 595 LEU A N 1
ATOM 4635 C CA . LEU A 1 595 ? 28.358 -7.302 11.530 1.00 97.88 595 LEU A CA 1
ATOM 4636 C C . LEU A 1 595 ? 27.330 -7.673 12.602 1.00 97.88 595 LEU A C 1
ATOM 4638 O O . LEU A 1 595 ? 27.003 -6.855 13.455 1.00 97.88 595 LEU A O 1
ATOM 4642 N N . GLY A 1 596 ? 26.837 -8.904 12.581 1.00 97.06 596 GLY A N 1
ATOM 4643 C CA . GLY A 1 596 ? 25.936 -9.439 13.597 1.00 97.06 596 GLY A CA 1
ATOM 4644 C C . GLY A 1 596 ? 26.702 -10.224 14.656 1.00 97.06 596 GLY A C 1
ATOM 4645 O O . GLY A 1 596 ? 27.142 -11.330 14.371 1.00 97.06 596 GLY A O 1
ATOM 4646 N N . LEU A 1 597 ? 26.855 -9.700 15.872 1.00 97.88 597 LEU A N 1
ATOM 4647 C CA . LEU A 1 597 ? 27.399 -10.444 17.013 1.00 97.88 597 LEU A CA 1
ATOM 4648 C C . LEU A 1 597 ? 26.258 -11.123 17.775 1.00 97.88 597 LEU A C 1
ATOM 4650 O O . LEU A 1 597 ? 25.485 -10.443 18.444 1.00 97.88 597 LEU A O 1
ATOM 4654 N N . LEU A 1 598 ? 26.173 -12.451 17.726 1.00 96.75 598 LEU A N 1
ATOM 4655 C CA . LEU A 1 598 ? 25.150 -13.211 18.442 1.00 96.75 598 LEU A CA 1
ATOM 4656 C C . LEU A 1 598 ? 25.762 -13.978 19.615 1.00 96.75 598 LEU A C 1
ATOM 4658 O O . LEU A 1 598 ? 26.544 -14.907 19.406 1.00 96.75 598 LEU A O 1
ATOM 4662 N N . LEU A 1 599 ? 25.378 -13.614 20.841 1.00 96.19 599 LEU A N 1
ATOM 4663 C CA . LEU A 1 599 ? 25.828 -14.246 22.085 1.00 96.19 599 LEU A CA 1
ATOM 4664 C C . LEU A 1 599 ? 24.612 -14.696 22.911 1.00 96.19 599 LEU A C 1
ATOM 4666 O O . LEU A 1 599 ? 24.019 -13.915 23.651 1.00 96.19 599 LEU A O 1
ATOM 4670 N N . SER A 1 600 ? 24.238 -15.967 22.794 1.00 91.62 600 SER A N 1
ATOM 4671 C CA . SER A 1 600 ? 23.107 -16.591 23.502 1.00 91.62 600 SER A CA 1
ATOM 4672 C C . SER A 1 600 ? 23.560 -17.810 24.320 1.00 91.62 600 SER A C 1
ATOM 4674 O O . SER A 1 600 ? 24.758 -18.084 24.423 1.00 91.62 600 SER A O 1
ATOM 4676 N N . GLY A 1 601 ? 22.601 -18.538 24.905 1.00 85.94 601 GLY A N 1
ATOM 4677 C CA . GLY A 1 601 ? 22.849 -19.815 25.578 1.00 85.94 601 GLY A CA 1
ATOM 4678 C C . GLY A 1 601 ? 23.531 -20.836 24.666 1.00 85.94 601 GLY A C 1
ATOM 4679 O O . GLY A 1 601 ? 24.518 -21.431 25.076 1.00 85.94 601 GLY A O 1
ATOM 4680 N N . GLY A 1 602 ? 23.056 -20.966 23.421 1.00 86.62 602 GLY A N 1
ATOM 4681 C CA . GLY A 1 602 ? 23.530 -21.966 22.453 1.00 86.62 602 GLY A CA 1
ATOM 4682 C C . GLY A 1 602 ? 24.280 -21.416 21.236 1.00 86.62 602 GLY A C 1
ATOM 4683 O O . GLY A 1 602 ? 24.644 -22.184 20.353 1.00 86.62 602 GLY A O 1
ATOM 4684 N N . ASN A 1 603 ? 24.504 -20.101 21.138 1.00 91.56 603 ASN A N 1
ATOM 4685 C CA . ASN A 1 603 ? 25.235 -19.510 20.012 1.00 91.56 603 ASN A CA 1
ATOM 4686 C C . ASN A 1 603 ? 26.273 -18.492 20.480 1.00 91.56 603 ASN A C 1
ATOM 4688 O O . ASN A 1 603 ? 26.012 -17.655 21.346 1.00 91.56 603 ASN A O 1
ATOM 4692 N N . SER A 1 604 ? 27.455 -18.537 19.874 1.00 96.19 604 SER A N 1
ATOM 4693 C CA . SER A 1 604 ? 28.492 -17.515 20.013 1.00 96.19 604 SER A CA 1
ATOM 4694 C C . SER A 1 604 ? 29.181 -17.345 18.676 1.00 96.19 604 SER A C 1
ATOM 4696 O O . SER A 1 604 ? 30.145 -18.039 18.374 1.00 96.19 604 SER A O 1
ATOM 4698 N N . ALA A 1 605 ? 28.629 -16.446 17.869 1.00 96.00 605 ALA A N 1
ATOM 4699 C CA . ALA A 1 605 ? 28.989 -16.309 16.470 1.00 96.00 605 ALA A CA 1
ATOM 4700 C C . ALA A 1 605 ? 29.006 -14.845 16.025 1.00 96.00 605 ALA A C 1
ATOM 4702 O O . ALA A 1 605 ? 28.341 -13.984 16.607 1.00 96.00 605 ALA A O 1
ATOM 4703 N N . ILE A 1 606 ? 29.770 -14.581 14.969 1.00 97.31 606 ILE A N 1
ATOM 4704 C CA . ILE A 1 606 ? 29.763 -13.323 14.230 1.00 97.31 606 ILE A CA 1
ATOM 4705 C C . ILE A 1 606 ? 29.296 -13.619 12.808 1.00 97.31 606 ILE A C 1
ATOM 4707 O O . ILE A 1 606 ? 29.803 -14.532 12.156 1.00 97.31 606 ILE A O 1
ATOM 4711 N N . TYR A 1 607 ? 28.353 -12.818 12.331 1.00 95.94 607 TYR A N 1
ATOM 4712 C CA . TYR A 1 607 ? 27.767 -12.895 11.000 1.00 95.94 607 TYR A CA 1
ATOM 4713 C C . TYR A 1 607 ? 28.023 -11.609 10.216 1.00 95.94 607 TYR A C 1
ATOM 4715 O O . TYR A 1 607 ? 28.232 -10.546 10.801 1.00 95.94 607 TYR A O 1
ATOM 4723 N N . ILE A 1 608 ? 27.942 -11.688 8.893 1.00 96.44 608 ILE A N 1
ATOM 4724 C CA . ILE A 1 608 ? 27.771 -10.539 8.008 1.00 96.44 608 ILE A CA 1
ATOM 4725 C C . ILE A 1 608 ? 26.309 -10.523 7.574 1.00 96.44 608 ILE A C 1
ATOM 4727 O O . ILE A 1 608 ? 25.827 -11.450 6.924 1.00 96.44 608 ILE A O 1
ATOM 4731 N N . LEU A 1 609 ? 25.585 -9.470 7.938 1.00 94.88 609 LEU A N 1
ATOM 4732 C CA . LEU A 1 609 ? 24.225 -9.246 7.469 1.00 94.88 609 LEU A CA 1
ATOM 4733 C C . LEU A 1 609 ? 24.300 -8.288 6.287 1.00 94.88 609 LEU A C 1
ATOM 4735 O O . LEU A 1 609 ? 24.563 -7.097 6.461 1.00 94.88 609 LEU A O 1
ATOM 4739 N N . HIS A 1 610 ? 24.062 -8.809 5.086 1.00 93.00 610 HIS A N 1
ATOM 4740 C CA . HIS A 1 610 ? 23.940 -7.982 3.884 1.00 93.00 610 HIS A CA 1
ATOM 4741 C C . HIS A 1 610 ? 22.590 -7.276 3.824 1.00 93.00 610 HIS A C 1
ATOM 4743 O O . HIS A 1 610 ? 22.486 -6.192 3.264 1.00 93.00 610 HIS A O 1
ATOM 4749 N N . GLU A 1 611 ? 21.571 -7.925 4.378 1.00 91.56 611 GLU A N 1
ATOM 4750 C CA . GLU A 1 611 ? 20.205 -7.450 4.555 1.00 91.56 611 GLU A CA 1
ATOM 4751 C C . GLU A 1 611 ? 19.417 -8.519 5.330 1.00 91.56 611 GLU A C 1
ATOM 4753 O O . GLU A 1 611 ? 19.855 -9.668 5.447 1.00 91.56 611 GLU A O 1
ATOM 4758 N N . PHE A 1 612 ? 18.222 -8.192 5.826 1.00 90.94 612 PHE A N 1
ATOM 4759 C CA . PHE A 1 612 ? 17.309 -9.233 6.309 1.00 90.94 612 PHE A CA 1
ATOM 4760 C C . PHE A 1 612 ? 16.936 -10.191 5.169 1.00 90.94 612 PHE A C 1
ATOM 4762 O O . PHE A 1 612 ? 16.626 -9.741 4.062 1.00 90.94 612 PHE A O 1
ATOM 4769 N N . GLY A 1 613 ? 17.020 -11.497 5.440 1.00 87.44 613 GLY A N 1
ATOM 4770 C CA . GLY A 1 613 ? 16.945 -12.579 4.449 1.00 87.44 613 GLY A CA 1
ATOM 4771 C C . GLY A 1 613 ? 18.303 -13.109 3.965 1.00 87.44 613 GLY A C 1
ATOM 4772 O O . GLY A 1 613 ? 18.370 -14.243 3.496 1.00 87.44 613 GLY A O 1
ATOM 4773 N N . LYS A 1 614 ? 19.397 -12.344 4.135 1.00 90.38 614 LYS A N 1
ATOM 4774 C CA . LYS A 1 614 ? 20.737 -12.710 3.645 1.00 90.38 614 LYS A CA 1
ATOM 4775 C C . LYS A 1 614 ? 21.823 -12.502 4.709 1.00 90.38 614 LYS A C 1
ATOM 4777 O O . LYS A 1 614 ? 22.296 -11.382 4.923 1.00 90.38 614 LYS A O 1
ATOM 4782 N N . MET A 1 615 ? 22.222 -13.595 5.362 1.00 91.56 615 MET A N 1
ATOM 4783 C CA . MET A 1 615 ? 23.167 -13.605 6.483 1.00 91.56 615 MET A CA 1
ATOM 4784 C C . MET A 1 615 ? 24.263 -14.656 6.269 1.00 91.56 615 MET A C 1
ATOM 4786 O O . MET A 1 615 ? 23.967 -15.828 6.090 1.00 91.56 615 MET A O 1
ATOM 4790 N N . GLU A 1 616 ? 25.525 -14.241 6.322 1.00 93.00 616 GLU A N 1
ATOM 4791 C CA . GLU A 1 616 ? 26.693 -15.109 6.128 1.00 93.00 616 GLU A CA 1
ATOM 4792 C C . GLU A 1 616 ? 27.430 -15.319 7.456 1.00 93.00 616 GLU A C 1
ATOM 4794 O O . GLU A 1 616 ? 27.625 -14.368 8.216 1.00 93.00 616 GLU A O 1
ATOM 4799 N N . LEU A 1 617 ? 27.848 -16.550 7.760 1.00 93.75 617 LEU A N 1
ATOM 4800 C CA . LEU A 1 617 ? 28.624 -16.855 8.962 1.00 93.75 617 LEU A CA 1
ATOM 4801 C C . LEU A 1 617 ? 30.099 -16.466 8.771 1.00 93.75 617 LEU A C 1
ATOM 4803 O O . LEU A 1 617 ? 30.780 -16.998 7.901 1.00 93.75 617 LEU A O 1
ATOM 4807 N N . LEU A 1 618 ? 30.615 -15.579 9.627 1.00 94.69 618 LEU A N 1
ATOM 4808 C CA . LEU A 1 618 ? 32.023 -15.163 9.607 1.00 94.69 618 LEU A CA 1
ATOM 4809 C C . LEU A 1 618 ? 32.891 -15.970 10.581 1.00 94.69 618 LEU A C 1
ATOM 4811 O O . LEU A 1 618 ? 34.078 -16.178 10.328 1.00 94.69 618 LEU A O 1
ATOM 4815 N N . GLY A 1 619 ? 32.315 -16.382 11.709 1.00 94.25 619 GLY A N 1
ATOM 4816 C CA . GLY A 1 619 ? 32.999 -17.177 12.722 1.00 94.25 619 GLY A CA 1
ATOM 4817 C C . GLY A 1 619 ? 32.048 -17.646 13.812 1.00 94.25 619 GLY A C 1
ATOM 4818 O O . GLY A 1 619 ? 31.136 -16.917 14.193 1.00 94.25 619 GLY A O 1
ATOM 4819 N N . ASP A 1 620 ? 32.277 -18.849 14.326 1.00 94.81 620 ASP A N 1
ATOM 4820 C CA . ASP A 1 620 ? 31.433 -19.507 15.328 1.00 94.81 620 ASP A CA 1
ATOM 4821 C C . ASP A 1 620 ? 32.274 -20.083 16.471 1.00 94.81 620 ASP A C 1
ATOM 4823 O O . ASP A 1 620 ? 33.514 -20.088 16.422 1.00 94.81 620 ASP A O 1
ATOM 4827 N N . THR A 1 621 ? 31.600 -20.556 17.516 1.00 94.44 621 THR A N 1
ATOM 4828 C CA . THR A 1 621 ? 32.232 -21.359 18.556 1.00 94.44 621 THR A CA 1
ATOM 4829 C C . THR A 1 621 ? 32.567 -22.758 18.050 1.00 94.44 621 THR A C 1
ATOM 4831 O O . THR A 1 621 ? 31.789 -23.378 17.333 1.00 94.44 621 THR A O 1
ATOM 4834 N N . MET A 1 622 ? 33.751 -23.251 18.414 1.00 92.69 622 MET A N 1
ATOM 4835 C CA . MET A 1 622 ? 34.183 -24.629 18.155 1.00 92.69 622 MET A CA 1
ATOM 4836 C C . MET A 1 622 ? 33.668 -25.610 19.215 1.00 92.69 622 MET A C 1
ATOM 4838 O O . MET A 1 622 ? 33.763 -26.820 19.021 1.00 92.69 622 MET A O 1
ATOM 4842 N N . ASP A 1 623 ? 33.196 -25.098 20.353 1.00 92.81 623 ASP A N 1
ATOM 4843 C CA . ASP A 1 623 ? 32.764 -25.896 21.497 1.00 92.81 623 ASP A CA 1
ATOM 4844 C C . ASP A 1 623 ? 31.540 -25.277 22.197 1.00 92.81 623 ASP A C 1
ATOM 4846 O O . ASP A 1 623 ? 30.506 -25.081 21.564 1.00 92.81 623 ASP A O 1
ATOM 4850 N N . ASP A 1 624 ? 31.640 -24.974 23.488 1.00 92.06 624 ASP A N 1
ATOM 4851 C CA . ASP A 1 624 ? 30.584 -24.362 24.278 1.00 92.06 624 ASP A CA 1
ATOM 4852 C C . ASP A 1 624 ? 30.296 -22.952 23.751 1.00 92.06 624 ASP A C 1
ATOM 4854 O O . ASP A 1 624 ? 31.205 -22.172 23.437 1.00 92.06 624 ASP A O 1
ATOM 4858 N N . ALA A 1 625 ? 29.021 -22.581 23.704 1.00 94.06 625 ALA A N 1
ATOM 4859 C CA . ALA A 1 625 ? 28.653 -21.180 23.576 1.00 94.06 625 ALA A CA 1
ATOM 4860 C C . ALA A 1 625 ? 28.958 -20.427 24.882 1.00 94.06 625 ALA A C 1
ATOM 4862 O O . ALA A 1 625 ? 29.098 -21.005 25.961 1.00 94.06 625 ALA A O 1
ATOM 4863 N N . LEU A 1 626 ? 29.056 -19.101 24.799 1.00 95.38 626 LEU A N 1
ATOM 4864 C CA . LEU A 1 626 ? 29.371 -18.265 25.949 1.00 95.38 626 LEU A CA 1
ATOM 4865 C C . LEU A 1 626 ? 28.337 -18.435 27.070 1.00 95.38 626 LEU A C 1
ATOM 4867 O O . LEU A 1 626 ? 28.733 -18.598 28.221 1.00 95.38 626 LEU A O 1
ATOM 4871 N N . GLY A 1 627 ? 27.037 -18.432 26.754 1.00 92.88 627 GLY A N 1
ATOM 4872 C CA . GLY A 1 627 ? 25.983 -18.630 27.753 1.00 92.88 627 GLY A CA 1
ATOM 4873 C C . GLY A 1 627 ? 26.069 -19.997 28.439 1.00 92.88 627 GLY A C 1
ATOM 4874 O O . GLY A 1 627 ? 26.061 -20.067 29.664 1.00 92.88 627 GLY A O 1
ATOM 4875 N N . GLU A 1 628 ? 26.292 -21.063 27.673 1.00 91.88 628 GLU A N 1
ATOM 4876 C CA . GLU A 1 628 ? 26.541 -22.402 28.215 1.00 91.88 628 GLU A CA 1
ATOM 4877 C C . GLU A 1 628 ? 27.774 -22.448 29.136 1.00 91.88 628 GLU A C 1
ATOM 4879 O O . GLU A 1 628 ? 27.749 -23.085 30.194 1.00 91.88 628 GLU A O 1
ATOM 4884 N N . ALA A 1 629 ? 28.849 -21.733 28.792 1.00 94.56 629 ALA A N 1
ATOM 4885 C CA . ALA A 1 629 ? 30.020 -21.622 29.657 1.00 94.56 629 ALA A CA 1
ATOM 4886 C C . ALA A 1 629 ? 29.695 -20.908 30.984 1.00 94.56 629 ALA A C 1
ATOM 4888 O O . ALA A 1 629 ? 30.199 -21.324 32.031 1.00 94.56 629 ALA A O 1
ATOM 4889 N N . PHE A 1 630 ? 28.838 -19.875 30.968 1.00 95.06 630 PHE A N 1
ATOM 4890 C CA . PHE A 1 630 ? 28.321 -19.247 32.192 1.00 95.06 630 PHE A CA 1
ATOM 4891 C C . PHE A 1 630 ? 27.556 -20.262 33.050 1.00 95.06 630 PHE A C 1
ATOM 4893 O O . PHE A 1 630 ? 27.830 -20.373 34.244 1.00 95.06 630 PHE A O 1
ATOM 4900 N N . ASP A 1 631 ? 26.647 -21.035 32.459 1.00 92.12 631 ASP A N 1
ATOM 4901 C CA . ASP A 1 631 ? 25.833 -22.010 33.193 1.00 92.12 631 ASP A CA 1
ATOM 4902 C C . ASP A 1 631 ? 26.686 -23.135 33.798 1.00 92.12 631 ASP A C 1
ATOM 4904 O O . ASP A 1 631 ? 26.548 -23.473 34.976 1.00 92.12 631 ASP A O 1
ATOM 4908 N N . LYS A 1 632 ? 27.646 -23.666 33.033 1.00 91.94 632 LYS A N 1
ATOM 4909 C CA . LYS A 1 632 ? 28.569 -24.710 33.504 1.00 91.94 632 LYS A CA 1
ATOM 4910 C C . LYS A 1 632 ? 29.463 -24.224 34.646 1.00 91.94 632 LYS A C 1
ATOM 4912 O O . LYS A 1 632 ? 29.684 -24.969 35.602 1.00 91.94 632 LYS A O 1
ATOM 4917 N N . VAL A 1 633 ? 29.987 -22.999 34.567 1.00 94.06 633 VAL A N 1
ATOM 4918 C CA . VAL A 1 633 ? 30.814 -22.419 35.640 1.00 94.06 633 VAL A CA 1
ATOM 4919 C C . VAL A 1 633 ? 29.973 -22.083 36.868 1.00 94.06 633 VAL A C 1
ATOM 4921 O O . VAL A 1 633 ? 30.420 -22.329 37.987 1.00 94.06 633 VAL A O 1
ATOM 4924 N N . ALA A 1 634 ? 28.745 -21.598 36.688 1.00 93.50 634 ALA A N 1
ATOM 4925 C CA . ALA A 1 634 ? 27.815 -21.379 37.789 1.00 93.50 634 ALA A CA 1
ATOM 4926 C C . ALA A 1 634 ? 27.524 -22.686 38.537 1.00 93.50 634 ALA A C 1
ATOM 4928 O O . ALA A 1 634 ? 27.608 -22.704 39.764 1.00 93.50 634 ALA A O 1
ATOM 4929 N N . GLY A 1 635 ? 27.301 -23.787 37.812 1.00 91.12 635 GLY A N 1
ATOM 4930 C CA . GLY A 1 635 ? 27.139 -25.119 38.398 1.00 91.12 635 GLY A CA 1
ATOM 4931 C C . GLY A 1 635 ? 28.344 -25.564 39.236 1.00 91.12 635 GLY A C 1
ATOM 4932 O O . GLY A 1 635 ? 28.165 -26.029 40.358 1.00 91.12 635 GLY A O 1
ATOM 4933 N N . LEU A 1 636 ? 29.577 -25.351 38.750 1.00 91.75 636 LEU A N 1
ATOM 4934 C CA . LEU A 1 636 ? 30.802 -25.640 39.521 1.00 91.75 636 LEU A CA 1
ATOM 4935 C C . LEU A 1 636 ? 30.924 -24.804 40.802 1.00 91.75 636 LEU A C 1
ATOM 4937 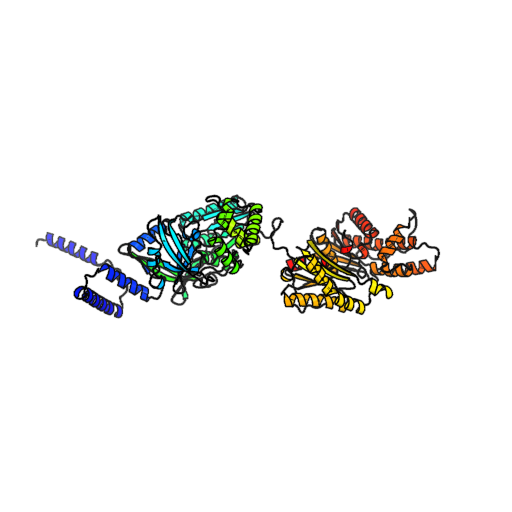O O . LEU A 1 636 ? 31.538 -25.241 41.771 1.00 91.75 636 LEU A O 1
ATOM 4941 N N . LEU A 1 637 ? 30.369 -23.593 40.795 1.00 91.88 637 LEU A N 1
ATOM 4942 C CA . LEU A 1 637 ? 30.375 -22.675 41.932 1.00 91.88 637 LEU A CA 1
ATOM 4943 C C . LEU A 1 637 ? 29.134 -22.819 42.824 1.00 91.88 637 LEU A C 1
ATOM 4945 O O . LEU A 1 637 ? 28.985 -22.033 43.765 1.00 91.88 637 LEU A O 1
ATOM 4949 N N . GLU A 1 638 ? 28.270 -23.804 42.555 1.00 91.81 638 GLU A N 1
ATOM 4950 C CA . GLU A 1 638 ? 27.000 -24.035 43.257 1.00 91.81 638 GLU A CA 1
ATOM 4951 C C . GLU A 1 638 ? 26.078 -22.800 43.223 1.00 91.81 638 GLU A C 1
ATOM 4953 O O . GLU A 1 638 ? 25.404 -22.464 44.199 1.00 91.81 638 GLU A O 1
ATOM 4958 N N . LEU A 1 639 ? 26.092 -22.072 42.106 1.00 91.06 639 LEU A N 1
ATOM 4959 C CA . LEU A 1 639 ? 25.193 -20.953 41.847 1.00 91.06 639 LEU A CA 1
ATOM 4960 C C . LEU A 1 639 ? 23.923 -21.444 41.126 1.00 91.06 639 LEU A C 1
ATOM 4962 O O . LEU A 1 639 ? 23.973 -22.456 40.423 1.00 91.06 639 LEU A O 1
ATOM 4966 N N . PRO A 1 640 ? 22.780 -20.749 41.274 1.00 87.75 640 PRO A N 1
ATOM 4967 C CA . PRO A 1 640 ? 21.541 -21.159 40.616 1.00 87.75 640 PRO A CA 1
ATOM 4968 C C . PRO A 1 640 ? 21.611 -21.085 39.082 1.00 87.75 640 PRO A C 1
ATOM 4970 O O . PRO A 1 640 ? 22.352 -20.278 38.522 1.00 87.75 640 PRO A O 1
ATOM 4973 N N . TYR A 1 641 ? 20.784 -21.903 38.425 1.00 82.94 641 TYR A N 1
ATOM 4974 C CA . TYR A 1 641 ? 20.524 -21.869 36.983 1.00 82.94 641 TYR A CA 1
ATOM 4975 C C . TYR A 1 641 ? 19.328 -20.946 36.660 1.00 82.94 641 TYR A C 1
ATOM 4977 O O . TYR A 1 641 ? 18.328 -21.023 37.386 1.00 82.94 641 TYR A O 1
ATOM 4985 N N . PRO A 1 642 ? 19.381 -20.120 35.591 1.00 87.12 642 PRO A N 1
ATOM 4986 C CA . PRO A 1 642 ? 20.522 -19.891 34.692 1.00 87.12 642 PRO A CA 1
ATOM 4987 C C . PRO A 1 642 ? 21.660 -19.108 35.369 1.00 87.12 642 PRO A C 1
ATOM 4989 O O . PRO A 1 642 ? 21.435 -18.201 36.170 1.00 87.12 642 PRO A O 1
ATOM 4992 N N . GLY A 1 643 ? 22.902 -19.460 35.042 1.00 87.75 643 GLY A N 1
ATOM 4993 C CA . GLY A 1 643 ? 24.110 -19.053 35.759 1.00 87.75 643 GLY A CA 1
ATOM 4994 C C . GLY A 1 643 ? 24.601 -17.636 35.470 1.00 87.75 643 GLY A C 1
ATOM 4995 O O . GLY A 1 643 ? 25.199 -16.995 36.340 1.00 87.75 643 GLY A O 1
ATOM 4996 N N . GLY A 1 644 ? 24.329 -17.121 34.267 1.00 91.19 644 GLY A N 1
ATOM 4997 C CA . GLY A 1 644 ? 24.785 -15.805 33.801 1.00 91.19 644 GLY A CA 1
ATOM 4998 C C . GLY A 1 644 ? 24.531 -14.651 34.785 1.00 91.19 644 GLY A C 1
ATOM 4999 O O . GLY A 1 644 ? 25.492 -14.002 35.214 1.00 91.19 644 GLY A O 1
ATOM 5000 N N . PRO A 1 645 ? 23.270 -14.402 35.197 1.00 91.06 645 PRO A N 1
ATOM 5001 C CA . PRO A 1 645 ? 22.934 -13.325 36.131 1.00 91.06 645 PRO A CA 1
ATOM 5002 C C . PRO A 1 645 ? 23.629 -13.451 37.493 1.00 91.06 645 PRO A C 1
ATOM 5004 O O . PRO A 1 645 ? 24.073 -12.453 38.061 1.00 91.06 645 PRO A O 1
ATOM 5007 N N . HIS A 1 646 ? 23.760 -14.672 38.019 1.00 93.56 646 HIS A N 1
ATOM 5008 C CA . HIS A 1 646 ? 24.372 -14.913 39.326 1.00 93.56 646 HIS A CA 1
ATOM 5009 C C . HIS A 1 646 ? 25.890 -14.711 39.306 1.00 93.56 646 HIS A C 1
ATOM 5011 O O . HIS A 1 646 ? 26.439 -14.134 40.249 1.00 93.56 646 HIS A O 1
ATOM 5017 N N . ILE A 1 647 ? 26.558 -15.117 38.222 1.00 95.12 647 ILE A N 1
ATOM 5018 C CA . ILE A 1 647 ? 27.983 -14.835 38.012 1.00 95.12 647 ILE A CA 1
ATOM 5019 C C . ILE A 1 647 ? 28.226 -13.326 37.944 1.00 95.12 647 ILE A C 1
ATOM 5021 O O . ILE A 1 647 ? 29.169 -12.844 38.569 1.00 95.12 647 ILE A O 1
ATOM 5025 N N . GLU A 1 648 ? 27.379 -12.563 37.247 1.00 95.25 648 GLU A N 1
ATOM 5026 C CA . GLU A 1 648 ? 27.548 -11.108 37.145 1.00 95.25 648 GLU A CA 1
ATOM 5027 C C . GLU A 1 648 ? 27.439 -10.414 38.509 1.00 95.25 648 GLU A C 1
ATOM 5029 O O . GLU A 1 648 ? 28.255 -9.546 38.832 1.00 95.25 648 GLU A O 1
ATOM 5034 N N . VAL A 1 649 ? 26.455 -10.807 39.325 1.00 94.75 649 VAL A N 1
ATOM 5035 C CA . VAL A 1 649 ? 26.268 -10.261 40.679 1.00 94.75 649 VAL A CA 1
ATOM 5036 C C . VAL A 1 649 ? 27.511 -10.512 41.534 1.00 94.75 649 VAL A C 1
ATOM 5038 O O . VAL A 1 649 ? 28.064 -9.565 42.089 1.00 94.75 649 VAL A O 1
ATOM 5041 N N . ARG A 1 650 ? 28.016 -11.751 41.565 1.00 94.94 650 ARG A N 1
ATOM 5042 C CA . ARG A 1 650 ? 29.224 -12.103 42.333 1.00 94.94 650 ARG A CA 1
ATOM 5043 C C . ARG A 1 650 ? 30.486 -11.442 41.790 1.00 94.94 650 ARG A C 1
ATOM 5045 O O . ARG A 1 650 ? 31.342 -11.022 42.560 1.00 94.94 650 ARG A O 1
ATOM 5052 N N . ALA A 1 651 ? 30.610 -11.306 40.472 1.00 94.50 651 ALA A N 1
ATOM 5053 C CA . ALA A 1 651 ? 31.753 -10.639 39.857 1.00 94.50 651 ALA A CA 1
ATOM 5054 C C . ALA A 1 651 ? 31.857 -9.160 40.271 1.00 94.50 651 ALA A C 1
ATOM 5056 O O . ALA A 1 651 ? 32.966 -8.654 40.425 1.00 94.50 651 ALA A O 1
ATOM 5057 N N . LYS A 1 652 ? 30.726 -8.466 40.476 1.00 93.62 652 LYS A N 1
ATOM 5058 C CA . LYS A 1 652 ? 30.695 -7.049 40.896 1.00 93.62 652 LYS A CA 1
ATOM 5059 C C . LYS A 1 652 ? 31.171 -6.821 42.331 1.00 93.62 652 LYS A C 1
ATOM 5061 O O . LYS A 1 652 ? 31.609 -5.719 42.653 1.00 93.62 652 LYS A O 1
ATOM 5066 N N . GLU A 1 653 ? 31.098 -7.840 43.181 1.00 93.44 653 GLU A N 1
ATOM 5067 C CA . GLU A 1 653 ? 31.567 -7.773 44.569 1.00 93.44 653 GLU A CA 1
ATOM 5068 C C . GLU A 1 653 ? 33.102 -7.817 44.662 1.00 93.44 653 GLU A C 1
ATOM 5070 O O . GLU A 1 653 ? 33.682 -7.368 45.653 1.00 93.44 653 GLU A O 1
ATOM 5075 N N . TYR A 1 654 ? 33.780 -8.296 43.614 1.00 93.19 654 TYR A N 1
ATOM 5076 C CA . TYR A 1 654 ? 35.234 -8.357 43.566 1.00 93.19 654 TYR A CA 1
ATOM 5077 C C . TYR A 1 654 ? 35.861 -7.050 43.069 1.00 93.19 654 TYR A C 1
ATOM 5079 O O . TYR A 1 654 ? 35.559 -6.564 41.977 1.00 93.19 654 TYR A O 1
ATOM 5087 N N . LYS A 1 655 ? 36.806 -6.506 43.844 1.00 89.00 655 LYS A N 1
ATOM 5088 C CA . LYS A 1 655 ? 37.618 -5.344 43.459 1.00 89.00 655 LYS A CA 1
ATOM 5089 C C . LYS A 1 655 ? 39.051 -5.792 43.146 1.00 89.00 655 LYS A C 1
ATOM 5091 O O . LYS A 1 655 ? 39.801 -6.059 44.086 1.00 89.00 655 LYS A O 1
ATOM 5096 N N . PRO A 1 656 ? 39.447 -5.878 41.864 1.00 86.69 656 PRO A N 1
ATOM 5097 C CA . PRO A 1 656 ? 40.800 -6.277 41.488 1.00 86.69 656 PRO A CA 1
ATOM 5098 C C . PRO A 1 656 ? 41.817 -5.194 41.870 1.00 86.69 656 PRO A C 1
ATOM 5100 O O . PRO A 1 656 ? 41.533 -3.996 41.787 1.00 86.69 656 PRO A O 1
ATOM 5103 N N . SER A 1 657 ? 43.031 -5.602 42.241 1.00 86.94 657 SER A N 1
ATOM 5104 C CA . SER A 1 657 ? 44.142 -4.649 42.395 1.00 86.94 657 SER A CA 1
ATOM 5105 C C . SER A 1 657 ? 44.710 -4.252 41.020 1.00 86.94 657 SER A C 1
ATOM 5107 O O . SER A 1 657 ? 44.752 -5.103 40.132 1.00 86.94 657 SER A O 1
ATOM 5109 N N . PRO A 1 658 ? 45.225 -3.018 40.819 1.00 78.44 658 PRO A N 1
ATOM 5110 C CA . PRO A 1 658 ? 45.690 -2.545 39.504 1.00 78.44 658 PRO A CA 1
ATOM 5111 C C . PRO A 1 658 ? 46.741 -3.429 38.808 1.00 78.44 658 PRO A C 1
ATOM 5113 O O . PRO A 1 658 ? 46.810 -3.444 37.585 1.00 78.44 658 PRO A O 1
ATOM 5116 N N . ASN A 1 659 ? 47.536 -4.180 39.578 1.00 81.75 659 ASN A N 1
ATOM 5117 C CA . ASN A 1 659 ? 48.602 -5.062 39.084 1.00 81.75 659 ASN A CA 1
ATOM 5118 C C . ASN A 1 659 ? 48.304 -6.555 39.311 1.00 81.75 659 ASN A C 1
ATOM 5120 O O . ASN A 1 659 ? 49.217 -7.385 39.305 1.00 81.75 659 ASN A O 1
ATOM 5124 N N . GLU A 1 660 ? 47.047 -6.912 39.576 1.00 85.56 660 GLU A N 1
ATOM 5125 C CA . GLU A 1 660 ? 46.673 -8.301 39.806 1.00 85.56 660 GLU A CA 1
ATOM 5126 C C . GLU A 1 660 ? 46.766 -9.116 38.507 1.00 85.56 660 GLU A C 1
ATOM 5128 O O . GLU A 1 660 ? 46.197 -8.753 37.478 1.00 85.56 660 GLU A O 1
ATOM 5133 N N . LYS A 1 661 ? 47.491 -10.240 38.547 1.00 84.31 661 LYS A N 1
ATOM 5134 C CA . LYS A 1 661 ? 47.586 -11.149 37.400 1.00 84.31 661 LYS A CA 1
ATOM 5135 C C . LYS A 1 661 ? 46.283 -11.945 37.242 1.00 84.31 661 LYS A C 1
ATOM 5137 O O . LYS A 1 661 ? 45.783 -12.447 38.251 1.00 84.31 661 LYS A O 1
ATOM 5142 N N . PRO A 1 662 ? 45.782 -12.140 36.007 1.00 86.44 662 PRO A N 1
ATOM 5143 C CA . PRO A 1 662 ? 44.653 -13.027 35.755 1.00 86.44 662 PRO A CA 1
ATOM 5144 C C . PRO A 1 662 ? 44.934 -14.440 36.268 1.00 86.44 662 PRO A C 1
ATOM 5146 O O . PRO A 1 662 ? 46.012 -14.989 36.028 1.00 86.44 662 PRO A O 1
ATOM 5149 N N . ILE A 1 663 ? 43.964 -15.031 36.964 1.00 90.62 663 ILE A N 1
ATOM 5150 C CA . ILE A 1 663 ? 44.076 -16.405 37.491 1.00 90.62 663 ILE A CA 1
ATOM 5151 C C . ILE A 1 663 ? 43.618 -17.464 36.481 1.00 90.62 663 ILE A C 1
ATOM 5153 O O . ILE A 1 663 ? 43.891 -18.647 36.666 1.00 90.62 663 ILE A O 1
ATOM 5157 N N . LEU A 1 664 ? 42.921 -17.042 35.424 1.00 91.44 664 LEU A N 1
ATOM 5158 C CA . LEU A 1 664 ? 42.464 -17.895 34.332 1.00 91.44 664 LEU A CA 1
ATOM 5159 C C . LEU A 1 664 ? 43.276 -17.615 33.057 1.00 91.44 664 LEU A C 1
ATOM 5161 O O . LEU A 1 664 ? 43.732 -16.486 32.850 1.00 91.44 664 LEU A O 1
ATOM 5165 N N . PRO A 1 665 ? 43.492 -18.634 32.206 1.00 87.44 665 PRO A N 1
ATOM 5166 C CA . PRO A 1 665 ? 44.262 -18.478 30.981 1.00 87.44 665 PRO A CA 1
ATOM 5167 C C . PRO A 1 665 ? 43.504 -17.651 29.935 1.00 87.44 665 PRO A C 1
ATOM 5169 O O . PRO A 1 665 ? 42.283 -17.731 29.817 1.00 87.44 665 PRO A O 1
ATOM 5172 N N . ALA A 1 666 ? 44.249 -16.910 29.112 1.00 88.00 666 ALA A N 1
ATOM 5173 C CA . ALA A 1 666 ? 43.690 -16.269 27.927 1.00 88.00 666 ALA A CA 1
ATOM 5174 C C . ALA A 1 666 ? 43.312 -17.324 26.876 1.00 88.00 666 ALA A C 1
ATOM 5176 O O . ALA A 1 666 ? 44.130 -18.172 26.506 1.00 88.00 666 ALA A O 1
ATOM 5177 N N . LEU A 1 667 ? 42.085 -17.244 26.366 1.00 91.94 667 LEU A N 1
ATOM 5178 C CA . LEU A 1 667 ? 41.553 -18.194 25.392 1.00 91.94 667 LEU A CA 1
ATOM 5179 C C . LEU A 1 667 ? 42.101 -17.948 23.985 1.00 91.94 667 LEU A C 1
ATOM 5181 O O . LEU A 1 667 ? 42.248 -16.798 23.564 1.00 91.94 667 LEU A O 1
ATOM 5185 N N . LEU A 1 668 ? 42.362 -19.025 23.237 1.00 89.06 668 LEU A N 1
ATOM 5186 C CA . LEU A 1 668 ? 42.757 -18.977 21.822 1.00 89.06 668 LEU A CA 1
ATOM 5187 C C . LEU A 1 668 ? 43.899 -17.977 21.528 1.00 89.06 668 LEU A C 1
ATOM 5189 O O . LEU A 1 668 ? 43.847 -17.201 20.569 1.00 89.06 668 LEU A O 1
ATOM 5193 N N . ARG A 1 669 ? 44.941 -17.970 22.374 1.00 84.19 669 ARG A N 1
ATOM 5194 C CA . ARG A 1 669 ? 46.076 -17.028 22.273 1.00 84.19 669 ARG A CA 1
ATOM 5195 C C . ARG A 1 669 ? 46.832 -17.130 20.943 1.00 84.19 669 ARG A C 1
ATOM 5197 O O . ARG A 1 669 ? 47.325 -16.119 20.457 1.00 84.19 669 ARG A O 1
ATOM 5204 N N . ASN A 1 670 ? 46.892 -18.330 20.367 1.00 85.25 670 ASN A N 1
ATOM 5205 C CA . ASN A 1 670 ? 47.627 -18.620 19.135 1.00 85.25 670 ASN A CA 1
ATOM 5206 C C . ASN A 1 670 ? 46.727 -18.644 17.888 1.00 85.25 670 ASN A C 1
ATOM 5208 O O . ASN A 1 670 ? 47.170 -19.116 16.845 1.00 85.25 670 ASN A O 1
ATOM 5212 N N . LEU A 1 671 ? 45.473 -18.178 17.984 1.00 86.06 671 LEU A N 1
ATOM 5213 C CA . LEU A 1 671 ? 44.584 -18.141 16.822 1.00 86.06 671 LEU A CA 1
ATOM 5214 C C . LEU A 1 671 ? 45.130 -17.147 15.776 1.00 86.06 671 LEU A C 1
ATOM 5216 O O . LEU A 1 671 ? 45.411 -15.998 16.158 1.00 86.06 671 LEU A O 1
ATOM 5220 N N . PRO A 1 672 ? 45.265 -17.554 14.497 1.00 86.44 672 PRO A N 1
ATOM 5221 C CA . PRO A 1 672 ? 45.696 -16.683 13.408 1.00 86.44 672 PRO A CA 1
ATOM 5222 C C . PRO A 1 672 ? 44.928 -15.358 13.369 1.00 86.44 672 PRO A C 1
ATOM 5224 O O . PRO A 1 672 ? 43.755 -15.278 13.731 1.00 86.44 672 PRO A O 1
ATOM 5227 N N . GLN A 1 673 ? 45.589 -14.284 12.930 1.00 77.81 673 GLN A N 1
ATOM 5228 C CA . GLN A 1 673 ? 45.002 -12.939 12.961 1.00 77.81 673 GLN A CA 1
ATOM 5229 C C . GLN A 1 673 ? 43.790 -12.786 12.021 1.00 77.81 673 GLN A C 1
ATOM 5231 O O . GLN A 1 673 ? 42.919 -11.961 12.289 1.00 77.81 673 GLN A O 1
ATOM 5236 N N . GLU A 1 674 ? 43.718 -13.596 10.964 1.00 80.81 674 GLU A N 1
ATOM 5237 C CA . GLU A 1 674 ? 42.653 -13.582 9.948 1.00 80.81 674 GLU A CA 1
ATOM 5238 C C . GLU A 1 674 ? 41.462 -14.502 10.283 1.00 80.81 674 GLU A C 1
ATOM 5240 O O . GLU A 1 674 ? 40.453 -14.525 9.565 1.00 80.81 674 GLU A O 1
ATOM 5245 N N . GLU A 1 675 ? 41.566 -15.267 11.370 1.00 90.75 675 GLU A N 1
ATOM 5246 C CA . GLU A 1 675 ? 40.576 -16.259 11.773 1.00 90.75 675 GLU A CA 1
ATOM 5247 C C . GLU A 1 675 ? 39.698 -15.730 12.912 1.00 90.75 675 GLU A C 1
ATOM 5249 O O . GLU A 1 675 ? 40.178 -15.177 13.903 1.00 90.75 675 GLU A O 1
ATOM 5254 N N . VAL A 1 676 ? 38.384 -15.896 12.762 1.00 93.75 676 VAL A N 1
ATOM 5255 C CA . VAL A 1 676 ? 37.386 -15.507 13.759 1.00 93.75 676 VAL A CA 1
ATOM 5256 C C . VAL A 1 676 ? 36.762 -16.790 14.288 1.00 93.75 676 VAL A C 1
ATOM 5258 O O . VAL A 1 676 ? 36.052 -17.477 13.564 1.00 93.75 676 VAL A O 1
ATOM 5261 N N . SER A 1 677 ? 37.047 -17.128 15.544 1.00 94.94 677 SER A N 1
ATOM 5262 C CA . SER A 1 677 ? 36.525 -18.341 16.174 1.00 94.94 677 SER A CA 1
ATOM 5263 C C . SER A 1 677 ? 36.432 -18.190 17.688 1.00 94.94 677 SER A C 1
ATOM 5265 O O . SER A 1 677 ? 37.303 -17.571 18.311 1.00 94.94 677 SER A O 1
ATOM 5267 N N . PHE A 1 678 ? 35.388 -18.764 18.281 1.00 96.06 678 PHE A N 1
ATOM 5268 C CA . PHE A 1 678 ? 35.208 -18.843 19.727 1.00 96.06 678 PHE A CA 1
ATOM 5269 C C . PHE A 1 678 ? 35.520 -20.248 20.268 1.00 96.06 678 PHE A C 1
ATOM 5271 O O . PHE A 1 678 ? 35.434 -21.244 19.557 1.00 96.06 678 PHE A O 1
ATOM 5278 N N . SER A 1 679 ? 35.919 -20.319 21.536 1.00 95.06 679 SER A N 1
ATOM 5279 C CA . SER A 1 679 ? 36.063 -21.564 22.300 1.00 95.06 679 SER A CA 1
ATOM 5280 C C . SER A 1 679 ? 36.086 -21.201 23.778 1.00 95.06 679 SER A C 1
ATOM 5282 O O . SER A 1 679 ? 36.951 -20.439 24.222 1.00 95.06 679 SER A O 1
ATOM 5284 N N . PHE A 1 680 ? 35.109 -21.703 24.524 1.00 95.38 680 PHE A N 1
ATOM 5285 C CA . PHE A 1 680 ? 34.889 -21.389 25.933 1.00 95.38 680 PHE A CA 1
ATOM 5286 C C . PHE A 1 680 ? 34.955 -22.618 26.848 1.00 95.38 680 PHE A C 1
ATOM 5288 O O . PHE A 1 680 ? 35.145 -22.444 28.055 1.00 95.38 680 PHE A O 1
ATOM 5295 N N . SER A 1 681 ? 34.893 -23.844 26.312 1.00 91.62 681 SER A N 1
ATOM 5296 C CA . SER A 1 681 ? 34.917 -25.088 27.107 1.00 91.62 681 SER A CA 1
ATOM 5297 C C . SER A 1 681 ? 36.124 -25.181 28.059 1.00 91.62 681 SER A C 1
ATOM 5299 O O . SER A 1 681 ? 36.012 -25.627 29.206 1.00 91.62 681 SER A O 1
ATOM 5301 N N . GLY A 1 682 ? 37.281 -24.664 27.629 1.00 91.62 682 GLY A N 1
ATOM 5302 C CA . GLY A 1 682 ? 38.507 -24.618 28.425 1.00 91.62 682 GLY A CA 1
ATOM 5303 C C . GLY A 1 682 ? 38.392 -23.796 29.715 1.00 91.62 682 GLY A C 1
ATOM 5304 O O . GLY A 1 682 ? 39.103 -24.090 30.679 1.00 91.62 682 GLY A O 1
ATOM 5305 N N . LEU A 1 683 ? 37.485 -22.810 29.786 1.00 92.31 683 LEU A N 1
ATOM 5306 C CA . LEU A 1 683 ? 37.273 -22.019 31.006 1.00 92.31 683 LEU A CA 1
ATOM 5307 C C . LEU A 1 683 ? 36.675 -22.858 32.129 1.00 92.31 683 LEU A C 1
ATOM 5309 O O . LEU A 1 683 ? 37.115 -22.730 33.269 1.00 92.31 683 LEU A O 1
ATOM 5313 N N . LYS A 1 684 ? 35.723 -23.745 31.817 1.00 92.25 684 LYS A N 1
ATOM 5314 C CA . LYS A 1 684 ? 35.143 -24.664 32.805 1.00 92.25 684 LYS A CA 1
ATOM 5315 C C . LYS A 1 684 ? 36.238 -25.512 33.447 1.00 92.25 684 LYS A C 1
ATOM 5317 O O . LYS A 1 684 ? 36.338 -25.576 34.671 1.00 92.25 684 LYS A O 1
ATOM 5322 N N . THR A 1 685 ? 37.075 -26.135 32.621 1.00 91.94 685 THR A N 1
ATOM 5323 C CA . THR A 1 685 ? 38.182 -26.982 33.083 1.00 91.94 685 THR A CA 1
ATOM 5324 C C . THR A 1 685 ? 39.191 -26.176 33.897 1.00 91.94 685 THR A C 1
ATOM 5326 O O . THR A 1 685 ? 39.634 -26.628 34.949 1.00 91.94 685 THR A O 1
ATOM 5329 N N . ALA A 1 686 ? 39.515 -24.953 33.465 1.00 92.81 686 ALA A N 1
ATOM 5330 C CA . ALA A 1 686 ? 40.415 -24.073 34.203 1.00 92.81 686 ALA A CA 1
ATOM 5331 C C . ALA A 1 686 ? 39.859 -23.692 35.587 1.00 92.81 686 ALA A C 1
ATOM 5333 O O . ALA A 1 686 ? 40.606 -23.722 36.563 1.00 92.81 686 ALA A O 1
ATOM 5334 N N . VAL A 1 687 ? 38.559 -23.392 35.691 1.00 93.50 687 VAL A N 1
ATOM 5335 C CA . VAL A 1 687 ? 37.893 -23.103 36.972 1.00 93.50 687 VAL A CA 1
ATOM 5336 C C . VAL A 1 687 ? 37.863 -24.338 37.874 1.00 93.50 687 VAL A C 1
ATOM 5338 O O . VAL A 1 687 ? 38.187 -24.230 39.053 1.00 93.50 687 VAL A O 1
ATOM 5341 N N . MET A 1 688 ? 37.543 -25.515 37.333 1.00 92.12 688 MET A N 1
ATOM 5342 C CA . MET A 1 688 ? 37.547 -26.776 38.085 1.00 92.12 688 MET A CA 1
ATOM 5343 C C . MET A 1 688 ? 38.927 -27.067 38.696 1.00 92.12 688 MET A C 1
ATOM 5345 O O . MET A 1 688 ? 39.043 -27.251 39.905 1.00 92.12 688 MET A O 1
ATOM 5349 N N . VAL A 1 689 ? 39.989 -27.005 37.886 1.00 91.75 689 VAL A N 1
ATOM 5350 C CA . VAL A 1 689 ? 41.374 -27.214 38.348 1.00 91.75 689 VAL A CA 1
ATOM 5351 C C . VAL A 1 689 ? 41.798 -26.148 39.366 1.00 91.75 689 VAL A C 1
ATOM 5353 O O . VAL A 1 689 ? 42.560 -26.434 40.292 1.00 91.75 689 VAL A O 1
ATOM 5356 N N . LEU A 1 690 ? 41.324 -24.909 39.211 1.00 91.19 690 LEU A N 1
ATOM 5357 C CA . LEU A 1 690 ? 41.601 -23.824 40.151 1.00 91.19 690 LEU A CA 1
ATOM 5358 C C . LEU A 1 690 ? 40.961 -24.087 41.523 1.00 91.19 690 LEU A C 1
ATOM 5360 O O . LEU A 1 690 ? 41.639 -23.922 42.536 1.00 91.19 690 LEU A O 1
ATOM 5364 N N . LEU A 1 691 ? 39.705 -24.544 41.555 1.00 89.69 691 LEU A N 1
ATOM 5365 C CA . LEU A 1 691 ? 38.993 -24.903 42.788 1.00 89.69 691 LEU A CA 1
ATOM 5366 C C . LEU A 1 691 ? 39.651 -26.086 43.515 1.00 89.69 691 LEU A C 1
ATOM 5368 O O . LEU A 1 691 ? 39.712 -26.097 44.744 1.00 89.69 691 LEU A O 1
ATOM 5372 N N . GLU A 1 692 ? 40.200 -27.053 42.774 1.00 88.50 692 GLU A N 1
ATOM 5373 C CA . GLU A 1 692 ? 40.952 -28.173 43.355 1.00 88.50 692 GLU A CA 1
ATOM 5374 C C . GLU A 1 692 ? 42.273 -27.725 43.997 1.00 88.50 692 GLU A C 1
ATOM 5376 O O . GLU A 1 692 ? 42.615 -28.168 45.096 1.00 88.50 692 GLU A O 1
ATOM 5381 N N . LYS A 1 693 ? 43.020 -26.841 43.319 1.00 87.44 693 LYS A N 1
ATOM 5382 C CA . LYS A 1 693 ? 44.351 -26.392 43.760 1.00 87.44 693 LYS A CA 1
ATOM 5383 C C . LYS A 1 693 ? 44.312 -25.312 44.837 1.00 87.44 693 LYS A C 1
ATOM 5385 O O . LYS A 1 693 ? 45.249 -25.221 45.626 1.00 87.44 693 LYS A O 1
ATOM 5390 N N . GLN A 1 694 ? 43.289 -24.461 44.846 1.00 82.38 694 GLN A N 1
ATOM 5391 C CA . GLN A 1 694 ? 43.211 -23.283 45.711 1.00 82.38 694 GLN A CA 1
ATOM 5392 C C . GLN A 1 694 ? 41.812 -23.151 46.326 1.00 82.38 694 GLN A C 1
ATOM 5394 O O . GLN A 1 694 ? 41.017 -22.296 45.941 1.00 82.38 694 GLN A O 1
ATOM 5399 N N . LYS A 1 695 ? 41.532 -23.992 47.329 1.00 73.44 695 LYS A N 1
ATOM 5400 C CA . LYS A 1 695 ? 40.219 -24.088 47.997 1.00 73.44 695 LYS A CA 1
ATOM 5401 C C . LYS A 1 695 ? 39.758 -22.811 48.713 1.00 73.44 695 LYS A C 1
ATOM 5403 O O . LYS A 1 695 ? 38.575 -22.680 48.995 1.00 73.44 695 LYS A O 1
ATOM 5408 N N . GLU A 1 696 ? 40.669 -21.884 49.007 1.00 77.06 696 GLU A N 1
ATOM 5409 C CA . GLU A 1 696 ? 40.370 -20.630 49.715 1.00 77.06 696 GLU A CA 1
ATOM 5410 C C . GLU A 1 696 ? 40.069 -19.444 48.780 1.00 77.06 696 GLU A C 1
ATOM 5412 O O . GLU A 1 696 ? 39.891 -18.321 49.253 1.00 77.06 696 GLU A O 1
ATOM 5417 N N . LEU A 1 697 ? 40.014 -19.641 47.453 1.00 84.31 697 LEU A N 1
ATOM 5418 C CA . LEU A 1 697 ? 39.641 -18.542 46.561 1.00 84.31 697 LEU A CA 1
ATOM 5419 C C . LEU A 1 697 ? 38.174 -18.152 46.724 1.00 84.31 697 LEU A C 1
ATOM 5421 O O . LEU A 1 697 ? 37.276 -18.990 46.676 1.00 84.31 697 LEU A O 1
ATOM 5425 N N . SER A 1 698 ? 37.934 -16.847 46.823 1.00 91.00 698 SER A N 1
ATOM 5426 C CA . SER A 1 698 ? 36.579 -16.314 46.861 1.00 91.00 698 SER A CA 1
ATOM 5427 C C . SER A 1 698 ? 35.855 -16.553 45.529 1.00 91.00 698 SER A C 1
ATOM 5429 O O . SER A 1 698 ? 36.434 -16.398 44.443 1.00 91.00 698 SER A O 1
ATOM 5431 N N . LYS A 1 699 ? 34.569 -16.924 45.600 1.00 92.50 699 LYS A N 1
ATOM 5432 C CA . LYS A 1 699 ? 33.728 -17.173 44.413 1.00 92.50 699 LYS A CA 1
ATOM 5433 C C . LYS A 1 699 ? 33.627 -15.908 43.550 1.00 92.50 699 LYS A C 1
ATOM 5435 O O . LYS A 1 699 ? 33.605 -15.991 42.323 1.00 92.50 699 LYS A O 1
ATOM 5440 N N . GLU A 1 700 ? 33.660 -14.739 44.182 1.00 94.44 700 GLU A N 1
ATOM 5441 C CA . GLU A 1 700 ? 33.602 -13.408 43.572 1.00 94.44 700 GLU A CA 1
ATOM 5442 C C . GLU A 1 700 ? 34.815 -13.166 42.657 1.00 94.44 700 GLU A C 1
ATOM 5444 O O . GLU A 1 700 ? 34.663 -12.736 41.509 1.00 94.44 700 GLU A O 1
ATOM 5449 N N . ARG A 1 701 ? 36.023 -13.530 43.116 1.00 94.06 701 ARG A N 1
ATOM 5450 C CA . ARG A 1 701 ? 37.265 -13.414 42.334 1.00 94.06 701 ARG A CA 1
ATOM 5451 C C . ARG A 1 701 ? 37.253 -14.313 41.103 1.00 94.06 701 ARG A C 1
ATOM 5453 O O . ARG A 1 701 ? 37.702 -13.895 40.031 1.00 94.06 701 ARG A O 1
ATOM 5460 N N . ILE A 1 702 ? 36.744 -15.538 41.250 1.00 94.06 702 ILE A N 1
ATOM 5461 C CA . ILE A 1 702 ? 36.612 -16.499 40.148 1.00 94.06 702 ILE A CA 1
ATOM 5462 C C . ILE A 1 702 ? 35.618 -15.969 39.112 1.00 94.06 702 ILE A C 1
ATOM 5464 O O . ILE A 1 702 ? 35.963 -15.903 37.933 1.00 94.06 702 ILE A O 1
ATOM 5468 N N . CYS A 1 703 ? 34.435 -15.518 39.544 1.00 95.62 703 CYS A N 1
ATOM 5469 C CA . CYS A 1 703 ? 33.415 -14.944 38.661 1.00 95.62 703 CYS A CA 1
ATOM 5470 C C . CYS A 1 703 ? 33.959 -13.746 37.868 1.00 95.62 703 CYS A C 1
ATOM 5472 O O . CYS A 1 703 ? 33.789 -13.678 36.650 1.00 95.62 703 CYS A O 1
ATOM 5474 N N . TRP A 1 704 ? 34.677 -12.832 38.531 1.00 95.19 704 TRP A N 1
ATOM 5475 C CA . TRP A 1 704 ? 35.281 -11.670 37.877 1.00 95.19 704 TRP A CA 1
ATOM 5476 C C . TRP A 1 704 ? 36.326 -12.066 36.821 1.00 95.19 704 TRP A C 1
ATOM 5478 O O . TRP A 1 704 ? 36.303 -11.556 35.699 1.00 95.19 704 TRP A O 1
ATOM 5488 N N . ASN A 1 705 ? 37.226 -13.003 37.138 1.00 94.44 705 ASN A N 1
ATOM 5489 C CA . ASN A 1 705 ? 38.249 -13.463 36.190 1.00 94.44 705 ASN A CA 1
ATOM 5490 C C . ASN A 1 705 ? 37.645 -14.251 35.019 1.00 94.44 705 ASN A C 1
ATOM 5492 O O . ASN A 1 705 ? 38.119 -14.121 33.887 1.00 94.44 705 ASN A O 1
ATOM 5496 N N . PHE A 1 706 ? 36.602 -15.042 35.280 1.00 95.44 706 PHE A N 1
ATOM 5497 C CA . PHE A 1 706 ? 35.868 -15.784 34.260 1.00 95.44 706 PHE A CA 1
ATOM 5498 C C . PHE A 1 706 ? 35.242 -14.832 33.238 1.00 95.44 706 PHE A C 1
ATOM 5500 O O . PHE A 1 706 ? 35.559 -14.934 32.052 1.00 95.44 706 PHE A O 1
ATOM 5507 N N . GLN A 1 707 ? 34.457 -13.846 33.698 1.00 94.56 707 GLN A N 1
ATOM 5508 C CA . GLN A 1 707 ? 33.862 -12.846 32.807 1.00 94.56 707 GLN A CA 1
ATOM 5509 C C . GLN A 1 707 ? 34.931 -12.118 31.989 1.00 94.56 707 GLN A C 1
ATOM 5511 O O . GLN A 1 707 ? 34.792 -11.969 30.779 1.00 94.56 707 GLN A O 1
ATOM 5516 N N . ASN A 1 708 ? 36.030 -11.695 32.623 1.00 93.62 708 ASN A N 1
ATOM 5517 C CA . ASN A 1 708 ? 37.061 -10.945 31.911 1.00 93.62 708 ASN A CA 1
ATOM 5518 C C . ASN A 1 708 ? 37.774 -11.751 30.833 1.00 93.62 708 ASN A C 1
ATOM 5520 O O . ASN A 1 708 ? 38.030 -11.201 29.761 1.00 93.62 708 ASN A O 1
ATOM 5524 N N . SER A 1 709 ? 38.067 -13.022 31.109 1.00 94.69 709 SER A N 1
ATOM 5525 C CA . SER A 1 709 ? 38.714 -13.922 30.151 1.00 94.69 709 SER A CA 1
ATOM 5526 C C . SER A 1 709 ? 37.788 -14.240 28.978 1.00 94.69 709 SER A C 1
ATOM 5528 O O . SER A 1 709 ? 38.230 -14.269 27.831 1.00 94.69 709 SER A O 1
ATOM 5530 N N . ALA A 1 710 ? 36.494 -14.426 29.251 1.00 95.62 710 ALA A N 1
ATOM 5531 C CA . ALA A 1 710 ? 35.500 -14.687 28.222 1.00 95.62 710 ALA A CA 1
ATOM 5532 C C . ALA A 1 710 ? 35.249 -13.456 27.331 1.00 95.62 710 ALA A C 1
ATOM 5534 O O . ALA A 1 710 ? 35.286 -13.554 26.105 1.00 95.62 710 ALA A O 1
ATOM 5535 N N . PHE A 1 711 ? 35.058 -12.277 27.929 1.00 96.00 711 PHE A N 1
ATOM 5536 C CA . PHE A 1 711 ? 34.781 -11.042 27.186 1.00 96.00 711 PHE A CA 1
ATOM 5537 C C . PHE A 1 711 ? 36.001 -10.536 26.405 1.00 96.00 711 PHE A C 1
ATOM 5539 O O . PHE A 1 711 ? 35.839 -9.943 25.342 1.00 96.00 711 PHE A O 1
ATOM 5546 N N . ASP A 1 712 ? 37.223 -10.822 26.869 1.00 94.88 712 ASP A N 1
ATOM 5547 C CA . ASP A 1 712 ? 38.448 -10.554 26.102 1.00 94.88 712 ASP A CA 1
ATOM 5548 C C . ASP A 1 712 ? 38.458 -11.284 24.751 1.00 94.88 712 ASP A C 1
ATOM 5550 O O . ASP A 1 712 ? 38.822 -10.698 23.729 1.00 94.88 712 ASP A O 1
ATOM 5554 N N . LEU A 1 713 ? 38.007 -12.543 24.715 1.00 95.12 713 LEU A N 1
ATOM 5555 C CA . LEU A 1 713 ? 37.900 -13.278 23.456 1.00 95.12 713 LEU A CA 1
ATOM 5556 C C . LEU A 1 713 ? 36.870 -12.635 22.515 1.00 95.12 713 LEU A C 1
ATOM 5558 O O . LEU A 1 713 ? 37.137 -12.513 21.319 1.00 95.12 713 LEU A O 1
ATOM 5562 N N . VAL A 1 714 ? 35.735 -12.172 23.054 1.00 96.62 714 VAL A N 1
ATOM 5563 C CA . VAL A 1 714 ? 34.700 -11.466 22.280 1.00 96.62 714 VAL A CA 1
ATOM 5564 C C . VAL A 1 714 ? 35.265 -10.208 21.623 1.00 96.62 714 VAL A C 1
ATOM 5566 O O . VAL A 1 714 ? 35.154 -10.046 20.410 1.00 96.62 714 VAL A O 1
ATOM 5569 N N . GLU A 1 715 ? 35.942 -9.353 22.386 1.00 95.75 715 GLU A N 1
ATOM 5570 C CA . GLU A 1 715 ? 36.547 -8.116 21.874 1.00 95.75 715 GLU A CA 1
ATOM 5571 C C . GLU A 1 715 ? 37.635 -8.375 20.830 1.00 95.75 715 GLU A C 1
ATOM 5573 O O . GLU A 1 715 ? 37.715 -7.674 19.814 1.00 95.75 715 GLU A O 1
ATOM 5578 N N . ARG A 1 716 ? 38.481 -9.390 21.052 1.00 94.50 716 ARG A N 1
ATOM 5579 C CA . ARG A 1 716 ? 39.510 -9.775 20.079 1.00 94.50 716 ARG A CA 1
ATOM 5580 C C . ARG A 1 716 ? 38.892 -10.258 18.775 1.00 94.50 716 ARG A C 1
ATOM 5582 O O . ARG A 1 716 ? 39.364 -9.860 17.711 1.00 94.50 716 ARG A O 1
ATOM 5589 N N . ASN A 1 717 ? 37.838 -11.063 18.837 1.00 95.75 717 ASN A N 1
ATOM 5590 C CA . ASN A 1 717 ? 37.166 -11.569 17.644 1.00 95.75 717 ASN A CA 1
ATOM 5591 C C . ASN A 1 717 ? 36.377 -10.490 16.905 1.00 95.75 717 ASN A C 1
ATOM 5593 O O . ASN A 1 717 ? 36.437 -10.454 15.680 1.00 95.75 717 ASN A O 1
ATOM 5597 N N . LEU A 1 718 ? 35.741 -9.554 17.614 1.00 95.62 718 LEU A N 1
ATOM 5598 C CA . LEU A 1 718 ? 35.154 -8.369 16.986 1.00 95.62 718 LEU A CA 1
ATOM 5599 C C . LEU A 1 718 ? 36.211 -7.537 16.259 1.00 95.62 718 LEU A C 1
ATOM 5601 O O . LEU A 1 718 ? 36.009 -7.146 15.112 1.00 95.62 718 LEU A O 1
ATOM 5605 N N . LYS A 1 719 ? 37.377 -7.318 16.881 1.00 94.75 719 LYS A N 1
ATOM 5606 C CA . LYS A 1 719 ? 38.484 -6.592 16.242 1.00 94.75 719 LYS A CA 1
ATOM 5607 C C . LYS A 1 719 ? 38.954 -7.284 14.965 1.00 94.75 719 LYS A C 1
ATOM 5609 O O . LYS A 1 719 ? 39.187 -6.614 13.961 1.00 94.75 719 LYS A O 1
ATOM 5614 N N . ARG A 1 720 ? 39.081 -8.612 14.995 1.00 95.00 720 ARG A N 1
ATOM 5615 C CA . ARG A 1 720 ? 39.438 -9.418 13.818 1.00 95.00 720 ARG A CA 1
ATOM 5616 C C . ARG A 1 720 ? 38.361 -9.332 12.736 1.00 95.00 720 ARG A C 1
ATOM 5618 O O . ARG A 1 720 ? 38.697 -9.080 11.586 1.00 95.00 720 ARG A O 1
ATOM 5625 N N . ALA A 1 721 ? 37.085 -9.447 13.102 1.00 96.06 721 ALA A N 1
ATOM 5626 C CA . ALA A 1 721 ? 35.959 -9.342 12.176 1.00 96.06 721 ALA A CA 1
ATOM 5627 C C . ALA A 1 721 ? 35.900 -7.974 11.476 1.00 96.06 721 ALA A C 1
ATOM 5629 O O . ALA A 1 721 ? 35.799 -7.917 10.249 1.00 96.06 721 ALA A O 1
ATOM 5630 N N . VAL A 1 722 ? 36.049 -6.878 12.227 1.00 96.06 722 VAL A N 1
ATOM 5631 C CA . VAL A 1 722 ? 36.118 -5.515 11.670 1.00 96.06 722 VAL A CA 1
ATOM 5632 C C . VAL A 1 722 ? 37.336 -5.363 10.759 1.00 96.06 722 VAL A C 1
ATOM 5634 O O . VAL A 1 722 ? 37.214 -4.842 9.655 1.00 96.06 722 VAL A O 1
ATOM 5637 N N . SER A 1 723 ? 38.506 -5.861 11.173 1.00 93.88 723 SER A N 1
ATOM 5638 C CA . SER A 1 723 ? 39.724 -5.793 10.355 1.00 93.88 723 SER A CA 1
ATOM 5639 C C . SER A 1 723 ? 39.618 -6.594 9.056 1.00 93.88 723 SER A C 1
ATOM 5641 O O . SER A 1 723 ? 40.204 -6.191 8.057 1.00 93.88 723 SER A O 1
ATOM 5643 N N . LYS A 1 724 ? 38.910 -7.728 9.074 1.00 94.06 724 LYS A N 1
ATOM 5644 C CA . LYS A 1 724 ? 38.758 -8.632 7.928 1.00 94.06 724 LYS A CA 1
ATOM 5645 C C . LYS A 1 724 ? 37.733 -8.126 6.915 1.00 94.06 724 LYS A C 1
ATOM 5647 O O . LYS A 1 724 ? 37.934 -8.280 5.719 1.00 94.06 724 LYS A O 1
ATOM 5652 N N . THR A 1 725 ? 36.637 -7.540 7.393 1.00 95.00 725 THR A N 1
ATOM 5653 C CA . THR A 1 725 ? 35.499 -7.137 6.546 1.00 95.00 725 THR A CA 1
ATOM 5654 C C . THR A 1 725 ? 35.495 -5.653 6.190 1.00 95.00 725 THR A C 1
ATOM 5656 O O . THR A 1 725 ? 34.873 -5.259 5.209 1.00 95.00 725 THR A O 1
ATOM 5659 N N . GLY A 1 726 ? 36.140 -4.808 6.999 1.00 95.38 726 GLY A N 1
ATOM 5660 C CA . GLY A 1 726 ? 36.047 -3.350 6.900 1.00 95.38 726 GLY A CA 1
ATOM 5661 C C . GLY A 1 726 ? 34.715 -2.764 7.389 1.00 95.38 726 GLY A C 1
ATOM 5662 O O . GLY A 1 726 ? 34.561 -1.542 7.394 1.00 95.38 726 GLY A O 1
ATOM 5663 N N . ILE A 1 727 ? 33.761 -3.595 7.824 1.00 96.88 727 ILE A N 1
ATOM 5664 C CA . ILE A 1 727 ? 32.442 -3.153 8.285 1.00 96.88 727 ILE A CA 1
ATOM 5665 C C . ILE A 1 727 ? 32.570 -2.556 9.690 1.00 96.88 727 ILE A C 1
ATOM 5667 O O . ILE A 1 727 ? 33.045 -3.209 10.618 1.00 96.88 727 ILE A O 1
ATOM 5671 N N . LYS A 1 728 ? 32.125 -1.304 9.849 1.00 95.88 728 LYS A N 1
ATOM 5672 C CA . LYS A 1 728 ? 32.215 -0.540 11.108 1.00 95.88 728 LYS A CA 1
ATOM 5673 C C . LYS A 1 728 ? 30.896 -0.412 11.865 1.00 95.88 728 LYS A C 1
ATOM 5675 O O . LYS A 1 728 ? 30.849 0.318 12.848 1.00 95.88 728 LYS A O 1
ATOM 5680 N N . ARG A 1 729 ? 29.843 -1.099 11.426 1.00 97.31 729 ARG A N 1
ATOM 5681 C CA . ARG A 1 729 ? 28.555 -1.155 12.122 1.00 97.31 729 ARG A CA 1
ATOM 5682 C C . ARG A 1 729 ? 28.310 -2.558 12.652 1.00 97.31 729 ARG A C 1
ATOM 5684 O O . ARG A 1 729 ? 28.449 -3.524 11.905 1.00 97.31 729 ARG A O 1
ATOM 5691 N N . ILE A 1 730 ? 27.942 -2.658 13.924 1.00 97.56 730 ILE A N 1
ATOM 5692 C CA . ILE A 1 730 ? 27.716 -3.917 14.627 1.00 97.56 730 ILE A CA 1
ATOM 5693 C C . ILE A 1 730 ? 26.316 -3.923 15.232 1.00 97.56 730 ILE A C 1
ATOM 5695 O O . ILE A 1 730 ? 25.970 -3.043 16.018 1.00 97.56 730 ILE A O 1
ATOM 5699 N N . PHE A 1 731 ? 25.543 -4.956 14.917 1.00 97.69 731 PHE A N 1
ATOM 5700 C CA . PHE A 1 731 ? 24.337 -5.333 15.645 1.00 97.69 731 PHE A CA 1
ATOM 5701 C C . PHE A 1 731 ? 24.699 -6.469 16.594 1.00 97.69 731 PHE A C 1
ATOM 5703 O O . PHE A 1 731 ? 25.080 -7.550 16.157 1.00 97.69 731 PHE A O 1
ATOM 5710 N N . ALA A 1 732 ? 24.622 -6.226 17.895 1.00 96.75 732 ALA A N 1
ATOM 5711 C CA . ALA A 1 732 ? 24.852 -7.235 18.913 1.00 96.75 732 ALA A CA 1
ATOM 5712 C C . ALA A 1 732 ? 23.508 -7.708 19.475 1.00 96.75 732 ALA A C 1
ATOM 5714 O O . ALA A 1 732 ? 22.676 -6.887 19.850 1.00 96.75 732 ALA A O 1
ATOM 5715 N N . ALA A 1 733 ? 23.302 -9.021 19.546 1.00 95.50 733 ALA A N 1
ATOM 5716 C CA . ALA A 1 733 ? 22.081 -9.628 20.063 1.00 95.50 733 ALA A CA 1
ATOM 5717 C C . ALA A 1 733 ? 22.346 -10.915 20.873 1.00 95.50 733 ALA A C 1
ATOM 5719 O O . ALA A 1 733 ? 23.473 -11.418 20.930 1.00 95.50 733 ALA A O 1
ATOM 5720 N N . GLY A 1 734 ? 21.290 -11.451 21.490 1.00 92.75 734 GLY A N 1
ATOM 5721 C CA . GLY A 1 734 ? 21.301 -12.696 22.261 1.00 92.75 734 GLY A CA 1
ATOM 5722 C C . GLY A 1 734 ? 21.349 -12.513 23.784 1.00 92.75 734 GLY A C 1
ATOM 5723 O O . GLY A 1 734 ? 21.764 -11.477 24.311 1.00 92.75 734 GLY A O 1
ATOM 5724 N N . GLY A 1 735 ? 20.918 -13.555 24.505 1.00 90.12 735 GLY A N 1
ATOM 5725 C CA . GLY A 1 735 ? 20.630 -13.487 25.943 1.00 90.12 735 GLY A CA 1
ATOM 5726 C C . GLY A 1 735 ? 21.820 -13.120 26.832 1.00 90.12 735 GLY A C 1
ATOM 5727 O O . GLY A 1 735 ? 21.635 -12.507 27.884 1.00 90.12 735 GLY A O 1
ATOM 5728 N N . VAL A 1 736 ? 23.056 -13.402 26.405 1.00 93.25 736 VAL A N 1
ATOM 5729 C CA . VAL A 1 736 ? 24.259 -13.051 27.180 1.00 93.25 736 VAL A CA 1
ATOM 5730 C C . VAL A 1 736 ? 24.457 -11.533 27.238 1.00 93.25 736 VAL A C 1
ATOM 5732 O O . VAL A 1 736 ? 25.023 -11.023 28.204 1.00 93.25 736 VAL A O 1
ATOM 5735 N N . LEU A 1 737 ? 23.926 -10.776 26.270 1.00 92.19 737 LEU A N 1
ATOM 5736 C CA . LEU A 1 737 ? 23.946 -9.313 26.313 1.00 92.19 737 LEU A CA 1
ATOM 5737 C C . LEU A 1 737 ? 23.042 -8.724 27.395 1.00 92.19 737 LEU A C 1
ATOM 5739 O O . LEU A 1 737 ? 23.122 -7.528 27.636 1.00 92.19 737 LEU A O 1
ATOM 5743 N N . ALA A 1 738 ? 22.223 -9.508 28.101 1.00 88.88 738 ALA A N 1
ATOM 5744 C CA . ALA A 1 738 ? 21.573 -9.022 29.319 1.00 88.88 738 ALA A CA 1
ATOM 5745 C C . ALA A 1 738 ? 22.583 -8.710 30.451 1.00 88.88 738 ALA A C 1
ATOM 5747 O O . ALA A 1 738 ? 22.218 -8.039 31.423 1.00 88.88 738 ALA A O 1
ATOM 5748 N N . ASN A 1 739 ? 23.836 -9.173 30.319 1.00 91.88 739 ASN A N 1
ATOM 5749 C CA . ASN A 1 739 ? 24.947 -8.873 31.215 1.00 91.88 739 ASN A CA 1
ATOM 5750 C C . ASN A 1 739 ? 25.438 -7.427 31.015 1.00 91.88 739 ASN A C 1
ATOM 5752 O O . ASN A 1 739 ? 25.992 -7.070 29.971 1.00 91.88 739 ASN A O 1
ATOM 5756 N N . PHE A 1 740 ? 25.269 -6.589 32.039 1.00 90.88 740 PHE A N 1
ATOM 5757 C CA . PHE A 1 740 ? 25.596 -5.162 31.960 1.00 90.88 740 PHE A CA 1
ATOM 5758 C C . PHE A 1 740 ? 27.106 -4.919 31.856 1.00 90.88 740 PHE A C 1
ATOM 5760 O O . PHE A 1 740 ? 27.545 -3.995 31.170 1.00 90.88 740 PHE A O 1
ATOM 5767 N N . THR A 1 741 ? 27.920 -5.764 32.498 1.00 92.50 741 THR A N 1
ATOM 5768 C CA . THR A 1 741 ? 29.381 -5.697 32.364 1.00 92.50 741 THR A CA 1
ATOM 5769 C C . THR A 1 741 ? 29.819 -5.912 30.916 1.00 92.50 741 THR A C 1
ATOM 5771 O O . THR A 1 741 ? 30.639 -5.136 30.430 1.00 92.50 741 THR A O 1
ATOM 5774 N N . LEU A 1 742 ? 29.260 -6.907 30.218 1.00 94.38 742 LEU A N 1
ATOM 5775 C CA . LEU A 1 742 ? 29.557 -7.157 28.807 1.00 94.38 742 LEU A CA 1
ATOM 5776 C C . LEU A 1 742 ? 29.131 -5.981 27.926 1.00 94.38 742 LEU A C 1
ATOM 5778 O O . LEU A 1 742 ? 29.950 -5.501 27.147 1.00 94.38 742 LEU A O 1
ATOM 5782 N N . GLN A 1 743 ? 27.893 -5.489 28.068 1.00 92.38 743 GLN A N 1
ATOM 5783 C CA . GLN A 1 743 ? 27.414 -4.360 27.259 1.00 92.38 743 GLN A CA 1
ATOM 5784 C C . GLN A 1 743 ? 28.336 -3.142 27.383 1.00 92.38 743 GLN A C 1
ATOM 5786 O O . GLN A 1 743 ? 28.787 -2.607 26.372 1.00 92.38 743 GLN A O 1
ATOM 5791 N N . ASN A 1 744 ? 28.685 -2.738 28.608 1.00 93.12 744 ASN A N 1
ATOM 5792 C CA . ASN A 1 744 ? 29.572 -1.592 28.827 1.00 93.12 744 ASN A CA 1
ATOM 5793 C C . ASN A 1 744 ? 30.956 -1.800 28.212 1.00 93.12 744 ASN A C 1
ATOM 5795 O O . ASN A 1 744 ? 31.533 -0.863 27.654 1.00 93.12 744 ASN A O 1
ATOM 5799 N N . ARG A 1 745 ? 31.490 -3.023 28.306 1.00 95.12 745 ARG A N 1
ATOM 5800 C CA . ARG A 1 745 ? 32.776 -3.375 27.699 1.00 95.12 745 ARG A CA 1
ATOM 5801 C C . ARG A 1 745 ? 32.717 -3.228 26.183 1.00 95.12 745 ARG A C 1
ATOM 5803 O O . ARG A 1 745 ? 33.581 -2.574 25.609 1.00 95.12 745 ARG A O 1
ATOM 5810 N N . LEU A 1 746 ? 31.659 -3.745 25.557 1.00 96.38 746 LEU A N 1
ATOM 5811 C CA . LEU A 1 746 ? 31.452 -3.648 24.115 1.00 96.38 746 LEU A CA 1
ATOM 5812 C C . LEU A 1 746 ? 31.281 -2.198 23.647 1.00 96.38 746 LEU A C 1
ATOM 5814 O O . LEU A 1 746 ? 31.908 -1.823 22.661 1.00 96.38 746 LEU A O 1
ATOM 5818 N N . TYR A 1 747 ? 30.513 -1.366 24.359 1.00 96.06 747 TYR A N 1
ATOM 5819 C CA . TYR A 1 747 ? 30.376 0.058 24.025 1.00 96.06 747 TYR A CA 1
ATOM 5820 C C . TYR A 1 747 ? 31.702 0.816 24.171 1.00 96.06 747 TYR A C 1
ATOM 5822 O O . TYR A 1 747 ? 32.094 1.538 23.257 1.00 96.06 747 TYR A O 1
ATOM 5830 N N . THR A 1 748 ? 32.442 0.587 25.262 1.00 95.94 748 THR A N 1
ATOM 5831 C CA . THR A 1 748 ? 33.775 1.186 25.472 1.00 95.94 748 THR A CA 1
ATOM 5832 C C . THR A 1 748 ? 34.754 0.751 24.378 1.00 95.94 748 THR A C 1
ATOM 5834 O O . THR A 1 748 ? 35.541 1.542 23.856 1.00 95.94 748 THR A O 1
ATOM 5837 N N . TRP A 1 749 ? 34.713 -0.531 24.012 1.00 96.69 749 TRP A N 1
ATOM 5838 C CA . TRP A 1 749 ? 35.514 -1.078 22.929 1.00 96.69 749 TRP A CA 1
ATOM 5839 C C . TRP A 1 749 ? 35.131 -0.453 21.581 1.00 96.69 749 TRP A C 1
ATOM 5841 O O . TRP A 1 749 ? 36.022 -0.083 20.815 1.00 96.69 749 TRP A O 1
ATOM 5851 N N . ALA A 1 750 ? 33.838 -0.294 21.298 1.00 96.19 750 ALA A N 1
ATOM 5852 C CA . ALA A 1 750 ? 33.341 0.276 20.050 1.00 96.19 750 ALA A CA 1
ATOM 5853 C C . ALA A 1 750 ? 33.762 1.745 19.898 1.00 96.19 750 ALA A C 1
ATOM 5855 O O . ALA A 1 750 ? 34.315 2.116 18.861 1.00 96.19 750 ALA A O 1
ATOM 5856 N N . GLU A 1 751 ? 33.627 2.543 20.962 1.00 95.19 751 GLU A N 1
ATOM 5857 C CA . GLU A 1 751 ? 34.087 3.935 21.012 1.00 95.19 751 GLU A CA 1
ATOM 5858 C C . GLU A 1 751 ? 35.592 4.033 20.724 1.00 95.19 751 GLU A C 1
ATOM 5860 O O . GLU A 1 751 ? 36.020 4.755 19.820 1.00 95.19 751 GLU A O 1
ATOM 5865 N N . LYS A 1 752 ? 36.403 3.219 21.414 1.00 95.69 752 LYS A N 1
ATOM 5866 C CA . LYS A 1 752 ? 37.863 3.187 21.239 1.00 95.69 752 LYS A CA 1
ATOM 5867 C C . LYS A 1 752 ? 38.301 2.820 19.817 1.00 95.69 752 LYS A C 1
ATOM 5869 O O . LYS A 1 752 ? 39.377 3.235 19.389 1.00 95.69 752 LYS A O 1
ATOM 5874 N N . ASN A 1 753 ? 37.513 2.018 19.103 1.00 94.69 753 ASN A N 1
ATOM 5875 C CA . ASN A 1 753 ? 37.833 1.558 17.749 1.00 94.69 753 ASN A CA 1
ATOM 5876 C C . ASN A 1 753 ? 37.053 2.312 16.653 1.00 94.69 753 ASN A C 1
ATOM 5878 O O . ASN A 1 753 ? 37.167 1.948 15.483 1.00 94.69 753 ASN A O 1
ATOM 5882 N N . SER A 1 754 ? 36.296 3.362 17.005 1.00 94.50 754 SER A N 1
ATOM 5883 C CA . SER A 1 754 ? 35.454 4.137 16.077 1.00 94.50 754 SER A CA 1
ATOM 5884 C C . SER A 1 754 ? 34.488 3.257 15.268 1.00 94.50 754 SER A C 1
ATOM 5886 O O . SER A 1 754 ? 34.417 3.344 14.039 1.00 94.50 754 SER A O 1
ATOM 5888 N N . VAL A 1 755 ? 33.782 2.379 15.979 1.00 95.94 755 VAL A N 1
ATOM 5889 C CA . VAL A 1 755 ? 32.781 1.441 15.462 1.00 95.94 755 VAL A CA 1
ATOM 5890 C C . VAL A 1 755 ? 31.417 1.819 16.035 1.00 95.94 755 VAL A C 1
ATOM 5892 O O . VAL A 1 755 ? 31.299 2.142 17.214 1.00 95.94 755 VAL A O 1
ATOM 5895 N N . GLU A 1 756 ? 30.380 1.764 15.208 1.00 96.19 756 GLU A N 1
ATOM 5896 C CA . GLU A 1 756 ? 28.999 1.974 15.624 1.00 96.19 756 GLU A CA 1
ATOM 5897 C C . GLU A 1 756 ? 28.416 0.650 16.132 1.00 96.19 756 GLU A C 1
ATOM 5899 O O . GLU A 1 756 ? 28.325 -0.323 15.384 1.00 96.19 756 GLU A O 1
ATOM 5904 N N . LEU A 1 757 ? 28.053 0.595 17.413 1.00 96.25 757 LEU A N 1
ATOM 5905 C CA . LEU A 1 757 ? 27.501 -0.595 18.056 1.00 96.25 757 LEU A CA 1
ATOM 5906 C C . LEU A 1 757 ? 26.058 -0.341 18.481 1.00 96.25 757 LEU A C 1
ATOM 5908 O O . LEU A 1 757 ? 25.781 0.602 19.220 1.00 96.25 757 LEU A O 1
ATOM 5912 N N . PHE A 1 758 ? 25.171 -1.249 18.091 1.00 96.56 758 PHE A N 1
ATOM 5913 C CA . PHE A 1 758 ? 23.790 -1.297 18.545 1.00 96.56 758 PHE A CA 1
ATOM 5914 C C . PHE A 1 758 ? 23.539 -2.607 19.283 1.00 96.56 758 PHE A C 1
ATOM 5916 O O . PHE A 1 758 ? 23.809 -3.682 18.754 1.00 96.56 758 PHE A O 1
ATOM 5923 N N . ALA A 1 759 ? 23.011 -2.515 20.499 1.00 94.50 759 ALA A N 1
ATOM 5924 C CA . ALA A 1 759 ? 22.566 -3.650 21.298 1.00 94.50 759 ALA A CA 1
ATOM 5925 C C . ALA A 1 759 ? 21.223 -3.302 21.960 1.00 94.50 759 ALA A C 1
ATOM 5927 O O . ALA A 1 759 ? 21.008 -2.117 22.244 1.00 94.50 759 ALA A O 1
ATOM 5928 N N . PRO A 1 760 ? 20.340 -4.282 22.240 1.00 92.75 760 PRO A N 1
ATOM 5929 C CA . PRO A 1 760 ? 19.050 -3.989 22.843 1.00 92.75 760 PRO A CA 1
ATOM 5930 C C . PRO A 1 760 ? 19.199 -3.306 24.207 1.00 92.75 760 PRO A C 1
ATOM 5932 O O . PRO A 1 760 ? 19.931 -3.774 25.086 1.00 92.75 760 PRO A O 1
ATOM 5935 N N . LYS A 1 761 ? 18.482 -2.197 24.396 1.00 88.94 761 LYS A N 1
ATOM 5936 C CA . LYS A 1 761 ? 18.409 -1.457 25.664 1.00 88.94 761 LYS A CA 1
ATOM 5937 C C . LYS A 1 761 ? 17.487 -2.165 26.649 1.00 88.94 761 LYS A C 1
ATOM 5939 O O . LYS A 1 761 ? 17.761 -2.195 27.851 1.00 88.94 761 LYS A O 1
ATOM 5944 N N . LYS A 1 762 ? 16.383 -2.738 26.161 1.00 88.06 762 LYS A N 1
ATOM 5945 C CA . LYS A 1 762 ? 15.458 -3.531 26.978 1.00 88.06 762 LYS A CA 1
ATOM 5946 C C . LYS A 1 762 ? 15.944 -4.976 27.083 1.00 88.06 762 LYS A C 1
ATOM 5948 O O . LYS A 1 762 ? 16.061 -5.670 26.081 1.00 88.06 762 LYS A O 1
ATOM 5953 N N . LYS A 1 763 ? 16.117 -5.478 28.312 1.00 87.12 763 LYS A N 1
ATOM 5954 C CA . LYS A 1 763 ? 16.548 -6.869 28.566 1.00 87.12 763 LYS A CA 1
ATOM 5955 C C . LYS A 1 763 ? 15.653 -7.925 27.910 1.00 87.12 763 LYS A C 1
ATOM 5957 O O . LYS A 1 763 ? 16.164 -8.940 27.459 1.00 87.12 763 LYS A O 1
ATOM 5962 N N . ILE A 1 764 ? 14.346 -7.667 27.831 1.00 89.31 764 ILE A N 1
ATOM 5963 C CA . ILE A 1 764 ? 13.364 -8.577 27.216 1.00 89.31 764 ILE A CA 1
ATOM 5964 C C . ILE A 1 764 ? 13.623 -8.819 25.721 1.00 89.31 764 ILE A C 1
ATOM 5966 O O . ILE A 1 764 ? 13.237 -9.851 25.193 1.00 89.31 764 ILE A O 1
ATOM 5970 N N . TYR A 1 765 ? 14.301 -7.888 25.045 1.00 93.38 765 TYR A N 1
ATOM 5971 C CA . TYR A 1 765 ? 14.677 -8.014 23.638 1.00 93.38 765 TYR A CA 1
ATOM 5972 C C . TYR A 1 765 ? 15.994 -8.772 23.434 1.00 93.38 765 TYR A C 1
ATOM 5974 O O . TYR A 1 765 ? 16.320 -9.112 22.303 1.00 93.38 765 TYR A O 1
ATOM 5982 N N . CYS A 1 766 ? 16.753 -9.042 24.502 1.00 89.81 766 CYS A N 1
ATOM 5983 C CA . CYS A 1 766 ? 17.956 -9.871 24.424 1.00 89.81 766 CYS A CA 1
ATOM 5984 C C . CYS A 1 766 ? 17.624 -11.371 24.425 1.00 89.81 766 CYS A C 1
ATOM 5986 O O . CYS A 1 766 ? 18.416 -12.167 23.932 1.00 89.81 766 CYS A O 1
ATOM 5988 N N . THR A 1 767 ? 16.508 -11.763 25.036 1.00 90.50 767 THR A N 1
ATOM 5989 C CA . THR A 1 767 ? 16.065 -13.160 25.167 1.00 90.50 767 THR A CA 1
ATOM 5990 C C . THR A 1 767 ? 15.103 -13.546 24.052 1.00 90.50 767 THR A C 1
ATOM 5992 O O . THR A 1 767 ? 14.572 -12.673 23.368 1.00 90.50 767 THR A O 1
ATOM 5995 N N . ASP A 1 768 ? 14.842 -14.837 23.891 1.00 94.69 768 ASP A N 1
ATOM 5996 C CA . ASP A 1 768 ? 13.950 -15.359 22.856 1.00 94.69 768 ASP A CA 1
ATOM 5997 C C . ASP A 1 768 ? 12.523 -14.824 23.040 1.00 94.69 768 ASP A C 1
ATOM 5999 O O . ASP A 1 768 ? 11.947 -14.872 24.129 1.00 94.69 768 ASP A O 1
ATOM 6003 N N . ASN A 1 769 ? 11.965 -14.222 21.987 1.00 96.69 769 ASN A N 1
ATOM 6004 C CA . ASN A 1 769 ? 10.664 -13.565 22.054 1.00 96.69 769 ASN A CA 1
ATOM 6005 C C . ASN A 1 769 ? 9.980 -13.473 20.676 1.00 96.69 769 ASN A C 1
ATOM 6007 O O . ASN A 1 769 ? 10.620 -13.478 19.631 1.00 96.69 769 ASN A O 1
ATOM 6011 N N . GLY A 1 770 ? 8.657 -13.349 20.651 1.00 97.88 770 GLY A N 1
ATOM 6012 C CA . GLY A 1 770 ? 7.884 -13.257 19.414 1.00 97.88 770 GLY A CA 1
ATOM 6013 C C . GLY A 1 770 ? 8.010 -11.896 18.723 1.00 97.88 770 GLY A C 1
ATOM 6014 O O . GLY A 1 770 ? 7.789 -11.797 17.520 1.00 97.88 770 GLY A O 1
ATOM 6015 N N . ALA A 1 771 ? 8.409 -10.835 19.434 1.00 97.75 771 ALA A N 1
ATOM 6016 C CA . ALA A 1 771 ? 8.554 -9.504 18.841 1.00 97.75 771 ALA A CA 1
ATOM 6017 C C . ALA A 1 771 ? 9.720 -9.440 17.844 1.00 97.75 771 ALA A C 1
ATOM 6019 O O . ALA A 1 771 ? 9.602 -8.811 16.792 1.00 97.75 771 ALA A O 1
ATOM 6020 N N . MET A 1 772 ? 10.825 -10.132 18.135 1.00 97.06 772 MET A N 1
ATOM 6021 C CA . MET A 1 772 ? 11.961 -10.241 17.220 1.00 97.06 772 MET A CA 1
ATOM 6022 C C . MET A 1 772 ? 11.597 -11.007 15.937 1.00 97.06 772 MET A C 1
ATOM 6024 O O . MET A 1 772 ? 11.990 -10.604 14.841 1.00 97.06 772 MET A O 1
ATOM 6028 N N . VAL A 1 773 ? 10.773 -12.054 16.068 1.00 98.38 773 VAL A N 1
ATOM 6029 C CA . VAL A 1 773 ? 10.238 -12.857 14.957 1.00 98.38 773 VAL A CA 1
ATOM 6030 C C . VAL A 1 773 ? 9.296 -12.018 14.098 1.00 98.38 773 VAL A C 1
ATOM 6032 O O . VAL A 1 773 ? 9.433 -11.991 12.877 1.00 98.38 773 VAL A O 1
ATOM 6035 N N . ALA A 1 774 ? 8.382 -11.279 14.732 1.00 98.19 774 ALA A N 1
ATOM 6036 C CA . ALA A 1 774 ? 7.446 -10.397 14.045 1.00 98.19 774 ALA A CA 1
ATOM 6037 C C . ALA A 1 774 ? 8.189 -9.278 13.295 1.00 98.19 774 ALA A C 1
ATOM 6039 O O . ALA A 1 774 ? 7.918 -9.027 12.125 1.00 98.19 774 ALA A O 1
ATOM 6040 N N . SER A 1 775 ? 9.184 -8.653 13.938 1.00 97.19 775 SER A N 1
ATOM 6041 C CA . SER A 1 775 ? 10.015 -7.605 13.332 1.00 97.19 775 SER A CA 1
ATOM 6042 C C . SER A 1 775 ? 10.771 -8.109 12.099 1.00 97.19 775 SER A C 1
ATOM 6044 O O . SER A 1 775 ? 10.732 -7.469 11.049 1.00 97.19 775 SER A O 1
ATOM 6046 N N . LEU A 1 776 ? 11.406 -9.287 12.169 1.00 96.69 776 LEU A N 1
ATOM 6047 C CA . LEU A 1 776 ? 12.047 -9.883 10.992 1.00 96.69 776 LEU A CA 1
ATOM 6048 C C . LEU A 1 776 ? 11.019 -10.194 9.895 1.00 96.69 776 LEU A C 1
ATOM 6050 O O . LEU A 1 776 ? 11.255 -9.895 8.723 1.00 96.69 776 LEU A O 1
ATOM 6054 N N . GLY A 1 777 ? 9.867 -10.737 10.294 1.00 96.81 777 GLY A N 1
ATOM 6055 C CA . GLY A 1 777 ? 8.720 -10.978 9.428 1.00 96.81 777 GLY A CA 1
ATOM 6056 C C . GLY A 1 777 ? 8.323 -9.749 8.619 1.00 96.81 777 GLY A C 1
ATOM 6057 O O . GLY A 1 777 ? 8.198 -9.847 7.406 1.00 96.81 777 GLY A O 1
ATOM 6058 N N . TYR A 1 778 ? 8.222 -8.577 9.247 1.00 96.44 778 TYR A N 1
ATOM 6059 C CA . TYR A 1 778 ? 7.907 -7.327 8.552 1.00 96.44 778 TYR A CA 1
ATOM 6060 C C . TYR A 1 778 ? 8.863 -7.047 7.388 1.00 96.44 778 TYR A C 1
ATOM 6062 O O . TYR A 1 778 ? 8.422 -6.845 6.257 1.00 96.44 778 TYR A O 1
ATOM 6070 N N . TYR A 1 779 ? 10.174 -7.062 7.641 1.00 93.69 779 TYR A N 1
ATOM 6071 C CA . TYR A 1 779 ? 11.164 -6.722 6.616 1.00 93.69 779 TYR A CA 1
ATOM 6072 C C . TYR A 1 779 ? 11.213 -7.745 5.480 1.00 93.69 779 TYR A C 1
ATOM 6074 O O . TYR A 1 779 ? 11.457 -7.378 4.331 1.00 93.69 779 TYR A O 1
ATOM 6082 N N . LEU A 1 780 ? 10.964 -9.020 5.781 1.00 93.44 780 LEU A N 1
ATOM 6083 C CA . LEU A 1 780 ? 10.845 -10.067 4.769 1.00 93.44 780 LEU A CA 1
ATOM 6084 C C . LEU A 1 780 ? 9.544 -9.920 3.964 1.00 93.44 780 LEU A C 1
ATOM 6086 O O . LEU A 1 780 ? 9.565 -9.997 2.736 1.00 93.44 780 LEU A O 1
ATOM 6090 N N . PHE A 1 781 ? 8.432 -9.618 4.631 1.00 94.50 781 PHE A N 1
ATOM 6091 C CA . PHE A 1 781 ? 7.128 -9.413 4.005 1.00 94.50 781 PHE A CA 1
ATOM 6092 C C . PHE A 1 781 ? 7.142 -8.228 3.036 1.00 94.50 781 PHE A C 1
ATOM 6094 O O . PHE A 1 781 ? 6.644 -8.333 1.918 1.00 94.50 781 PHE A O 1
ATOM 6101 N N . GLN A 1 782 ? 7.801 -7.127 3.407 1.00 90.62 782 GLN A N 1
ATOM 6102 C CA . GLN A 1 782 ? 7.986 -5.971 2.522 1.00 90.62 782 GLN A CA 1
ATOM 6103 C C . GLN A 1 782 ? 8.758 -6.298 1.240 1.00 90.62 782 GLN A C 1
ATOM 6105 O O . GLN A 1 782 ? 8.568 -5.636 0.221 1.00 90.62 782 GLN A O 1
ATOM 6110 N N . LYS A 1 783 ? 9.608 -7.327 1.271 1.00 87.25 783 LYS A N 1
ATOM 6111 C CA . LYS A 1 783 ? 10.334 -7.830 0.100 1.00 87.25 783 LYS A CA 1
ATOM 6112 C C . LYS A 1 783 ? 9.533 -8.851 -0.713 1.00 87.25 783 LYS A C 1
ATOM 6114 O O . LYS A 1 783 ? 10.052 -9.384 -1.689 1.00 87.25 783 LYS A O 1
ATOM 6119 N N . GLY A 1 784 ? 8.290 -9.132 -0.322 1.00 88.25 784 GLY A N 1
ATOM 6120 C CA . GLY A 1 784 ? 7.439 -10.137 -0.955 1.00 88.25 784 GLY A CA 1
ATOM 6121 C C . GLY A 1 784 ? 7.790 -11.576 -0.576 1.00 88.25 784 GLY A C 1
ATOM 6122 O O . GLY A 1 784 ? 7.351 -12.497 -1.262 1.00 88.25 784 GLY A O 1
ATOM 6123 N N . TYR A 1 785 ? 8.574 -11.793 0.488 1.00 88.88 785 TYR A N 1
ATOM 6124 C CA . TYR A 1 785 ? 8.862 -13.141 0.971 1.00 88.88 785 TYR A CA 1
ATOM 6125 C C . TYR A 1 785 ? 7.629 -13.734 1.655 1.00 88.88 785 TYR A C 1
ATOM 6127 O O . TYR A 1 785 ? 7.084 -13.156 2.594 1.00 88.88 785 TYR A O 1
ATOM 6135 N N . GLN A 1 786 ? 7.221 -14.912 1.198 1.00 90.44 786 GLN A N 1
ATOM 6136 C CA . GLN A 1 786 ? 6.199 -15.751 1.812 1.00 90.44 786 GLN A CA 1
ATOM 6137 C C . GLN A 1 786 ? 6.439 -17.203 1.396 1.00 90.44 786 GLN A C 1
ATOM 6139 O O . GLN A 1 786 ? 7.088 -17.467 0.379 1.00 90.44 786 GLN A O 1
ATOM 6144 N N . ARG A 1 787 ? 5.928 -18.151 2.178 1.00 89.50 787 ARG A N 1
ATOM 6145 C CA . ARG A 1 787 ? 5.976 -19.580 1.852 1.00 89.50 787 ARG A CA 1
ATOM 6146 C C . ARG A 1 787 ? 4.580 -20.178 1.861 1.00 89.50 787 ARG A C 1
ATOM 6148 O O . ARG A 1 787 ? 3.696 -19.698 2.570 1.00 89.50 787 ARG A O 1
ATOM 6155 N N . ASP A 1 788 ? 4.436 -21.252 1.099 1.00 89.75 788 ASP A N 1
ATOM 6156 C CA . ASP A 1 788 ? 3.250 -22.091 1.134 1.00 89.75 788 ASP A CA 1
ATOM 6157 C C . ASP A 1 788 ? 3.125 -22.809 2.487 1.00 89.75 788 ASP A C 1
ATOM 6159 O O . ASP A 1 788 ? 4.065 -22.903 3.288 1.00 89.75 788 ASP A O 1
ATOM 6163 N N . ILE A 1 789 ? 1.924 -23.322 2.745 1.00 93.69 789 ILE A N 1
ATOM 6164 C CA . ILE A 1 789 ? 1.554 -23.982 4.001 1.00 93.69 789 ILE A CA 1
ATOM 6165 C C . ILE A 1 789 ? 2.440 -25.194 4.354 1.00 93.69 789 ILE A C 1
ATOM 6167 O O . ILE A 1 789 ? 2.542 -25.575 5.522 1.00 93.69 789 ILE A O 1
ATOM 6171 N N . ASP A 1 790 ? 3.104 -25.799 3.370 1.00 92.44 790 ASP A N 1
ATOM 6172 C CA . ASP A 1 790 ? 3.916 -27.010 3.495 1.00 92.44 790 ASP A CA 1
ATOM 6173 C C . ASP A 1 790 ? 5.383 -26.756 3.894 1.00 92.44 790 ASP A C 1
ATOM 6175 O O . ASP A 1 790 ? 6.177 -27.699 3.934 1.00 92.44 790 ASP A O 1
ATOM 6179 N N . PHE A 1 791 ? 5.746 -25.522 4.270 1.00 93.44 791 PHE A N 1
ATOM 6180 C CA . PHE A 1 791 ? 7.107 -25.186 4.702 1.00 93.44 791 PHE A CA 1
ATOM 6181 C C . PHE A 1 791 ? 7.635 -26.112 5.812 1.00 93.44 791 PHE A C 1
ATOM 6183 O O . PHE A 1 791 ? 6.916 -26.500 6.737 1.00 93.44 791 PHE A O 1
ATOM 6190 N N . THR A 1 792 ? 8.923 -26.440 5.763 1.00 92.88 792 THR A N 1
ATOM 6191 C CA . THR A 1 792 ? 9.568 -27.335 6.732 1.00 92.88 792 THR A CA 1
ATOM 6192 C C . THR A 1 792 ? 10.193 -26.574 7.896 1.00 92.88 792 THR A C 1
ATOM 6194 O O . THR A 1 792 ? 10.725 -25.479 7.710 1.00 92.88 792 THR A O 1
ATOM 6197 N N . VAL A 1 793 ? 10.223 -27.196 9.075 1.00 95.00 793 VAL A N 1
ATOM 6198 C CA . VAL A 1 793 ? 11.072 -26.757 10.193 1.00 95.00 793 VAL A CA 1
ATOM 6199 C C . VAL A 1 793 ? 12.392 -27.524 10.186 1.00 95.00 793 VAL A C 1
ATOM 6201 O O . VAL A 1 793 ? 12.439 -28.679 9.764 1.00 95.00 793 VAL A O 1
ATOM 6204 N N . SER A 1 794 ? 13.466 -26.889 10.648 1.00 93.69 794 SER A N 1
ATOM 6205 C CA . SER A 1 794 ? 14.810 -27.465 10.661 1.00 93.69 794 SER A CA 1
ATOM 6206 C C . SER A 1 794 ? 15.498 -27.200 11.997 1.00 93.69 794 SER A C 1
ATOM 6208 O O . SER A 1 794 ? 15.562 -26.044 12.420 1.00 93.69 794 SER A O 1
ATOM 6210 N N . PRO A 1 795 ? 16.091 -28.224 12.638 1.00 92.25 795 PRO A N 1
ATOM 6211 C CA . PRO A 1 795 ? 16.901 -28.007 13.829 1.00 92.25 795 PRO A CA 1
ATOM 6212 C C . PRO A 1 795 ? 18.253 -27.356 13.510 1.00 92.25 795 PRO A C 1
ATOM 6214 O O . PRO A 1 795 ? 18.881 -26.762 14.382 1.00 92.25 795 PRO A O 1
ATOM 6217 N N . SER A 1 796 ? 18.703 -27.450 12.259 1.00 89.31 796 SER A N 1
ATOM 6218 C CA . SER A 1 796 ? 19.978 -26.912 11.786 1.00 89.31 796 SER A CA 1
ATOM 6219 C C . SER A 1 796 ? 19.842 -25.471 11.299 1.00 89.31 796 SER A C 1
ATOM 6221 O O . SER A 1 796 ? 18.778 -25.074 10.816 1.00 89.31 796 SER A O 1
ATOM 6223 N N . ARG A 1 797 ? 20.939 -24.705 11.391 1.00 84.44 797 ARG A N 1
ATOM 6224 C CA . ARG A 1 797 ? 21.022 -23.330 10.879 1.00 84.44 797 ARG A CA 1
ATOM 6225 C C . ARG A 1 797 ? 20.767 -23.313 9.371 1.00 84.44 797 ARG A C 1
ATOM 6227 O O . ARG A 1 797 ? 21.357 -24.106 8.642 1.00 84.44 797 ARG A O 1
ATOM 6234 N N . GLN A 1 798 ? 19.912 -22.402 8.920 1.00 72.50 798 GLN A N 1
ATOM 6235 C CA . GLN A 1 798 ? 19.706 -22.123 7.501 1.00 72.50 798 GLN A CA 1
ATOM 6236 C C . GLN A 1 798 ? 20.298 -20.749 7.184 1.00 72.50 798 GLN A C 1
ATOM 6238 O O . GLN A 1 798 ? 19.960 -19.760 7.834 1.00 72.50 798 GLN A O 1
ATOM 6243 N N . GLU A 1 799 ? 21.229 -20.709 6.231 1.00 56.72 799 GLU A N 1
ATOM 6244 C CA . GLU A 1 799 ? 22.049 -19.520 5.954 1.00 56.72 799 GLU A CA 1
ATOM 6245 C C . GLU A 1 799 ? 21.393 -18.557 4.949 1.00 56.72 799 GLU A C 1
ATOM 6247 O O . GLU A 1 799 ? 21.752 -17.383 4.887 1.00 56.72 799 GLU A O 1
ATOM 6252 N N . ILE A 1 800 ? 20.405 -19.008 4.167 1.00 53.72 800 ILE A N 1
ATOM 6253 C CA . ILE A 1 800 ? 19.806 -18.200 3.096 1.00 53.72 800 ILE A CA 1
ATOM 6254 C C . ILE A 1 800 ? 18.301 -18.467 3.005 1.00 53.72 800 ILE A C 1
ATOM 6256 O O . ILE A 1 800 ? 17.882 -19.612 2.841 1.00 53.72 800 ILE A O 1
ATOM 6260 N N . PHE A 1 801 ? 17.496 -17.401 3.038 1.00 54.00 801 PHE A N 1
ATOM 6261 C CA . PHE A 1 801 ? 16.133 -17.439 2.512 1.00 54.00 801 PHE A CA 1
ATOM 6262 C C . PHE A 1 801 ? 16.193 -17.033 1.040 1.00 54.00 801 PHE A C 1
ATOM 6264 O O . PHE A 1 801 ? 16.272 -15.848 0.727 1.00 54.00 801 PHE A O 1
ATOM 6271 N N . SER A 1 802 ? 16.253 -18.026 0.148 1.00 39.69 802 SER A N 1
ATOM 6272 C CA . SER A 1 802 ? 16.159 -17.829 -1.305 1.00 39.69 802 SER A CA 1
ATOM 6273 C C . SER A 1 802 ? 14.717 -17.684 -1.755 1.00 39.69 802 SER A C 1
ATOM 6275 O O . SER A 1 802 ? 13.913 -18.568 -1.341 1.00 39.69 802 SER A O 1
#

Organism: NCBI:txid1049928

Secondary structure (DSSP, 8-state):
--HHHHHHHHHHHHHHHHHTTS---------HHHHHHHHHHHHHHHHHHHH-SS---HHHHHHHHHHHHHHT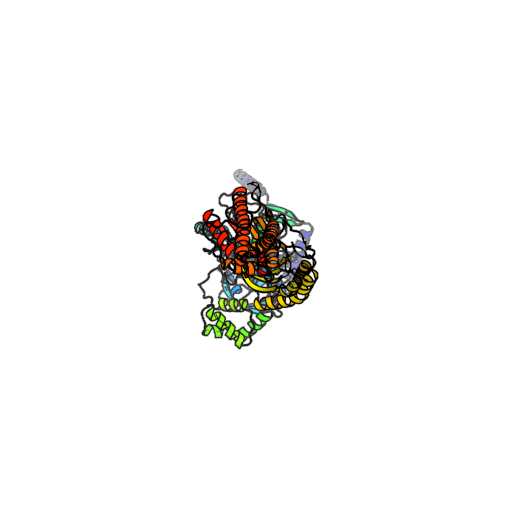T--TT-EEE-HHHHHHHHHHHTTEEEE--EEEEEETTEEEEEEEPTTSHHHHTT--TT-EEEEETTEEGGGS-HHHHHHHH--STT-EEEEEEE-TT-SS-EEEEEE-EEEE---EEEEEETTTTEEEEEE--B-SHHHHHHHHHHHHHHHHHTT--EEEEE-TT---B-HHHHHHHHHTTSPTT-EEEEEE-GGG-EEEEEE----S---TTS-EEEEE-TT--THHHHHHHHHHHTTSSEEEES------EEEEEEE-GGG-EEEEEEEEEE-TT--B-TTT-PPPSEE-------HHHHHHHHHHHHTTHHHHHHTT--S--HHHHHHHHHHHHHTT----HHHHHHHHHHHH--TT---S--TTT-HHHHHHHHHHSTTSS----SPP-EEEEEE-SSSEEEEEEEETTTEEEEEEEEE-HHHHGGGTS--HHHHHHHHHHHHHHHHHHHHHHHT--GGGEEEEEEEEESS-HHHHHHHHHHHHHHHHHH-PPEEEEEHHHHHHHGGGGGT----S-EEEEEESSS-EEEEEEEETTEEEEEE-BSS--HHHHHHHHHHHTTPPSSHHHHHHHHHHH----TTPPPSSPPTTTT--TT---B--HHHHHHHHHHHHH-TT--HHHHHHHHHHHHHHHHHHHHHHHHHHH---EEEEESGGGG-HHHHHHHHHHHHHTT-EEE--SSGGGTS--HHHHHHHHHHHHHTT--B-TTPPP-SS---B--

InterPro domains:
  IPR000905 Gcp-like domain [PF00814] (488-774)
  IPR001478 PDZ domain [PF13180] (98-172)
  IPR001478 PDZ domain [PS50106] (86-154)
  IPR001478 PDZ domain [SM00228] (98-169)
  IPR004447 C-terminal-processing peptidase S41A [TIGR00225] (50-370)
  IPR004447 C-terminal-processing peptidase S41A [cd07560] (37-365)
  IPR005151 Tail specific protease [PF03572] (197-364)
  IPR005151 Tail specific protease [SM00245] (171-365)
  IPR017861 Kae1/TsaD family [PR00789] (468-481)
  IPR017861 Kae1/TsaD family [PR00789] (540-560)
  IPR017861 Kae1/TsaD family [PR00789] (561-580)
  IPR017861 Kae1/TsaD family [PR00789] (595-607)
  IPR017861 Kae1/TsaD family [PR00789] (618-639)
  IPR017861 Kae1/TsaD family [PR00789] (730-739)
  IPR017861 Kae1/TsaD family [TIGR00329] (468-774)
  IPR022450 tRNA N6-adenosine threonylcarbamoyltransferase, TsaD [MF_01445] (465-797)
  IPR022450 tRNA N6-adenosine threonylcarbamoyltransferase, TsaD [TIGR03723] (468-781)
  IPR029045 ClpP/crotonase-like domain superfamily [SSF52096] (39-369)
  IPR036034 PDZ superfamily [G3DSA:2.30.42.10] (98-185)
  IPR036034 PDZ superfamily [SSF50156] (71-195)